Protein AF-0000000075668854 (afdb_homodimer)

Nearest PDB structures (foldseek):
  7zsc-assembly1_A  TM=9.078E-01  e=4.184E-22  Homo sapiens
  7zsc-assembly2_B  TM=9.150E-01  e=1.407E-21  Homo sapiens
  5v7y-assembly3_D  TM=8.512E-01  e=1.091E-12  Bacillus anthracis
  5hv0-assembly1_A  TM=8.351E-01  e=6.920E-13  Bacillus anthracis
  5iax-assembly1_A  TM=8.452E-01  e=6.080E-12  Bacillus anthracis

InterPro domains:
  IPR005123 Oxoglutarate/iron-dependent dioxygenase domain [PS51471] (419-526)
  IPR006620 Prolyl 4-hydroxylase, alpha subunit [SM00702] (344-525)
  IPR011990 Tetratricopeptide-like helical domain superfamily [G3DSA:1.25.40.10] (104-270)
  IPR011990 Tetratricopeptide-like helical domain superfamily [SSF48452] (158-269)
  IPR013105 Tetratricopeptide repeat 2 [PF07719] (225-256)
  IPR013547 Prolyl 4-hydroxylase, N-terminal [PF08336] (4-133)
  IPR019734 Tetratricopeptide repeat [PS50005] (223-256)
  IPR019734 Tetratricopeptide repeat [SM00028] (155-188)
  IPR019734 Tetratricopeptide repeat [SM00028] (223-256)
  IPR044862 Prolyl 4-hydroxylase alpha subunit, Fe(2+) 2OG dioxygenase domain [PF13640] (424-525)
  IPR045054 Prolyl 4-hydroxylase [PTHR10869] (109-532)

Organism: Branchiostoma floridae (NCBI:txid7739)

Structure (mmCIF, N/CA/C/O backbone):
data_AF-0000000075668854-model_v1
#
loop_
_entity.id
_entity.type
_entity.pdbx_description
1 polymer 'procollagen-proline 4-dioxygenase'
#
loop_
_atom_site.group_PDB
_atom_site.id
_atom_site.type_symbol
_atom_site.label_atom_id
_atom_site.label_alt_id
_atom_site.label_comp_id
_atom_site.label_asym_id
_atom_site.label_entity_id
_atom_site.label_seq_id
_atom_site.pdbx_PDB_ins_code
_atom_site.Cartn_x
_atom_site.Cartn_y
_atom_site.Cartn_z
_atom_site.occupancy
_atom_site.B_iso_or_equiv
_atom_site.auth_seq_id
_atom_site.auth_comp_id
_atom_site.auth_asym_id
_atom_site.auth_atom_id
_atom_site.pdbx_PDB_model_num
ATOM 1 N N . MET A 1 1 ? -2.963 34.938 4.754 1 46.31 1 MET A N 1
ATOM 2 C CA . MET A 1 1 ? -2.115 34.812 5.938 1 46.31 1 MET A CA 1
ATOM 3 C C . MET A 1 1 ? -2.834 34.062 7.055 1 46.31 1 MET A C 1
ATOM 5 O O . MET A 1 1 ? -3.959 34.406 7.418 1 46.31 1 MET A O 1
ATOM 9 N N . TYR A 1 2 ? -2.674 32.781 7.191 1 50.38 2 TYR A N 1
ATOM 10 C CA . TYR A 1 2 ? -3.369 31.984 8.203 1 50.38 2 TYR A CA 1
ATOM 11 C C . TYR A 1 2 ? -2.93 32.375 9.602 1 50.38 2 TYR A C 1
ATOM 13 O O . TYR A 1 2 ? -2.176 31.656 10.258 1 50.38 2 TYR A O 1
ATOM 21 N N . SER A 1 3 ? -2.957 33.75 9.977 1 56.78 3 SER A N 1
ATOM 22 C CA . SER A 1 3 ? -2.629 34.219 11.312 1 56.78 3 SER A CA 1
ATOM 23 C C . SER A 1 3 ? -3.885 34.406 12.156 1 56.78 3 SER A C 1
ATOM 25 O O . SER A 1 3 ? -3.799 34.625 13.367 1 56.78 3 SER A O 1
ATOM 27 N N . SER A 1 4 ? -5.102 34.25 11.469 1 62.94 4 SER A N 1
ATOM 28 C CA . SER A 1 4 ? -6.297 34.469 12.273 1 62.94 4 SER A CA 1
ATOM 29 C C . SER A 1 4 ? -6.754 33.156 12.945 1 62.94 4 SER A C 1
ATOM 31 O O . SER A 1 4 ? -6.578 32.062 12.391 1 62.94 4 SER A O 1
ATOM 33 N N . MET A 1 5 ? -7.105 33.219 14.18 1 65.88 5 MET A N 1
ATOM 34 C CA . MET A 1 5 ? -7.539 32.094 14.992 1 65.88 5 MET A CA 1
ATOM 35 C C . MET A 1 5 ? -8.727 31.375 14.352 1 65.88 5 MET A C 1
ATOM 37 O O . MET A 1 5 ? -8.828 30.141 14.406 1 65.88 5 MET A O 1
ATOM 41 N N . SER A 1 6 ? -9.625 32.188 13.734 1 66.25 6 SER A N 1
ATOM 42 C CA . SER A 1 6 ? -10.797 31.578 13.117 1 66.25 6 SER A CA 1
ATOM 43 C C . SER A 1 6 ? -10.406 30.641 11.992 1 66.25 6 SER A C 1
ATOM 45 O O . SER A 1 6 ? -10.992 29.562 11.836 1 66.25 6 SER A O 1
ATOM 47 N N . ARG A 1 7 ? -9.422 31 11.289 1 73 7 ARG A N 1
ATOM 48 C CA . ARG A 1 7 ? -8.953 30.172 10.188 1 73 7 ARG A CA 1
ATOM 49 C C . ARG A 1 7 ? -8.219 28.938 10.703 1 73 7 ARG A C 1
ATOM 51 O O . ARG A 1 7 ? -8.359 27.844 10.141 1 73 7 ARG A O 1
ATOM 58 N N . LEU A 1 8 ? -7.559 29.125 11.789 1 76.75 8 LEU A N 1
ATOM 59 C CA . LEU A 1 8 ? -6.82 28.016 12.367 1 76.75 8 LEU A CA 1
ATOM 60 C C . LEU A 1 8 ? -7.777 26.953 12.922 1 76.75 8 LEU A C 1
ATOM 62 O O . LEU A 1 8 ? -7.508 25.75 12.82 1 76.75 8 LEU A O 1
ATOM 66 N N . GLU A 1 9 ? -8.836 27.453 13.492 1 76.06 9 GLU A N 1
ATOM 67 C CA . GLU A 1 9 ? -9.828 26.531 14.008 1 76.06 9 GLU A CA 1
ATOM 68 C C . GLU A 1 9 ? -10.43 25.688 12.891 1 76.06 9 GLU A C 1
ATOM 70 O O . GLU A 1 9 ? -10.703 24.5 13.078 1 76.06 9 GLU A O 1
ATOM 75 N N . LYS A 1 10 ? -10.672 26.266 11.781 1 76.62 10 LYS A N 1
ATOM 76 C CA . LYS A 1 10 ? -11.172 25.531 10.625 1 76.62 10 LYS A CA 1
ATOM 77 C C . LYS A 1 10 ? -10.156 24.5 10.148 1 76.62 10 LYS A C 1
ATOM 79 O O . LYS A 1 10 ? -10.531 23.422 9.68 1 76.62 10 LYS A O 1
ATOM 84 N N . LEU A 1 11 ? -8.922 24.812 10.289 1 80.75 11 LEU A N 1
ATOM 85 C CA . LEU A 1 11 ? -7.855 23.906 9.875 1 80.75 11 LEU A CA 1
ATOM 86 C C . LEU A 1 11 ? -7.848 22.641 10.742 1 80.75 11 LEU A C 1
ATOM 88 O O . LEU A 1 11 ? -7.512 21.562 10.273 1 80.75 11 LEU A O 1
ATOM 92 N N . VAL A 1 12 ? -8.211 22.812 12.023 1 83.06 12 VAL A N 1
ATOM 93 C CA . VAL A 1 12 ? -8.266 21.672 12.93 1 83.06 12 VAL A CA 1
ATOM 94 C C . VAL A 1 12 ? -9.289 20.656 12.414 1 83.06 12 VAL A C 1
ATOM 96 O O . VAL A 1 12 ? -9.016 19.453 12.398 1 83.06 12 VAL A O 1
ATOM 99 N N . ALA A 1 13 ? -10.43 21.203 11.992 1 80.06 13 ALA A N 1
ATOM 100 C CA . ALA A 1 13 ? -11.469 20.328 11.461 1 80.06 13 ALA A CA 1
ATOM 101 C C . ALA A 1 13 ? -10.992 19.594 10.203 1 80.06 13 ALA A C 1
ATOM 103 O O . ALA A 1 13 ? -11.297 18.422 10 1 80.06 13 ALA A O 1
ATOM 104 N N . VAL A 1 14 ? -10.281 20.281 9.414 1 80.56 14 VAL A N 1
ATOM 105 C CA . VAL A 1 14 ? -9.75 19.703 8.188 1 80.56 14 VAL A CA 1
ATOM 106 C C . VAL A 1 14 ? -8.758 18.594 8.531 1 80.56 14 VAL A C 1
ATOM 108 O O . VAL A 1 14 ? -8.805 17.5 7.941 1 80.56 14 VAL A O 1
ATOM 111 N N . GLU A 1 15 ? -7.891 18.844 9.438 1 85.44 15 GLU A N 1
ATOM 112 C CA . GLU A 1 15 ? -6.883 17.844 9.789 1 85.44 15 GLU A CA 1
ATOM 113 C C . GLU A 1 15 ? -7.52 16.625 10.438 1 85.44 15 GLU A C 1
ATOM 115 O O . GLU A 1 15 ? -7.062 15.5 10.234 1 85.44 15 GLU A O 1
ATOM 120 N N . GLU A 1 16 ? -8.555 16.906 11.258 1 84.88 16 GLU A N 1
ATOM 121 C CA . GLU A 1 16 ? -9.273 15.797 11.859 1 84.88 16 GLU A CA 1
ATOM 122 C C . GLU A 1 16 ? -9.828 14.859 10.789 1 84.88 16 GLU A C 1
ATOM 124 O O . GLU A 1 16 ? -9.766 13.633 10.938 1 84.88 16 GLU A O 1
ATOM 129 N N . LYS A 1 17 ? -10.352 15.477 9.781 1 83.5 17 LYS A N 1
ATOM 130 C CA . LYS A 1 17 ? -10.891 14.68 8.68 1 83.5 17 LYS A CA 1
ATOM 131 C C . LYS A 1 17 ? -9.781 13.93 7.953 1 83.5 17 LYS A C 1
ATOM 133 O O . LYS A 1 17 ? -9.961 12.773 7.574 1 83.5 17 LYS A O 1
ATOM 138 N N . LEU A 1 18 ? -8.656 14.539 7.734 1 84.19 18 LEU A N 1
ATOM 139 C CA . LEU A 1 18 ? -7.516 13.906 7.09 1 84.19 18 LEU A CA 1
ATOM 140 C C . LEU A 1 18 ? -7.02 12.719 7.91 1 84.19 18 LEU A C 1
ATOM 142 O O . LEU A 1 18 ? -6.684 11.672 7.355 1 84.19 18 LEU A O 1
ATOM 146 N N . VAL A 1 19 ? -6.98 12.93 9.211 1 87.38 19 VAL A N 1
ATOM 147 C CA . VAL A 1 19 ? -6.539 11.875 10.117 1 87.38 19 VAL A CA 1
ATOM 148 C C . VAL A 1 19 ? -7.5 10.688 10.031 1 87.38 19 VAL A C 1
ATOM 150 O O . VAL A 1 19 ? -7.07 9.539 9.914 1 87.38 19 VAL A O 1
ATOM 153 N N . GLU A 1 20 ? -8.773 10.992 10.047 1 85.88 20 GLU A N 1
ATOM 154 C CA . GLU A 1 20 ? -9.789 9.945 9.969 1 85.88 20 GLU A CA 1
ATOM 155 C C . GLU A 1 20 ? -9.68 9.172 8.656 1 85.88 20 GLU A C 1
ATOM 157 O O . GLU A 1 20 ? -9.68 7.938 8.664 1 85.88 20 GLU A O 1
ATOM 162 N N . MET A 1 21 ? -9.555 9.867 7.578 1 83.44 21 MET A N 1
ATOM 163 C CA . MET A 1 21 ? -9.453 9.234 6.266 1 83.44 21 MET A CA 1
ATOM 164 C C . MET A 1 21 ? -8.172 8.414 6.152 1 83.44 21 MET A C 1
ATOM 166 O O . MET A 1 21 ? -8.172 7.328 5.566 1 83.44 21 MET A O 1
ATOM 170 N N . SER A 1 22 ? -7.105 8.93 6.688 1 85.62 22 SER A N 1
ATOM 171 C CA . SER A 1 22 ? -5.828 8.234 6.621 1 85.62 22 SER A CA 1
ATOM 172 C C . SER A 1 22 ? -5.863 6.941 7.438 1 85.62 22 SER A C 1
ATOM 174 O O . SER A 1 22 ? -5.27 5.938 7.039 1 85.62 22 SER A O 1
ATOM 176 N N . LYS A 1 23 ? -6.555 7.047 8.57 1 87.81 23 LYS A N 1
ATOM 177 C CA . LYS A 1 23 ? -6.676 5.852 9.398 1 87.81 23 LYS A CA 1
ATOM 178 C C . LYS A 1 23 ? -7.457 4.758 8.68 1 87.81 23 LYS A C 1
ATOM 180 O O . LYS A 1 23 ? -7.098 3.58 8.75 1 87.81 23 LYS A O 1
ATOM 185 N N . GLU A 1 24 ? -8.516 5.148 8.016 1 83.19 24 GLU A N 1
ATOM 186 C CA . GLU A 1 24 ? -9.281 4.195 7.219 1 83.19 24 GLU A CA 1
ATOM 187 C C . GLU A 1 24 ? -8.445 3.615 6.086 1 83.19 24 GLU A C 1
ATOM 189 O O . GLU A 1 24 ? -8.469 2.406 5.844 1 83.19 24 GLU A O 1
ATOM 194 N N . PHE A 1 25 ? -7.727 4.418 5.355 1 84.38 25 PHE A N 1
ATOM 195 C CA . PHE A 1 25 ? -6.828 3.98 4.293 1 84.38 25 PHE A CA 1
ATOM 196 C C . PHE A 1 25 ? -5.797 2.996 4.832 1 84.38 25 PHE A C 1
ATOM 198 O O . PHE A 1 25 ? -5.543 1.959 4.215 1 84.38 25 PHE A O 1
ATOM 205 N N . LEU A 1 26 ? -5.164 3.441 5.965 1 86.62 26 LEU A N 1
ATOM 206 C CA . LEU A 1 26 ? -4.113 2.611 6.547 1 86.62 26 LEU A CA 1
ATOM 207 C C . LEU A 1 26 ? -4.652 1.232 6.914 1 86.62 26 LEU A C 1
ATOM 209 O O . LEU A 1 26 ? -3.986 0.22 6.691 1 86.62 26 LEU A O 1
ATOM 213 N N . LYS A 1 27 ? -5.844 1.186 7.469 1 86.88 27 LYS A N 1
ATOM 214 C CA . LYS A 1 27 ? -6.469 -0.086 7.828 1 86.88 27 LYS A CA 1
ATOM 215 C C . LYS A 1 27 ? -6.684 -0.958 6.594 1 86.88 27 LYS A C 1
ATOM 217 O O . LYS A 1 27 ? -6.332 -2.141 6.594 1 86.88 27 LYS A O 1
ATOM 222 N N . GLU A 1 28 ? -7.211 -0.427 5.555 1 82.25 28 GLU A N 1
ATOM 223 C CA . GLU A 1 28 ? -7.473 -1.146 4.312 1 82.25 28 GLU A CA 1
ATOM 224 C C . GLU A 1 28 ? -6.176 -1.601 3.652 1 82.25 28 GLU A C 1
ATOM 226 O O . GLU A 1 28 ? -6.066 -2.746 3.209 1 82.25 28 GLU A O 1
ATOM 231 N N . GLU A 1 29 ? -5.234 -0.702 3.615 1 82.56 29 GLU A N 1
ATOM 232 C CA . GLU A 1 29 ? -3.977 -1.006 2.936 1 82.56 29 GLU A CA 1
ATOM 233 C C . GLU A 1 29 ? -3.176 -2.055 3.699 1 82.56 29 GLU A C 1
ATOM 235 O O . GLU A 1 29 ? -2.506 -2.895 3.094 1 82.56 29 GLU A O 1
ATOM 240 N N . LYS A 1 30 ? -3.172 -1.934 5.008 1 86.25 30 LYS A N 1
ATOM 241 C CA . LYS A 1 30 ? -2.482 -2.939 5.809 1 86.25 30 LYS A CA 1
ATOM 242 C C . LYS A 1 30 ? -3.102 -4.32 5.609 1 86.25 30 LYS A C 1
ATOM 244 O O . LYS A 1 30 ? -2.387 -5.32 5.539 1 86.25 30 LYS A O 1
ATOM 249 N N . SER A 1 31 ? -4.414 -4.387 5.523 1 85.06 31 SER A N 1
ATOM 250 C CA . SER A 1 31 ? -5.102 -5.645 5.262 1 85.06 31 SER A CA 1
ATOM 251 C C . SER A 1 31 ? -4.723 -6.207 3.895 1 85.06 31 SER A C 1
ATOM 253 O O . SER A 1 31 ? -4.477 -7.406 3.758 1 85.06 31 SER A O 1
ATOM 255 N N . ARG A 1 32 ? -4.766 -5.371 2.939 1 82.25 32 ARG A N 1
ATOM 256 C CA . ARG A 1 32 ? -4.379 -5.777 1.592 1 82.25 32 ARG A CA 1
ATOM 257 C C . ARG A 1 32 ? -2.951 -6.309 1.566 1 82.25 32 ARG A C 1
ATOM 259 O O . ARG A 1 32 ? -2.678 -7.344 0.954 1 82.25 32 ARG A O 1
ATOM 266 N N . LEU A 1 33 ? -2.039 -5.645 2.213 1 84.62 33 LEU A N 1
ATOM 267 C CA . LEU A 1 33 ? -0.64 -6.059 2.238 1 84.62 33 LEU A CA 1
ATOM 268 C C . LEU A 1 33 ? -0.479 -7.383 2.977 1 84.62 33 LEU A C 1
ATOM 270 O O . LEU A 1 33 ? 0.36 -8.203 2.607 1 84.62 33 LEU A O 1
ATOM 274 N N . HIS A 1 34 ? -1.254 -7.492 3.996 1 88.12 34 HIS A N 1
ATOM 275 C CA . HIS A 1 34 ? -1.202 -8.758 4.73 1 88.12 34 HIS A CA 1
ATOM 276 C C . HIS A 1 34 ? -1.64 -9.922 3.85 1 88.12 34 HIS A C 1
ATOM 278 O O . HIS A 1 34 ? -1.026 -10.992 3.879 1 88.12 34 HIS A O 1
ATOM 284 N N . SER A 1 35 ? -2.707 -9.781 3.1 1 84.25 35 SER A N 1
ATOM 285 C CA . SER A 1 35 ? -3.178 -10.812 2.176 1 84.25 35 SER A CA 1
ATOM 286 C C . SER A 1 35 ? -2.113 -11.156 1.141 1 84.25 35 SER A C 1
ATOM 288 O O . SER A 1 35 ? -1.86 -12.328 0.869 1 84.25 35 SER A O 1
ATOM 290 N N . LEU A 1 36 ? -1.499 -10.133 0.554 1 84.44 36 LEU A N 1
ATOM 291 C CA . LEU A 1 36 ? -0.439 -10.344 -0.425 1 84.44 36 LEU A CA 1
ATOM 292 C C . LEU A 1 36 ? 0.746 -11.07 0.204 1 84.44 36 LEU A C 1
ATOM 294 O O . LEU A 1 36 ? 1.319 -11.977 -0.406 1 84.44 36 LEU A O 1
ATOM 298 N N . GLU A 1 37 ? 1.068 -10.633 1.375 1 89.75 37 GLU A N 1
ATOM 299 C CA . GLU A 1 37 ? 2.186 -11.25 2.08 1 89.75 37 GLU A CA 1
ATOM 300 C C . GLU A 1 37 ? 1.928 -12.734 2.328 1 89.75 37 GLU A C 1
ATOM 302 O O . GLU A 1 37 ? 2.811 -13.57 2.115 1 89.75 37 GLU A O 1
ATOM 307 N N . SER A 1 38 ? 0.754 -13.078 2.771 1 87.12 38 SER A N 1
ATOM 308 C CA . SER A 1 38 ? 0.379 -14.477 2.996 1 87.12 38 SER A CA 1
ATOM 309 C C . SER A 1 38 ? 0.455 -15.281 1.704 1 87.12 38 SER A C 1
ATOM 311 O O . SER A 1 38 ? 0.946 -16.406 1.702 1 87.12 38 SER A O 1
ATOM 313 N N . PHE A 1 39 ? 0.028 -14.703 0.651 1 86.31 39 PHE A N 1
ATOM 314 C CA . PHE A 1 39 ? 0.075 -15.352 -0.652 1 86.31 39 PHE A CA 1
ATOM 315 C C . PHE A 1 39 ? 1.516 -15.609 -1.078 1 86.31 39 PHE A C 1
ATOM 317 O O . PHE A 1 39 ? 1.85 -16.703 -1.531 1 86.31 39 PHE A O 1
ATOM 324 N N . VAL A 1 40 ? 2.314 -14.617 -0.941 1 88.69 40 VAL A N 1
ATOM 325 C CA . VAL A 1 40 ? 3.711 -14.703 -1.356 1 88.69 40 VAL A CA 1
ATOM 326 C C . VAL A 1 40 ? 4.438 -15.742 -0.504 1 88.69 40 VAL A C 1
ATOM 328 O O . VAL A 1 40 ? 5.25 -16.516 -1.017 1 88.69 40 VAL A O 1
ATOM 331 N N . GLU A 1 41 ? 4.152 -15.758 0.75 1 88.62 41 GLU A N 1
ATOM 332 C CA . GLU A 1 41 ? 4.762 -16.75 1.635 1 88.62 41 GLU A CA 1
ATOM 333 C C . GLU A 1 41 ? 4.367 -18.156 1.232 1 88.62 41 GLU A C 1
ATOM 335 O O . GLU A 1 41 ? 5.203 -19.062 1.228 1 88.62 41 GLU A O 1
ATOM 340 N N . THR A 1 42 ? 3.072 -18.344 0.928 1 84.31 42 THR A N 1
ATOM 341 C CA . THR A 1 42 ? 2.596 -19.641 0.48 1 84.31 42 THR A CA 1
ATOM 342 C C . THR A 1 42 ? 3.285 -20.047 -0.818 1 84.31 42 THR A C 1
ATOM 344 O O . THR A 1 42 ? 3.73 -21.188 -0.957 1 84.31 42 THR A O 1
ATOM 347 N N . ALA A 1 43 ? 3.361 -19.125 -1.752 1 85.88 43 ALA A N 1
ATOM 348 C CA . ALA A 1 43 ? 4.027 -19.406 -3.023 1 85.88 43 ALA A CA 1
ATOM 349 C C . ALA A 1 43 ? 5.496 -19.766 -2.807 1 85.88 43 ALA A C 1
ATOM 351 O O . ALA A 1 43 ? 6.008 -20.688 -3.428 1 85.88 43 ALA A O 1
ATOM 352 N N . GLU A 1 44 ? 6.145 -19.062 -1.892 1 88.12 44 GLU A N 1
ATOM 353 C CA . GLU A 1 44 ? 7.551 -19.312 -1.594 1 88.12 44 GLU A CA 1
ATOM 354 C C . GLU A 1 44 ? 7.746 -20.688 -0.968 1 88.12 44 GLU A C 1
ATOM 356 O O . GLU A 1 44 ? 8.688 -21.406 -1.313 1 88.12 44 GLU A O 1
ATOM 361 N N . GLN A 1 45 ? 6.895 -21.062 -0.077 1 83.75 45 GLN A N 1
ATOM 362 C CA . GLN A 1 45 ? 6.969 -22.359 0.568 1 83.75 45 GLN A CA 1
ATOM 363 C C . GLN A 1 45 ? 6.801 -23.484 -0.447 1 83.75 45 GLN A C 1
ATOM 365 O O . GLN A 1 45 ? 7.512 -24.5 -0.389 1 83.75 45 GLN A O 1
ATOM 370 N N . GLN A 1 46 ? 5.93 -23.281 -1.36 1 81.56 46 GLN A N 1
ATOM 371 C CA . GLN A 1 46 ? 5.688 -24.297 -2.389 1 81.56 46 GLN A CA 1
ATOM 372 C C . GLN A 1 46 ? 6.875 -24.406 -3.342 1 81.56 46 GLN A C 1
ATOM 374 O O . GLN A 1 46 ? 7.25 -25.5 -3.752 1 81.56 46 GLN A O 1
ATOM 379 N N . LEU A 1 47 ? 7.488 -23.234 -3.6 1 81.56 47 LEU A N 1
ATOM 380 C CA . LEU A 1 47 ? 8.648 -23.219 -4.48 1 81.56 47 LEU A CA 1
ATOM 381 C C . LEU A 1 47 ? 9.844 -23.906 -3.82 1 81.56 47 LEU A C 1
ATOM 383 O O . LEU A 1 47 ? 10.641 -24.562 -4.492 1 81.56 47 LEU A O 1
ATOM 387 N N . GLN A 1 48 ? 10.047 -23.719 -2.512 1 77.44 48 GLN A N 1
ATOM 388 C CA . GLN A 1 48 ? 11.18 -24.281 -1.784 1 77.44 48 GLN A CA 1
ATOM 389 C C . GLN A 1 48 ? 11.07 -25.812 -1.719 1 77.44 48 GLN A C 1
ATOM 391 O O . GLN A 1 48 ? 12.094 -26.5 -1.677 1 77.44 48 GLN A O 1
ATOM 396 N N . MET A 1 49 ? 9.906 -26.266 -1.685 1 67.25 49 MET A N 1
ATOM 397 C CA . MET A 1 49 ? 9.75 -27.719 -1.74 1 67.25 49 MET A CA 1
ATOM 398 C C . MET A 1 49 ? 10.312 -28.281 -3.041 1 67.25 49 MET A C 1
ATOM 400 O O . MET A 1 49 ? 10.852 -29.391 -3.066 1 67.25 49 MET A O 1
ATOM 404 N N . SER A 1 50 ? 10.242 -27.453 -4.023 1 56.66 50 SER A N 1
ATOM 405 C CA . SER A 1 50 ? 10.727 -27.891 -5.332 1 56.66 50 SER A CA 1
ATOM 406 C C . SER A 1 50 ? 12.25 -27.969 -5.363 1 56.66 50 SER A C 1
ATOM 408 O O . SER A 1 50 ? 12.812 -28.875 -5.988 1 56.66 50 SER A O 1
ATOM 410 N N . VAL A 1 51 ? 13 -26.953 -4.668 1 53.97 51 VAL A N 1
ATOM 411 C CA . VAL A 1 51 ? 14.445 -26.844 -4.801 1 53.97 51 VAL A CA 1
ATOM 412 C C . VAL A 1 51 ? 15.125 -27.922 -3.959 1 53.97 51 VAL A C 1
ATOM 414 O O . VAL A 1 51 ? 16.125 -28.5 -4.375 1 53.97 51 VAL A O 1
ATOM 417 N N . ASN A 1 52 ? 14.805 -28.078 -2.629 1 48.97 52 ASN A N 1
ATOM 418 C CA . ASN A 1 52 ? 15.562 -28.969 -1.753 1 48.97 52 ASN A CA 1
ATOM 419 C C . ASN A 1 52 ? 15.375 -30.422 -2.143 1 48.97 52 ASN A C 1
ATOM 421 O O . ASN A 1 52 ? 16.203 -31.266 -1.803 1 48.97 52 ASN A O 1
ATOM 425 N N . LYS A 1 53 ? 14.156 -30.891 -2.561 1 46.81 53 LYS A N 1
ATOM 426 C CA . LYS A 1 53 ? 14.031 -32.312 -2.773 1 46.81 53 LYS A CA 1
ATOM 427 C C . LYS A 1 53 ? 14.18 -32.688 -4.25 1 46.81 53 LYS A C 1
ATOM 429 O O . LYS A 1 53 ? 13.93 -31.844 -5.121 1 46.81 53 LYS A O 1
ATOM 434 N N . SER A 1 54 ? 14.945 -33.625 -4.562 1 43.62 54 SER A N 1
ATOM 435 C CA . SER A 1 54 ? 15.188 -34.219 -5.867 1 43.62 54 SER A CA 1
ATOM 436 C C . SER A 1 54 ? 13.969 -34.094 -6.773 1 43.62 54 SER A C 1
ATOM 438 O O . SER A 1 54 ? 14.062 -34.312 -7.984 1 43.62 54 SER A O 1
ATOM 440 N N . MET A 1 55 ? 12.703 -33.938 -6.113 1 50.88 55 MET A N 1
ATOM 441 C CA . MET A 1 55 ? 11.492 -33.969 -6.93 1 50.88 55 MET A CA 1
ATOM 442 C C . MET A 1 55 ? 10.938 -32.531 -7.113 1 50.88 55 MET A C 1
ATOM 444 O O . MET A 1 55 ? 10.703 -31.828 -6.133 1 50.88 55 MET A O 1
ATOM 448 N N . SER A 1 56 ? 11.219 -31.875 -8.266 1 61.59 56 SER A N 1
ATOM 449 C CA . SER A 1 56 ? 10.719 -30.562 -8.68 1 61.59 56 SER A CA 1
ATOM 450 C C . SER A 1 56 ? 9.211 -30.469 -8.492 1 61.59 56 SER A C 1
ATOM 452 O O . SER A 1 56 ? 8.5 -31.469 -8.594 1 61.59 56 SER A O 1
ATOM 454 N N . LEU A 1 57 ? 8.609 -29.516 -7.719 1 71.75 57 LEU A N 1
ATOM 455 C CA . LEU A 1 57 ? 7.199 -29.172 -7.598 1 71.75 57 LEU A CA 1
ATOM 456 C C . LEU A 1 57 ? 6.438 -29.516 -8.875 1 71.75 57 LEU A C 1
ATOM 458 O O . LEU A 1 57 ? 5.309 -30 -8.812 1 71.75 57 LEU A O 1
ATOM 462 N N . VAL A 1 58 ? 7.148 -29.547 -9.891 1 77 58 VAL A N 1
ATOM 463 C CA . VAL A 1 58 ? 6.484 -29.672 -11.188 1 77 58 VAL A CA 1
ATOM 464 C C . VAL A 1 58 ? 6.273 -31.141 -11.531 1 77 58 VAL A C 1
ATOM 466 O O . VAL A 1 58 ? 5.461 -31.469 -12.398 1 77 58 VAL A O 1
ATOM 469 N N . HIS A 1 59 ? 6.988 -32.031 -10.703 1 78.12 59 HIS A N 1
ATOM 470 C CA . HIS A 1 59 ? 6.848 -33.438 -10.969 1 78.12 59 HIS A CA 1
ATOM 471 C C . HIS A 1 59 ? 5.684 -34.031 -10.18 1 78.12 59 HIS A C 1
ATOM 473 O O . HIS A 1 59 ? 5.262 -35.156 -10.445 1 78.12 59 HIS A O 1
ATOM 479 N N . HIS A 1 60 ? 5.25 -33.281 -9.242 1 80.38 60 HIS A N 1
ATOM 480 C CA . HIS A 1 60 ? 4.109 -33.719 -8.43 1 80.38 60 HIS A CA 1
ATOM 481 C C . HIS A 1 60 ? 2.807 -33.156 -8.992 1 80.38 60 HIS A C 1
ATOM 483 O O . HIS A 1 60 ? 2.703 -31.953 -9.258 1 80.38 60 HIS A O 1
ATOM 489 N N . PRO A 1 61 ? 1.883 -34.031 -9.195 1 84.88 61 PRO A N 1
ATOM 490 C CA . PRO A 1 61 ? 0.662 -33.594 -9.867 1 84.88 61 PRO A CA 1
ATOM 491 C C . PRO A 1 61 ? -0.019 -32.438 -9.141 1 84.88 61 PRO A C 1
ATOM 493 O O . PRO A 1 61 ? -0.428 -31.453 -9.773 1 84.88 61 PRO A O 1
ATOM 496 N N . VAL A 1 62 ? -0.191 -32.531 -7.863 1 86.5 62 VAL A N 1
ATOM 497 C CA . VAL A 1 62 ? -0.844 -31.469 -7.09 1 86.5 62 VAL A CA 1
ATOM 498 C C . VAL A 1 62 ? 0.016 -30.219 -7.109 1 86.5 62 VAL A C 1
ATOM 500 O O . VAL A 1 62 ? -0.501 -29.109 -7.262 1 86.5 62 VAL A O 1
ATOM 503 N N . GLY A 1 63 ? 1.302 -30.438 -6.93 1 84.19 63 GLY A N 1
ATOM 504 C CA . GLY A 1 63 ? 2.215 -29.297 -7.012 1 84.19 63 GLY A CA 1
ATOM 505 C C . GLY A 1 63 ? 2.168 -28.594 -8.352 1 84.19 63 GLY A C 1
ATOM 506 O O . GLY A 1 63 ? 2.164 -27.359 -8.406 1 84.19 63 GLY A O 1
ATOM 507 N N . ALA A 1 64 ? 2.148 -29.359 -9.367 1 84.5 64 ALA A N 1
ATOM 508 C CA . ALA A 1 64 ? 2.076 -28.797 -10.711 1 84.5 64 ALA A CA 1
ATOM 509 C C . ALA A 1 64 ? 0.777 -28.031 -10.914 1 84.5 64 ALA A C 1
ATOM 511 O O . ALA A 1 64 ? 0.782 -26.938 -11.477 1 84.5 64 ALA A O 1
ATOM 512 N N . TYR A 1 65 ? -0.278 -28.594 -10.453 1 87.88 65 TYR A N 1
ATOM 513 C CA . TYR A 1 65 ? -1.571 -27.922 -10.555 1 87.88 65 TYR A CA 1
ATOM 514 C C . TYR A 1 65 ? -1.554 -26.594 -9.82 1 87.88 65 TYR A C 1
ATOM 516 O O . TYR A 1 65 ? -2.008 -25.562 -10.352 1 87.88 65 TYR A O 1
ATOM 524 N N . LEU A 1 66 ? -1.081 -26.641 -8.633 1 88.69 66 LEU A N 1
ATOM 525 C CA . LEU A 1 66 ? -1.058 -25.438 -7.812 1 88.69 66 LEU A CA 1
ATOM 526 C C . LEU A 1 66 ? -0.191 -24.359 -8.453 1 88.69 66 LEU A C 1
ATOM 528 O O . LEU A 1 66 ? -0.541 -23.172 -8.43 1 88.69 66 LEU A O 1
ATOM 532 N N . LEU A 1 67 ? 0.914 -24.719 -8.953 1 87.25 67 LEU A N 1
ATOM 533 C CA . LEU A 1 67 ? 1.801 -23.781 -9.625 1 87.25 67 LEU A CA 1
ATOM 534 C C . LEU A 1 67 ? 1.105 -23.125 -10.812 1 87.25 67 LEU A C 1
ATOM 536 O O . LEU A 1 67 ? 1.136 -21.906 -10.969 1 87.25 67 LEU A O 1
ATOM 540 N N . VAL A 1 68 ? 0.484 -23.938 -11.648 1 86.25 68 VAL A N 1
ATOM 541 C CA . VAL A 1 68 ? -0.195 -23.453 -12.844 1 86.25 68 VAL A CA 1
ATOM 542 C C . VAL A 1 68 ? -1.344 -22.531 -12.438 1 86.25 68 VAL A C 1
ATOM 544 O O . VAL A 1 68 ? -1.547 -21.469 -13.047 1 86.25 68 VAL A O 1
ATOM 547 N N . LYS A 1 69 ? -2.035 -22.922 -11.453 1 87.25 69 LYS A N 1
ATOM 548 C CA . LYS A 1 69 ? -3.154 -22.125 -10.969 1 87.25 69 LYS A CA 1
ATOM 549 C C . LYS A 1 69 ? -2.68 -20.75 -10.484 1 87.25 69 LYS A C 1
ATOM 551 O O . LYS A 1 69 ? -3.287 -19.734 -10.812 1 87.25 69 LYS A O 1
ATOM 556 N N . ARG A 1 70 ? -1.626 -20.75 -9.711 1 87.19 70 ARG A N 1
ATOM 557 C CA . ARG A 1 70 ? -1.117 -19.484 -9.18 1 87.19 70 ARG A CA 1
ATOM 558 C C . ARG A 1 70 ? -0.713 -18.547 -10.312 1 87.19 70 ARG A C 1
ATOM 560 O O . ARG A 1 70 ? -1.034 -17.344 -10.273 1 87.19 70 ARG A O 1
ATOM 567 N N . LEU A 1 71 ? -0.1 -19.078 -11.281 1 84.31 71 LEU A N 1
ATOM 568 C CA . LEU A 1 71 ? 0.445 -18.234 -12.344 1 84.31 71 LEU A CA 1
ATOM 569 C C . LEU A 1 71 ? -0.631 -17.891 -13.359 1 84.31 71 LEU A C 1
ATOM 571 O O . LEU A 1 71 ? -0.495 -16.906 -14.102 1 84.31 71 LEU A O 1
ATOM 575 N N . SER A 1 72 ? -1.653 -18.672 -13.406 1 81.94 72 SER A N 1
ATOM 576 C CA . SER A 1 72 ? -2.715 -18.391 -14.367 1 81.94 72 SER A CA 1
ATOM 577 C C . SER A 1 72 ? -3.705 -17.375 -13.82 1 81.94 72 SER A C 1
ATOM 579 O O . SER A 1 72 ? -4.305 -16.609 -14.586 1 81.94 72 SER A O 1
ATOM 581 N N . SER A 1 73 ? -3.924 -17.359 -12.484 1 79.19 73 SER A N 1
ATOM 582 C CA . SER A 1 73 ? -5.008 -16.516 -11.992 1 79.19 73 SER A CA 1
ATOM 583 C C . SER A 1 73 ? -4.617 -15.812 -10.703 1 79.19 73 SER A C 1
ATOM 585 O O . SER A 1 73 ? -4.816 -14.602 -10.555 1 79.19 73 SER A O 1
ATOM 587 N N . ASP A 1 74 ? -4.008 -16.531 -9.82 1 79.88 74 ASP A N 1
ATOM 588 C CA . ASP A 1 74 ? -3.863 -16.016 -8.453 1 79.88 74 ASP A CA 1
ATOM 589 C C . ASP A 1 74 ? -2.932 -14.812 -8.414 1 79.88 74 ASP A C 1
ATOM 591 O O . ASP A 1 74 ? -3.215 -13.828 -7.738 1 79.88 74 ASP A O 1
ATOM 595 N N . TRP A 1 75 ? -1.794 -14.922 -9.078 1 80.62 75 TRP A N 1
ATOM 596 C CA . TRP A 1 75 ? -0.838 -13.82 -9.094 1 80.62 75 TRP A CA 1
ATOM 597 C C . TRP A 1 75 ? -1.475 -12.555 -9.656 1 80.62 75 TRP A C 1
ATOM 599 O O . TRP A 1 75 ? -1.278 -11.461 -9.125 1 80.62 75 TRP A O 1
ATOM 609 N N . LEU A 1 76 ? -2.234 -12.742 -10.766 1 72.69 76 LEU A N 1
ATOM 610 C CA . LEU A 1 76 ? -2.887 -11.586 -11.375 1 72.69 76 LEU A CA 1
ATOM 611 C C . LEU A 1 76 ? -3.891 -10.961 -10.414 1 72.69 76 LEU A C 1
ATOM 613 O O . LEU A 1 76 ? -4.008 -9.734 -10.352 1 72.69 76 LEU A O 1
ATOM 617 N N . GLN A 1 77 ? -4.586 -11.734 -9.703 1 73.38 77 GLN A N 1
ATOM 618 C CA . GLN A 1 77 ? -5.598 -11.25 -8.773 1 73.38 77 GLN A CA 1
ATOM 619 C C . GLN A 1 77 ? -4.957 -10.477 -7.621 1 73.38 77 GLN A C 1
ATOM 621 O O . GLN A 1 77 ? -5.508 -9.477 -7.16 1 73.38 77 GLN A O 1
ATOM 626 N N . HIS A 1 78 ? -3.807 -10.945 -7.152 1 75.56 78 HIS A N 1
ATOM 627 C CA . HIS A 1 78 ? -3.17 -10.336 -5.992 1 75.56 78 HIS A CA 1
ATOM 628 C C . HIS A 1 78 ? -2.342 -9.125 -6.387 1 75.56 78 HIS A C 1
ATOM 630 O O . HIS A 1 78 ? -2.164 -8.195 -5.59 1 75.56 78 HIS A O 1
ATOM 636 N N . VAL A 1 79 ? -1.773 -9.109 -7.578 1 65.94 79 VAL A N 1
ATOM 637 C CA . VAL A 1 79 ? -0.861 -8.039 -7.957 1 65.94 79 VAL A CA 1
ATOM 638 C C . VAL A 1 79 ? -1.638 -6.918 -8.648 1 65.94 79 VAL A C 1
ATOM 640 O O . VAL A 1 79 ? -1.2 -5.766 -8.664 1 65.94 79 VAL A O 1
ATOM 643 N N . LYS A 1 80 ? -2.822 -7.297 -9.148 1 57.72 80 LYS A N 1
ATOM 644 C CA . LYS A 1 80 ? -3.574 -6.266 -9.859 1 57.72 80 LYS A CA 1
ATOM 645 C C . LYS A 1 80 ? -3.771 -5.027 -8.984 1 57.72 80 LYS A C 1
ATOM 647 O O . LYS A 1 80 ? -4.285 -5.125 -7.871 1 57.72 80 LYS A O 1
ATOM 652 N N . SER A 1 81 ? -3.305 -3.883 -9.492 1 55.94 81 SER A N 1
ATOM 653 C CA . SER A 1 81 ? -3.541 -2.518 -9.039 1 55.94 81 SER A CA 1
ATOM 654 C C . SER A 1 81 ? -2.703 -2.193 -7.805 1 55.94 81 SER A C 1
ATOM 656 O O . SER A 1 81 ? -2.971 -1.215 -7.105 1 55.94 81 SER A O 1
ATOM 658 N N . VAL A 1 82 ? -1.806 -3.352 -7.449 1 58.91 82 VAL A N 1
ATOM 659 C CA . VAL A 1 82 ? -1.122 -3.08 -6.188 1 58.91 82 VAL A CA 1
ATOM 660 C C . VAL A 1 82 ? 0.154 -2.283 -6.453 1 58.91 82 VAL A C 1
ATOM 662 O O . VAL A 1 82 ? 0.351 -1.207 -5.887 1 58.91 82 VAL A O 1
ATOM 665 N N . TYR A 1 83 ? 1.146 -2.865 -7.289 1 59.81 83 TYR A N 1
ATOM 666 C CA . TYR A 1 83 ? 2.498 -2.352 -7.461 1 59.81 83 TYR A CA 1
ATOM 667 C C . TYR A 1 83 ? 2.898 -2.348 -8.93 1 59.81 83 TYR A C 1
ATOM 669 O O . TYR A 1 83 ? 2.975 -3.402 -9.562 1 59.81 83 TYR A O 1
ATOM 677 N N . GLN A 1 84 ? 2.953 -1.138 -9.477 1 62.06 84 GLN A N 1
ATOM 678 C CA . GLN A 1 84 ? 3.172 -0.96 -10.914 1 62.06 84 GLN A CA 1
ATOM 679 C C . GLN A 1 84 ? 4.34 -1.812 -11.398 1 62.06 84 GLN A C 1
ATOM 681 O O . GLN A 1 84 ? 4.242 -2.479 -12.43 1 62.06 84 GLN A O 1
ATOM 686 N N . PRO A 1 85 ? 5.43 -1.83 -10.648 1 60.03 85 PRO A N 1
ATOM 687 C CA . PRO A 1 85 ? 6.539 -2.633 -11.164 1 60.03 85 PRO A CA 1
ATOM 688 C C . PRO A 1 85 ? 6.191 -4.117 -11.281 1 60.03 85 PRO A C 1
ATOM 690 O O . PRO A 1 85 ? 6.648 -4.789 -12.211 1 60.03 85 PRO A O 1
ATOM 693 N N . LEU A 1 86 ? 5.457 -4.598 -10.375 1 65.19 86 LEU A N 1
ATOM 694 C CA . LEU A 1 86 ? 5.031 -5.992 -10.43 1 65.19 86 LEU A CA 1
ATOM 695 C C . LEU A 1 86 ? 4.078 -6.227 -11.594 1 65.19 86 LEU A C 1
ATOM 697 O O . LEU A 1 86 ? 4.191 -7.23 -12.305 1 65.19 86 LEU A O 1
ATOM 701 N N . THR A 1 87 ? 3.279 -5.215 -11.773 1 65.75 87 THR A N 1
ATOM 702 C CA . THR A 1 87 ? 2.352 -5.293 -12.898 1 65.75 87 THR A CA 1
ATOM 703 C C . THR A 1 87 ? 3.104 -5.258 -14.227 1 65.75 87 THR A C 1
ATOM 705 O O . THR A 1 87 ? 2.771 -6 -15.156 1 65.75 87 THR A O 1
ATOM 708 N N . ASP A 1 88 ? 4.152 -4.402 -14.234 1 65.25 88 ASP A N 1
ATOM 709 C CA . ASP A 1 88 ? 4.957 -4.297 -15.453 1 65.25 88 ASP A CA 1
ATOM 710 C C . ASP A 1 88 ? 5.691 -5.602 -15.742 1 65.25 88 ASP A C 1
ATOM 712 O O . ASP A 1 88 ? 5.801 -6.016 -16.891 1 65.25 88 ASP A O 1
ATOM 716 N N . PHE A 1 89 ? 6.203 -6.18 -14.781 1 71 89 PHE A N 1
ATOM 717 C CA . PHE A 1 89 ? 6.918 -7.441 -14.953 1 71 89 PHE A CA 1
ATOM 718 C C . PHE A 1 89 ? 5.996 -8.516 -15.508 1 71 89 PHE A C 1
ATOM 720 O O . PHE A 1 89 ? 6.352 -9.227 -16.453 1 71 89 PHE A O 1
ATOM 727 N N . VAL A 1 90 ? 4.852 -8.625 -14.953 1 68.38 90 VAL A N 1
ATOM 728 C CA . VAL A 1 90 ? 3.893 -9.633 -15.398 1 68.38 90 VAL A CA 1
ATOM 729 C C . VAL A 1 90 ? 3.51 -9.359 -16.859 1 68.38 90 VAL A C 1
ATOM 731 O O . VAL A 1 90 ? 3.451 -10.289 -17.672 1 68.38 90 VAL A O 1
ATOM 734 N N . ASN A 1 91 ? 3.359 -8.023 -17.125 1 65.75 91 ASN A N 1
ATOM 735 C CA . ASN A 1 91 ? 3.002 -7.66 -18.5 1 65.75 91 ASN A CA 1
ATOM 736 C C . ASN A 1 91 ? 4.145 -7.938 -19.469 1 65.75 91 ASN A C 1
ATOM 738 O O . ASN A 1 91 ? 3.92 -8.43 -20.578 1 65.75 91 ASN A O 1
ATOM 742 N N . ARG A 1 92 ? 5.348 -7.547 -19.078 1 64.62 92 ARG A N 1
ATOM 743 C CA . ARG A 1 92 ? 6.52 -7.777 -19.906 1 64.62 92 ARG A CA 1
ATOM 744 C C . ARG A 1 92 ? 6.734 -9.266 -20.156 1 64.62 92 ARG A C 1
ATOM 746 O O . ARG A 1 92 ? 7.055 -9.68 -21.266 1 64.62 92 ARG A O 1
ATOM 753 N N . TYR A 1 93 ? 6.645 -9.992 -19.062 1 64.56 93 TYR A N 1
ATOM 754 C CA . TYR A 1 93 ? 6.801 -11.438 -19.234 1 64.56 93 TYR A CA 1
ATOM 755 C C . TYR A 1 93 ? 5.777 -11.984 -20.219 1 64.56 93 TYR A C 1
ATOM 757 O O . TYR A 1 93 ? 6.109 -12.805 -21.078 1 64.56 93 TYR A O 1
ATOM 765 N N . ASN A 1 94 ? 4.617 -11.453 -20.062 1 62.19 94 ASN A N 1
ATOM 766 C CA . ASN A 1 94 ? 3.576 -11.898 -20.984 1 62.19 94 ASN A CA 1
ATOM 767 C C . ASN A 1 94 ? 3.895 -11.508 -22.422 1 62.19 94 ASN A C 1
ATOM 769 O O . ASN A 1 94 ? 3.604 -12.258 -23.359 1 62.19 94 ASN A O 1
ATOM 773 N N . SER A 1 95 ? 4.492 -10.242 -22.547 1 58.12 95 SER A N 1
ATOM 774 C CA . SER A 1 95 ? 4.812 -9.75 -23.875 1 58.12 95 SER A CA 1
ATOM 775 C C . SER A 1 95 ? 6.074 -10.422 -24.422 1 58.12 95 SER A C 1
ATOM 777 O O . SER A 1 95 ? 6.121 -10.82 -25.594 1 58.12 95 SER A O 1
ATOM 779 N N . GLU A 1 96 ? 7.242 -10.086 -23.734 1 51.44 96 GLU A N 1
ATOM 780 C CA . GLU A 1 96 ? 8.562 -10.492 -24.203 1 51.44 96 GLU A CA 1
ATOM 781 C C . GLU A 1 96 ? 8.633 -12.008 -24.406 1 51.44 96 GLU A C 1
ATOM 783 O O . GLU A 1 96 ? 9.281 -12.484 -25.328 1 51.44 96 GLU A O 1
ATOM 788 N N . TYR A 1 97 ? 8.453 -12.57 -23.281 1 47.97 97 TYR A N 1
ATOM 789 C CA . TYR A 1 97 ? 8.703 -13.984 -23.5 1 47.97 97 TYR A CA 1
ATOM 790 C C . TYR A 1 97 ? 7.602 -14.609 -24.359 1 47.97 97 TYR A C 1
ATOM 792 O O . TYR A 1 97 ? 7.441 -15.836 -24.375 1 47.97 97 TYR A O 1
ATOM 800 N N . HIS A 1 98 ? 7.188 -13.867 -25.109 1 46.88 98 HIS A N 1
ATOM 801 C CA . HIS A 1 98 ? 6.227 -14.453 -26.031 1 46.88 98 HIS A CA 1
ATOM 802 C C . HIS A 1 98 ? 5.43 -15.57 -25.359 1 46.88 98 HIS A C 1
ATOM 804 O O . HIS A 1 98 ? 4.805 -16.391 -26.047 1 46.88 98 HIS A O 1
ATOM 810 N N . GLY A 1 99 ? 5.922 -16.031 -24.188 1 50.84 99 GLY A N 1
ATOM 811 C CA . GLY A 1 99 ? 5.652 -17.281 -23.484 1 50.84 99 GLY A CA 1
ATOM 812 C C . GLY A 1 99 ? 4.641 -17.125 -22.359 1 50.84 99 GLY A C 1
ATOM 813 O O . GLY A 1 99 ? 4.746 -16.203 -21.547 1 50.84 99 GLY A O 1
ATOM 814 N N . GLN A 1 100 ? 3.473 -17.391 -22.688 1 59.69 100 GLN A N 1
ATOM 815 C CA . GLN A 1 100 ? 2.176 -17.125 -22.078 1 59.69 100 GLN A CA 1
ATOM 816 C C . GLN A 1 100 ? 2.072 -17.781 -20.703 1 59.69 100 GLN A C 1
ATOM 818 O O . GLN A 1 100 ? 2.455 -18.938 -20.531 1 59.69 100 GLN A O 1
ATOM 823 N N . LEU A 1 101 ? 2.162 -16.969 -19.672 1 72.12 101 LEU A N 1
ATOM 824 C CA . LEU A 1 101 ? 1.626 -17.516 -18.438 1 72.12 101 LEU A CA 1
ATOM 825 C C . LEU A 1 101 ? 0.462 -18.469 -18.719 1 72.12 101 LEU A C 1
ATOM 827 O O . LEU A 1 101 ? -0.206 -18.344 -19.75 1 72.12 101 LEU A O 1
ATOM 831 N N . PRO A 1 102 ? 0.538 -19.484 -17.812 1 77.94 102 PRO A N 1
ATOM 832 C CA . PRO A 1 102 ? -0.598 -20.391 -18.016 1 77.94 102 PRO A CA 1
ATOM 833 C C . PRO A 1 102 ? -1.939 -19.656 -18.016 1 77.94 102 PRO A C 1
ATOM 835 O O . PRO A 1 102 ? -2.092 -18.641 -17.328 1 77.94 102 PRO A O 1
ATOM 838 N N . SER A 1 103 ? -2.768 -20.016 -18.891 1 76.12 103 SER A N 1
ATOM 839 C CA . SER A 1 103 ? -4.129 -19.484 -18.953 1 76.12 103 SER A CA 1
ATOM 840 C C . SER A 1 103 ? -5.059 -20.266 -18.016 1 76.12 103 SER A C 1
ATOM 842 O O . SER A 1 103 ? -4.656 -21.266 -17.422 1 76.12 103 SER A O 1
ATOM 844 N N . ALA A 1 104 ? -6.262 -19.797 -17.969 1 75.31 104 ALA A N 1
ATOM 845 C CA . ALA A 1 104 ? -7.281 -20.5 -17.188 1 75.31 104 ALA A CA 1
ATOM 846 C C . ALA A 1 104 ? -7.539 -21.891 -17.75 1 75.31 104 ALA A C 1
ATOM 848 O O . ALA A 1 104 ? -7.801 -22.844 -16.984 1 75.31 104 ALA A O 1
ATOM 849 N N . GLU A 1 105 ? -7.395 -22.016 -18.953 1 77 105 GLU A N 1
ATOM 850 C CA . GLU A 1 105 ? -7.574 -23.312 -19.609 1 77 105 GLU A CA 1
ATOM 851 C C . GLU A 1 105 ? -6.477 -24.281 -19.203 1 77 105 GLU A C 1
ATOM 853 O O . GLU A 1 105 ? -6.727 -25.484 -19.047 1 77 105 GLU A O 1
ATOM 858 N N . ASP A 1 106 ? -5.305 -23.719 -19.047 1 79.25 106 ASP A N 1
ATOM 859 C CA . ASP A 1 106 ? -4.203 -24.562 -18.609 1 79.25 106 ASP A CA 1
ATOM 860 C C . ASP A 1 106 ? -4.449 -25.109 -17.203 1 79.25 106 ASP A C 1
ATOM 862 O O . ASP A 1 106 ? -4.098 -26.25 -16.906 1 79.25 106 ASP A O 1
ATOM 866 N N . ALA A 1 107 ? -4.969 -24.328 -16.453 1 83.25 107 ALA A N 1
ATOM 867 C CA . ALA A 1 107 ? -5.309 -24.781 -15.102 1 83.25 107 ALA A CA 1
ATOM 868 C C . ALA A 1 107 ? -6.383 -25.875 -15.148 1 83.25 107 ALA A C 1
ATOM 870 O O . ALA A 1 107 ? -6.328 -26.844 -14.383 1 83.25 107 ALA A O 1
ATOM 871 N N . GLU A 1 108 ? -7.289 -25.703 -16.016 1 83.56 108 GLU A N 1
ATOM 872 C CA . GLU A 1 108 ? -8.328 -26.703 -16.188 1 83.56 108 GLU A CA 1
ATOM 873 C C . GLU A 1 108 ? -7.75 -28.031 -16.672 1 83.56 108 GLU A C 1
ATOM 875 O O . GLU A 1 108 ? -8.164 -29.094 -16.234 1 83.56 108 GLU A O 1
ATOM 880 N N . TRP A 1 109 ? -6.805 -27.906 -17.516 1 81.44 109 TRP A N 1
ATOM 881 C CA . TRP A 1 109 ? -6.156 -29.109 -18.031 1 81.44 109 TRP A CA 1
ATOM 882 C C . TRP A 1 109 ? -5.391 -29.828 -16.906 1 81.44 109 TRP A C 1
ATOM 884 O O . TRP A 1 109 ? -5.344 -31.062 -16.875 1 81.44 109 TRP A O 1
ATOM 894 N N . SER A 1 110 ? -4.77 -29.047 -16.109 1 85.5 110 SER A N 1
ATOM 895 C CA . SER A 1 110 ? -4.059 -29.641 -14.992 1 85.5 110 SER A CA 1
ATOM 896 C C . SER A 1 110 ? -5.02 -30.344 -14.039 1 85.5 110 SER A C 1
ATOM 898 O O . SER A 1 110 ? -4.691 -31.391 -13.469 1 85.5 110 SER A O 1
ATOM 900 N N . ALA A 1 111 ? -6.164 -29.766 -13.898 1 87.88 111 ALA A N 1
ATOM 901 C CA . ALA A 1 111 ? -7.191 -30.406 -13.07 1 87.88 111 ALA A CA 1
ATOM 902 C C . ALA A 1 111 ? -7.641 -31.734 -13.68 1 87.88 111 ALA A C 1
ATOM 904 O O . ALA A 1 111 ? -7.816 -32.719 -12.969 1 87.88 111 ALA A O 1
ATOM 905 N N . HIS A 1 112 ? -7.746 -31.75 -14.93 1 87.06 112 HIS A N 1
ATOM 906 C CA . HIS A 1 112 ? -8.141 -32.969 -15.617 1 87.06 112 HIS A CA 1
ATOM 907 C C . HIS A 1 112 ? -7.078 -34.062 -15.469 1 87.06 112 HIS A C 1
ATOM 909 O O . HIS A 1 112 ? -7.406 -35.25 -15.398 1 87.06 112 HIS A O 1
ATOM 915 N N . ALA A 1 113 ? -5.883 -33.531 -15.461 1 88 113 ALA A N 1
ATOM 916 C CA . ALA A 1 113 ? -4.805 -34.5 -15.25 1 88 113 ALA A CA 1
ATOM 917 C C . ALA A 1 113 ? -4.953 -35.219 -13.906 1 88 113 ALA A C 1
ATOM 919 O O . ALA A 1 113 ? -4.758 -36.406 -13.812 1 88 113 ALA A O 1
ATOM 920 N N . ILE A 1 114 ? -5.312 -34.5 -12.938 1 89.44 114 ILE A N 1
ATOM 921 C CA . ILE A 1 114 ? -5.5 -35.062 -11.609 1 89.44 114 ILE A CA 1
ATOM 922 C C . ILE A 1 114 ? -6.652 -36.062 -11.633 1 89.44 114 ILE A C 1
ATOM 924 O O . ILE A 1 114 ? -6.547 -37.156 -11.07 1 89.44 114 ILE A O 1
ATOM 928 N N . LEU A 1 115 ? -7.719 -35.719 -12.289 1 90.38 115 LEU A N 1
ATOM 929 C CA . LEU A 1 115 ? -8.883 -36.594 -12.383 1 90.38 115 LEU A CA 1
ATOM 930 C C . LEU A 1 115 ? -8.539 -37.875 -13.133 1 90.38 115 LEU A C 1
ATOM 932 O O . LEU A 1 115 ? -8.992 -38.969 -12.75 1 90.38 115 LEU A O 1
ATOM 936 N N . ARG A 1 116 ? -7.723 -37.719 -14.117 1 88.81 116 ARG A N 1
ATOM 937 C CA . ARG A 1 116 ? -7.273 -38.875 -14.875 1 88.81 116 ARG A CA 1
ATOM 938 C C . ARG A 1 116 ? -6.441 -39.812 -14.008 1 88.81 116 ARG A C 1
ATOM 940 O O . ARG A 1 116 ? -6.645 -41.031 -14.023 1 88.81 116 ARG A O 1
ATOM 947 N N . LEU A 1 117 ? -5.562 -39.219 -13.328 1 90.44 117 LEU A N 1
ATOM 948 C CA . LEU A 1 117 ? -4.727 -40.031 -12.438 1 90.44 117 LEU A CA 1
ATOM 949 C C . LEU A 1 117 ? -5.574 -40.719 -11.383 1 90.44 117 LEU A C 1
ATOM 951 O O . LEU A 1 117 ? -5.332 -41.875 -11.062 1 90.44 117 LEU A O 1
ATOM 955 N N . GLN A 1 118 ? -6.527 -40.031 -10.859 1 90.31 118 GLN A N 1
ATOM 956 C CA . GLN A 1 118 ? -7.441 -40.625 -9.875 1 90.31 118 GLN A CA 1
ATOM 957 C C . GLN A 1 118 ? -8.148 -41.844 -10.445 1 90.31 118 GLN A C 1
ATOM 959 O O . GLN A 1 118 ? -8.203 -42.875 -9.789 1 90.31 118 GLN A O 1
ATOM 964 N N . GLU A 1 119 ? -8.594 -41.719 -11.617 1 88.12 119 GLU A N 1
ATOM 965 C CA . GLU A 1 119 ? -9.406 -42.75 -12.242 1 88.12 119 GLU A CA 1
ATOM 966 C C . GLU A 1 119 ? -8.547 -43.969 -12.625 1 88.12 119 GLU A C 1
ATOM 968 O O . GLU A 1 119 ? -8.883 -45.094 -12.289 1 88.12 119 GLU A O 1
ATOM 973 N N . VAL A 1 120 ? -7.484 -43.688 -13.312 1 89.44 120 VAL A N 1
ATOM 974 C CA . VAL A 1 120 ? -6.664 -44.75 -13.859 1 89.44 120 VAL A CA 1
ATOM 975 C C . VAL A 1 120 ? -6.012 -45.531 -12.719 1 89.44 120 VAL A C 1
ATOM 977 O O . VAL A 1 120 ? -6.004 -46.781 -12.719 1 89.44 120 VAL A O 1
ATOM 980 N N . TYR A 1 121 ? -5.578 -44.844 -11.719 1 90.62 121 TYR A N 1
ATOM 981 C CA . TYR A 1 121 ? -4.828 -45.5 -10.656 1 90.62 121 TYR A CA 1
ATOM 982 C C . TYR A 1 121 ? -5.699 -45.719 -9.43 1 90.62 121 TYR A C 1
ATOM 984 O O . TYR A 1 121 ? -5.223 -46.188 -8.398 1 90.62 121 TYR A O 1
ATOM 992 N N . GLN A 1 122 ? -6.957 -45.344 -9.484 1 88.38 122 GLN A N 1
ATOM 993 C CA . GLN A 1 122 ? -7.91 -45.531 -8.398 1 88.38 122 GLN A CA 1
ATOM 994 C C . GLN A 1 122 ? -7.375 -44.938 -7.098 1 88.38 122 GLN A C 1
ATOM 996 O O . GLN A 1 122 ? -7.34 -45.594 -6.07 1 88.38 122 GLN A O 1
ATOM 1001 N N . LEU A 1 123 ? -6.961 -43.75 -7.211 1 89.19 123 LEU A N 1
ATOM 1002 C CA . LEU A 1 123 ? -6.402 -43.031 -6.059 1 89.19 123 LEU A CA 1
ATOM 1003 C C . LEU A 1 123 ? -7.512 -42.531 -5.148 1 89.19 123 LEU A C 1
ATOM 1005 O O . LEU A 1 123 ? -8.562 -42.094 -5.625 1 89.19 123 LEU A O 1
ATOM 1009 N N . ASP A 1 124 ? -7.18 -42.562 -3.895 1 90 124 ASP A N 1
ATOM 1010 C CA . ASP A 1 124 ? -8.102 -41.969 -2.928 1 90 124 ASP A CA 1
ATOM 1011 C C . ASP A 1 124 ? -8.078 -40.438 -3.01 1 90 124 ASP A C 1
ATOM 1013 O O . ASP A 1 124 ? -7.008 -39.844 -2.992 1 90 124 ASP A O 1
ATOM 1017 N N . ILE A 1 125 ? -9.227 -39.875 -3.104 1 92.94 125 ILE A N 1
ATOM 1018 C CA . ILE A 1 125 ? -9.367 -38.438 -3.277 1 92.94 125 ILE A CA 1
ATOM 1019 C C . ILE A 1 125 ? -8.703 -37.719 -2.107 1 92.94 125 ILE A C 1
ATOM 1021 O O . ILE A 1 125 ? -8.039 -36.688 -2.297 1 92.94 125 ILE A O 1
ATOM 1025 N N . ARG A 1 126 ? -8.906 -38.156 -0.888 1 90.38 126 ARG A N 1
ATOM 1026 C CA . ARG A 1 126 ? -8.359 -37.5 0.297 1 90.38 126 ARG A CA 1
ATOM 1027 C C . ARG A 1 126 ? -6.836 -37.531 0.278 1 90.38 126 ARG A C 1
ATOM 1029 O O . ARG A 1 126 ? -6.188 -36.594 0.759 1 90.38 126 ARG A O 1
ATOM 1036 N N . ASN A 1 127 ? -6.277 -38.594 -0.263 1 88.56 127 ASN A N 1
ATOM 1037 C CA . ASN A 1 127 ? -4.828 -38.656 -0.425 1 88.56 127 ASN A CA 1
ATOM 1038 C C . ASN A 1 127 ? -4.336 -37.594 -1.424 1 88.56 127 ASN A C 1
ATOM 1040 O O . ASN A 1 127 ? -3.311 -36.969 -1.202 1 88.56 127 ASN A O 1
ATOM 1044 N N . ILE A 1 128 ? -5.094 -37.438 -2.496 1 90.31 128 ILE A N 1
ATOM 1045 C CA . ILE A 1 128 ? -4.738 -36.438 -3.492 1 90.31 128 ILE A CA 1
ATOM 1046 C C . ILE A 1 128 ? -4.793 -35.062 -2.863 1 90.31 128 ILE A C 1
ATOM 1048 O O . ILE A 1 128 ? -3.873 -34.25 -3.035 1 90.31 128 ILE A O 1
ATOM 1052 N N . ILE A 1 129 ? -5.855 -34.812 -2.113 1 91.69 129 ILE A N 1
ATOM 1053 C CA . ILE A 1 129 ? -6.086 -33.5 -1.48 1 91.69 129 ILE A CA 1
ATOM 1054 C C . ILE A 1 129 ? -4.93 -33.188 -0.537 1 91.69 129 ILE A C 1
ATOM 1056 O O . ILE A 1 129 ? -4.492 -32.031 -0.457 1 91.69 129 ILE A O 1
ATOM 1060 N N . SER A 1 130 ? -4.391 -34.156 0.113 1 87.75 130 SER A N 1
ATOM 1061 C CA . SER A 1 130 ? -3.312 -33.969 1.072 1 87.75 130 SER A CA 1
ATOM 1062 C C . SER A 1 130 ? -1.949 -34 0.39 1 87.75 130 SER A C 1
ATOM 1064 O O . SER A 1 130 ? -0.914 -34 1.059 1 87.75 130 SER A O 1
ATOM 1066 N N . GLY A 1 131 ? -1.972 -34.219 -0.936 1 82.19 131 GLY A N 1
ATOM 1067 C CA . GLY A 1 131 ? -0.726 -34.25 -1.686 1 82.19 131 GLY A CA 1
ATOM 1068 C C . GLY A 1 131 ? -0.024 -35.594 -1.672 1 82.19 131 GLY A C 1
ATOM 1069 O O . GLY A 1 131 ? 1.156 -35.688 -2.016 1 82.19 131 GLY A O 1
ATOM 1070 N N . GLN A 1 132 ? -0.723 -36.656 -1.266 1 79.94 132 GLN A N 1
ATOM 1071 C CA . GLN A 1 132 ? -0.142 -37.969 -1.218 1 79.94 132 GLN A CA 1
ATOM 1072 C C . GLN A 1 132 ? -0.458 -38.75 -2.488 1 79.94 132 GLN A C 1
ATOM 1074 O O . GLN A 1 132 ? -1.48 -39.438 -2.564 1 79.94 132 GLN A O 1
ATOM 1079 N N . MET A 1 133 ? 0.358 -38.562 -3.469 1 75.06 133 MET A N 1
ATOM 1080 C CA . MET A 1 133 ? 0.118 -39.188 -4.773 1 75.06 133 MET A CA 1
ATOM 1081 C C . MET A 1 133 ? 0.971 -40.438 -4.961 1 75.06 133 MET A C 1
ATOM 1083 O O . MET A 1 133 ? 1.054 -40.969 -6.062 1 75.06 133 MET A O 1
ATOM 1087 N N . GLU A 1 134 ? 1.694 -40.875 -3.971 1 65.75 134 GLU A N 1
ATOM 1088 C CA . GLU A 1 134 ? 2.619 -42 -4.156 1 65.75 134 GLU A CA 1
ATOM 1089 C C . GLU A 1 134 ? 1.867 -43.312 -4.352 1 65.75 134 GLU A C 1
ATOM 1091 O O . GLU A 1 134 ? 0.898 -43.594 -3.641 1 65.75 134 GLU A O 1
ATOM 1096 N N . LEU A 1 135 ? 1.775 -43.906 -5.707 1 60.22 135 LEU A N 1
ATOM 1097 C CA . LEU A 1 135 ? 1.199 -45.188 -6.039 1 60.22 135 LEU A CA 1
ATOM 1098 C C . LEU A 1 135 ? 1.811 -46.281 -5.176 1 60.22 135 LEU A C 1
ATOM 1100 O O . LEU A 1 135 ? 2.721 -47 -5.617 1 60.22 135 LEU A O 1
ATOM 1104 N N . GLY A 1 136 ? 1.426 -46.469 -3.885 1 51.59 136 GLY A N 1
ATOM 1105 C CA . GLY A 1 136 ? 1.996 -47.531 -3.055 1 51.59 136 GLY A CA 1
ATOM 1106 C C . GLY A 1 136 ? 3.482 -47.344 -2.805 1 51.59 136 GLY A C 1
ATOM 1107 O O . GLY A 1 136 ? 4.125 -48.219 -2.209 1 51.59 136 GLY A O 1
ATOM 1108 N N . LEU A 1 137 ? 4.211 -46.625 -3.576 1 44.12 137 LEU A N 1
ATOM 1109 C CA . LEU A 1 137 ? 5.652 -46.469 -3.412 1 44.12 137 LEU A CA 1
ATOM 1110 C C . LEU A 1 137 ? 5.984 -45.844 -2.066 1 44.12 137 LEU A C 1
ATOM 1112 O O . LEU A 1 137 ? 5.328 -44.875 -1.65 1 44.12 137 LEU A O 1
ATOM 1116 N N . SER A 1 138 ? 6.246 -46.781 -1.168 1 36.19 138 SER A N 1
ATOM 1117 C CA . SER A 1 138 ? 6.734 -46.406 0.152 1 36.19 138 SER A CA 1
ATOM 1118 C C . SER A 1 138 ? 7.633 -45.156 0.07 1 36.19 138 SER A C 1
ATOM 1120 O O . SER A 1 138 ? 8.742 -45.25 -0.458 1 36.19 138 SER A O 1
ATOM 1122 N N . THR A 1 139 ? 7.309 -44.219 -0.5 1 37.09 139 THR A N 1
ATOM 1123 C CA . THR A 1 139 ? 8.305 -43.156 -0.383 1 37.09 139 THR A CA 1
ATOM 1124 C C . THR A 1 139 ? 8.836 -43.062 1.044 1 37.09 139 THR A C 1
ATOM 1126 O O . THR A 1 139 ? 8.062 -43.125 2.004 1 37.09 139 THR A O 1
ATOM 1129 N N . ASN A 1 140 ? 10.047 -43.594 1.267 1 34.66 140 ASN A N 1
ATOM 1130 C CA . ASN A 1 140 ? 10.742 -43.344 2.529 1 34.66 140 ASN A CA 1
ATOM 1131 C C . ASN A 1 140 ? 10.234 -42.094 3.217 1 34.66 140 ASN A C 1
ATOM 1133 O O . ASN A 1 140 ? 9.578 -41.25 2.592 1 34.66 140 ASN A O 1
ATOM 1137 N N . ASN A 1 141 ? 11.164 -41.719 4.387 1 32.66 141 ASN A N 1
ATOM 1138 C CA . ASN A 1 141 ? 11.164 -40.75 5.48 1 32.66 141 ASN A CA 1
ATOM 1139 C C . ASN A 1 141 ? 10.977 -39.312 4.965 1 32.66 141 ASN A C 1
ATOM 1141 O O . ASN A 1 141 ? 11.961 -38.594 4.773 1 32.66 141 ASN A O 1
ATOM 1145 N N . VAL A 1 142 ? 10.391 -39.094 3.965 1 36.53 142 VAL A N 1
ATOM 1146 C CA . VAL A 1 142 ? 10.422 -37.656 3.912 1 36.53 142 VAL A CA 1
ATOM 1147 C C . VAL A 1 142 ? 9.984 -37.062 5.254 1 36.53 142 VAL A C 1
ATOM 1149 O O . VAL A 1 142 ? 8.844 -37.25 5.68 1 36.53 142 VAL A O 1
ATOM 1152 N N . PRO A 1 143 ? 10.906 -36.781 6.078 1 34.88 143 PRO A N 1
ATOM 1153 C CA . PRO A 1 143 ? 10.648 -36.344 7.445 1 34.88 143 PRO A CA 1
ATOM 1154 C C . PRO A 1 143 ? 9.453 -35.375 7.535 1 34.88 143 PRO A C 1
ATOM 1156 O O . PRO A 1 143 ? 8.5 -35.656 8.273 1 34.88 143 PRO A O 1
ATOM 1159 N N . GLY A 1 144 ? 9.766 -34.031 7.961 1 35.75 144 GLY A N 1
ATOM 1160 C CA . GLY A 1 144 ? 9.211 -33.094 8.922 1 35.75 144 GLY A CA 1
ATOM 1161 C C . GLY A 1 144 ? 7.922 -32.438 8.453 1 35.75 144 GLY A C 1
ATOM 1162 O O . GLY A 1 144 ? 7.582 -32.5 7.273 1 35.75 144 GLY A O 1
ATOM 1163 N N . SER A 1 145 ? 6.945 -31.688 9.352 1 4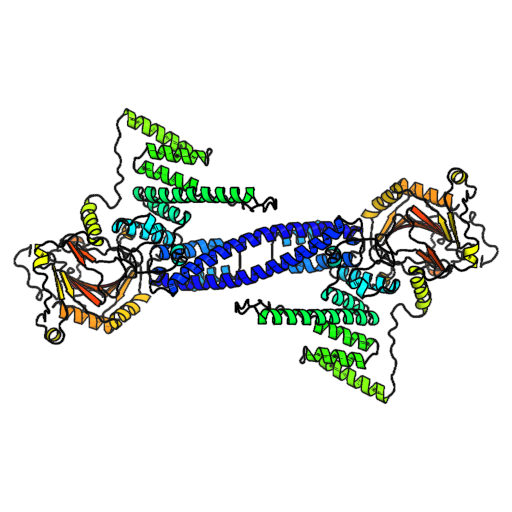1.88 145 SER A N 1
ATOM 1164 C CA . SER A 1 145 ? 5.691 -30.984 9.586 1 41.88 145 SER A CA 1
ATOM 1165 C C . SER A 1 145 ? 5.418 -29.969 8.492 1 41.88 145 SER A C 1
ATOM 1167 O O . SER A 1 145 ? 4.281 -29.828 8.031 1 41.88 145 SER A O 1
ATOM 1169 N N . MET A 1 146 ? 6.383 -29.234 8.133 1 42.25 146 MET A N 1
ATOM 1170 C CA . MET A 1 146 ? 6.223 -28.031 7.324 1 42.25 146 MET A CA 1
ATOM 1171 C C . MET A 1 146 ? 5.934 -28.375 5.867 1 42.25 146 MET A C 1
ATOM 1173 O O . MET A 1 146 ? 5.227 -27.641 5.18 1 42.25 146 MET A O 1
ATOM 1177 N N . GLU A 1 147 ? 6.492 -29.625 5.191 1 48.25 147 GLU A N 1
ATOM 1178 C CA . GLU A 1 147 ? 6.469 -30.031 3.793 1 48.25 147 GLU A CA 1
ATOM 1179 C C . GLU A 1 147 ? 5.07 -30.484 3.375 1 48.25 147 GLU A C 1
ATOM 1181 O O . GLU A 1 147 ? 4.656 -30.281 2.234 1 48.25 147 GLU A O 1
ATOM 1186 N N . GLN A 1 148 ? 4.363 -31.125 4.262 1 53.5 148 GLN A N 1
ATOM 1187 C CA . GLN A 1 148 ? 3.031 -31.672 4.008 1 53.5 148 GLN A CA 1
ATOM 1188 C C . GLN A 1 148 ? 2.027 -30.562 3.727 1 53.5 148 GLN A C 1
ATOM 1190 O O . GLN A 1 148 ? 1.13 -30.719 2.895 1 53.5 148 GLN A O 1
ATOM 1195 N N . ASN A 1 149 ? 2.352 -29.344 4.262 1 60.31 149 ASN A N 1
ATOM 1196 C CA . ASN A 1 149 ? 1.331 -28.312 4.168 1 60.31 149 ASN A CA 1
ATOM 1197 C C . ASN A 1 149 ? 1.434 -27.547 2.852 1 60.31 149 ASN A C 1
ATOM 1199 O O . ASN A 1 149 ? 0.442 -26.984 2.369 1 60.31 149 ASN A O 1
ATOM 1203 N N . ALA A 1 150 ? 2.564 -27.844 2.133 1 69.06 150 ALA A N 1
ATOM 1204 C CA . ALA A 1 150 ? 2.756 -27.016 0.945 1 69.06 150 ALA A CA 1
ATOM 1205 C C . ALA A 1 150 ? 2.043 -27.609 -0.263 1 69.06 150 ALA A C 1
ATOM 1207 O O . ALA A 1 150 ? 1.666 -26.891 -1.19 1 69.06 150 ALA A O 1
ATOM 1208 N N . LEU A 1 151 ? 1.775 -28.938 -0.234 1 79.5 151 LEU A N 1
ATOM 1209 C CA . LEU A 1 151 ? 1.102 -29.594 -1.344 1 79.5 151 LEU A CA 1
ATOM 1210 C C . LEU A 1 151 ? -0.313 -30.016 -0.951 1 79.5 151 LEU A C 1
ATOM 1212 O O . LEU A 1 151 ? -0.649 -31.203 -0.982 1 79.5 151 LEU A O 1
ATOM 1216 N N . ARG A 1 152 ? -0.977 -29.078 -0.397 1 84.88 152 ARG A N 1
ATOM 1217 C CA . ARG A 1 152 ? -2.35 -29.359 0.01 1 84.88 152 ARG A CA 1
ATOM 1218 C C . ARG A 1 152 ? -3.34 -28.5 -0.777 1 84.88 152 ARG A C 1
ATOM 1220 O O . ARG A 1 152 ? -3.121 -27.312 -0.964 1 84.88 152 ARG A O 1
ATOM 1227 N N . LEU A 1 153 ? -4.32 -29.25 -1.237 1 90.62 153 LEU A N 1
ATOM 1228 C CA . LEU A 1 153 ? -5.379 -28.516 -1.933 1 90.62 153 LEU A CA 1
ATOM 1229 C C . LEU A 1 153 ? -6.309 -27.828 -0.939 1 90.62 153 LEU A C 1
ATOM 1231 O O . LEU A 1 153 ? -6.66 -28.406 0.092 1 90.62 153 LEU A O 1
ATOM 1235 N N . LYS A 1 154 ? -6.652 -26.688 -1.286 1 88.31 154 LYS A N 1
ATOM 1236 C CA . LYS A 1 154 ? -7.621 -25.938 -0.484 1 88.31 154 LYS A CA 1
ATOM 1237 C C . LYS A 1 154 ? -9.039 -26.125 -1.025 1 88.31 154 LYS A C 1
ATOM 1239 O O . LYS A 1 154 ? -9.227 -26.719 -2.092 1 88.31 154 LYS A O 1
ATOM 1244 N N . ARG A 1 155 ? -10.008 -25.641 -0.237 1 90.38 155 ARG A N 1
ATOM 1245 C CA . ARG A 1 155 ? -11.414 -25.844 -0.594 1 90.38 155 ARG A CA 1
ATOM 1246 C C . ARG A 1 155 ? -11.711 -25.281 -1.977 1 90.38 155 ARG A C 1
ATOM 1248 O O . ARG A 1 155 ? -12.492 -25.844 -2.736 1 90.38 155 ARG A O 1
ATOM 1255 N N . GLU A 1 156 ? -11.078 -24.188 -2.338 1 89.25 156 GLU A N 1
ATOM 1256 C CA . GLU A 1 156 ? -11.305 -23.562 -3.643 1 89.25 156 GLU A CA 1
ATOM 1257 C C . GLU A 1 156 ? -10.711 -24.422 -4.762 1 89.25 156 GLU A C 1
ATOM 1259 O O . GLU A 1 156 ? -11.266 -24.484 -5.855 1 89.25 156 GLU A O 1
ATOM 1264 N N . ASP A 1 157 ? -9.578 -25.031 -4.43 1 91.75 157 ASP A N 1
ATOM 1265 C CA . ASP A 1 157 ? -8.93 -25.906 -5.398 1 91.75 157 ASP A CA 1
ATOM 1266 C C . ASP A 1 157 ? -9.781 -27.156 -5.668 1 91.75 157 ASP A C 1
ATOM 1268 O O . ASP A 1 157 ? -9.961 -27.547 -6.82 1 91.75 157 ASP A O 1
ATOM 1272 N N . ILE A 1 158 ? -10.234 -27.672 -4.57 1 95.5 158 ILE A N 1
ATOM 1273 C CA . ILE A 1 158 ? -11.055 -28.875 -4.664 1 95.5 158 ILE A CA 1
ATOM 1274 C C . ILE A 1 158 ? -12.312 -28.594 -5.48 1 95.5 158 ILE A C 1
ATOM 1276 O O . ILE A 1 158 ? -12.688 -29.375 -6.355 1 95.5 158 ILE A O 1
ATOM 1280 N N . PHE A 1 159 ? -12.891 -27.453 -5.227 1 94.25 159 PHE A N 1
ATOM 1281 C CA . PHE A 1 159 ? -14.07 -27.031 -5.969 1 94.25 159 PHE A CA 1
ATOM 1282 C C . PHE A 1 159 ? -13.75 -26.859 -7.449 1 94.25 159 PHE A C 1
ATOM 1284 O O . PHE A 1 159 ? -14.531 -27.266 -8.312 1 94.25 159 PHE A O 1
ATOM 1291 N N . ALA A 1 160 ? -12.617 -26.312 -7.73 1 91.88 160 ALA A N 1
ATOM 1292 C CA . ALA A 1 160 ? -12.219 -26.094 -9.125 1 91.88 160 ALA A CA 1
ATOM 1293 C C . ALA A 1 160 ? -12.047 -27.422 -9.852 1 91.88 160 ALA A C 1
ATOM 1295 O O . ALA A 1 160 ? -12.445 -27.547 -11.016 1 91.88 160 ALA A O 1
ATOM 1296 N N . ILE A 1 161 ? -11.422 -28.328 -9.203 1 93.62 161 ILE A N 1
ATOM 1297 C CA . ILE A 1 161 ? -11.234 -29.656 -9.781 1 93.62 161 ILE A CA 1
ATOM 1298 C C . ILE A 1 161 ? -12.594 -30.312 -10.008 1 93.62 161 ILE A C 1
ATOM 1300 O O . ILE A 1 161 ? -12.836 -30.906 -11.062 1 93.62 161 ILE A O 1
ATOM 1304 N N . ALA A 1 162 ? -13.484 -30.172 -9.039 1 95.25 162 ALA A N 1
ATOM 1305 C CA . ALA A 1 162 ? -14.836 -30.719 -9.156 1 95.25 162 ALA A CA 1
ATOM 1306 C C . ALA A 1 162 ? -15.578 -30.094 -10.344 1 95.25 162 ALA A C 1
ATOM 1308 O O . ALA A 1 162 ? -16.281 -30.797 -11.07 1 95.25 162 ALA A O 1
ATOM 1309 N N . LYS A 1 163 ? -15.438 -28.859 -10.461 1 91.94 163 LYS A N 1
ATOM 1310 C CA . LYS A 1 163 ? -16.062 -28.156 -11.578 1 91.94 163 LYS A CA 1
ATOM 1311 C C . LYS A 1 163 ? -15.516 -28.672 -12.914 1 91.94 163 LYS A C 1
ATOM 1313 O O . LYS A 1 163 ? -16.25 -28.75 -13.898 1 91.94 163 LYS A O 1
ATOM 1318 N N . GLY A 1 164 ? -14.234 -28.938 -12.906 1 87.06 164 GLY A N 1
ATOM 1319 C CA . GLY A 1 164 ? -13.648 -29.531 -14.094 1 87.06 164 GLY A CA 1
ATOM 1320 C C . GLY A 1 164 ? -14.281 -30.859 -14.469 1 87.06 164 GLY A C 1
ATOM 1321 O O . GLY A 1 164 ? -14.578 -31.109 -15.648 1 87.06 164 GLY A O 1
ATOM 1322 N N . ALA A 1 165 ? -14.5 -31.672 -13.492 1 90.75 165 ALA A N 1
ATOM 1323 C CA . ALA A 1 165 ? -15.18 -32.938 -13.719 1 90.75 165 ALA A CA 1
ATOM 1324 C C . ALA A 1 165 ? -16.594 -32.719 -14.234 1 90.75 165 ALA A C 1
ATOM 1326 O O . ALA A 1 165 ? -17.031 -33.344 -15.203 1 90.75 165 ALA A O 1
ATOM 1327 N N . TYR A 1 166 ? -17.234 -31.719 -13.625 1 90.44 166 TYR A N 1
ATOM 1328 C CA . TYR A 1 166 ? -18.594 -31.375 -14 1 90.44 166 TYR A CA 1
ATOM 1329 C C . TYR A 1 166 ? -18.672 -30.922 -15.453 1 90.44 166 TYR A C 1
ATOM 1331 O O . TYR A 1 166 ? -19.547 -31.359 -16.203 1 90.44 166 TYR A O 1
ATOM 1339 N N . ARG A 1 167 ? -17.828 -30.125 -15.867 1 84.94 167 ARG A N 1
ATOM 1340 C CA . ARG A 1 167 ? -17.812 -29.562 -17.203 1 84.94 167 ARG A CA 1
ATOM 1341 C C . ARG A 1 167 ? -17.547 -30.641 -18.266 1 84.94 167 ARG A C 1
ATOM 1343 O O . ARG A 1 167 ? -17.969 -30.516 -19.406 1 84.94 167 ARG A O 1
ATOM 1350 N N . ASN A 1 168 ? -16.891 -31.625 -17.828 1 80.19 168 ASN A N 1
ATOM 1351 C CA . ASN A 1 168 ? -16.594 -32.719 -18.75 1 80.19 168 ASN A CA 1
ATOM 1352 C C . ASN A 1 168 ? -17.609 -33.844 -18.625 1 80.19 168 ASN A C 1
ATOM 1354 O O . ASN A 1 168 ? -17.328 -35 -18.984 1 80.19 168 ASN A O 1
ATOM 1358 N N . ASN A 1 169 ? -18.703 -33.562 -17.969 1 85.25 169 ASN A N 1
ATOM 1359 C CA . ASN A 1 169 ? -19.828 -34.469 -17.812 1 85.25 169 ASN A CA 1
ATOM 1360 C C . ASN A 1 169 ? -19.453 -35.688 -16.984 1 85.25 169 ASN A C 1
ATOM 1362 O O . ASN A 1 169 ? -20.031 -36.781 -17.141 1 85.25 169 ASN A O 1
ATOM 1366 N N . ASP A 1 170 ? -18.359 -35.562 -16.312 1 86.5 170 ASP A N 1
ATOM 1367 C CA . ASP A 1 170 ? -17.984 -36.594 -15.336 1 86.5 170 ASP A CA 1
ATOM 1368 C C . ASP A 1 170 ? -18.672 -36.312 -13.992 1 86.5 170 ASP A C 1
ATOM 1370 O O . ASP A 1 170 ? -17.984 -36.031 -13.008 1 86.5 170 ASP A O 1
ATOM 1374 N N . TYR A 1 171 ? -19.953 -36.625 -13.922 1 90.81 171 TYR A N 1
ATOM 1375 C CA . TYR A 1 171 ? -20.75 -36.25 -12.758 1 90.81 171 TYR A CA 1
ATOM 1376 C C . TYR A 1 171 ? -20.422 -37.156 -11.562 1 90.81 171 TYR A C 1
ATOM 1378 O O . TYR A 1 171 ? -20.547 -36.719 -10.414 1 90.81 171 TYR A O 1
ATOM 1386 N N . ARG A 1 172 ? -19.984 -38.344 -11.828 1 88.94 172 ARG A N 1
ATOM 1387 C CA . ARG A 1 172 ? -19.609 -39.25 -10.75 1 88.94 172 ARG A CA 1
ATOM 1388 C C . ARG A 1 172 ? -18.469 -38.688 -9.922 1 88.94 172 ARG A C 1
ATOM 1390 O O . ARG A 1 172 ? -18.578 -38.594 -8.695 1 88.94 172 ARG A O 1
ATOM 1397 N N . ASN A 1 173 ? -17.484 -38.312 -10.633 1 91.12 173 ASN A N 1
ATOM 1398 C CA . ASN A 1 173 ? -16.359 -37.719 -9.914 1 91.12 173 ASN A CA 1
ATOM 1399 C C . ASN A 1 173 ? -16.703 -36.344 -9.375 1 91.12 173 ASN A C 1
ATOM 1401 O O . ASN A 1 173 ? -16.219 -35.938 -8.312 1 91.12 173 ASN A O 1
ATOM 1405 N N . ALA A 1 174 ? -17.5 -35.625 -10.148 1 94.31 174 ALA A N 1
ATOM 1406 C CA . ALA A 1 174 ? -17.938 -34.312 -9.656 1 94.31 174 ALA A CA 1
ATOM 1407 C C . ALA A 1 174 ? -18.562 -34.406 -8.273 1 94.31 174 ALA A C 1
ATOM 1409 O O . ALA A 1 174 ? -18.234 -33.656 -7.367 1 94.31 174 ALA A O 1
ATOM 1410 N N . VAL A 1 175 ? -19.422 -35.406 -8.117 1 94.88 175 VAL A N 1
ATOM 1411 C CA . VAL A 1 175 ? -20.109 -35.594 -6.852 1 94.88 175 VAL A CA 1
ATOM 1412 C C . VAL A 1 175 ? -19.094 -35.875 -5.742 1 94.88 175 VAL A C 1
ATOM 1414 O O . VAL A 1 175 ? -19.172 -35.281 -4.664 1 94.88 175 VAL A O 1
ATOM 1417 N N . LYS A 1 176 ? -18.156 -36.75 -5.984 1 94.44 176 LYS A N 1
ATOM 1418 C CA . LYS A 1 176 ? -17.172 -37.125 -4.988 1 94.44 176 LYS A CA 1
ATOM 1419 C C . LYS A 1 176 ? -16.344 -35.938 -4.543 1 94.44 176 LYS A C 1
ATOM 1421 O O . LYS A 1 176 ? -16.172 -35.688 -3.342 1 94.44 176 LYS A O 1
ATOM 1426 N N . TRP A 1 177 ? -15.844 -35.188 -5.484 1 96.44 177 TRP A N 1
ATOM 1427 C CA . TRP A 1 177 ? -14.977 -34.031 -5.195 1 96.44 177 TRP A CA 1
ATOM 1428 C C . TRP A 1 177 ? -15.766 -32.906 -4.547 1 96.44 177 TRP A C 1
ATOM 1430 O O . TRP A 1 177 ? -15.266 -32.219 -3.648 1 96.44 177 TRP A O 1
ATOM 1440 N N . LEU A 1 178 ? -17 -32.688 -5 1 96.56 178 LEU A N 1
ATOM 1441 C CA . LEU A 1 178 ? -17.812 -31.625 -4.406 1 96.56 178 LEU A CA 1
ATOM 1442 C C . LEU A 1 178 ? -18.125 -31.938 -2.947 1 96.56 178 LEU A C 1
ATOM 1444 O O . LEU A 1 178 ? -18.125 -31.047 -2.098 1 96.56 178 LEU A O 1
ATOM 1448 N N . ASN A 1 179 ? -18.422 -33.188 -2.705 1 95.31 179 ASN A N 1
ATOM 1449 C CA . ASN A 1 179 ? -18.656 -33.594 -1.323 1 95.31 179 ASN A CA 1
ATOM 1450 C C . ASN A 1 179 ? -17.453 -33.312 -0.432 1 95.31 179 ASN A C 1
ATOM 1452 O O . ASN A 1 179 ? -17.609 -32.812 0.685 1 95.31 179 ASN A O 1
ATOM 1456 N N . GLU A 1 180 ? -16.297 -33.656 -0.922 1 95.06 180 GLU A N 1
ATOM 1457 C CA . GLU A 1 180 ? -15.086 -33.344 -0.165 1 95.06 180 GLU A CA 1
ATOM 1458 C C . GLU A 1 180 ? -14.914 -31.844 0.047 1 95.06 180 GLU A C 1
ATOM 1460 O O . GLU A 1 180 ? -14.508 -31.406 1.125 1 95.06 180 GLU A O 1
ATOM 1465 N N . SER A 1 181 ? -15.172 -31.031 -0.957 1 94.75 181 SER A N 1
ATOM 1466 C CA . SER A 1 181 ? -15.047 -29.578 -0.87 1 94.75 181 SER A CA 1
ATOM 1467 C C . SER A 1 181 ? -15.992 -29 0.174 1 94.75 181 SER A C 1
ATOM 1469 O O . SER A 1 181 ? -15.586 -28.188 1.005 1 94.75 181 SER A O 1
ATOM 1471 N N . ILE A 1 182 ? -17.203 -29.422 0.145 1 94 182 ILE A N 1
ATOM 1472 C CA . ILE A 1 182 ? -18.219 -28.922 1.053 1 94 182 ILE A CA 1
ATOM 1473 C C . ILE A 1 182 ? -17.891 -29.328 2.484 1 94 182 ILE A C 1
ATOM 1475 O O . ILE A 1 182 ? -18.047 -28.531 3.416 1 94 182 ILE A O 1
ATOM 1479 N N . GLN A 1 183 ? -17.453 -30.547 2.631 1 92.12 183 GLN A N 1
ATOM 1480 C CA . GLN A 1 183 ? -17.062 -31.016 3.953 1 92.12 183 GLN A CA 1
ATOM 1481 C C . GLN A 1 183 ? -15.945 -30.156 4.535 1 92.12 183 GLN A C 1
ATOM 1483 O O . GLN A 1 183 ? -15.969 -29.828 5.723 1 92.12 183 GLN A O 1
ATOM 1488 N N . LEU A 1 184 ? -14.984 -29.875 3.721 1 90.75 184 LEU A N 1
ATOM 1489 C CA . LEU A 1 184 ? -13.875 -29.047 4.172 1 90.75 184 LEU A CA 1
ATOM 1490 C C . LEU A 1 184 ? -14.367 -27.641 4.539 1 90.75 184 LEU A C 1
ATOM 1492 O O . LEU A 1 184 ? -13.906 -27.062 5.52 1 90.75 184 LEU A O 1
ATOM 1496 N N . MET A 1 185 ? -15.281 -27.078 3.771 1 90.19 185 MET A N 1
ATOM 1497 C CA . MET A 1 185 ? -15.859 -25.766 4.051 1 90.19 185 MET A CA 1
ATOM 1498 C C . MET A 1 185 ? -16.609 -25.781 5.379 1 90.19 185 MET A C 1
ATOM 1500 O O . MET A 1 185 ? -16.516 -24.812 6.152 1 90.19 185 MET A O 1
ATOM 1504 N N . GLU A 1 186 ? -17.312 -26.781 5.641 1 88.69 186 GLU A N 1
ATOM 1505 C CA . GLU A 1 186 ? -18.078 -26.906 6.871 1 88.69 186 GLU A CA 1
ATOM 1506 C C . GLU A 1 186 ? -17.156 -27.078 8.078 1 88.69 186 GLU A C 1
ATOM 1508 O O . GLU A 1 186 ? -17.438 -26.531 9.148 1 88.69 186 GLU A O 1
ATOM 1513 N N . ALA A 1 187 ? -16.094 -27.781 7.898 1 86.69 187 ALA A N 1
ATOM 1514 C CA . ALA A 1 187 ? -15.133 -27.953 8.977 1 86.69 187 ALA A CA 1
ATOM 1515 C C . ALA A 1 187 ? -14.469 -26.625 9.344 1 86.69 187 ALA A C 1
ATOM 1517 O O . ALA A 1 187 ? -14.227 -26.359 10.523 1 86.69 187 ALA A O 1
ATOM 1518 N N . GLU A 1 188 ? -14.141 -25.859 8.352 1 81.75 188 GLU A N 1
ATOM 1519 C CA . GLU A 1 188 ? -13.5 -24.562 8.57 1 81.75 188 GLU A CA 1
ATOM 1520 C C . GLU A 1 188 ? -14.453 -23.578 9.25 1 81.75 188 GLU A C 1
ATOM 1522 O O . GLU A 1 188 ? -14.016 -22.719 10.016 1 81.75 188 GLU A O 1
ATOM 1527 N N . GLU A 1 189 ? -15.695 -23.547 8.898 1 76.44 189 GLU A N 1
ATOM 1528 C CA . GLU A 1 189 ? -16.703 -22.703 9.516 1 76.44 189 GLU A CA 1
ATOM 1529 C C . GLU A 1 189 ? -16.844 -22.984 11.008 1 76.44 189 GLU A C 1
ATOM 1531 O O . GLU A 1 189 ? -17 -22.078 11.812 1 76.44 189 GLU A O 1
ATOM 1536 N N . VAL A 1 190 ? -16.734 -24.203 11.289 1 71.69 190 VAL A N 1
ATOM 1537 C CA . VAL A 1 190 ? -16.844 -24.609 12.688 1 71.69 190 VAL A CA 1
ATOM 1538 C C . VAL A 1 190 ? -15.648 -24.109 13.477 1 71.69 190 VAL A C 1
ATOM 1540 O O . VAL A 1 190 ? -15.789 -23.641 14.609 1 71.69 190 VAL A O 1
ATOM 1543 N N . THR A 1 191 ? -14.508 -24.188 12.875 1 68.5 191 THR A N 1
ATOM 1544 C CA . THR A 1 191 ? -13.289 -23.75 13.547 1 68.5 191 THR A CA 1
ATOM 1545 C C . THR A 1 191 ? -13.297 -22.234 13.727 1 68.5 191 THR A C 1
ATOM 1547 O O . THR A 1 191 ? -12.859 -21.719 14.758 1 68.5 191 THR A O 1
ATOM 1550 N N . GLU A 1 192 ? -13.695 -21.531 12.688 1 66.25 192 GLU A N 1
ATOM 1551 C CA . GLU A 1 192 ? -13.773 -20.078 12.773 1 66.25 192 GLU A CA 1
ATOM 1552 C C . GLU A 1 192 ? -14.758 -19.641 13.852 1 66.25 192 GLU A C 1
ATOM 1554 O O . GLU A 1 192 ? -14.5 -18.672 14.578 1 66.25 192 GLU A O 1
ATOM 1559 N N . ASN A 1 193 ? -15.844 -20.266 13.906 1 58.22 193 ASN A N 1
ATOM 1560 C CA . ASN A 1 193 ? -16.844 -19.953 14.93 1 58.22 193 ASN A CA 1
ATOM 1561 C C . ASN A 1 193 ? -16.328 -20.281 16.328 1 58.22 193 ASN A C 1
ATOM 1563 O O . ASN A 1 193 ? -16.609 -19.547 17.281 1 58.22 193 ASN A O 1
ATOM 1567 N N . ARG A 1 194 ? -15.547 -21.219 16.328 1 53.81 194 ARG A N 1
ATOM 1568 C CA . ARG A 1 194 ? -14.977 -21.578 17.625 1 53.81 194 ARG A CA 1
ATOM 1569 C C . ARG A 1 194 ? -13.953 -20.547 18.062 1 53.81 194 ARG A C 1
ATOM 1571 O O . ARG A 1 194 ? -13.898 -20.172 19.25 1 53.81 194 ARG A O 1
ATOM 1578 N N . GLU A 1 195 ? -13.133 -20.125 17.188 1 53.84 195 GLU A N 1
ATOM 1579 C CA . GLU A 1 195 ? -12.117 -19.141 17.516 1 53.84 195 GLU A CA 1
ATOM 1580 C C . GLU A 1 195 ? -12.742 -17.797 17.891 1 53.84 195 GLU A C 1
ATOM 1582 O O . GLU A 1 195 ? -12.25 -17.109 18.781 1 53.84 195 GLU A O 1
ATOM 1587 N N . ASN A 1 196 ? -13.727 -17.406 17.203 1 51.5 196 ASN A N 1
ATOM 1588 C CA . ASN A 1 196 ? -14.43 -16.172 17.562 1 51.5 196 ASN A CA 1
ATOM 1589 C C . ASN A 1 196 ? -15.109 -16.312 18.922 1 51.5 196 ASN A C 1
ATOM 1591 O O . ASN A 1 196 ? -15.188 -15.336 19.68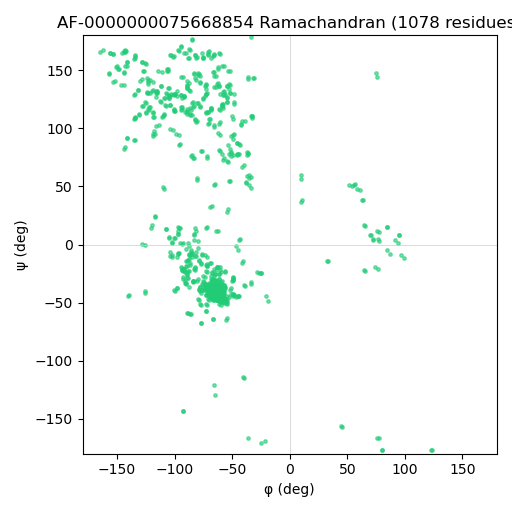8 1 51.5 196 ASN A O 1
ATOM 1595 N N . LEU A 1 197 ? -15.617 -17.375 19.25 1 48.81 197 LEU A N 1
ATOM 1596 C CA . LEU A 1 197 ? -16.219 -17.609 20.562 1 48.81 197 LEU A CA 1
ATOM 1597 C C . LEU A 1 197 ? -15.156 -17.625 21.656 1 48.81 197 LEU A C 1
ATOM 1599 O O . LEU A 1 197 ? -15.391 -17.141 22.766 1 48.81 197 LEU A O 1
ATOM 1603 N N . GLU A 1 198 ? -14.102 -18.188 21.422 1 46.03 198 GLU A N 1
ATOM 1604 C CA . GLU A 1 198 ? -13.047 -18.203 22.438 1 46.03 198 GLU A CA 1
ATOM 1605 C C . GLU A 1 198 ? -12.453 -16.812 22.625 1 46.03 198 GLU A C 1
ATOM 1607 O O . GLU A 1 198 ? -12.047 -16.438 23.719 1 46.03 198 GLU A O 1
ATOM 1612 N N . GLU A 1 199 ? -12.258 -16.078 21.578 1 42.53 199 GLU A N 1
ATOM 1613 C CA . GLU A 1 199 ? -11.766 -14.711 21.734 1 42.53 199 GLU A CA 1
ATOM 1614 C C . GLU A 1 199 ? -12.797 -13.836 22.422 1 42.53 199 GLU A C 1
ATOM 1616 O O . GLU A 1 199 ? -12.445 -12.836 23.062 1 42.53 199 GLU A O 1
ATOM 1621 N N . SER A 1 200 ? -14.039 -14.172 22.219 1 39.03 200 SER A N 1
ATOM 1622 C CA . SER A 1 200 ? -15.055 -13.406 22.938 1 39.03 200 SER A CA 1
ATOM 1623 C C . SER A 1 200 ? -14.977 -13.648 24.438 1 39.03 200 SER A C 1
ATOM 1625 O O . SER A 1 200 ? -15.445 -12.836 25.234 1 39.03 200 SER A O 1
ATOM 1627 N N . GLU A 1 201 ? -14.633 -14.859 25 1 35.47 201 GLU A N 1
ATOM 1628 C CA . GLU A 1 201 ? -14.609 -14.969 26.453 1 35.47 201 GLU A CA 1
ATOM 1629 C C . GLU A 1 201 ? -13.5 -14.109 27.047 1 35.47 201 GLU A C 1
ATOM 1631 O O . GLU A 1 201 ? -13.656 -13.547 28.125 1 35.47 201 GLU A O 1
ATOM 1636 N N . ASP A 1 202 ? -12.273 -14.406 26.766 1 32.78 202 ASP A N 1
ATOM 1637 C CA . ASP A 1 202 ? -11.281 -13.695 27.562 1 32.78 202 ASP A CA 1
ATOM 1638 C C . ASP A 1 202 ? -11.195 -12.227 27.141 1 32.78 202 ASP A C 1
ATOM 1640 O O . ASP A 1 202 ? -10.617 -11.406 27.859 1 32.78 202 ASP A O 1
ATOM 1644 N N . ALA A 1 203 ? -10.914 -11.945 25.844 1 30.86 203 ALA A N 1
ATOM 1645 C CA . ALA A 1 203 ? -10.406 -10.602 25.594 1 30.86 203 ALA A CA 1
ATOM 1646 C C . ALA A 1 203 ? -11.531 -9.57 25.641 1 30.86 203 ALA A C 1
ATOM 1648 O O . ALA A 1 203 ? -12.453 -9.609 24.812 1 30.86 203 ALA A O 1
ATOM 1649 N N . GLY A 1 204 ? -12.008 -9.094 26.766 1 28.11 204 GLY A N 1
ATOM 1650 C CA . GLY A 1 204 ? -12.812 -7.906 27.016 1 28.11 204 GLY A CA 1
ATOM 1651 C C . GLY A 1 204 ? -12.492 -6.754 26.078 1 28.11 204 GLY A C 1
ATOM 1652 O O . GLY A 1 204 ? -12.961 -5.633 26.297 1 28.11 204 GLY A O 1
ATOM 1653 N N . ASP A 1 205 ? -11.117 -6.707 25.719 1 26.45 205 ASP A N 1
ATOM 1654 C CA . ASP A 1 205 ? -10.797 -5.426 25.094 1 26.45 205 ASP A CA 1
ATOM 1655 C C . ASP A 1 205 ? -11.516 -5.273 23.75 1 26.45 205 ASP A C 1
ATOM 1657 O O . ASP A 1 205 ? -11.508 -6.191 22.938 1 26.45 205 ASP A O 1
ATOM 1661 N N . THR A 1 206 ? -12.602 -4.484 23.719 1 26.03 206 THR A N 1
ATOM 1662 C CA . THR A 1 206 ? -13.602 -3.984 22.781 1 26.03 206 THR A CA 1
ATOM 1663 C C . THR A 1 206 ? -12.945 -3.508 21.484 1 26.03 206 THR A C 1
ATOM 1665 O O . THR A 1 206 ? -13.57 -2.809 20.688 1 26.03 206 THR A O 1
ATOM 1668 N N . SER A 1 207 ? -11.594 -3.518 21.406 1 25 207 SER A N 1
ATOM 1669 C CA . SER A 1 207 ? -11.18 -2.795 20.219 1 25 207 SER A CA 1
ATOM 1670 C C . SER A 1 207 ? -11.727 -3.455 18.953 1 25 207 SER A C 1
ATOM 1672 O O . SER A 1 207 ? -11.492 -4.641 18.719 1 25 207 SER A O 1
ATOM 1674 N N . GLY A 1 208 ? -12.977 -3.141 18.672 1 22.42 208 GLY A N 1
ATOM 1675 C CA . GLY A 1 208 ? -13.758 -3.477 17.484 1 22.42 208 GLY A CA 1
ATOM 1676 C C . GLY A 1 208 ? -12.945 -3.434 16.203 1 22.42 208 GLY A C 1
ATOM 1677 O O . GLY A 1 208 ? -12.742 -2.361 15.633 1 22.42 208 GLY A O 1
ATOM 1678 N N . ALA A 1 209 ? -11.852 -4.09 16.094 1 24.23 209 ALA A N 1
ATOM 1679 C CA . ALA A 1 209 ? -11.289 -4.195 14.742 1 24.23 209 ALA A CA 1
ATOM 1680 C C . ALA A 1 209 ? -12.367 -4.566 13.727 1 24.23 209 ALA A C 1
ATOM 1682 O O . ALA A 1 209 ? -12.93 -5.66 13.789 1 24.23 209 ALA A O 1
ATOM 1683 N N . LEU A 1 210 ? -13.164 -3.688 13.32 1 23.39 210 LEU A N 1
ATOM 1684 C CA . LEU A 1 210 ? -14.047 -3.855 12.164 1 23.39 210 LEU A CA 1
ATOM 1685 C C . LEU A 1 210 ? -13.289 -4.461 10.992 1 23.39 210 LEU A C 1
ATOM 1687 O O . LEU A 1 210 ? -12.273 -3.912 10.547 1 23.39 210 LEU A O 1
ATOM 1691 N N . ARG A 1 211 ? -13.219 -5.773 10.93 1 27.14 211 ARG A N 1
ATOM 1692 C CA . ARG A 1 211 ? -12.828 -6.531 9.742 1 27.14 211 ARG A CA 1
ATOM 1693 C C . ARG A 1 211 ? -13.516 -5.98 8.5 1 27.14 211 ARG A C 1
ATOM 1695 O O . ARG A 1 211 ? -14.75 -5.914 8.438 1 27.14 211 ARG A O 1
ATOM 1702 N N . TYR A 1 212 ? -12.859 -4.98 7.922 1 21.12 212 TYR A N 1
ATOM 1703 C CA . TYR A 1 212 ? -13.258 -4.547 6.586 1 21.12 212 TYR A CA 1
ATOM 1704 C C . TYR A 1 212 ? -13.68 -5.734 5.734 1 21.12 212 TYR A C 1
ATOM 1706 O O . TYR A 1 212 ? -12.875 -6.609 5.426 1 21.12 212 TYR A O 1
ATOM 1714 N N . LYS A 1 213 ? -14.898 -6.254 5.891 1 27.92 213 LYS A N 1
ATOM 1715 C CA . LYS A 1 213 ? -15.57 -7.102 4.914 1 27.92 213 LYS A CA 1
ATOM 1716 C C . LYS A 1 213 ? -15.586 -6.449 3.533 1 27.92 213 LYS A C 1
ATOM 1718 O O . LYS A 1 213 ? -16.391 -5.555 3.271 1 27.92 213 LYS A O 1
ATOM 1723 N N . GLY A 1 214 ? -14.445 -6.086 3.031 1 25.25 214 GLY A N 1
ATOM 1724 C CA . GLY A 1 214 ? -14.586 -5.738 1.628 1 25.25 214 GLY A CA 1
ATOM 1725 C C . GLY A 1 214 ? -15.641 -6.562 0.908 1 25.25 214 GLY A C 1
ATOM 1726 O O . GLY A 1 214 ? -15.805 -7.746 1.197 1 25.25 214 GLY A O 1
ATOM 1727 N N . ASN A 1 215 ? -16.75 -5.898 0.583 1 28.36 215 ASN A N 1
ATOM 1728 C CA . ASN A 1 215 ? -17.906 -6.297 -0.208 1 28.36 215 ASN A CA 1
ATOM 1729 C C . ASN A 1 215 ? -17.484 -7.055 -1.467 1 28.36 215 ASN A C 1
ATOM 1731 O O . ASN A 1 215 ? -17.625 -6.539 -2.578 1 28.36 215 ASN A O 1
ATOM 1735 N N . VAL A 1 216 ? -16.344 -7.387 -1.752 1 30.52 216 VAL A N 1
ATOM 1736 C CA . VAL A 1 216 ? -16.422 -8.203 -2.959 1 30.52 216 VAL A CA 1
ATOM 1737 C C . VAL A 1 216 ? -17.484 -9.289 -2.781 1 30.52 216 VAL A C 1
ATOM 1739 O O . VAL A 1 216 ? -17.438 -10.047 -1.812 1 30.52 216 VAL A O 1
ATOM 1742 N N . LYS A 1 217 ? -18.625 -9.195 -3.445 1 36.56 217 LYS A N 1
ATOM 1743 C CA . LYS A 1 217 ? -19.625 -10.258 -3.527 1 36.56 217 LYS A CA 1
ATOM 1744 C C . LYS A 1 217 ? -18.969 -11.633 -3.537 1 36.56 217 LYS A C 1
ATOM 1746 O O . LYS A 1 217 ? -18.453 -12.078 -4.57 1 36.56 217 LYS A O 1
ATOM 1751 N N . LYS A 1 218 ? -18.297 -11.93 -2.67 1 43.06 218 LYS A N 1
ATOM 1752 C CA . LYS A 1 218 ? -17.766 -13.281 -2.48 1 43.06 218 LYS A CA 1
ATOM 1753 C C . LYS A 1 218 ? -18.859 -14.328 -2.721 1 43.06 218 LYS A C 1
ATOM 1755 O O . LYS A 1 218 ? -19.828 -14.406 -1.972 1 43.06 218 LYS A O 1
ATOM 1760 N N . GLU A 1 219 ? -19.094 -14.531 -3.941 1 53.84 219 GLU A N 1
ATOM 1761 C CA . GLU A 1 219 ? -19.922 -15.703 -4.199 1 53.84 219 GLU A CA 1
ATOM 1762 C C . GLU A 1 219 ? -19.656 -16.797 -3.178 1 53.84 219 GLU A C 1
ATOM 1764 O O . GLU A 1 219 ? -18.5 -17.156 -2.918 1 53.84 219 GLU A O 1
ATOM 1769 N N . ASN A 1 220 ? -20.609 -17.062 -2.311 1 79.12 220 ASN A N 1
ATOM 1770 C CA . ASN A 1 220 ? -20.531 -18.109 -1.307 1 79.12 220 ASN A CA 1
ATOM 1771 C C . ASN A 1 220 ? -20.094 -19.438 -1.921 1 79.12 220 ASN A C 1
ATOM 1773 O O . ASN A 1 220 ? -20.828 -20.031 -2.719 1 79.12 220 ASN A O 1
ATOM 1777 N N . LEU A 1 221 ? -18.828 -19.656 -1.926 1 88.69 221 LEU A N 1
ATOM 1778 C CA . LEU A 1 221 ? -18.234 -20.875 -2.455 1 88.69 221 LEU A CA 1
ATOM 1779 C C . LEU A 1 221 ? -19.094 -22.094 -2.09 1 88.69 221 LEU A C 1
ATOM 1781 O O . LEU A 1 221 ? -19.281 -23 -2.912 1 88.69 221 LEU A O 1
ATOM 1785 N N . LYS A 1 222 ? -19.641 -22.016 -0.953 1 92.44 222 LYS A N 1
ATOM 1786 C CA . LYS A 1 222 ? -20.453 -23.141 -0.494 1 92.44 222 LYS A CA 1
ATOM 1787 C C . LYS A 1 222 ? -21.75 -23.234 -1.273 1 92.44 222 LYS A C 1
ATOM 1789 O O . LYS A 1 222 ? -22.172 -24.328 -1.661 1 92.44 222 LYS A O 1
ATOM 1794 N N . PHE A 1 223 ? -22.375 -22.125 -1.494 1 92.94 223 PHE A N 1
ATOM 1795 C CA . PHE A 1 223 ? -23.609 -22.078 -2.264 1 92.94 223 PHE A CA 1
ATOM 1796 C C . PHE A 1 223 ? -23.391 -22.625 -3.674 1 92.94 223 PHE A C 1
ATOM 1798 O O . PHE A 1 223 ? -24.156 -23.453 -4.152 1 92.94 223 PHE A O 1
ATOM 1805 N N . SER A 1 224 ? -22.359 -22.188 -4.352 1 92.75 224 SER A N 1
ATOM 1806 C CA . SER A 1 224 ? -22.047 -22.641 -5.699 1 92.75 224 SER A CA 1
ATOM 1807 C C . SER A 1 224 ? -21.75 -24.141 -5.73 1 92.75 224 SER A C 1
ATOM 1809 O O . SER A 1 224 ? -22.203 -24.844 -6.641 1 92.75 224 SER A O 1
ATOM 1811 N N . ALA A 1 225 ? -21 -24.562 -4.742 1 95.38 225 ALA A N 1
ATOM 1812 C CA . ALA A 1 225 ? -20.656 -25.984 -4.664 1 95.38 225 ALA A CA 1
ATOM 1813 C C . ALA A 1 225 ? -21.922 -26.844 -4.527 1 95.38 225 ALA A C 1
ATOM 1815 O O . ALA A 1 225 ? -22.016 -27.906 -5.141 1 95.38 225 ALA A O 1
ATOM 1816 N N . LEU A 1 226 ? -22.875 -26.344 -3.744 1 95.44 226 LEU A N 1
ATOM 1817 C CA . LEU A 1 226 ? -24.125 -27.078 -3.547 1 95.44 226 LEU A CA 1
ATOM 1818 C C . LEU A 1 226 ? -24.922 -27.125 -4.84 1 95.44 226 LEU A C 1
ATOM 1820 O O . LEU A 1 226 ? -25.547 -28.141 -5.148 1 95.44 226 LEU A O 1
ATOM 1824 N N . GLN A 1 227 ? -24.891 -26.094 -5.543 1 94.69 227 GLN A N 1
ATOM 1825 C CA . GLN A 1 227 ? -25.594 -26.078 -6.816 1 94.69 227 GLN A CA 1
ATOM 1826 C C . GLN A 1 227 ? -25.031 -27.109 -7.785 1 94.69 227 GLN A C 1
ATOM 1828 O O . GLN A 1 227 ? -25.781 -27.859 -8.406 1 94.69 227 GLN A O 1
ATOM 1833 N N . TYR A 1 228 ? -23.734 -27.125 -7.898 1 95.12 228 TYR A N 1
ATOM 1834 C CA . TYR A 1 228 ? -23.078 -28.078 -8.789 1 95.12 228 TYR A CA 1
ATOM 1835 C C . TYR A 1 228 ? -23.312 -29.516 -8.32 1 95.12 228 TYR A C 1
ATOM 1837 O O . TYR A 1 228 ? -23.484 -30.422 -9.133 1 95.12 228 TYR A O 1
ATOM 1845 N N . LEU A 1 229 ? -23.312 -29.688 -7.035 1 96.44 229 LEU A N 1
ATOM 1846 C CA . LEU A 1 229 ? -23.531 -31.016 -6.469 1 96.44 229 LEU A CA 1
ATOM 1847 C C . LEU A 1 229 ? -24.953 -31.5 -6.762 1 96.44 229 LEU A C 1
ATOM 1849 O O . LEU A 1 229 ? -25.156 -32.625 -7.168 1 96.44 229 LEU A O 1
ATOM 1853 N N . GLY A 1 230 ? -25.938 -30.609 -6.512 1 95.25 230 GLY A N 1
ATOM 1854 C CA . GLY A 1 230 ? -27.312 -30.969 -6.801 1 95.25 230 GLY A CA 1
ATOM 1855 C C . GLY A 1 230 ? -27.531 -31.391 -8.234 1 95.25 230 GLY A C 1
ATOM 1856 O O . GLY A 1 230 ? -28.172 -32.406 -8.492 1 95.25 230 GLY A O 1
ATOM 1857 N N . TYR A 1 231 ? -27.016 -30.625 -9.102 1 94.25 231 TYR A N 1
ATOM 1858 C CA . TYR A 1 231 ? -27.172 -30.938 -10.516 1 94.25 231 TYR A CA 1
ATOM 1859 C C . TYR A 1 231 ? -26.469 -32.25 -10.867 1 94.25 231 TYR A C 1
ATOM 1861 O O . TYR A 1 231 ? -27 -33.031 -11.648 1 94.25 231 TYR A O 1
ATOM 1869 N N . SER A 1 232 ? -25.266 -32.438 -10.383 1 94.12 232 SER A N 1
ATOM 1870 C CA . SER A 1 232 ? -24.516 -33.656 -10.656 1 94.12 232 SER A CA 1
ATOM 1871 C C . SER A 1 232 ? -25.25 -34.875 -10.156 1 94.12 232 SER A C 1
ATOM 1873 O O . SER A 1 232 ? -25.266 -35.938 -10.82 1 94.12 232 SER A O 1
ATOM 1875 N N . LEU A 1 233 ? -25.844 -34.781 -9.008 1 93.56 233 LEU A N 1
ATOM 1876 C CA . LEU A 1 233 ? -26.641 -35.875 -8.461 1 93.56 233 LEU A CA 1
ATOM 1877 C C . LEU A 1 233 ? -27.875 -36.125 -9.328 1 93.56 233 LEU A C 1
ATOM 1879 O O . LEU A 1 233 ? -28.219 -37.281 -9.578 1 93.56 233 LEU A O 1
ATOM 1883 N N . TYR A 1 234 ? -28.438 -35.062 -9.766 1 90.88 234 TYR A N 1
ATOM 1884 C CA . TYR A 1 234 ? -29.578 -35.188 -10.664 1 90.88 234 TYR A CA 1
ATOM 1885 C C . TYR A 1 234 ? -29.203 -35.938 -11.93 1 90.88 234 TYR A C 1
ATOM 1887 O O . TYR A 1 234 ? -29.922 -36.875 -12.352 1 90.88 234 TYR A O 1
ATOM 1895 N N . LYS A 1 235 ? -28.094 -35.594 -12.492 1 90.12 235 LYS A N 1
ATOM 1896 C CA . LYS A 1 235 ? -27.641 -36.219 -13.734 1 90.12 235 LYS A CA 1
ATOM 1897 C C . LYS A 1 235 ? -27.281 -37.688 -13.523 1 90.12 235 LYS A C 1
ATOM 1899 O O . LYS A 1 235 ? -27.359 -38.469 -14.453 1 90.12 235 LYS A O 1
ATOM 1904 N N . GLN A 1 236 ? -26.953 -38 -12.281 1 89.69 236 GLN A N 1
ATOM 1905 C CA . GLN A 1 236 ? -26.641 -39.375 -11.953 1 89.69 236 GLN A CA 1
ATOM 1906 C C . GLN A 1 236 ? -27.891 -40.188 -11.633 1 89.69 236 GLN A C 1
ATOM 1908 O O . GLN A 1 236 ? -27.828 -41.406 -11.422 1 89.69 236 GLN A O 1
ATOM 1913 N N . GLY A 1 237 ? -28.984 -39.5 -11.547 1 86.5 237 GLY A N 1
ATOM 1914 C CA . GLY A 1 237 ? -30.25 -40.188 -11.297 1 86.5 237 GLY A CA 1
ATOM 1915 C C . GLY A 1 237 ? -30.609 -40.25 -9.828 1 86.5 237 GLY A C 1
ATOM 1916 O O . GLY A 1 237 ? -31.594 -40.906 -9.453 1 86.5 237 GLY A O 1
ATOM 1917 N N . ASP A 1 238 ? -29.797 -39.688 -8.992 1 90.62 238 ASP A N 1
ATOM 1918 C CA . ASP A 1 238 ? -30.078 -39.656 -7.559 1 90.62 238 ASP A CA 1
ATOM 1919 C C . ASP A 1 238 ? -31 -38.5 -7.195 1 90.62 238 ASP A C 1
ATOM 1921 O O . ASP A 1 238 ? -30.562 -37.531 -6.543 1 90.62 238 ASP A O 1
ATOM 1925 N N . LEU A 1 239 ? -32.188 -38.594 -7.484 1 91.81 239 LEU A N 1
ATOM 1926 C CA . LEU A 1 239 ? -33.156 -37.5 -7.418 1 91.81 239 LEU A CA 1
ATOM 1927 C C . LEU A 1 239 ? -33.375 -37.062 -5.973 1 91.81 239 LEU A C 1
ATOM 1929 O O . LEU A 1 239 ? -33.438 -35.875 -5.684 1 91.81 239 LEU A O 1
ATOM 1933 N N . GLU A 1 240 ? -33.5 -38 -5.066 1 92.81 240 GLU A N 1
ATOM 1934 C CA . GLU A 1 240 ? -33.781 -37.656 -3.67 1 92.81 240 GLU A CA 1
ATOM 1935 C C . GLU A 1 240 ? -32.594 -36.875 -3.061 1 92.81 240 GLU A C 1
ATOM 1937 O O . GLU A 1 240 ? -32.812 -35.875 -2.359 1 92.81 240 GLU A O 1
ATOM 1942 N N . ASP A 1 241 ? -31.422 -37.438 -3.332 1 94.69 241 ASP A N 1
ATOM 1943 C CA . ASP A 1 241 ? -30.234 -36.75 -2.826 1 94.69 241 ASP A CA 1
ATOM 1944 C C . ASP A 1 241 ? -30.094 -35.375 -3.449 1 94.69 241 ASP A C 1
ATOM 1946 O O . ASP A 1 241 ? -29.703 -34.406 -2.775 1 94.69 241 ASP A O 1
ATOM 1950 N N . ALA A 1 242 ? -30.406 -35.25 -4.719 1 95.44 242 ALA A N 1
ATOM 1951 C CA . ALA A 1 242 ? -30.359 -33.938 -5.398 1 95.44 242 ALA A CA 1
ATOM 1952 C C . ALA A 1 242 ? -31.312 -32.969 -4.75 1 95.44 242 ALA A C 1
ATOM 1954 O O . ALA A 1 242 ? -30.953 -31.797 -4.523 1 95.44 242 ALA A O 1
ATOM 1955 N N . LEU A 1 243 ? -32.5 -33.438 -4.477 1 95.38 243 LEU A N 1
ATOM 1956 C CA . LEU A 1 243 ? -33.5 -32.562 -3.838 1 95.38 243 LEU A CA 1
ATOM 1957 C C . LEU A 1 243 ? -33 -32.094 -2.475 1 95.38 243 LEU A C 1
ATOM 1959 O O . LEU A 1 243 ? -33.156 -30.922 -2.141 1 95.38 243 LEU A O 1
ATOM 1963 N N . ALA A 1 244 ? -32.469 -33.031 -1.672 1 96 244 ALA A N 1
ATOM 1964 C CA . ALA A 1 244 ? -31.953 -32.656 -0.354 1 96 244 ALA A CA 1
ATOM 1965 C C . ALA A 1 244 ? -30.859 -31.594 -0.461 1 96 244 ALA A C 1
ATOM 1967 O O . ALA A 1 244 ? -30.797 -30.672 0.365 1 96 244 ALA A O 1
ATOM 1968 N N . ILE A 1 245 ? -29.969 -31.703 -1.439 1 96.5 245 ILE A N 1
ATOM 1969 C CA . ILE A 1 245 ? -28.875 -30.766 -1.634 1 96.5 245 ILE A CA 1
ATOM 1970 C C . ILE A 1 245 ? -29.406 -29.406 -2.051 1 96.5 245 ILE A C 1
ATOM 1972 O O . ILE A 1 245 ? -28.953 -28.375 -1.562 1 96.5 245 ILE A O 1
ATOM 1976 N N . TYR A 1 246 ? -30.375 -29.328 -2.928 1 94.94 246 TYR A N 1
ATOM 1977 C CA . TYR A 1 246 ? -30.953 -28.062 -3.363 1 94.94 246 TYR A CA 1
ATOM 1978 C C . TYR A 1 246 ? -31.703 -27.391 -2.223 1 94.94 246 TYR A C 1
ATOM 1980 O O . TYR A 1 246 ? -31.719 -26.156 -2.131 1 94.94 246 TYR A O 1
ATOM 1988 N N . LYS A 1 247 ? -32.219 -28.141 -1.402 1 95.94 247 LYS A N 1
ATOM 1989 C CA . LYS A 1 247 ? -32.875 -27.562 -0.224 1 95.94 247 LYS A CA 1
ATOM 1990 C C . LYS A 1 247 ? -31.828 -26.906 0.686 1 95.94 247 LYS A C 1
ATOM 1992 O O . LYS A 1 247 ? -32.094 -25.828 1.252 1 95.94 247 LYS A O 1
ATOM 1997 N N . LYS A 1 248 ? -30.734 -27.609 0.852 1 94.5 248 LYS A N 1
ATOM 1998 C CA . LYS A 1 248 ? -29.641 -27.016 1.611 1 94.5 248 LYS A CA 1
ATOM 1999 C C . LYS A 1 248 ? -29.172 -25.703 0.972 1 94.5 248 LYS A C 1
ATOM 2001 O O . LYS A 1 248 ? -28.891 -24.734 1.672 1 94.5 248 LYS A O 1
ATOM 2006 N N . ALA A 1 249 ? -29.062 -25.656 -0.338 1 94.06 249 ALA A N 1
ATOM 2007 C CA . ALA A 1 249 ? -28.672 -24.453 -1.063 1 94.06 249 ALA A CA 1
ATOM 2008 C C . ALA A 1 249 ? -29.703 -23.344 -0.869 1 94.06 249 ALA A C 1
ATOM 2010 O O . ALA A 1 249 ? -29.328 -22.172 -0.721 1 94.06 249 ALA A O 1
ATOM 2011 N N . SER A 1 250 ? -30.938 -23.703 -0.861 1 93.62 250 SER A N 1
ATOM 2012 C CA . SER A 1 250 ? -32.031 -22.734 -0.691 1 93.62 250 SER A CA 1
ATOM 2013 C C . SER A 1 250 ? -31.969 -22.094 0.688 1 93.62 250 SER A C 1
ATOM 2015 O O . SER A 1 250 ? -32.344 -20.922 0.847 1 93.62 250 SER A O 1
ATOM 2017 N N . SER A 1 251 ? -31.516 -22.797 1.622 1 92.94 251 SER A N 1
ATOM 2018 C CA . SER A 1 251 ? -31.391 -22.25 2.969 1 92.94 251 SER A CA 1
ATOM 2019 C C . SER A 1 251 ? -30.328 -21.156 3.021 1 92.94 251 SER A C 1
ATOM 2021 O O . SER A 1 251 ? -30.406 -20.234 3.84 1 92.94 251 SER A O 1
ATOM 2023 N N . LEU A 1 252 ? -29.297 -21.281 2.199 1 90.5 252 LEU A N 1
ATOM 2024 C CA . LEU A 1 252 ? -28.219 -20.297 2.16 1 90.5 252 LEU A CA 1
ATOM 2025 C C . LEU A 1 252 ? -28.656 -19.062 1.377 1 90.5 252 LEU A C 1
ATOM 2027 O O . LEU A 1 252 ? -28.281 -17.938 1.721 1 90.5 252 LEU A O 1
ATOM 2031 N N . ASP A 1 253 ? -29.438 -19.312 0.336 1 90.56 253 ASP A N 1
ATOM 2032 C CA . ASP A 1 253 ? -29.984 -18.219 -0.468 1 90.56 253 ASP A CA 1
ATOM 2033 C C . ASP A 1 253 ? -31.422 -18.531 -0.893 1 90.56 253 ASP A C 1
ATOM 2035 O O . ASP A 1 253 ? -31.656 -18.969 -2.02 1 90.56 253 ASP A O 1
ATOM 2039 N N . PRO A 1 254 ? -32.312 -18.109 -0.1 1 89.31 254 PRO A N 1
ATOM 2040 C CA . PRO A 1 254 ? -33.688 -18.484 -0.321 1 89.31 254 PRO A CA 1
ATOM 2041 C C . PRO A 1 254 ? -34.312 -17.781 -1.538 1 89.31 254 PRO A C 1
ATOM 2043 O O . PRO A 1 254 ? -35.312 -18.25 -2.072 1 89.31 254 PRO A O 1
ATOM 2046 N N . LYS A 1 255 ? -33.688 -16.703 -1.959 1 89.88 255 LYS A N 1
ATOM 2047 C CA . LYS A 1 255 ? -34.312 -15.914 -3.025 1 89.88 255 LYS A CA 1
ATOM 2048 C C . LYS A 1 255 ? -33.719 -16.281 -4.387 1 89.88 255 LYS A C 1
ATOM 2050 O O . LYS A 1 255 ? -34.062 -15.664 -5.398 1 89.88 255 LYS A O 1
ATOM 2055 N N . HIS A 1 256 ? -32.938 -17.297 -4.41 1 89.25 256 HIS A N 1
ATOM 2056 C CA . HIS A 1 256 ? -32.312 -17.641 -5.672 1 89.25 256 HIS A CA 1
ATOM 2057 C C . HIS A 1 256 ? -33.25 -18.406 -6.582 1 89.25 256 HIS A C 1
ATOM 2059 O O . HIS A 1 256 ? -33.625 -19.547 -6.293 1 89.25 256 HIS A O 1
ATOM 2065 N N . ASP A 1 257 ? -33.531 -17.938 -7.746 1 88.06 257 ASP A N 1
ATOM 2066 C CA . ASP A 1 257 ? -34.594 -18.422 -8.617 1 88.06 257 ASP A CA 1
ATOM 2067 C C . ASP A 1 257 ? -34.25 -19.812 -9.18 1 88.06 257 ASP A C 1
ATOM 2069 O O . ASP A 1 257 ? -35.125 -20.703 -9.195 1 88.06 257 ASP A O 1
ATOM 2073 N N . GLU A 1 258 ? -33.094 -19.953 -9.648 1 89.19 258 GLU A N 1
ATOM 2074 C CA . GLU A 1 258 ? -32.719 -21.203 -10.281 1 89.19 258 GLU A CA 1
ATOM 2075 C C . GLU A 1 258 ? -32.812 -22.375 -9.297 1 89.19 258 GLU A C 1
ATOM 2077 O O . GLU A 1 258 ? -33.188 -23.484 -9.68 1 89.19 258 GLU A O 1
ATOM 2082 N N . VAL A 1 259 ? -32.469 -22.141 -8.086 1 91.31 259 VAL A N 1
ATOM 2083 C CA . VAL A 1 259 ? -32.5 -23.172 -7.055 1 91.31 259 VAL A CA 1
ATOM 2084 C C . VAL A 1 259 ? -33.969 -23.547 -6.75 1 91.31 259 VAL A C 1
ATOM 2086 O O . VAL A 1 259 ? -34.281 -24.719 -6.629 1 91.31 259 VAL A O 1
ATOM 2089 N N . ARG A 1 260 ? -34.75 -22.531 -6.629 1 91.75 260 ARG A N 1
ATOM 2090 C CA . ARG A 1 260 ? -36.188 -22.766 -6.375 1 91.75 260 ARG A CA 1
ATOM 2091 C C . ARG A 1 260 ? -36.812 -23.562 -7.508 1 91.75 260 ARG A C 1
ATOM 2093 O O . ARG A 1 260 ? -37.594 -24.484 -7.266 1 91.75 260 ARG A O 1
ATOM 2100 N N . ASP A 1 261 ? -36.5 -23.203 -8.695 1 91.69 261 ASP A N 1
ATOM 2101 C CA . ASP A 1 261 ? -37 -23.906 -9.859 1 91.69 261 ASP A CA 1
ATOM 2102 C C . ASP A 1 261 ? -36.531 -25.359 -9.883 1 91.69 261 ASP A C 1
ATOM 2104 O O . ASP A 1 261 ? -37.281 -26.25 -10.273 1 91.69 261 ASP A O 1
ATOM 2108 N N . SER A 1 262 ? -35.312 -25.562 -9.539 1 92.94 262 SER A N 1
ATOM 2109 C CA . SER A 1 262 ? -34.75 -26.906 -9.508 1 92.94 262 SER A CA 1
ATOM 2110 C C . SER A 1 262 ? -35.438 -27.781 -8.477 1 92.94 262 SER A C 1
ATOM 2112 O O . SER A 1 262 ? -35.688 -28.969 -8.711 1 92.94 262 SER A O 1
ATOM 2114 N N . ILE A 1 263 ? -35.812 -27.203 -7.367 1 93.94 263 ILE A N 1
ATOM 2115 C CA . ILE A 1 263 ? -36.5 -27.922 -6.316 1 93.94 263 ILE A CA 1
ATOM 2116 C C . ILE A 1 263 ? -37.875 -28.375 -6.824 1 93.94 263 ILE A C 1
ATOM 2118 O O . ILE A 1 263 ? -38.25 -29.531 -6.668 1 93.94 263 ILE A O 1
ATOM 2122 N N . LYS A 1 264 ? -38.531 -27.453 -7.43 1 92.69 264 LYS A N 1
ATOM 2123 C CA . LYS A 1 264 ? -39.875 -27.766 -7.973 1 92.69 264 LYS A CA 1
ATOM 2124 C C . LYS A 1 264 ? -39.781 -28.875 -9.016 1 92.69 264 LYS A C 1
ATOM 2126 O O . LYS A 1 264 ? -40.594 -29.797 -9.016 1 92.69 264 LYS A O 1
ATOM 2131 N N . LEU A 1 265 ? -38.844 -28.703 -9.867 1 92.19 265 LEU A N 1
ATOM 2132 C CA . LEU A 1 265 ? -38.656 -29.688 -10.922 1 92.19 265 LEU A CA 1
ATOM 2133 C C . LEU A 1 265 ? -38.375 -31.062 -10.328 1 92.19 265 LEU A C 1
ATOM 2135 O O . LEU A 1 265 ? -38.938 -32.062 -10.773 1 92.19 265 LEU A O 1
ATOM 2139 N N . LEU A 1 266 ? -37.5 -31.172 -9.383 1 92.38 266 LEU A N 1
ATOM 2140 C CA . LEU A 1 266 ? -37.094 -32.438 -8.773 1 92.38 266 LEU A CA 1
ATOM 2141 C C . LEU A 1 266 ? -38.25 -33.062 -8.023 1 92.38 266 LEU A C 1
ATOM 2143 O O . LEU A 1 266 ? -38.406 -34.281 -8.055 1 92.38 266 LEU A O 1
ATOM 2147 N N . GLN A 1 267 ? -39 -32.25 -7.371 1 93 267 GLN A N 1
ATOM 2148 C CA . GLN A 1 267 ? -40.188 -32.781 -6.672 1 93 267 GLN A CA 1
ATOM 2149 C C . GLN A 1 267 ? -41.188 -33.406 -7.645 1 93 267 GLN A C 1
ATOM 2151 O O . GLN A 1 267 ? -41.719 -34.469 -7.367 1 93 267 GLN A O 1
ATOM 2156 N N . ARG A 1 268 ? -41.312 -32.781 -8.734 1 90.94 268 ARG A N 1
ATOM 2157 C CA . ARG A 1 268 ? -42.219 -33.312 -9.758 1 90.94 268 ARG A CA 1
ATOM 2158 C C . ARG A 1 268 ? -41.688 -34.625 -10.312 1 90.94 268 ARG A C 1
ATOM 2160 O O . ARG A 1 268 ? -42.438 -35.562 -10.5 1 90.94 268 ARG A O 1
ATOM 2167 N N . LYS A 1 269 ? -40.438 -34.688 -10.586 1 89.94 269 LYS A N 1
ATOM 2168 C CA . LYS A 1 269 ? -39.812 -35.875 -11.156 1 89.94 269 LYS A CA 1
ATOM 2169 C C . LYS A 1 269 ? -39.844 -37.031 -10.172 1 89.94 269 LYS A C 1
ATOM 2171 O O . LYS A 1 269 ? -40.062 -38.188 -10.57 1 89.94 269 LYS A O 1
ATOM 2176 N N . ILE A 1 270 ? -39.625 -36.75 -8.914 1 90.5 270 ILE A N 1
ATOM 2177 C CA . ILE A 1 270 ? -39.656 -37.781 -7.871 1 90.5 270 ILE A CA 1
ATOM 2178 C C . ILE A 1 270 ? -41.062 -38.344 -7.75 1 90.5 270 ILE A C 1
ATOM 2180 O O . ILE A 1 270 ? -41.25 -39.562 -7.645 1 90.5 270 ILE A O 1
ATOM 2184 N N . ARG A 1 271 ? -42.062 -37.469 -7.793 1 88.44 271 ARG A N 1
ATOM 2185 C CA . ARG A 1 271 ? -43.438 -37.906 -7.738 1 88.44 271 ARG A CA 1
ATOM 2186 C C . ARG A 1 271 ? -43.781 -38.781 -8.93 1 88.44 271 ARG A C 1
ATOM 2188 O O . ARG A 1 271 ? -44.438 -39.812 -8.766 1 88.44 271 ARG A O 1
ATOM 2195 N N . SER A 1 272 ? -43.312 -38.375 -10.023 1 84.75 272 SER A N 1
ATOM 2196 C CA . SER A 1 272 ? -43.562 -39.156 -11.234 1 84.75 272 SER A CA 1
ATOM 2197 C C . SER A 1 272 ? -42.875 -40.5 -11.172 1 84.75 272 SER A C 1
ATOM 2199 O O . SER A 1 272 ? -43.469 -41.531 -11.586 1 84.75 272 SER A O 1
ATOM 2201 N N . ALA A 1 273 ? -41.688 -40.562 -10.742 1 82.69 273 ALA A N 1
ATOM 2202 C CA . ALA A 1 273 ? -40.906 -41.812 -10.625 1 82.69 273 ALA A CA 1
ATOM 2203 C C . ALA A 1 273 ? -41.594 -42.75 -9.648 1 82.69 273 ALA A C 1
ATOM 2205 O O . ALA A 1 273 ? -41.594 -43.969 -9.867 1 82.69 273 ALA A O 1
ATOM 2206 N N . ASN A 1 274 ? -42.062 -42.219 -8.602 1 79.31 274 ASN A N 1
ATOM 2207 C CA . ASN A 1 274 ? -42.781 -43.031 -7.605 1 79.31 274 ASN A CA 1
ATOM 2208 C C . ASN A 1 274 ? -44.062 -43.625 -8.164 1 79.31 274 ASN A C 1
ATOM 2210 O O . ASN A 1 274 ? -44.469 -44.719 -7.809 1 79.31 274 ASN A O 1
ATOM 2214 N N . MET A 1 275 ? -44.719 -42.812 -9.016 1 73.44 275 MET A N 1
ATOM 2215 C CA . MET A 1 275 ? -46 -43.219 -9.57 1 73.44 275 MET A CA 1
ATOM 2216 C C . MET A 1 275 ? -45.812 -44.219 -10.719 1 73.44 275 MET A C 1
ATOM 2218 O O . MET A 1 275 ? -46.562 -45.188 -10.844 1 73.44 275 MET A O 1
ATOM 2222 N N . PHE A 1 276 ? -44.938 -43.938 -11.648 1 72 276 PHE A N 1
ATOM 2223 C CA . PHE A 1 276 ? -44.844 -44.688 -12.891 1 72 276 PHE A CA 1
ATOM 2224 C C . PHE A 1 276 ? -43.594 -45.562 -12.914 1 72 276 PHE A C 1
ATOM 2226 O O . PHE A 1 276 ? -43.438 -46.406 -13.812 1 72 276 PHE A O 1
ATOM 2233 N N . GLY A 1 277 ? -42.844 -45.844 -11.875 1 62.41 277 GLY A N 1
ATOM 2234 C CA . GLY A 1 277 ? -41.625 -46.594 -11.805 1 62.41 277 GLY A CA 1
ATOM 2235 C C . GLY A 1 277 ? -40.406 -45.844 -12.305 1 62.41 277 GLY A C 1
ATOM 2236 O O . GLY A 1 277 ? -40.562 -44.812 -12.961 1 62.41 277 GLY A O 1
ATOM 2237 N N . ASN A 1 278 ? -39.312 -46.031 -11.742 1 54.81 278 ASN A N 1
ATOM 2238 C CA . ASN A 1 278 ? -38.062 -45.344 -11.961 1 54.81 278 ASN A CA 1
ATOM 2239 C C . ASN A 1 278 ? -37.656 -45.375 -13.438 1 54.81 278 ASN A C 1
ATOM 2241 O O . ASN A 1 278 ? -37.438 -46.438 -14.016 1 54.81 278 ASN A O 1
ATOM 2245 N N . VAL A 1 279 ? -38.312 -44.656 -14.312 1 47.28 279 VAL A N 1
ATOM 2246 C CA . VAL A 1 279 ? -37.844 -44.656 -15.695 1 47.28 279 VAL A CA 1
ATOM 2247 C C . VAL A 1 279 ? -36.312 -44.719 -15.727 1 47.28 279 VAL A C 1
ATOM 2249 O O . VAL A 1 279 ? -35.656 -44.5 -14.711 1 47.28 279 VAL A O 1
ATOM 2252 N N . ASN A 1 280 ? -35.719 -44.406 -17.094 1 43.59 280 ASN A N 1
ATOM 2253 C CA . ASN A 1 280 ? -34.406 -44.594 -17.734 1 43.59 280 ASN A CA 1
ATOM 2254 C C . ASN A 1 280 ? -33.312 -43.875 -16.953 1 43.59 280 ASN A C 1
ATOM 2256 O O . ASN A 1 280 ? -33.312 -42.656 -16.797 1 43.59 280 ASN A O 1
ATOM 2260 N N . ASN A 1 281 ? -32.969 -44.531 -15.914 1 43.84 281 ASN A N 1
ATOM 2261 C CA . ASN A 1 281 ? -31.688 -44.062 -15.398 1 43.84 281 ASN A CA 1
ATOM 2262 C C . ASN A 1 281 ? -30.703 -43.781 -16.531 1 43.84 281 ASN A C 1
ATOM 2264 O O . ASN A 1 281 ? -3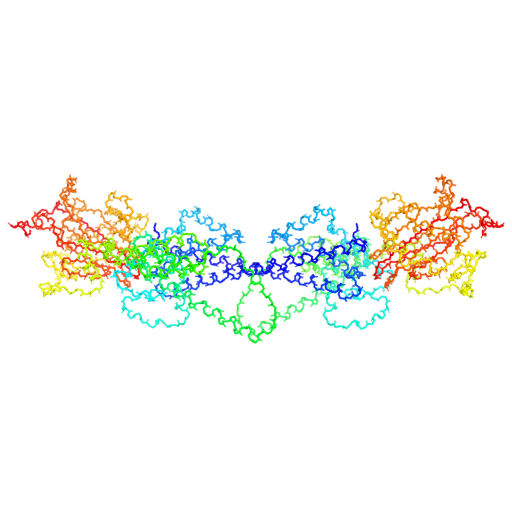0.234 -44.719 -17.188 1 43.84 281 ASN A O 1
ATOM 2268 N N . ASP A 1 282 ? -30.891 -42.906 -17.297 1 41.31 282 ASP A N 1
ATOM 2269 C CA . ASP A 1 282 ? -29.781 -42.562 -18.188 1 41.31 282 ASP A CA 1
ATOM 2270 C C . ASP A 1 282 ? -28.453 -42.688 -17.453 1 41.31 282 ASP A C 1
ATOM 2272 O O . ASP A 1 282 ? -28.094 -41.844 -16.641 1 41.31 282 ASP A O 1
ATOM 2276 N N . GLU A 1 283 ? -28.203 -43.906 -16.969 1 43.28 283 GLU A N 1
ATOM 2277 C CA . GLU A 1 283 ? -26.828 -44.062 -16.531 1 43.28 283 GLU A CA 1
ATOM 2278 C C . GLU A 1 283 ? -25.875 -43.312 -17.469 1 43.28 283 GLU A C 1
ATOM 2280 O O . GLU A 1 283 ? -25.859 -43.531 -18.672 1 43.28 283 GLU A O 1
ATOM 2285 N N . HIS A 1 284 ? -25.766 -42.125 -17.391 1 46.16 284 HIS A N 1
ATOM 2286 C CA . HIS A 1 284 ? -24.719 -41.5 -18.172 1 46.16 284 HIS A CA 1
ATOM 2287 C C . HIS A 1 284 ? -23.375 -42.188 -17.984 1 46.16 284 HIS A C 1
ATOM 2289 O O . HIS A 1 284 ? -22.797 -42.125 -16.891 1 46.16 284 HIS A O 1
ATOM 2295 N N . PRO A 1 285 ? -23.266 -43.375 -18.688 1 45.03 285 PRO A N 1
ATOM 2296 C CA . PRO A 1 285 ? -21.969 -44.031 -18.578 1 45.03 285 PRO A CA 1
ATOM 2297 C C . PRO A 1 285 ? -20.812 -43.031 -18.531 1 45.03 285 PRO A C 1
ATOM 2299 O O . PRO A 1 285 ? -20.953 -41.875 -19 1 45.03 285 PRO A O 1
ATOM 2302 N N . ARG A 1 286 ? -19.906 -43.25 -17.844 1 47.5 286 ARG A N 1
ATOM 2303 C CA . ARG A 1 286 ? -18.672 -42.5 -18.062 1 47.5 286 ARG A CA 1
ATOM 2304 C C . ARG A 1 286 ? -18.406 -42.312 -19.547 1 47.5 286 ARG A C 1
ATOM 2306 O O . ARG A 1 286 ? -18.594 -43.219 -20.344 1 47.5 286 ARG A O 1
ATOM 2313 N N . PRO A 1 287 ? -18.547 -41.312 -20.078 1 43.62 287 PRO A N 1
ATOM 2314 C CA . PRO A 1 287 ? -18.25 -41.25 -21.516 1 43.62 287 PRO A CA 1
ATOM 2315 C C . PRO A 1 287 ? -17.344 -42.375 -21.984 1 43.62 287 PRO A C 1
ATOM 2317 O O . PRO A 1 287 ? -17.516 -42.906 -23.094 1 43.62 287 PRO A O 1
ATOM 2320 N N . TRP A 1 288 ? -16.297 -42.75 -21.359 1 43.28 288 TRP A N 1
ATOM 2321 C CA . TRP A 1 288 ? -15.312 -43.688 -21.891 1 43.28 288 TRP A CA 1
ATOM 2322 C C . TRP A 1 288 ? -15.781 -45.125 -21.703 1 43.28 288 TRP A C 1
ATOM 2324 O O . TRP A 1 288 ? -15.156 -46.062 -22.188 1 43.28 288 TRP A O 1
ATOM 2334 N N . ALA A 1 289 ? -16.906 -45.562 -21.016 1 41.97 289 ALA A N 1
ATOM 2335 C CA . ALA A 1 289 ? -17.156 -46.906 -20.469 1 41.97 289 ALA A CA 1
ATOM 2336 C C . ALA A 1 289 ? -17.828 -47.812 -21.5 1 41.97 289 ALA A C 1
ATOM 2338 O O . ALA A 1 289 ? -17.984 -49 -21.281 1 41.97 289 ALA A O 1
ATOM 2339 N N . SER A 1 290 ? -18.547 -47.625 -22.5 1 41.34 290 SER A N 1
ATOM 2340 C CA . SER A 1 290 ? -19.297 -48.719 -23.094 1 41.34 290 SER A CA 1
ATOM 2341 C C . SER A 1 290 ? -18.359 -49.781 -23.672 1 41.34 290 SER A C 1
ATOM 2343 O O . SER A 1 290 ? -17.203 -49.906 -23.234 1 41.34 290 SER A O 1
ATOM 2345 N N . ALA A 1 291 ? -18.469 -50.312 -25.047 1 43.97 291 ALA A N 1
ATOM 2346 C CA . ALA A 1 291 ? -17.734 -51.344 -25.766 1 43.97 291 ALA A CA 1
ATOM 2347 C C . ALA A 1 291 ? -16.234 -51.156 -25.609 1 43.97 291 ALA A C 1
ATOM 2349 O O . ALA A 1 291 ? -15.492 -52.125 -25.406 1 43.97 291 ALA A O 1
ATOM 2350 N N . SER A 1 292 ? -15.68 -49.875 -25.719 1 52.16 292 SER A N 1
ATOM 2351 C CA . SER A 1 292 ? -14.391 -49.219 -25.5 1 52.16 292 SER A CA 1
ATOM 2352 C C . SER A 1 292 ? -13.977 -49.312 -24.031 1 52.16 292 SER A C 1
ATOM 2354 O O . SER A 1 292 ? -12.836 -49 -23.688 1 52.16 292 SER A O 1
ATOM 2356 N N . ASN A 1 293 ? -14.789 -50.219 -23.297 1 69.88 293 ASN A N 1
ATOM 2357 C CA . ASN A 1 293 ? -14.82 -50.281 -21.844 1 69.88 293 ASN A CA 1
ATOM 2358 C C . ASN A 1 293 ? -13.953 -51.438 -21.312 1 69.88 293 ASN A C 1
ATOM 2360 O O . ASN A 1 293 ? -13.211 -51.25 -20.344 1 69.88 293 ASN A O 1
ATOM 2364 N N . ALA A 1 294 ? -14.148 -52.625 -22.219 1 78.62 294 ALA A N 1
ATOM 2365 C CA . ALA A 1 294 ? -13.344 -53.719 -21.688 1 78.62 294 ALA A CA 1
ATOM 2366 C C . ALA A 1 294 ? -11.852 -53.438 -21.859 1 78.62 294 ALA A C 1
ATOM 2368 O O . ALA A 1 294 ? -11.055 -53.688 -20.953 1 78.62 294 ALA A O 1
ATOM 2369 N N . LYS A 1 295 ? -11.523 -52.844 -23.078 1 84.38 295 LYS A N 1
ATOM 2370 C CA . LYS A 1 295 ? -10.133 -52.5 -23.344 1 84.38 295 LYS A CA 1
ATOM 2371 C C . LYS A 1 295 ? -9.625 -51.469 -22.375 1 84.38 295 LYS A C 1
ATOM 2373 O O . LYS A 1 295 ? -8.484 -51.531 -21.906 1 84.38 295 LYS A O 1
ATOM 2378 N N . MET A 1 296 ? -10.555 -50.656 -22.125 1 87.88 296 MET A N 1
ATOM 2379 C CA . MET A 1 296 ? -10.18 -49.562 -21.203 1 87.88 296 MET A CA 1
ATOM 2380 C C . MET A 1 296 ? -10.016 -50.094 -19.781 1 87.88 296 MET A C 1
ATOM 2382 O O . MET A 1 296 ? -9.109 -49.688 -19.062 1 87.88 296 MET A O 1
ATOM 2386 N N . ILE A 1 297 ? -10.883 -50.969 -19.453 1 87.38 297 ILE A N 1
ATOM 2387 C CA . ILE A 1 297 ? -10.805 -51.562 -18.125 1 87.38 297 ILE A CA 1
ATOM 2388 C C . ILE A 1 297 ? -9.492 -52.344 -17.984 1 87.38 297 ILE A C 1
ATOM 2390 O O . ILE A 1 297 ? -8.812 -52.219 -16.953 1 87.38 297 ILE A O 1
ATOM 2394 N N . LYS A 1 298 ? -9.203 -53.062 -19.016 1 89.75 298 LYS A N 1
ATOM 2395 C CA . LYS A 1 298 ? -7.953 -53.812 -19 1 89.75 298 LYS A CA 1
ATOM 2396 C C . LYS A 1 298 ? -6.746 -52.906 -18.984 1 89.75 298 LYS A C 1
ATOM 2398 O O . LYS A 1 298 ? -5.77 -53.125 -18.281 1 89.75 298 LYS A O 1
ATOM 2403 N N . TYR A 1 299 ? -6.883 -51.906 -19.766 1 92.12 299 TYR A N 1
ATOM 2404 C CA . TYR A 1 299 ? -5.844 -50.875 -19.812 1 92.12 299 TYR A CA 1
ATOM 2405 C C . TYR A 1 299 ? -5.574 -50.344 -18.422 1 92.12 299 TYR A C 1
ATOM 2407 O O . TYR A 1 299 ? -4.43 -50.312 -17.953 1 92.12 299 TYR A O 1
ATOM 2415 N N . MET A 1 300 ? -6.551 -49.969 -17.766 1 91 300 MET A N 1
ATOM 2416 C CA . MET A 1 300 ? -6.406 -49.344 -16.438 1 91 300 MET A CA 1
ATOM 2417 C C . MET A 1 300 ? -5.887 -50.375 -15.43 1 91 300 MET A C 1
ATOM 2419 O O . MET A 1 300 ? -5.035 -50.031 -14.602 1 91 300 MET A O 1
ATOM 2423 N N . ALA A 1 301 ? -6.359 -51.562 -15.523 1 91.38 301 ALA A N 1
ATOM 2424 C CA . ALA A 1 301 ? -5.906 -52.625 -14.625 1 91.38 301 ALA A CA 1
ATOM 2425 C C . ALA A 1 301 ? -4.414 -52.906 -14.812 1 91.38 301 ALA A C 1
ATOM 2427 O O . ALA A 1 301 ? -3.697 -53.156 -13.836 1 91.38 301 ALA A O 1
ATOM 2428 N N . LEU A 1 302 ? -3.992 -52.844 -16.047 1 93.56 302 LEU A N 1
ATOM 2429 C CA . LEU A 1 302 ? -2.582 -53.062 -16.344 1 93.56 302 LEU A CA 1
ATOM 2430 C C . LEU A 1 302 ? -1.727 -51.906 -15.82 1 93.56 302 LEU A C 1
ATOM 2432 O O . LEU A 1 302 ? -0.611 -52.125 -15.344 1 93.56 302 LEU A O 1
ATOM 2436 N N . CYS A 1 303 ? -2.273 -50.719 -15.938 1 93.06 303 CYS A N 1
ATOM 2437 C CA . CYS A 1 303 ? -1.551 -49.562 -15.406 1 93.06 303 CYS A CA 1
ATOM 2438 C C . CYS A 1 303 ? -1.357 -49.688 -13.898 1 93.06 303 CYS A C 1
ATOM 2440 O O . CYS A 1 303 ? -0.365 -49.188 -13.352 1 93.06 303 CYS A O 1
ATOM 2442 N N . ARG A 1 304 ? -2.229 -50.438 -13.242 1 90.19 304 ARG A N 1
ATOM 2443 C CA . ARG A 1 304 ? -2.162 -50.625 -11.805 1 90.19 304 ARG A CA 1
ATOM 2444 C C . ARG A 1 304 ? -1.406 -51.906 -11.461 1 90.19 304 ARG A C 1
ATOM 2446 O O . ARG A 1 304 ? -1.367 -52.312 -10.297 1 90.19 304 ARG A O 1
ATOM 2453 N N . HIS A 1 305 ? -0.94 -52.594 -12.453 1 87.62 305 HIS A N 1
ATOM 2454 C CA . HIS A 1 305 ? -0.188 -53.812 -12.289 1 87.62 305 HIS A CA 1
ATOM 2455 C C . HIS A 1 305 ? -1.042 -54.906 -11.641 1 87.62 305 HIS A C 1
ATOM 2457 O O . HIS A 1 305 ? -0.561 -55.656 -10.789 1 87.62 305 HIS A O 1
ATOM 2463 N N . GLU A 1 306 ? -2.264 -54.938 -12.023 1 85.5 306 GLU A N 1
ATOM 2464 C CA . GLU A 1 306 ? -3.182 -55.875 -11.398 1 85.5 306 GLU A CA 1
ATOM 2465 C C . GLU A 1 306 ? -3.277 -57.156 -12.203 1 85.5 306 GLU A C 1
ATOM 2467 O O . GLU A 1 306 ? -3.736 -58.188 -11.688 1 85.5 306 GLU A O 1
ATOM 2472 N N . LEU A 1 307 ? -2.885 -57.094 -13.469 1 82.88 307 LEU A N 1
ATOM 2473 C CA . LEU A 1 307 ? -3.027 -58.25 -14.32 1 82.88 307 LEU A CA 1
ATOM 2474 C C . LEU A 1 307 ? -1.683 -58.938 -14.516 1 82.88 307 LEU A C 1
ATOM 2476 O O . LEU A 1 307 ? -0.653 -58.281 -14.664 1 82.88 307 LEU A O 1
ATOM 2480 N N . LYS A 1 308 ? -1.698 -60.25 -14.273 1 74.25 308 LYS A N 1
ATOM 2481 C CA . LYS A 1 308 ? -0.511 -61.062 -14.523 1 74.25 308 LYS A CA 1
ATOM 2482 C C . LYS A 1 308 ? -0.479 -61.562 -15.961 1 74.25 308 LYS A C 1
ATOM 2484 O O . LYS A 1 308 ? -1.526 -61.781 -16.578 1 74.25 308 LYS A O 1
ATOM 2489 N N . PRO A 1 309 ? 0.783 -61.5 -16.484 1 69 309 PRO A N 1
ATOM 2490 C CA . PRO A 1 309 ? 0.858 -62.031 -17.859 1 69 309 PRO A CA 1
ATOM 2491 C C . PRO A 1 309 ? 0.259 -63.438 -17.984 1 69 309 PRO A C 1
ATOM 2493 O O . PRO A 1 309 ? 0.183 -64.188 -17 1 69 309 PRO A O 1
ATOM 2496 N N . ARG A 1 310 ? -0.282 -63.812 -19.062 1 63.22 310 ARG A N 1
ATOM 2497 C CA . ARG A 1 310 ? -0.806 -65.125 -19.344 1 63.22 310 ARG A CA 1
ATOM 2498 C C . ARG A 1 310 ? 0.27 -66.188 -19.141 1 63.22 310 ARG A C 1
ATOM 2500 O O . ARG A 1 310 ? 1.442 -66 -19.438 1 63.22 310 ARG A O 1
ATOM 2507 N N . PRO A 1 311 ? 0.024 -67.25 -18.406 1 55.81 311 PRO A N 1
ATOM 2508 C CA . PRO A 1 311 ? 0.99 -68.312 -18.094 1 55.81 311 PRO A CA 1
ATOM 2509 C C . PRO A 1 311 ? 1.771 -68.75 -19.328 1 55.81 311 PRO A C 1
ATOM 2511 O O . PRO A 1 311 ? 2.949 -69.062 -19.219 1 55.81 311 PRO A O 1
ATOM 2514 N N . ASP A 1 312 ? 1.107 -68.938 -20.422 1 54.03 312 ASP A N 1
ATOM 2515 C CA . ASP A 1 312 ? 1.799 -69.438 -21.609 1 54.03 312 ASP A CA 1
ATOM 2516 C C . ASP A 1 312 ? 2.895 -68.5 -22.047 1 54.03 312 ASP A C 1
ATOM 2518 O O . ASP A 1 312 ? 3.861 -68.875 -22.688 1 54.03 312 ASP A O 1
ATOM 2522 N N . VAL A 1 313 ? 2.779 -67.25 -21.641 1 55.41 313 VAL A N 1
ATOM 2523 C CA . VAL A 1 313 ? 3.736 -66.25 -22 1 55.41 313 VAL A CA 1
ATOM 2524 C C . VAL A 1 313 ? 4.859 -66.188 -20.969 1 55.41 313 VAL A C 1
ATOM 2526 O O . VAL A 1 313 ? 6.02 -65.938 -21.297 1 55.41 313 VAL A O 1
ATOM 2529 N N . GLN A 1 314 ? 4.516 -66.438 -19.734 1 52.81 314 GLN A N 1
ATOM 2530 C CA . GLN A 1 314 ? 5.5 -66.375 -18.656 1 52.81 314 GLN A CA 1
ATOM 2531 C C . GLN A 1 314 ? 6.582 -67.438 -18.797 1 52.81 314 GLN A C 1
ATOM 2533 O O . GLN A 1 314 ? 7.75 -67.188 -18.484 1 52.81 314 GLN A O 1
ATOM 2538 N N . ALA A 1 315 ? 6.156 -68.625 -19.109 1 45.34 315 ALA A N 1
ATOM 2539 C CA . ALA A 1 315 ? 7.117 -69.688 -18.984 1 45.34 315 ALA A CA 1
ATOM 2540 C C . ALA A 1 315 ? 8.367 -69.438 -19.812 1 45.34 315 ALA A C 1
ATOM 2542 O O . ALA A 1 315 ? 9.461 -69.875 -19.469 1 45.34 315 ALA A O 1
ATOM 2543 N N . ARG A 1 316 ? 8.312 -68.875 -20.953 1 48.75 316 ARG A N 1
ATOM 2544 C CA . ARG A 1 316 ? 9.469 -68.812 -21.844 1 48.75 316 ARG A CA 1
ATOM 2545 C C . ARG A 1 316 ? 10.203 -67.5 -21.734 1 48.75 316 ARG A C 1
ATOM 2547 O O . ARG A 1 316 ? 10.906 -67.125 -22.672 1 48.75 316 ARG A O 1
ATOM 2554 N N . LEU A 1 317 ? 9.859 -66.75 -20.734 1 52.41 317 LEU A N 1
ATOM 2555 C CA . LEU A 1 317 ? 10.57 -65.5 -20.641 1 52.41 317 LEU A CA 1
ATOM 2556 C C . LEU A 1 317 ? 12.016 -65.688 -20.203 1 52.41 317 LEU A C 1
ATOM 2558 O O . LEU A 1 317 ? 12.273 -66.25 -19.141 1 52.41 317 LEU A O 1
ATOM 2562 N N . LYS A 1 318 ? 12.797 -66.125 -21.094 1 51.31 318 LYS A N 1
ATOM 2563 C CA . LYS A 1 318 ? 14.211 -66.375 -20.781 1 51.31 318 LYS A CA 1
ATOM 2564 C C . LYS A 1 318 ? 15.031 -65.125 -21.172 1 51.31 318 LYS A C 1
ATOM 2566 O O . LYS A 1 318 ? 14.734 -64.5 -22.188 1 51.31 318 LYS A O 1
ATOM 2571 N N . CYS A 1 319 ? 15.648 -64.438 -20.25 1 57.91 319 CYS A N 1
ATOM 2572 C CA . CYS A 1 319 ? 16.656 -63.469 -20.531 1 57.91 319 CYS A CA 1
ATOM 2573 C C . CYS A 1 319 ? 17.75 -64 -21.438 1 57.91 319 CYS A C 1
ATOM 2575 O O . CYS A 1 319 ? 18.406 -65 -21.078 1 57.91 319 CYS A O 1
ATOM 2577 N N . ARG A 1 320 ? 17.5 -64.062 -22.844 1 53.78 320 ARG A N 1
ATOM 2578 C CA . ARG A 1 320 ? 18.547 -64.562 -23.719 1 53.78 320 ARG A CA 1
ATOM 2579 C C . ARG A 1 320 ? 19.516 -63.5 -24.156 1 53.78 320 ARG A C 1
ATOM 2581 O O . ARG A 1 320 ? 19.094 -62.375 -24.469 1 53.78 320 ARG A O 1
ATOM 2588 N N . TYR A 1 321 ? 20.719 -63.531 -23.734 1 54.81 321 TYR A N 1
ATOM 2589 C CA . TYR A 1 321 ? 21.766 -62.75 -24.375 1 54.81 321 TYR A CA 1
ATOM 2590 C C . TYR A 1 321 ? 21.891 -63.094 -25.844 1 54.81 321 TYR A C 1
ATOM 2592 O O . TYR A 1 321 ? 22.141 -64.25 -26.203 1 54.81 321 TYR A O 1
ATOM 2600 N N . GLN A 1 322 ? 20.938 -62.625 -26.703 1 52.84 322 GLN A N 1
ATOM 2601 C CA . GLN A 1 322 ? 20.859 -63.062 -28.109 1 52.84 322 GLN A CA 1
ATOM 2602 C C . GLN A 1 322 ? 21.859 -62.281 -28.969 1 52.84 322 GLN A C 1
ATOM 2604 O O . GLN A 1 322 ? 21.859 -61.062 -28.953 1 52.84 322 GLN A O 1
ATOM 2609 N N . SER A 1 323 ? 22.922 -62.781 -29.391 1 53.75 323 SER A N 1
ATOM 2610 C CA . SER A 1 323 ? 23.812 -62.188 -30.359 1 53.75 323 SER A CA 1
ATOM 2611 C C . SER A 1 323 ? 23.203 -62.219 -31.766 1 53.75 323 SER A C 1
ATOM 2613 O O . SER A 1 323 ? 23.672 -61.5 -32.656 1 53.75 323 SER A O 1
ATOM 2615 N N . ASN A 1 324 ? 21.891 -62.469 -31.938 1 50.62 324 ASN A N 1
ATOM 2616 C CA . ASN A 1 324 ? 21.109 -62.656 -33.156 1 50.62 324 ASN A CA 1
ATOM 2617 C C . ASN A 1 324 ? 22.016 -62.781 -34.375 1 50.62 324 ASN A C 1
ATOM 2619 O O . ASN A 1 324 ? 21.719 -62.219 -35.438 1 50.62 324 ASN A O 1
ATOM 2623 N N . GLY A 1 325 ? 23.125 -63.375 -34.312 1 52.5 325 GLY A N 1
ATOM 2624 C CA . GLY A 1 325 ? 24.031 -63.656 -35.438 1 52.5 325 GLY A CA 1
ATOM 2625 C C . GLY A 1 325 ? 24.812 -62.438 -35.875 1 52.5 325 GLY A C 1
ATOM 2626 O O . GLY A 1 325 ? 25.609 -62.531 -36.812 1 52.5 325 GLY A O 1
ATOM 2627 N N . ASN A 1 326 ? 24.359 -61.25 -35.562 1 52.66 326 ASN A N 1
ATOM 2628 C CA . ASN A 1 326 ? 25.125 -60.094 -35.938 1 52.66 326 ASN A CA 1
ATOM 2629 C C . ASN A 1 326 ? 26.406 -59.969 -35.094 1 52.66 326 ASN A C 1
ATOM 2631 O O . ASN A 1 326 ? 26.359 -59.938 -33.875 1 52.66 326 ASN A O 1
ATOM 2635 N N . PRO A 1 327 ? 27.438 -60.125 -35.812 1 52.5 327 PRO A N 1
ATOM 2636 C CA . PRO A 1 327 ? 28.734 -60.156 -35.125 1 52.5 327 PRO A CA 1
ATOM 2637 C C . PRO A 1 327 ? 28.922 -59 -34.156 1 52.5 327 PRO A C 1
ATOM 2639 O O . PRO A 1 327 ? 29.656 -59.125 -33.156 1 52.5 327 PRO A O 1
ATOM 2642 N N . TYR A 1 328 ? 28.344 -57.969 -34.469 1 52.44 328 TYR A N 1
ATOM 2643 C CA . TYR A 1 328 ? 28.562 -56.812 -33.562 1 52.44 328 TYR A CA 1
ATOM 2644 C C . TYR A 1 328 ? 27.938 -57.062 -32.219 1 52.44 328 TYR A C 1
ATOM 2646 O O . TYR A 1 328 ? 28.438 -56.594 -31.188 1 52.44 328 TYR A O 1
ATOM 2654 N N . LEU A 1 329 ? 26.844 -57.781 -32.188 1 55.44 329 LEU A N 1
ATOM 2655 C CA . LEU A 1 329 ? 26.203 -58.125 -30.922 1 55.44 329 LEU A CA 1
ATOM 2656 C C . LEU A 1 329 ? 26.938 -59.25 -30.219 1 55.44 329 LEU A C 1
ATOM 2658 O O . LEU A 1 329 ? 26.703 -59.469 -29.031 1 55.44 329 LEU A O 1
ATOM 2662 N N . LEU A 1 330 ? 27.75 -59.938 -30.953 1 50.5 330 LEU A N 1
ATOM 2663 C CA . LEU A 1 330 ? 28.594 -60.938 -30.328 1 50.5 330 LEU A CA 1
ATOM 2664 C C . LEU A 1 330 ? 29.594 -60.281 -29.359 1 50.5 330 LEU A C 1
ATOM 2666 O O . LEU A 1 330 ? 29.938 -60.875 -28.328 1 50.5 330 LEU A O 1
ATOM 2670 N N . LEU A 1 331 ? 30.125 -59.156 -29.703 1 48.06 331 LEU A N 1
ATOM 2671 C CA . LEU A 1 331 ? 31.172 -58.531 -28.891 1 48.06 331 LEU A CA 1
ATOM 2672 C C . LEU A 1 331 ? 30.562 -57.75 -27.734 1 48.06 331 LEU A C 1
ATOM 2674 O O . LEU A 1 331 ? 31.234 -57.5 -26.734 1 48.06 331 LEU A O 1
ATOM 2678 N N . GLY A 1 332 ? 29.312 -57.344 -27.703 1 54.38 332 GLY A N 1
ATOM 2679 C CA . GLY A 1 332 ? 28.688 -56.656 -26.594 1 54.38 332 GLY A CA 1
ATOM 2680 C C . GLY A 1 332 ? 27.234 -57.031 -26.391 1 54.38 332 GLY A C 1
ATOM 2681 O O . GLY A 1 332 ? 26.328 -56.406 -26.922 1 54.38 332 GLY A O 1
ATOM 2682 N N . PRO A 1 333 ? 27.016 -58.125 -25.719 1 64.25 333 PRO A N 1
ATOM 2683 C CA . PRO A 1 333 ? 25.672 -58.688 -25.562 1 64.25 333 PRO A CA 1
ATOM 2684 C C . PRO A 1 333 ? 24.703 -57.719 -24.891 1 64.25 333 PRO A C 1
ATOM 2686 O O . PRO A 1 333 ? 25.078 -56.969 -24 1 64.25 333 PRO A O 1
ATOM 2689 N N . VAL A 1 334 ? 23.641 -57.406 -25.656 1 76.81 334 VAL A N 1
ATOM 2690 C CA . VAL A 1 334 ? 22.578 -56.562 -25.078 1 76.81 334 VAL A CA 1
ATOM 2691 C C . VAL A 1 334 ? 21.594 -57.438 -24.297 1 76.81 334 VAL A C 1
ATOM 2693 O O . VAL A 1 334 ? 21.156 -58.469 -24.797 1 76.81 334 VAL A O 1
ATOM 2696 N N . LYS A 1 335 ? 21.438 -57.156 -23.047 1 83.75 335 LYS A N 1
ATOM 2697 C CA . LYS A 1 335 ? 20.453 -57.844 -22.219 1 83.75 335 LYS A CA 1
ATOM 2698 C C . LYS A 1 335 ? 19.047 -57.688 -22.797 1 83.75 335 LYS A C 1
ATOM 2700 O O . LYS A 1 335 ? 18.625 -56.594 -23.125 1 83.75 335 LYS A O 1
ATOM 2705 N N . THR A 1 336 ? 18.438 -58.844 -23.172 1 87.25 336 THR A N 1
ATOM 2706 C CA . THR A 1 336 ? 17.141 -58.844 -23.828 1 87.25 336 THR A CA 1
ATOM 2707 C C . THR A 1 336 ? 16.125 -59.688 -23.031 1 87.25 336 THR A C 1
ATOM 2709 O O . THR A 1 336 ? 16.5 -60.688 -22.422 1 87.25 336 THR A O 1
ATOM 2712 N N . GLU A 1 337 ? 14.93 -59.156 -22.938 1 86 337 GLU A N 1
ATOM 2713 C CA . GLU A 1 337 ? 13.812 -59.875 -22.312 1 86 337 GLU A CA 1
ATOM 2714 C C . GLU A 1 337 ? 12.648 -60.031 -23.297 1 86 337 GLU A C 1
ATOM 2716 O O . GLU A 1 337 ? 12.125 -59.031 -23.797 1 86 337 GLU A O 1
ATOM 2721 N N . VAL A 1 338 ? 12.266 -61.281 -23.641 1 85.94 338 VAL A N 1
ATOM 2722 C CA . VAL A 1 338 ? 11.109 -61.531 -24.484 1 85.94 338 VAL A CA 1
ATOM 2723 C C . VAL A 1 338 ? 9.844 -61.562 -23.641 1 85.94 338 VAL A C 1
ATOM 2725 O O . VAL A 1 338 ? 9.656 -62.5 -22.828 1 85.94 338 VAL A O 1
ATOM 2728 N N . LEU A 1 339 ? 9.023 -60.656 -23.766 1 86.69 339 LEU A N 1
ATOM 2729 C CA . LEU A 1 339 ? 7.836 -60.469 -22.938 1 86.69 339 LEU A CA 1
ATOM 2730 C C . LEU A 1 339 ? 6.641 -61.188 -23.547 1 86.69 339 LEU A C 1
ATOM 2732 O O . LEU A 1 339 ? 5.727 -61.594 -22.828 1 86.69 339 LEU A O 1
ATOM 2736 N N . SER A 1 340 ? 6.594 -61.25 -24.875 1 84.69 340 SER A N 1
ATOM 2737 C CA . SER A 1 340 ? 5.594 -62.031 -25.625 1 84.69 340 SER A CA 1
ATOM 2738 C C . SER A 1 340 ? 6.188 -62.594 -26.906 1 84.69 340 SER A C 1
ATOM 2740 O O . SER A 1 340 ? 6.883 -61.875 -27.641 1 84.69 340 SER A O 1
ATOM 2742 N N . ARG A 1 341 ? 5.969 -63.844 -27.328 1 77.81 341 ARG A N 1
ATOM 2743 C CA . ARG A 1 341 ? 6.621 -64.5 -28.469 1 77.81 341 ARG A CA 1
ATOM 2744 C C . ARG A 1 341 ? 5.742 -64.438 -29.719 1 77.81 341 ARG A C 1
ATOM 2746 O O . ARG A 1 341 ? 6.25 -64.375 -30.844 1 77.81 341 ARG A O 1
ATOM 2753 N N . LYS A 1 342 ? 4.516 -64.562 -29.594 1 71.94 342 LYS A N 1
ATOM 2754 C CA . LYS A 1 342 ? 3.811 -64.688 -30.859 1 71.94 342 LYS A CA 1
ATOM 2755 C C . LYS A 1 342 ? 2.705 -63.656 -31 1 71.94 342 LYS A C 1
ATOM 2757 O O . LYS A 1 342 ? 2.447 -63.156 -32.094 1 71.94 342 LYS A O 1
ATOM 2762 N N . LYS A 1 343 ? 1.911 -63.281 -30.078 1 78.56 343 LYS A N 1
ATOM 2763 C CA . LYS A 1 343 ? 0.741 -62.438 -30.281 1 78.56 343 LYS A CA 1
ATOM 2764 C C . LYS A 1 343 ? 0.651 -61.344 -29.203 1 78.56 343 LYS A C 1
ATOM 2766 O O . LYS A 1 343 ? -0.017 -61.531 -28.188 1 78.56 343 LYS A O 1
ATOM 2771 N N . PRO A 1 344 ? 1.269 -60.25 -29.516 1 85.69 344 PRO A N 1
ATOM 2772 C CA . PRO A 1 344 ? 2.328 -59.938 -30.469 1 85.69 344 PRO A CA 1
ATOM 2773 C C . PRO A 1 344 ? 3.723 -60.25 -29.938 1 85.69 344 PRO A C 1
ATOM 2775 O O . PRO A 1 344 ? 3.883 -60.562 -28.75 1 85.69 344 PRO A O 1
ATOM 2778 N N . GLU A 1 345 ? 4.664 -60.312 -30.859 1 87.5 345 GLU A N 1
ATOM 2779 C CA . GLU A 1 345 ? 6.043 -60.438 -30.391 1 87.5 345 GLU A CA 1
ATOM 2780 C C . GLU A 1 345 ? 6.504 -59.156 -29.703 1 87.5 345 GLU A C 1
ATOM 2782 O O . GLU A 1 345 ? 6.438 -58.062 -30.297 1 87.5 345 GLU A O 1
ATOM 2787 N N . ILE A 1 346 ? 6.824 -59.25 -28.438 1 91.38 346 ILE A N 1
ATOM 2788 C CA . ILE A 1 346 ? 7.285 -58.125 -27.641 1 91.38 346 ILE A CA 1
ATOM 2789 C C . ILE A 1 346 ? 8.625 -58.438 -27 1 91.38 346 ILE A C 1
ATOM 2791 O O . ILE A 1 346 ? 8.758 -59.438 -26.281 1 91.38 346 ILE A O 1
ATOM 2795 N N . THR A 1 347 ? 9.617 -57.625 -27.281 1 90.81 347 THR A N 1
ATOM 2796 C CA . THR A 1 347 ? 10.945 -57.844 -26.719 1 90.81 347 THR A CA 1
ATOM 2797 C C . THR A 1 347 ? 11.5 -56.531 -26.125 1 90.81 347 THR A C 1
ATOM 2799 O O . THR A 1 347 ? 11.406 -55.469 -26.75 1 90.81 347 THR A O 1
ATOM 2802 N N . LEU A 1 348 ? 12.031 -56.625 -24.922 1 92.62 348 LEU A N 1
ATOM 2803 C CA . LEU A 1 348 ? 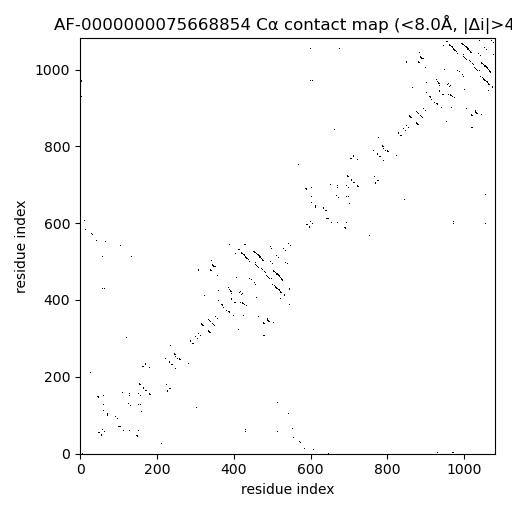12.656 -55.5 -24.25 1 92.62 348 LEU A CA 1
ATOM 2804 C C . LEU A 1 348 ? 14.172 -55.625 -24.281 1 92.62 348 LEU A C 1
ATOM 2806 O O . LEU A 1 348 ? 14.727 -56.625 -23.844 1 92.62 348 LEU A O 1
ATOM 2810 N N . PHE A 1 349 ? 14.844 -54.625 -24.891 1 92.25 349 PHE A N 1
ATOM 2811 C CA . PHE A 1 349 ? 16.297 -54.562 -24.922 1 92.25 349 PHE A CA 1
ATOM 2812 C C . PHE A 1 349 ? 16.797 -53.562 -23.859 1 92.25 349 PHE A C 1
ATOM 2814 O O . PHE A 1 349 ? 16.328 -52.438 -23.781 1 92.25 349 PHE A O 1
ATOM 2821 N N . TYR A 1 350 ? 17.719 -53.969 -23.031 1 91.88 350 TYR A N 1
ATOM 2822 C CA . TYR A 1 350 ? 18.234 -53.094 -22 1 91.88 350 TYR A CA 1
ATOM 2823 C C . TYR A 1 350 ? 19.484 -52.344 -22.484 1 91.88 350 TYR A C 1
ATOM 2825 O O . TYR A 1 350 ? 20.266 -52.906 -23.266 1 91.88 350 TYR A O 1
ATOM 2833 N N . ASP A 1 351 ? 19.656 -51.125 -22.094 1 92.69 351 ASP A N 1
ATOM 2834 C CA . ASP A 1 351 ? 20.844 -50.281 -22.312 1 92.69 351 ASP A CA 1
ATOM 2835 C C . ASP A 1 351 ? 21.125 -50.125 -23.797 1 92.69 351 ASP A C 1
ATOM 2837 O O . ASP A 1 351 ? 22.25 -50.344 -24.25 1 92.69 351 ASP A O 1
ATOM 2841 N N . VAL A 1 352 ? 20.047 -49.812 -24.469 1 94.19 352 VAL A N 1
ATOM 2842 C CA . VAL A 1 352 ? 20.125 -49.625 -25.906 1 94.19 352 VAL A CA 1
ATOM 2843 C C . VAL A 1 352 ? 20.781 -48.281 -26.234 1 94.19 352 VAL A C 1
ATOM 2845 O O . VAL A 1 352 ? 21.453 -48.156 -27.25 1 94.19 352 VAL A O 1
ATOM 2848 N N . ILE A 1 353 ? 20.547 -47.281 -25.406 1 95.56 353 ILE A N 1
ATOM 2849 C CA . ILE A 1 353 ? 21.141 -45.938 -25.594 1 95.56 353 ILE A CA 1
ATOM 2850 C C . ILE A 1 353 ? 21.828 -45.5 -24.297 1 95.56 353 ILE A C 1
ATOM 2852 O O . ILE A 1 353 ? 21.562 -46.062 -23.219 1 95.56 353 ILE A O 1
ATOM 2856 N N . THR A 1 354 ? 22.797 -44.562 -24.438 1 95.75 354 THR A N 1
ATOM 2857 C CA . THR A 1 354 ? 23.469 -44.031 -23.266 1 95.75 354 THR A CA 1
ATOM 2858 C C . THR A 1 354 ? 22.75 -42.781 -22.766 1 95.75 354 THR A C 1
ATOM 2860 O O . THR A 1 354 ? 21.938 -42.188 -23.484 1 95.75 354 THR A O 1
ATOM 2863 N N . ASP A 1 355 ? 23.094 -42.406 -21.531 1 96.12 355 ASP A N 1
ATOM 2864 C CA . ASP A 1 355 ? 22.547 -41.188 -20.969 1 96.12 355 ASP A CA 1
ATOM 2865 C C . ASP A 1 355 ? 22.859 -39.969 -21.844 1 96.12 355 ASP A C 1
ATOM 2867 O O . ASP A 1 355 ? 22.031 -39.094 -22.016 1 96.12 355 ASP A O 1
ATOM 2871 N N . GLU A 1 356 ? 24.047 -39.938 -22.375 1 96.38 356 GLU A N 1
ATOM 2872 C CA . GLU A 1 356 ? 24.469 -38.812 -23.219 1 96.38 356 GLU A CA 1
ATOM 2873 C C . GLU A 1 356 ? 23.688 -38.75 -24.531 1 96.38 356 GLU A C 1
ATOM 2875 O O . GLU A 1 356 ? 23.312 -37.688 -24.984 1 96.38 356 GLU A O 1
ATOM 2880 N N . GLU A 1 357 ? 23.469 -39.969 -25.062 1 96.81 357 GLU A N 1
ATOM 2881 C CA . GLU A 1 357 ? 22.688 -40.031 -26.297 1 96.81 357 GLU A CA 1
ATOM 2882 C C . GLU A 1 357 ? 21.25 -39.594 -26.062 1 96.81 357 GLU A C 1
ATOM 2884 O O . GLU A 1 357 ? 20.688 -38.812 -26.859 1 96.81 357 GLU A O 1
ATOM 2889 N N . ALA A 1 358 ? 20.719 -40.062 -24.938 1 97.12 358 ALA A N 1
ATOM 2890 C CA . ALA A 1 358 ? 19.359 -39.688 -24.578 1 97.12 358 ALA A CA 1
ATOM 2891 C C . ALA A 1 358 ? 19.25 -38.156 -24.391 1 97.12 358 ALA A C 1
ATOM 2893 O O . ALA A 1 358 ? 18.312 -37.531 -24.891 1 97.12 358 ALA A O 1
ATOM 2894 N N . GLN A 1 359 ? 20.219 -37.594 -23.734 1 95.69 359 GLN A N 1
ATOM 2895 C CA . GLN A 1 359 ? 20.219 -36.156 -23.484 1 95.69 359 GLN A CA 1
ATOM 2896 C C . GLN A 1 359 ? 20.328 -35.375 -24.781 1 95.69 359 GLN A C 1
ATOM 2898 O O . GLN A 1 359 ? 19.688 -34.344 -24.953 1 95.69 359 GLN A O 1
ATOM 2903 N N . THR A 1 360 ? 21.156 -35.875 -25.641 1 96.56 360 THR A N 1
ATOM 2904 C CA . THR A 1 360 ? 21.328 -35.219 -26.922 1 96.56 360 THR A CA 1
ATOM 2905 C C . THR A 1 360 ? 20.016 -35.219 -27.703 1 96.56 360 THR A C 1
ATOM 2907 O O . THR A 1 360 ? 19.625 -34.219 -28.281 1 96.56 360 THR A O 1
ATOM 2910 N N . ILE A 1 361 ? 19.312 -36.312 -27.688 1 96.69 361 ILE A N 1
ATOM 2911 C CA . ILE A 1 361 ? 18.047 -36.438 -28.406 1 96.69 361 ILE A CA 1
ATOM 2912 C C . ILE A 1 361 ? 17.016 -35.5 -27.797 1 96.69 361 ILE A C 1
ATOM 2914 O O . ILE A 1 361 ? 16.312 -34.781 -28.516 1 96.69 361 ILE A O 1
ATOM 2918 N N . LYS A 1 362 ? 16.969 -35.438 -26.5 1 92.94 362 LYS A N 1
ATOM 2919 C CA . LYS A 1 362 ? 16.062 -34.531 -25.828 1 92.94 362 LYS A CA 1
ATOM 2920 C C . LYS A 1 362 ? 16.359 -33.094 -26.188 1 92.94 362 LYS A C 1
ATOM 2922 O O . LYS A 1 362 ? 15.453 -32.344 -26.562 1 92.94 362 LYS A O 1
ATOM 2927 N N . ASN A 1 363 ? 17.609 -32.719 -26.156 1 92.38 363 ASN A N 1
ATOM 2928 C CA . ASN A 1 363 ? 18.016 -31.344 -26.422 1 92.38 363 ASN A CA 1
ATOM 2929 C C . ASN A 1 363 ? 17.672 -30.922 -27.844 1 92.38 363 ASN A C 1
ATOM 2931 O O . ASN A 1 363 ? 17.234 -29.781 -28.062 1 92.38 363 ASN A O 1
ATOM 2935 N N . ARG A 1 364 ? 17.844 -31.844 -28.75 1 94.19 364 ARG A N 1
ATOM 2936 C CA . ARG A 1 364 ? 17.562 -31.547 -30.156 1 94.19 364 ARG A CA 1
ATOM 2937 C C . ARG A 1 364 ? 16.062 -31.438 -30.406 1 94.19 364 ARG A C 1
ATOM 2939 O O . ARG A 1 364 ? 15.633 -30.75 -31.328 1 94.19 364 ARG A O 1
ATOM 2946 N N . SER A 1 365 ? 15.32 -32.062 -29.547 1 92.12 365 SER A N 1
ATOM 2947 C CA . SER A 1 365 ? 13.875 -32.125 -29.75 1 92.12 365 SER A CA 1
ATOM 2948 C C . SER A 1 365 ? 13.188 -30.922 -29.094 1 92.12 365 SER A C 1
ATOM 2950 O O . SER A 1 365 ? 12.125 -30.484 -29.547 1 92.12 365 SER A O 1
ATOM 2952 N N . LEU A 1 366 ? 13.727 -30.391 -28.078 1 86.06 366 LEU A N 1
ATOM 2953 C CA . LEU A 1 366 ? 13.102 -29.391 -27.234 1 86.06 366 LEU A CA 1
ATOM 2954 C C . LEU A 1 366 ? 12.633 -28.188 -28.047 1 86.06 366 LEU A C 1
ATOM 2956 O O . LEU A 1 366 ? 11.469 -27.781 -27.953 1 86.06 366 LEU A O 1
ATOM 2960 N N . PRO A 1 367 ? 13.438 -27.594 -28.953 1 82.75 367 PRO A N 1
ATOM 2961 C CA . PRO A 1 367 ? 13 -26.422 -29.703 1 82.75 367 PRO A CA 1
ATOM 2962 C C . PRO A 1 367 ? 11.898 -26.734 -30.719 1 82.75 367 PRO A C 1
ATOM 2964 O O . PRO A 1 367 ? 11.219 -25.828 -31.203 1 82.75 367 PRO A O 1
ATOM 2967 N N . LYS A 1 368 ? 11.719 -28.031 -31.031 1 87.19 368 LYS A N 1
ATOM 2968 C CA . LYS A 1 368 ? 10.797 -28.438 -32.094 1 87.19 368 LYS A CA 1
ATOM 2969 C C . LYS A 1 368 ? 9.508 -29.016 -31.516 1 87.19 368 LYS A C 1
ATOM 2971 O O . LYS A 1 368 ? 8.633 -29.453 -32.281 1 87.19 368 LYS A O 1
ATOM 2976 N N . MET A 1 369 ? 9.406 -28.938 -30.266 1 84.62 369 MET A N 1
ATOM 2977 C CA . MET A 1 369 ? 8.297 -29.609 -29.594 1 84.62 369 MET A CA 1
ATOM 2978 C C . MET A 1 369 ? 6.98 -28.875 -29.859 1 84.62 369 MET A C 1
ATOM 2980 O O . MET A 1 369 ? 6.941 -27.641 -29.859 1 84.62 369 MET A O 1
ATOM 2984 N N . PHE A 1 370 ? 5.91 -29.625 -30.109 1 77.88 370 PHE A N 1
ATOM 2985 C CA . PHE A 1 370 ? 4.547 -29.125 -30.234 1 77.88 370 PHE A CA 1
ATOM 2986 C C . PHE A 1 370 ? 3.543 -30.125 -29.688 1 77.88 370 PHE A C 1
ATOM 2988 O O . PHE A 1 370 ? 3.891 -31.281 -29.438 1 77.88 370 PHE A O 1
ATOM 2995 N N . ARG A 1 371 ? 2.344 -29.797 -29.438 1 74.88 371 ARG A N 1
ATOM 2996 C CA . ARG A 1 371 ? 1.333 -30.688 -28.875 1 74.88 371 ARG A CA 1
ATOM 2997 C C . ARG A 1 371 ? 1.009 -31.844 -29.812 1 74.88 371 ARG A C 1
ATOM 2999 O O . ARG A 1 371 ? 0.882 -31.641 -31.016 1 74.88 371 ARG A O 1
ATOM 3006 N N . SER A 1 372 ? 0.931 -33.031 -29.188 1 75.31 372 SER A N 1
ATOM 3007 C CA . SER A 1 372 ? 0.628 -34.219 -29.984 1 75.31 372 SER A CA 1
ATOM 3008 C C . SER A 1 372 ? -0.836 -34.219 -30.406 1 75.31 372 SER A C 1
ATOM 3010 O O . SER A 1 372 ? -1.715 -33.812 -29.656 1 75.31 372 SER A O 1
ATOM 3012 N N . ARG A 1 373 ? -1.138 -34.5 -31.656 1 63.72 373 ARG A N 1
ATOM 3013 C CA . ARG A 1 373 ? -2.492 -34.656 -32.188 1 63.72 373 ARG A CA 1
ATOM 3014 C C . ARG A 1 373 ? -2.693 -36.062 -32.75 1 63.72 373 ARG A C 1
ATOM 3016 O O . ARG A 1 373 ? -1.727 -36.75 -33.125 1 63.72 373 ARG A O 1
ATOM 3023 N N . ILE A 1 374 ? -3.9 -36.562 -32.469 1 56.38 374 ILE A N 1
ATOM 3024 C CA . ILE A 1 374 ? -4.23 -37.812 -33.156 1 56.38 374 ILE A CA 1
ATOM 3025 C C . ILE A 1 374 ? -4.746 -37.531 -34.562 1 56.38 374 ILE A C 1
ATOM 3027 O O . ILE A 1 374 ? -5.793 -36.875 -34.719 1 56.38 374 ILE A O 1
ATOM 3031 N N . GLY A 1 375 ? -4.09 -38 -35.469 1 57.03 375 GLY A N 1
ATOM 3032 C CA . GLY A 1 375 ? -4.527 -37.781 -36.812 1 57.03 375 GLY A CA 1
ATOM 3033 C C . GLY A 1 375 ? -4.949 -36.344 -37.094 1 57.03 375 GLY A C 1
ATOM 3034 O O . GLY A 1 375 ? -4.41 -35.406 -36.5 1 57.03 375 GLY A O 1
ATOM 3035 N N . ASN A 1 376 ? -5.793 -36 -38.094 1 47.47 376 ASN A N 1
ATOM 3036 C CA . ASN A 1 376 ? -6.238 -34.688 -38.562 1 47.47 376 ASN A CA 1
ATOM 3037 C C . ASN A 1 376 ? -7.379 -34.156 -37.688 1 47.47 376 ASN A C 1
ATOM 3039 O O . ASN A 1 376 ? -8.094 -33.25 -38.094 1 47.47 376 ASN A O 1
ATOM 3043 N N . SER A 1 377 ? -7.578 -34.812 -36.594 1 47.81 377 SER A N 1
ATOM 3044 C CA . SER A 1 377 ? -8.812 -34.406 -35.906 1 47.81 377 SER A CA 1
ATOM 3045 C C . SER A 1 377 ? -8.586 -33.188 -35 1 47.81 377 SER A C 1
ATOM 3047 O O . SER A 1 377 ? -7.574 -33.125 -34.312 1 47.81 377 SER A O 1
ATOM 3049 N N . PHE A 1 378 ? -9.234 -32.094 -35.344 1 46.72 378 PHE A N 1
ATOM 3050 C CA . PHE A 1 378 ? -9.195 -30.812 -34.625 1 46.72 378 PHE A CA 1
ATOM 3051 C C . PHE A 1 378 ? -10.133 -30.859 -33.406 1 46.72 378 PHE A C 1
ATOM 3053 O O . PHE A 1 378 ? -10.258 -29.875 -32.688 1 46.72 378 PHE A O 1
ATOM 3060 N N . SER A 1 379 ? -10.773 -32 -33.125 1 46.53 379 SER A N 1
ATOM 3061 C CA . SER A 1 379 ? -11.828 -31.969 -32.125 1 46.53 379 SER A CA 1
ATOM 3062 C C . SER A 1 379 ? -11.25 -32.031 -30.719 1 46.53 379 SER A C 1
ATOM 3064 O O . SER A 1 379 ? -10.188 -32.625 -30.5 1 46.53 379 SER A O 1
ATOM 3066 N N . GLU A 1 380 ? -11.812 -31.328 -29.828 1 50.09 380 GLU A N 1
ATOM 3067 C CA . GLU A 1 380 ? -11.523 -31.25 -28.406 1 50.09 380 GLU A CA 1
ATOM 3068 C C . GLU A 1 380 ? -11.422 -32.625 -27.766 1 50.09 380 GLU A C 1
ATOM 3070 O O . GLU A 1 380 ? -10.578 -32.875 -26.906 1 50.09 380 GLU A O 1
ATOM 3075 N N . VAL A 1 381 ? -12.375 -33.594 -28.125 1 46.88 381 VAL A N 1
ATOM 3076 C CA . VAL A 1 381 ? -12.461 -34.938 -27.594 1 46.88 381 VAL A CA 1
ATOM 3077 C C . VAL A 1 381 ? -11.148 -35.688 -27.828 1 46.88 381 VAL A C 1
ATOM 3079 O O . VAL A 1 381 ? -10.664 -36.406 -26.953 1 46.88 381 VAL A O 1
ATOM 3082 N N . GLU A 1 382 ? -10.586 -35.438 -28.906 1 51.38 382 GLU A N 1
ATOM 3083 C CA . GLU A 1 382 ? -9.375 -36.125 -29.312 1 51.38 382 GLU A CA 1
ATOM 3084 C C . GLU A 1 382 ? -8.172 -35.688 -28.5 1 51.38 382 GLU A C 1
ATOM 3086 O O . GLU A 1 382 ? -7.211 -36.438 -28.328 1 51.38 382 GLU A O 1
ATOM 3091 N N . SER A 1 383 ? -8.523 -34.594 -27.781 1 61.62 383 SER A N 1
ATOM 3092 C CA . SER A 1 383 ? -7.43 -33.969 -27.047 1 61.62 383 SER A CA 1
ATOM 3093 C C . SER A 1 383 ? -7.137 -34.688 -25.734 1 61.62 383 SER A C 1
ATOM 3095 O O . SER A 1 383 ? -6.012 -34.625 -25.234 1 61.62 383 SER A O 1
ATOM 3097 N N . HIS A 1 384 ? -8.047 -35.656 -25.344 1 68 384 HIS A N 1
ATOM 3098 C CA . HIS A 1 384 ? -7.805 -36.312 -24.062 1 68 384 HIS A CA 1
ATOM 3099 C C . HIS A 1 384 ? -7.215 -37.688 -24.266 1 68 384 HIS A C 1
ATOM 3101 O O . HIS A 1 384 ? -6.715 -38.312 -23.312 1 68 384 HIS A O 1
ATOM 3107 N N . ILE A 1 385 ? -7.238 -38.125 -25.516 1 68.69 385 ILE A N 1
ATOM 3108 C CA . ILE A 1 385 ? -6.762 -39.469 -25.828 1 68.69 385 ILE A CA 1
ATOM 3109 C C . ILE A 1 385 ? -5.234 -39.5 -25.781 1 68.69 385 ILE A C 1
ATOM 3111 O O . ILE A 1 385 ? -4.641 -40.469 -25.312 1 68.69 385 ILE A O 1
ATOM 3115 N N . ARG A 1 386 ? -4.781 -38.438 -26.266 1 70.12 386 ARG A N 1
ATOM 3116 C CA . ARG A 1 386 ? -3.326 -38.312 -26.297 1 70.12 386 ARG A CA 1
ATOM 3117 C C . ARG A 1 386 ? -2.869 -36.969 -25.734 1 70.12 386 ARG A C 1
ATOM 3119 O O . ARG A 1 386 ? -3.232 -35.906 -26.25 1 70.12 386 ARG A O 1
ATOM 3126 N N . ILE A 1 387 ? -2.242 -37.031 -24.625 1 75.31 387 ILE A N 1
ATOM 3127 C CA . ILE A 1 387 ? -1.734 -35.844 -23.969 1 75.31 387 ILE A CA 1
ATOM 3128 C C . ILE A 1 387 ? -0.213 -35.906 -23.875 1 75.31 387 ILE A C 1
ATOM 3130 O O . ILE A 1 387 ? 0.327 -36.562 -22.969 1 75.31 387 ILE A O 1
ATOM 3134 N N . SER A 1 388 ? 0.468 -35.312 -24.812 1 80.75 388 SER A N 1
ATOM 3135 C CA . SER A 1 388 ? 1.926 -35.25 -24.875 1 80.75 388 SER A CA 1
ATOM 3136 C C . SER A 1 388 ? 2.406 -34.156 -25.812 1 80.75 388 SER A C 1
ATOM 3138 O O . SER A 1 388 ? 1.604 -33.531 -26.5 1 80.75 388 SER A O 1
ATOM 3140 N N . GLN A 1 389 ? 3.631 -33.875 -25.734 1 83.12 389 GLN A N 1
ATOM 3141 C CA . GLN A 1 389 ? 4.328 -33.062 -26.734 1 83.12 389 GLN A CA 1
ATOM 3142 C C . GLN A 1 389 ? 5.246 -33.938 -27.594 1 83.12 389 GLN A C 1
ATOM 3144 O O . GLN A 1 389 ? 5.781 -34.938 -27.125 1 83.12 389 GLN A O 1
ATOM 3149 N N . GLN A 1 390 ? 5.359 -33.469 -28.797 1 88.88 390 GLN A N 1
ATOM 3150 C CA . GLN A 1 390 ? 6.18 -34.344 -29.656 1 88.88 390 GLN A CA 1
ATOM 3151 C C . GLN A 1 390 ? 7.062 -33.5 -30.578 1 88.88 390 GLN A C 1
ATOM 3153 O O . GLN A 1 390 ? 6.816 -32.312 -30.766 1 88.88 390 GLN A O 1
ATOM 3158 N N . ALA A 1 391 ? 8.102 -34.062 -31.031 1 91.88 391 ALA A N 1
ATOM 3159 C CA . ALA A 1 391 ? 9.023 -33.531 -32.031 1 91.88 391 ALA A CA 1
ATOM 3160 C C . ALA A 1 391 ? 9.508 -34.625 -32.969 1 91.88 391 ALA A C 1
ATOM 3162 O O . ALA A 1 391 ? 9.453 -35.812 -32.625 1 91.88 391 ALA A O 1
ATOM 3163 N N . TRP A 1 392 ? 9.875 -34.25 -34.188 1 95.31 392 TRP A N 1
ATOM 3164 C CA . TRP A 1 392 ? 10.391 -35.188 -35.156 1 95.31 392 TRP A CA 1
ATOM 3165 C C . TRP A 1 392 ? 11.844 -34.875 -35.5 1 95.31 392 TRP A C 1
ATOM 3167 O O . TRP A 1 392 ? 12.188 -33.75 -35.781 1 95.31 392 TRP A O 1
ATOM 3177 N N . LEU A 1 393 ? 12.641 -35.906 -35.438 1 95.94 393 LEU A N 1
ATOM 3178 C CA . LEU A 1 393 ? 14.055 -35.719 -35.781 1 95.94 393 LEU A CA 1
ATOM 3179 C C . LEU A 1 393 ? 14.453 -36.562 -36.969 1 95.94 393 LEU A C 1
ATOM 3181 O O . LEU A 1 393 ? 14.156 -37.781 -37 1 95.94 393 LEU A O 1
ATOM 3185 N N . HIS A 1 394 ? 15.148 -35.969 -37.938 1 94.19 394 HIS A N 1
ATOM 3186 C CA . HIS A 1 394 ? 15.742 -36.656 -39.062 1 94.19 394 HIS A CA 1
ATOM 3187 C C . HIS A 1 394 ? 17.094 -37.25 -38.688 1 94.19 394 HIS A C 1
ATOM 3189 O O . HIS A 1 394 ? 17.844 -36.688 -37.906 1 94.19 394 HIS A O 1
ATOM 3195 N N . ASP A 1 395 ? 17.344 -38.438 -39.375 1 92.12 395 ASP A N 1
ATOM 3196 C CA . ASP A 1 395 ? 18.656 -39.062 -39.156 1 92.12 395 ASP A CA 1
ATOM 3197 C C . ASP A 1 395 ? 19.797 -38.125 -39.469 1 92.12 395 ASP A C 1
ATOM 3199 O O . ASP A 1 395 ? 20.875 -38.219 -38.906 1 92.12 395 ASP A O 1
ATOM 3203 N N . LYS A 1 396 ? 19.531 -37.156 -40.281 1 91.19 396 LYS A N 1
ATOM 3204 C CA . LYS A 1 396 ? 20.562 -36.188 -40.719 1 91.19 396 LYS A CA 1
ATOM 3205 C C . LYS A 1 396 ? 20.672 -35.031 -39.719 1 91.19 396 LYS A C 1
ATOM 3207 O O . LYS A 1 396 ? 21.641 -34.25 -39.781 1 91.19 396 LYS A O 1
ATOM 3212 N N . ASP A 1 397 ? 19.703 -34.875 -38.906 1 91.12 397 ASP A N 1
ATOM 3213 C CA . ASP A 1 397 ? 19.703 -33.75 -37.969 1 91.12 397 ASP A CA 1
ATOM 3214 C C . ASP A 1 397 ? 20.859 -33.812 -37 1 91.12 397 ASP A C 1
ATOM 3216 O O . ASP A 1 397 ? 21.359 -32.781 -36.531 1 91.12 397 ASP A O 1
ATOM 3220 N N . ASP A 1 398 ? 21.281 -35.062 -36.625 1 93.88 398 ASP A N 1
ATOM 3221 C CA . ASP A 1 398 ? 22.359 -35.281 -35.656 1 93.88 398 ASP A CA 1
ATOM 3222 C C . ASP A 1 398 ? 23 -36.656 -35.844 1 93.88 398 ASP A C 1
ATOM 3224 O O . ASP A 1 398 ? 22.297 -37.625 -36.125 1 93.88 398 ASP A O 1
ATOM 3228 N N . GLU A 1 399 ? 24.281 -36.719 -35.562 1 95.81 399 GLU A N 1
ATOM 3229 C CA . GLU A 1 399 ? 24.984 -38 -35.688 1 95.81 399 GLU A CA 1
ATOM 3230 C C . GLU A 1 399 ? 24.469 -39.031 -34.688 1 95.81 399 GLU A C 1
ATOM 3232 O O . GLU A 1 399 ? 24.469 -40.219 -34.969 1 95.81 399 GLU A O 1
ATOM 3237 N N . VAL A 1 400 ? 24.078 -38.531 -33.594 1 96.56 400 VAL A N 1
ATOM 3238 C CA . VAL A 1 400 ? 23.562 -39.438 -32.562 1 96.56 400 VAL A CA 1
ATOM 3239 C C . VAL A 1 400 ? 22.281 -40.094 -33.031 1 96.56 400 VAL A C 1
ATOM 3241 O O . VAL A 1 400 ? 22.078 -41.312 -32.844 1 96.56 400 VAL A O 1
ATOM 3244 N N . VAL A 1 401 ? 21.391 -39.375 -33.719 1 96.5 401 VAL A N 1
ATOM 3245 C CA . VAL A 1 401 ? 20.141 -39.906 -34.219 1 96.5 401 VAL A CA 1
ATOM 3246 C C . VAL A 1 401 ? 20.422 -41 -35.281 1 96.5 401 VAL A C 1
ATOM 3248 O O . VAL A 1 401 ? 19.828 -42.062 -35.25 1 96.5 401 VAL A O 1
ATOM 3251 N N . SER A 1 402 ? 21.406 -40.719 -36.125 1 95.62 402 SER A N 1
ATOM 3252 C CA . SER A 1 402 ? 21.812 -41.656 -37.125 1 95.62 402 SER A CA 1
ATOM 3253 C C . SER A 1 402 ? 22.375 -42.938 -36.5 1 95.62 402 SER A C 1
ATOM 3255 O O . SER A 1 402 ? 22.047 -44.062 -36.938 1 95.62 402 SER A O 1
ATOM 3257 N N . ARG A 1 403 ? 23.203 -42.781 -35.594 1 95.88 403 ARG A N 1
ATOM 3258 C CA . ARG A 1 403 ? 23.828 -43.938 -34.906 1 95.88 403 ARG A CA 1
ATOM 3259 C C . ARG A 1 403 ? 22.781 -44.781 -34.219 1 95.88 403 ARG A C 1
ATOM 3261 O O . ARG A 1 403 ? 22.859 -46.031 -34.25 1 95.88 403 ARG A O 1
ATOM 3268 N N . VAL A 1 404 ? 21.891 -44.156 -33.594 1 95.75 404 VAL A N 1
ATOM 3269 C CA . VAL A 1 404 ? 20.844 -44.875 -32.875 1 95.75 404 VAL A CA 1
ATOM 3270 C C . VAL A 1 404 ? 19.969 -45.656 -33.844 1 95.75 404 VAL A C 1
ATOM 3272 O O . VAL A 1 404 ? 19.594 -46.812 -33.594 1 95.75 404 VAL A O 1
ATOM 3275 N N . SER A 1 405 ? 19.625 -45.062 -35 1 95 405 SER A N 1
ATOM 3276 C CA . SER A 1 405 ? 18.844 -45.75 -36 1 95 405 SER A CA 1
ATOM 3277 C C . SER A 1 405 ? 19.547 -47 -36.5 1 95 405 SER A C 1
ATOM 3279 O O . SER A 1 405 ? 18.906 -48.062 -36.656 1 95 405 SER A O 1
ATOM 3281 N N . LYS A 1 406 ? 20.812 -46.875 -36.75 1 93.75 406 LYS A N 1
ATOM 3282 C CA . LYS A 1 406 ? 21.594 -48 -37.188 1 93.75 406 LYS A CA 1
ATOM 3283 C C . LYS A 1 406 ? 21.625 -49.094 -36.125 1 93.75 406 LYS A C 1
ATOM 3285 O O . LYS A 1 406 ? 21.547 -50.281 -36.438 1 93.75 406 LYS A O 1
ATOM 3290 N N . ARG A 1 407 ? 21.734 -48.656 -34.938 1 94.12 407 ARG A N 1
ATOM 3291 C CA . ARG A 1 407 ? 21.766 -49.625 -33.812 1 94.12 407 ARG A CA 1
ATOM 3292 C C . ARG A 1 407 ? 20.453 -50.375 -33.719 1 94.12 407 ARG A C 1
ATOM 3294 O O . ARG A 1 407 ? 20.453 -51.594 -33.438 1 94.12 407 ARG A O 1
ATOM 3301 N N . ILE A 1 408 ? 19.359 -49.688 -33.938 1 94.62 408 ILE A N 1
ATOM 3302 C CA . ILE A 1 408 ? 18.047 -50.344 -33.938 1 94.62 408 ILE A CA 1
ATOM 3303 C C . ILE A 1 408 ? 18.016 -51.438 -35 1 94.62 408 ILE A C 1
ATOM 3305 O O . ILE A 1 408 ? 17.5 -52.531 -34.75 1 94.62 408 ILE A O 1
ATOM 3309 N N . GLY A 1 409 ? 18.578 -51.156 -36.125 1 92.31 409 GLY A N 1
ATOM 3310 C CA . GLY A 1 409 ? 18.656 -52.156 -37.188 1 92.31 409 GLY A CA 1
ATOM 3311 C C . GLY A 1 409 ? 19.453 -53.375 -36.781 1 92.31 409 GLY A C 1
ATOM 3312 O O . GLY A 1 409 ? 19.047 -54.5 -37.062 1 92.31 409 GLY A O 1
ATOM 3313 N N . LEU A 1 410 ? 20.5 -53.156 -36.156 1 88.56 410 LEU A N 1
ATOM 3314 C CA . LEU A 1 410 ? 21.359 -54.25 -35.719 1 88.56 410 LEU A CA 1
ATOM 3315 C C . LEU A 1 410 ? 20.656 -55.094 -34.656 1 88.56 410 LEU A C 1
ATOM 3317 O O . LEU A 1 410 ? 20.766 -56.312 -34.688 1 88.56 410 LEU A O 1
ATOM 3321 N N . LEU A 1 411 ? 19.938 -54.469 -33.781 1 88.88 411 LEU A N 1
ATOM 3322 C CA . LEU A 1 411 ? 19.266 -55.188 -32.688 1 88.88 411 LEU A CA 1
ATOM 3323 C C . LEU A 1 411 ? 18.078 -55.969 -33.219 1 88.88 411 LEU A C 1
ATOM 3325 O O . LEU A 1 411 ? 17.828 -57.094 -32.75 1 88.88 411 LEU A O 1
ATOM 3329 N N . THR A 1 412 ? 17.359 -55.438 -34.156 1 89.38 412 THR A N 1
ATOM 3330 C CA . THR A 1 412 ? 16.094 -56.031 -34.594 1 89.38 412 THR A CA 1
ATOM 3331 C C . THR A 1 412 ? 16.312 -56.938 -35.781 1 89.38 412 THR A C 1
ATOM 3333 O O . THR A 1 412 ? 15.469 -57.781 -36.094 1 89.38 412 THR A O 1
ATOM 3336 N N . GLY A 1 413 ? 17.422 -56.719 -36.5 1 87.81 413 GLY A N 1
ATOM 3337 C CA . GLY A 1 413 ? 17.656 -57.406 -37.75 1 87.81 413 GLY A CA 1
ATOM 3338 C C . GLY A 1 413 ? 16.844 -56.875 -38.906 1 87.81 413 GLY A C 1
ATOM 3339 O O . GLY A 1 413 ? 16.766 -57.5 -39.969 1 87.81 413 GLY A O 1
ATOM 3340 N N . LEU A 1 414 ? 16.219 -55.75 -38.75 1 90.5 414 LEU A N 1
ATOM 3341 C CA . LEU A 1 414 ? 15.375 -55.156 -39.781 1 90.5 414 LEU A CA 1
ATOM 3342 C C . LEU A 1 414 ? 16.109 -54 -40.438 1 90.5 414 LEU A C 1
ATOM 3344 O O . LEU A 1 414 ? 17.109 -53.5 -39.938 1 90.5 414 LEU A O 1
ATOM 3348 N N . ASN A 1 415 ? 15.586 -53.625 -41.594 1 90.5 415 ASN A N 1
ATOM 3349 C CA . ASN A 1 415 ? 16.125 -52.5 -42.312 1 90.5 415 ASN A CA 1
ATOM 3350 C C . ASN A 1 415 ? 15.664 -51.188 -41.719 1 90.5 415 ASN A C 1
ATOM 3352 O O . ASN A 1 415 ? 14.469 -50.875 -41.719 1 90.5 415 ASN A O 1
ATOM 3356 N N . THR A 1 416 ? 16.625 -50.406 -41.25 1 91.06 416 THR A N 1
ATOM 3357 C CA . THR A 1 416 ? 16.266 -49.156 -40.594 1 91.06 416 THR A CA 1
ATOM 3358 C C . THR A 1 416 ? 16.828 -47.969 -41.375 1 91.06 416 THR A C 1
ATOM 3360 O O . THR A 1 416 ? 17.078 -46.906 -40.812 1 91.06 416 THR A O 1
ATOM 3363 N N . THR A 1 417 ? 17.078 -48.156 -42.625 1 89.5 417 THR A N 1
ATOM 3364 C CA . THR A 1 417 ? 17.469 -47.031 -43.5 1 89.5 417 THR A CA 1
ATOM 3365 C C . THR A 1 417 ? 16.312 -46.062 -43.656 1 89.5 417 THR A C 1
ATOM 3367 O O . THR A 1 417 ? 15.156 -46.406 -43.469 1 89.5 417 THR A O 1
ATOM 3370 N N . PRO A 1 418 ? 16.547 -44.844 -44.094 1 88.19 418 PRO A N 1
ATOM 3371 C CA . PRO A 1 418 ? 15.508 -43.844 -44.219 1 88.19 418 PRO A CA 1
ATOM 3372 C C . PRO A 1 418 ? 14.43 -44.219 -45.219 1 88.19 418 PRO A C 1
ATOM 3374 O O . PRO A 1 418 ? 13.32 -43.688 -45.188 1 88.19 418 PRO A O 1
ATOM 3377 N N . THR A 1 419 ? 14.711 -45.094 -46.062 1 86.88 419 THR A N 1
ATOM 3378 C CA . THR A 1 419 ? 13.742 -45.5 -47.094 1 86.88 419 THR A CA 1
ATOM 3379 C C . THR A 1 419 ? 12.797 -46.562 -46.531 1 86.88 419 THR A C 1
ATOM 3381 O O . THR A 1 419 ? 11.828 -46.938 -47.219 1 86.88 419 THR A O 1
ATOM 3384 N N . SER A 1 420 ? 13.062 -47.031 -45.344 1 91.06 420 SER A N 1
ATOM 3385 C CA . SER A 1 420 ? 12.227 -48.094 -44.781 1 91.06 420 SER A CA 1
ATOM 3386 C C . SER A 1 420 ? 11.688 -47.688 -43.406 1 91.06 420 SER A C 1
ATOM 3388 O O . SER A 1 420 ? 11.086 -48.5 -42.719 1 91.06 420 SER A O 1
ATOM 3390 N N . THR A 1 421 ? 12.047 -46.5 -42.969 1 93.06 421 THR A N 1
ATOM 3391 C CA . THR A 1 421 ? 11.625 -46.094 -41.656 1 93.06 421 THR A CA 1
ATOM 3392 C C . THR A 1 421 ? 11.094 -44.656 -41.688 1 93.06 421 THR A C 1
ATOM 3394 O O . THR A 1 421 ? 11.352 -43.906 -42.625 1 93.06 421 THR A O 1
ATOM 3397 N N . GLU A 1 422 ? 10.297 -44.281 -40.656 1 92.81 422 GLU A N 1
ATOM 3398 C CA . GLU A 1 422 ? 9.883 -42.906 -40.406 1 92.81 422 GLU A CA 1
ATOM 3399 C C . GLU A 1 422 ? 10.906 -42.156 -39.562 1 92.81 422 GLU A C 1
ATOM 3401 O O . GLU A 1 422 ? 11.852 -42.75 -39.062 1 92.81 422 GLU A O 1
ATOM 3406 N N . LEU A 1 423 ? 10.695 -40.844 -39.531 1 94.75 423 LEU A N 1
ATOM 3407 C CA . LEU A 1 423 ? 11.516 -40 -38.656 1 94.75 423 LEU A CA 1
ATOM 3408 C C . LEU A 1 423 ? 11.406 -40.469 -37.219 1 94.75 423 LEU A C 1
ATOM 3410 O O . LEU A 1 423 ? 10.422 -41.094 -36.844 1 94.75 423 LEU A O 1
ATOM 3414 N N . LEU A 1 424 ? 12.43 -40.188 -36.469 1 96.38 424 LEU A N 1
ATOM 3415 C CA . LEU A 1 424 ? 12.383 -40.469 -35.031 1 96.38 424 LEU A CA 1
ATOM 3416 C C . LEU A 1 424 ? 11.383 -39.531 -34.344 1 96.38 424 LEU A C 1
ATOM 3418 O O . LEU A 1 424 ? 11.555 -38.312 -34.344 1 96.38 424 LEU A O 1
ATOM 3422 N N . GLN A 1 425 ? 10.344 -40.062 -33.781 1 95.62 425 GLN A N 1
ATOM 3423 C CA . GLN A 1 425 ? 9.367 -39.312 -33.031 1 95.62 425 GLN A CA 1
ATOM 3424 C C . GLN A 1 425 ? 9.75 -39.219 -31.547 1 95.62 425 GLN A C 1
ATOM 3426 O O . GLN A 1 425 ? 9.828 -40.25 -30.875 1 95.62 425 GLN A O 1
ATOM 3431 N N . VAL A 1 426 ? 10.031 -38.062 -31.078 1 95.12 426 VAL A N 1
ATOM 3432 C CA . VAL A 1 426 ? 10.352 -37.844 -29.672 1 95.12 426 VAL A CA 1
ATOM 3433 C C . VAL A 1 426 ? 9.125 -37.312 -28.938 1 95.12 426 VAL A C 1
ATOM 3435 O O . VAL A 1 426 ? 8.508 -36.344 -29.391 1 95.12 426 VAL A O 1
ATOM 3438 N N . LEU A 1 427 ? 8.797 -37.938 -27.828 1 92.81 427 LEU A N 1
ATOM 3439 C CA . LEU A 1 427 ? 7.605 -37.562 -27.062 1 92.81 427 LEU A CA 1
ATOM 3440 C C . LEU A 1 427 ? 7.965 -37.219 -25.625 1 92.81 427 LEU A C 1
ATOM 3442 O O . LEU A 1 427 ? 8.828 -37.875 -25.031 1 92.81 427 LEU A O 1
ATOM 3446 N N . ASN A 1 428 ? 7.32 -36.281 -25.109 1 89.06 428 ASN A N 1
ATOM 3447 C CA . ASN A 1 428 ? 7.395 -35.938 -23.688 1 89.06 428 ASN A CA 1
ATOM 3448 C C . ASN A 1 428 ? 6.02 -35.969 -23.031 1 89.06 428 ASN A C 1
ATOM 3450 O O . ASN A 1 428 ? 5.094 -35.281 -23.484 1 89.06 428 ASN A O 1
ATOM 3454 N N . TYR A 1 429 ? 5.887 -36.844 -22.125 1 86.69 429 TYR A N 1
ATOM 3455 C CA . TYR A 1 429 ? 4.68 -36.938 -21.312 1 86.69 429 TYR A CA 1
ATOM 3456 C C . TYR A 1 429 ? 4.883 -36.281 -19.953 1 86.69 429 TYR A C 1
ATOM 3458 O O . TYR A 1 429 ? 5.723 -36.75 -19.172 1 86.69 429 TYR A O 1
ATOM 3466 N N . GLY A 1 430 ? 4.125 -35.219 -19.781 1 77.75 430 GLY A N 1
ATOM 3467 C CA . GLY A 1 430 ? 4.168 -34.531 -18.5 1 77.75 430 GLY A CA 1
ATOM 3468 C C . GLY A 1 430 ? 3.102 -35.031 -17.531 1 77.75 430 GLY A C 1
ATOM 3469 O O . GLY A 1 430 ? 2.781 -36.219 -17.5 1 77.75 430 GLY A O 1
ATOM 3470 N N . LEU A 1 431 ? 2.561 -34.188 -16.781 1 76.25 431 LEU A N 1
ATOM 3471 C CA . LEU A 1 431 ? 1.584 -34.5 -15.75 1 76.25 431 LEU A CA 1
ATOM 3472 C C . LEU A 1 431 ? 0.333 -35.125 -16.359 1 76.25 431 LEU A C 1
ATOM 3474 O O . LEU A 1 431 ? -0.391 -34.469 -17.109 1 76.25 431 LEU A O 1
ATOM 3478 N N . GLY A 1 432 ? 0.172 -36.344 -15.922 1 81.31 432 GLY A N 1
ATOM 3479 C CA . GLY A 1 432 ? -1.027 -37.031 -16.375 1 81.31 432 GLY A CA 1
ATOM 3480 C C . GLY A 1 432 ? -1 -37.375 -17.859 1 81.31 432 GLY A C 1
ATOM 3481 O O . GLY A 1 432 ? -2.016 -37.781 -18.438 1 81.31 432 GLY A O 1
ATOM 3482 N N . GLY A 1 433 ? 0.103 -37.188 -18.5 1 87.31 433 GLY A N 1
ATOM 3483 C CA . GLY A 1 433 ? 0.216 -37.531 -19.906 1 87.31 433 GLY A CA 1
ATOM 3484 C C . GLY A 1 433 ? -0.006 -39 -20.188 1 87.31 433 GLY A C 1
ATOM 3485 O O . GLY A 1 433 ? 0.422 -39.875 -19.406 1 87.31 433 GLY A O 1
ATOM 3486 N N . GLN A 1 434 ? -0.762 -39.25 -21.234 1 88.06 434 GLN A N 1
ATOM 3487 C CA . GLN A 1 434 ? -1.114 -40.625 -21.562 1 88.06 434 GLN A CA 1
ATOM 3488 C C . GLN A 1 434 ? -1.399 -40.781 -23.062 1 88.06 434 GLN A C 1
ATOM 3490 O O . GLN A 1 434 ? -1.477 -39.781 -23.781 1 88.06 434 GLN A O 1
ATOM 3495 N N . TYR A 1 435 ? -1.412 -41.906 -23.516 1 90.56 435 TYR A N 1
ATOM 3496 C CA . TYR A 1 435 ? -1.945 -42.25 -24.828 1 90.56 435 TYR A CA 1
ATOM 3497 C C . TYR A 1 435 ? -2.828 -43.5 -24.734 1 90.56 435 TYR A C 1
ATOM 3499 O O . TYR A 1 435 ? -2.334 -44.594 -24.484 1 90.56 435 TYR A O 1
ATOM 3507 N N . GLU A 1 436 ? -4.066 -43.344 -24.875 1 90.12 436 GLU A N 1
ATOM 3508 C CA . GLU A 1 436 ? -5.031 -44.438 -24.719 1 90.12 436 GLU A CA 1
ATOM 3509 C C . GLU A 1 436 ? -4.777 -45.531 -25.734 1 90.12 436 GLU A C 1
ATOM 3511 O O . GLU A 1 436 ? -3.988 -45.375 -26.656 1 90.12 436 GLU A O 1
ATOM 3516 N N . PRO A 1 437 ? -5.359 -46.75 -25.531 1 92.19 437 PRO A N 1
ATOM 3517 C CA . PRO A 1 437 ? -5.07 -47.906 -26.375 1 92.19 437 PRO A CA 1
ATOM 3518 C C . PRO A 1 437 ? -5.227 -47.625 -27.859 1 92.19 437 PRO A C 1
ATOM 3520 O O . PRO A 1 437 ? -6.223 -47.031 -28.281 1 92.19 437 PRO A O 1
ATOM 3523 N N . HIS A 1 438 ? -4.227 -48 -28.609 1 91.31 438 HIS A N 1
ATOM 3524 C CA . HIS A 1 438 ? -4.199 -47.75 -30.047 1 91.31 438 HIS A CA 1
ATOM 3525 C C . HIS A 1 438 ? -3.277 -48.75 -30.766 1 91.31 438 HIS A C 1
ATOM 3527 O O . HIS A 1 438 ? -2.547 -49.5 -30.109 1 91.31 438 HIS A O 1
ATOM 3533 N N . HIS A 1 439 ? -3.453 -48.781 -32.031 1 93.19 439 HIS A N 1
ATOM 3534 C CA . HIS A 1 439 ? -2.529 -49.531 -32.875 1 93.19 439 HIS A CA 1
ATOM 3535 C C . HIS A 1 439 ? -1.611 -48.594 -33.656 1 93.19 439 HIS A C 1
ATOM 3537 O O . HIS A 1 439 ? -1.986 -47.438 -33.938 1 93.19 439 HIS A O 1
ATOM 3543 N N . ASP A 1 440 ? -0.473 -49.062 -33.938 1 93.25 440 ASP A N 1
ATOM 3544 C CA . ASP A 1 440 ? 0.457 -48.219 -34.688 1 93.25 440 ASP A CA 1
ATOM 3545 C C . ASP A 1 440 ? 0.326 -48.469 -36.188 1 93.25 440 ASP A C 1
ATOM 3547 O O . ASP A 1 440 ? 0.8 -47.688 -37 1 93.25 440 ASP A O 1
ATOM 3551 N N . TYR A 1 441 ? -0.184 -49.625 -36.562 1 91.75 441 TYR A N 1
ATOM 3552 C CA . TYR A 1 441 ? -0.293 -49.906 -38 1 91.75 441 TYR A CA 1
ATOM 3553 C C . TYR A 1 441 ? -1.451 -49.125 -38.625 1 91.75 441 TYR A C 1
ATOM 3555 O O . TYR A 1 441 ? -2.365 -48.688 -37.906 1 91.75 441 TYR A O 1
ATOM 3563 N N . MET A 1 442 ? -1.41 -48.969 -39.906 1 85.88 442 MET A N 1
ATOM 3564 C CA . MET A 1 442 ? -2.445 -48.25 -40.656 1 85.88 442 MET A CA 1
ATOM 3565 C C . MET A 1 442 ? -3.561 -49.219 -41.094 1 85.88 442 MET A C 1
ATOM 3567 O O . MET A 1 442 ? -3.297 -50.344 -41.469 1 85.88 442 MET A O 1
ATOM 3571 N N . THR A 1 443 ? -4.703 -48.719 -40.875 1 76.88 443 THR A N 1
ATOM 3572 C CA . THR A 1 443 ? -5.836 -49.5 -41.344 1 76.88 443 THR A CA 1
ATOM 3573 C C . THR A 1 443 ? -5.918 -49.469 -42.844 1 76.88 443 THR A C 1
ATOM 3575 O O . THR A 1 443 ? -5.227 -48.688 -43.5 1 76.88 443 THR A O 1
ATOM 3578 N N . ALA A 1 444 ? -6.672 -50.406 -43.406 1 63.31 444 ALA A N 1
ATOM 3579 C CA . ALA A 1 444 ? -6.844 -50.531 -44.844 1 63.31 444 ALA A CA 1
ATOM 3580 C C . ALA A 1 444 ? -7.238 -49.188 -45.469 1 63.31 444 ALA A C 1
ATOM 3582 O O . ALA A 1 444 ? -6.77 -48.844 -46.562 1 63.31 444 ALA A O 1
ATOM 3583 N N . GLU A 1 445 ? -8.031 -48.469 -44.75 1 58.56 445 GLU A N 1
ATOM 3584 C CA . GLU A 1 445 ? -8.5 -47.188 -45.25 1 58.56 445 GLU A CA 1
ATOM 3585 C C . GLU A 1 445 ? -7.371 -46.156 -45.281 1 58.56 445 GLU A C 1
ATOM 3587 O O . GLU A 1 445 ? -7.258 -45.375 -46.219 1 58.56 445 GLU A O 1
ATOM 3592 N N . GLU A 1 446 ? -6.465 -46.281 -44.281 1 61.06 446 GLU A N 1
ATOM 3593 C CA . GLU A 1 446 ? -5.379 -45.312 -44.188 1 61.06 446 GLU A CA 1
ATOM 3594 C C . GLU A 1 446 ? -4.242 -45.625 -45.156 1 61.06 446 GLU A C 1
ATOM 3596 O O . GLU A 1 446 ? -3.514 -44.75 -45.562 1 61.06 446 GLU A O 1
ATOM 3601 N N . LYS A 1 447 ? -4.102 -46.938 -45.375 1 57.75 447 LYS A N 1
ATOM 3602 C CA . LYS A 1 447 ? -3.068 -47.438 -46.281 1 57.75 447 LYS A CA 1
ATOM 3603 C C . LYS A 1 447 ? -3.236 -46.875 -47.688 1 57.7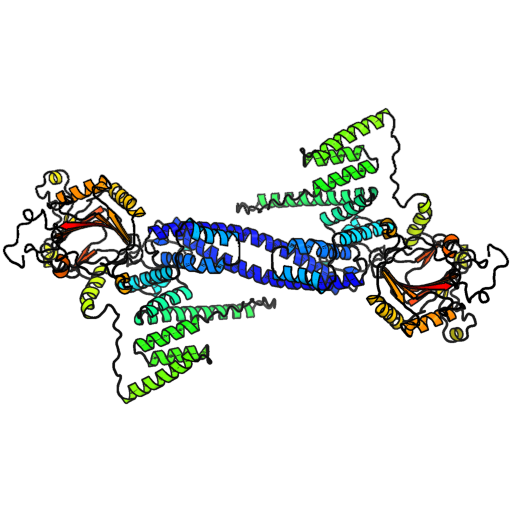5 447 LYS A C 1
ATOM 3605 O O . LYS A 1 447 ? -2.27 -46.781 -48.438 1 57.75 447 LYS A O 1
ATOM 3610 N N . MET A 1 448 ? -4.527 -46.656 -47.938 1 46.91 448 MET A N 1
ATOM 3611 C CA . MET A 1 448 ? -4.801 -46.188 -49.312 1 46.91 448 MET A CA 1
ATOM 3612 C C . MET A 1 448 ? -3.896 -45.031 -49.688 1 46.91 448 MET A C 1
ATOM 3614 O O . MET A 1 448 ? -3.699 -44.75 -50.875 1 46.91 448 MET A O 1
ATOM 3618 N N . TRP A 1 449 ? -3.613 -44.344 -48.625 1 47.19 449 TRP A N 1
ATOM 3619 C CA . TRP A 1 449 ? -2.766 -43.25 -49.062 1 47.19 449 TRP A CA 1
ATOM 3620 C C . TRP A 1 449 ? -1.325 -43.688 -49.25 1 47.19 449 TRP A C 1
ATOM 3622 O O . TRP A 1 449 ? -0.609 -43.938 -48.281 1 47.19 449 TRP A O 1
ATOM 3632 N N . GLY A 1 450 ? -1.034 -44.719 -50.062 1 49.72 450 GLY A N 1
ATOM 3633 C CA . GLY A 1 450 ? 0.033 -45.406 -50.75 1 49.72 450 GLY A CA 1
ATOM 3634 C C . GLY A 1 450 ? 1.418 -44.938 -50.344 1 49.72 450 GLY A C 1
ATOM 3635 O O . GLY A 1 450 ? 1.912 -43.938 -50.812 1 49.72 450 GLY A O 1
ATOM 3636 N N . THR A 1 451 ? 1.793 -45.031 -49.125 1 58.62 451 THR A N 1
ATOM 3637 C CA . THR A 1 451 ? 3.193 -44.656 -49 1 58.62 451 THR A CA 1
ATOM 3638 C C . THR A 1 451 ? 4.102 -45.75 -49.562 1 58.62 451 THR A C 1
ATOM 3640 O O . THR A 1 451 ? 3.756 -46.906 -49.531 1 58.62 451 THR A O 1
ATOM 3643 N N . ILE A 1 452 ? 5.004 -45.406 -50.438 1 62.62 452 ILE A N 1
ATOM 3644 C CA . ILE A 1 452 ? 6.047 -46.219 -51.031 1 62.62 452 ILE A CA 1
ATOM 3645 C C . ILE A 1 452 ? 6.664 -47.125 -50 1 62.62 452 ILE A C 1
ATOM 3647 O O . ILE A 1 452 ? 7.098 -48.25 -50.312 1 62.62 452 ILE A O 1
ATOM 3651 N N . LEU A 1 453 ? 6.398 -46.844 -48.719 1 74.5 453 LEU A N 1
ATOM 3652 C CA . LEU A 1 453 ? 7.117 -47.594 -47.656 1 74.5 453 LEU A CA 1
ATOM 3653 C C . LEU A 1 453 ? 6.27 -48.75 -47.125 1 74.5 453 LEU A C 1
ATOM 3655 O O . LEU A 1 453 ? 6.785 -49.625 -46.469 1 74.5 453 LEU A O 1
ATOM 3659 N N . GLY A 1 454 ? 4.922 -48.812 -47.5 1 82.38 454 GLY A N 1
ATOM 3660 C CA . GLY A 1 454 ? 4.043 -49.844 -46.938 1 82.38 454 GLY A CA 1
ATOM 3661 C C . GLY A 1 454 ? 3.594 -49.531 -45.531 1 82.38 454 GLY A C 1
ATOM 3662 O O . GLY A 1 454 ? 3.703 -48.406 -45.062 1 82.38 454 GLY A O 1
ATOM 3663 N N . ASN A 1 455 ? 3.02 -50.5 -44.812 1 89.75 455 ASN A N 1
ATOM 3664 C CA . ASN A 1 455 ? 2.502 -50.375 -43.469 1 89.75 455 ASN A CA 1
ATOM 3665 C C . ASN A 1 455 ? 3.613 -50.469 -42.438 1 89.75 455 ASN A C 1
ATOM 3667 O O . ASN A 1 455 ? 4.711 -50.938 -42.75 1 89.75 455 ASN A O 1
ATOM 3671 N N . ARG A 1 456 ? 3.375 -50 -41.219 1 92.5 456 ARG A N 1
ATOM 3672 C CA . ARG A 1 456 ? 4.312 -50.125 -40.094 1 92.5 456 ARG A CA 1
ATOM 3673 C C . ARG A 1 456 ? 4.406 -51.562 -39.625 1 92.5 456 ARG A C 1
ATOM 3675 O O . ARG A 1 456 ? 3.469 -52.094 -39.031 1 92.5 456 ARG A O 1
ATOM 3682 N N . MET A 1 457 ? 5.477 -52.156 -39.906 1 91.69 457 MET A N 1
ATOM 3683 C CA . MET A 1 457 ? 5.688 -53.562 -39.594 1 91.69 457 MET A CA 1
ATOM 3684 C C . MET A 1 457 ? 6.043 -53.719 -38.125 1 91.69 457 MET A C 1
ATOM 3686 O O . MET A 1 457 ? 5.594 -54.656 -37.469 1 91.69 457 MET A O 1
ATOM 3690 N N . ALA A 1 458 ? 6.816 -52.844 -37.594 1 94.56 458 ALA A N 1
ATOM 3691 C CA . ALA A 1 458 ? 7.297 -52.938 -36.219 1 94.56 458 ALA A CA 1
ATOM 3692 C C . ALA A 1 458 ? 7.5 -51.531 -35.625 1 94.56 458 ALA A C 1
ATOM 3694 O O . ALA A 1 458 ? 7.711 -50.562 -36.344 1 94.56 458 ALA A O 1
ATOM 3695 N N . THR A 1 459 ? 7.348 -51.469 -34.344 1 96.75 459 THR A N 1
ATOM 3696 C CA . THR A 1 459 ? 7.633 -50.25 -33.594 1 96.75 459 THR A CA 1
ATOM 3697 C C . THR A 1 459 ? 8.781 -50.5 -32.625 1 96.75 459 THR A C 1
ATOM 3699 O O . THR A 1 459 ? 8.812 -51.531 -31.906 1 96.75 459 THR A O 1
ATOM 3702 N N . PHE A 1 460 ? 9.727 -49.688 -32.625 1 97.56 460 PHE A N 1
ATOM 3703 C CA . PHE A 1 460 ? 10.789 -49.656 -31.641 1 97.56 460 PHE A CA 1
ATOM 3704 C C . PHE A 1 460 ? 10.68 -48.406 -30.766 1 97.56 460 PHE A C 1
ATOM 3706 O O . PHE A 1 460 ? 10.953 -47.312 -31.219 1 97.56 460 PHE A O 1
ATOM 3713 N N . LEU A 1 461 ? 10.312 -48.594 -29.5 1 98.12 461 LEU A N 1
ATOM 3714 C CA . LEU A 1 461 ? 10.125 -47.5 -28.531 1 98.12 461 LEU A CA 1
ATOM 3715 C C . LEU A 1 461 ? 11.297 -47.438 -27.547 1 98.12 461 LEU A C 1
ATOM 3717 O O . LEU A 1 461 ? 11.609 -48.438 -26.891 1 98.12 461 LEU A O 1
ATOM 3721 N N . MET A 1 462 ? 11.938 -46.281 -27.406 1 98.06 462 MET A N 1
ATOM 3722 C CA . MET A 1 462 ? 13.055 -46.125 -26.484 1 98.06 462 MET A CA 1
ATOM 3723 C C . MET A 1 462 ? 12.664 -45.219 -25.328 1 98.06 462 MET A C 1
ATOM 3725 O O . MET A 1 462 ? 12.047 -44.156 -25.531 1 98.06 462 MET A O 1
ATOM 3729 N N . TYR A 1 463 ? 13.031 -45.625 -24.203 1 97.75 463 TYR A N 1
ATOM 3730 C CA . TYR A 1 463 ? 12.844 -44.781 -23.016 1 97.75 463 TYR A CA 1
ATOM 3731 C C . TYR A 1 463 ? 14.047 -43.875 -22.781 1 97.75 463 TYR A C 1
ATOM 3733 O O . TYR A 1 463 ? 15.125 -44.375 -22.406 1 97.75 463 TYR A O 1
ATOM 3741 N N . LEU A 1 464 ? 13.844 -42.562 -22.922 1 96.81 464 LEU A N 1
ATOM 3742 C CA . LEU A 1 464 ? 14.945 -41.625 -22.812 1 96.81 464 LEU A CA 1
ATOM 3743 C C . LEU A 1 464 ? 15.141 -41.156 -21.375 1 96.81 464 LEU A C 1
ATOM 3745 O O . LEU A 1 464 ? 16.188 -40.594 -21.031 1 96.81 464 LEU A O 1
ATOM 3749 N N . SER A 1 465 ? 14.102 -41.344 -20.562 1 92.62 465 SER A N 1
ATOM 3750 C CA . SER A 1 465 ? 14.156 -40.938 -19.141 1 92.62 465 SER A CA 1
ATOM 3751 C C . SER A 1 465 ? 13.406 -41.969 -18.281 1 92.62 465 SER A C 1
ATOM 3753 O O . SER A 1 465 ? 12.727 -42.844 -18.781 1 92.62 465 SER A O 1
ATOM 3755 N N . ASP A 1 466 ? 13.672 -41.781 -17.016 1 90.69 466 ASP A N 1
ATOM 3756 C CA . ASP A 1 466 ? 12.914 -42.531 -16.031 1 90.69 466 ASP A CA 1
ATOM 3757 C C . ASP A 1 466 ? 11.828 -41.688 -15.398 1 90.69 466 ASP A C 1
ATOM 3759 O O . ASP A 1 466 ? 11.773 -40.469 -15.633 1 90.69 466 ASP A O 1
ATOM 3763 N N . VAL A 1 467 ? 10.828 -42.344 -14.781 1 86.94 467 VAL A N 1
ATOM 3764 C CA . VAL A 1 467 ? 9.789 -41.656 -14.023 1 86.94 467 VAL A CA 1
ATOM 3765 C C . VAL A 1 467 ? 9.727 -42.219 -12.602 1 86.94 467 VAL A C 1
ATOM 3767 O O . VAL A 1 467 ? 10.141 -43.375 -12.359 1 86.94 467 VAL A O 1
ATOM 3770 N N . THR A 1 468 ? 9.258 -41.469 -11.688 1 82.62 468 THR A N 1
ATOM 3771 C CA . THR A 1 468 ? 9.133 -41.906 -10.305 1 82.62 468 THR A CA 1
ATOM 3772 C C . THR A 1 468 ? 7.926 -42.812 -10.133 1 82.62 468 THR A C 1
ATOM 3774 O O . THR A 1 468 ? 7.984 -43.812 -9.398 1 82.62 468 THR A O 1
ATOM 3777 N N . ALA A 1 469 ? 6.883 -42.469 -10.789 1 85.75 469 ALA A N 1
ATOM 3778 C CA . ALA A 1 469 ? 5.672 -43.281 -10.672 1 85.75 469 ALA A CA 1
ATOM 3779 C C . ALA A 1 469 ? 4.816 -43.156 -11.938 1 85.75 469 ALA A C 1
ATOM 3781 O O . ALA A 1 469 ? 4.699 -42.094 -12.516 1 85.75 469 ALA A O 1
ATOM 3782 N N . GLY A 1 470 ? 4.277 -44.344 -12.297 1 89.12 470 GLY A N 1
ATOM 3783 C CA . GLY A 1 470 ? 3.404 -44.375 -13.461 1 89.12 470 GLY A CA 1
ATOM 3784 C C . GLY A 1 470 ? 4.16 -44.406 -14.773 1 89.12 470 GLY A C 1
ATOM 3785 O O . GLY A 1 470 ? 5.367 -44.656 -14.797 1 89.12 470 GLY A O 1
ATOM 3786 N N . GLY A 1 471 ? 3.395 -44.375 -15.914 1 93.06 471 GLY A N 1
ATOM 3787 C CA . GLY A 1 471 ? 3.959 -44.156 -17.234 1 93.06 471 GLY A CA 1
ATOM 3788 C C . GLY A 1 471 ? 4.254 -45.438 -17.984 1 93.06 471 GLY A C 1
ATOM 3789 O O . GLY A 1 471 ? 4.84 -45.438 -19.062 1 93.06 471 GLY A O 1
ATOM 3790 N N . ALA A 1 472 ? 3.842 -46.531 -17.484 1 94.75 472 ALA A N 1
ATOM 3791 C CA . ALA A 1 472 ? 4.148 -47.812 -18.094 1 94.75 472 ALA A CA 1
ATOM 3792 C C . ALA A 1 472 ? 3.541 -47.906 -19.5 1 94.75 472 ALA A C 1
ATOM 3794 O O . ALA A 1 472 ? 2.598 -47.188 -19.812 1 94.75 472 ALA A O 1
ATOM 3795 N N . THR A 1 473 ? 4.145 -48.656 -20.359 1 96.5 473 THR A N 1
ATOM 3796 C CA . THR A 1 473 ? 3.547 -49.094 -21.625 1 96.5 473 THR A CA 1
ATOM 3797 C C . THR A 1 473 ? 2.842 -50.438 -21.469 1 96.5 473 THR A C 1
ATOM 3799 O O . THR A 1 473 ? 3.438 -51.406 -20.984 1 96.5 473 THR A O 1
ATOM 3802 N N . VAL A 1 474 ? 1.599 -50.5 -21.875 1 95.56 474 VAL A N 1
ATOM 3803 C CA . VAL A 1 474 ? 0.844 -51.719 -21.594 1 95.56 474 VAL A CA 1
ATOM 3804 C C . VAL A 1 474 ? 0.243 -52.25 -22.891 1 95.56 474 VAL A C 1
ATOM 3806 O O . VAL A 1 474 ? -0.027 -51.5 -23.828 1 95.56 474 VAL A O 1
ATOM 3809 N N . PHE A 1 475 ? 0.094 -53.562 -22.953 1 94.06 475 PHE A N 1
ATOM 3810 C CA . PHE A 1 475 ? -0.545 -54.281 -24.047 1 94.06 475 PHE A CA 1
ATOM 3811 C C . PHE A 1 475 ? -1.774 -55.062 -23.562 1 94.06 475 PHE A C 1
ATOM 3813 O O . PHE A 1 475 ? -1.675 -56.219 -23.141 1 94.06 475 PHE A O 1
ATOM 3820 N N . PRO A 1 476 ? -2.91 -54.406 -23.672 1 91.88 476 PRO A N 1
ATOM 3821 C CA . PRO A 1 476 ? -4.121 -54.938 -23.047 1 91.88 476 PRO A CA 1
ATOM 3822 C C . PRO A 1 476 ? -4.484 -56.344 -23.562 1 91.88 476 PRO A C 1
ATOM 3824 O O . PRO A 1 476 ? -4.93 -57.188 -22.797 1 91.88 476 PRO A O 1
ATOM 3827 N N . VAL A 1 477 ? -4.293 -56.562 -24.828 1 88.62 477 VAL A N 1
ATOM 3828 C CA . VAL A 1 477 ? -4.695 -57.875 -25.375 1 88.62 477 VAL A CA 1
ATOM 3829 C C . VAL A 1 477 ? -3.709 -58.938 -24.938 1 88.62 477 VAL A C 1
ATOM 3831 O O . VAL A 1 477 ? -4.117 -60.031 -24.547 1 88.62 477 VAL A O 1
ATOM 3834 N N . ALA A 1 478 ? -2.438 -58.625 -24.875 1 85.19 478 ALA A N 1
ATOM 3835 C CA . ALA A 1 478 ? -1.396 -59.562 -24.484 1 85.19 478 ALA A CA 1
ATOM 3836 C C . ALA A 1 478 ? -1.245 -59.625 -22.969 1 85.19 478 ALA A C 1
ATOM 3838 O O . ALA A 1 478 ? -0.58 -60.5 -22.438 1 85.19 478 ALA A O 1
ATOM 3839 N N . ASN A 1 479 ? -1.85 -58.75 -22.234 1 89.38 479 ASN A N 1
ATOM 3840 C CA . ASN A 1 479 ? -1.729 -58.625 -20.781 1 89.38 479 ASN A CA 1
ATOM 3841 C C . ASN A 1 479 ? -0.276 -58.438 -20.359 1 89.38 479 ASN A C 1
ATOM 3843 O O . ASN A 1 479 ? 0.216 -59.156 -19.484 1 89.38 479 ASN A O 1
ATOM 3847 N N . VAL A 1 480 ? 0.385 -57.5 -20.953 1 90.25 480 VAL A N 1
ATOM 3848 C CA . VAL A 1 480 ? 1.786 -57.25 -20.656 1 90.25 480 VAL A CA 1
ATOM 3849 C C . VAL A 1 480 ? 1.943 -55.781 -20.203 1 90.25 480 VAL A C 1
ATOM 3851 O O . VAL A 1 480 ? 1.333 -54.875 -20.766 1 90.25 480 VAL A O 1
ATOM 3854 N N . THR A 1 481 ? 2.605 -55.594 -19.109 1 92.81 481 THR A N 1
ATOM 3855 C CA . THR A 1 481 ? 2.99 -54.281 -18.625 1 92.81 481 THR A CA 1
ATOM 3856 C C . THR A 1 481 ? 4.504 -54.094 -18.688 1 92.81 481 THR A C 1
ATOM 3858 O O . THR A 1 481 ? 5.25 -54.906 -18.141 1 92.81 481 THR A O 1
ATOM 3861 N N . VAL A 1 482 ? 4.926 -53.094 -19.375 1 93.25 482 VAL A N 1
ATOM 3862 C CA . VAL A 1 482 ? 6.348 -52.781 -19.438 1 93.25 482 VAL A CA 1
ATOM 3863 C C . VAL A 1 482 ? 6.621 -51.5 -18.656 1 93.25 482 VAL A C 1
ATOM 3865 O O . VAL A 1 482 ? 6.199 -50.406 -19.062 1 93.25 482 VAL A O 1
ATOM 3868 N N . PRO A 1 483 ? 7.312 -51.625 -17.578 1 91.94 483 PRO A N 1
ATOM 3869 C CA . PRO A 1 483 ? 7.648 -50.375 -16.844 1 91.94 483 PRO A CA 1
ATOM 3870 C C . PRO A 1 483 ? 8.578 -49.469 -17.625 1 91.94 483 PRO A C 1
ATOM 3872 O O . PRO A 1 483 ? 9.172 -49.875 -18.641 1 91.94 483 PRO A O 1
ATOM 3875 N N . VAL A 1 484 ? 8.617 -48.219 -17.188 1 94.31 484 VAL A N 1
ATOM 3876 C CA . VAL A 1 484 ? 9.555 -47.281 -17.797 1 94.31 484 VAL A CA 1
ATOM 3877 C C . VAL A 1 484 ? 10.984 -47.656 -17.375 1 94.31 484 VAL A C 1
ATOM 3879 O O . VAL A 1 484 ? 11.328 -47.594 -16.188 1 94.31 484 VAL A O 1
ATOM 3882 N N . VAL A 1 485 ? 11.758 -48.062 -18.328 1 93.5 485 VAL A N 1
ATOM 3883 C CA . VAL A 1 485 ? 13.148 -48.406 -18.062 1 93.5 485 VAL A CA 1
ATOM 3884 C C . VAL A 1 485 ? 14.078 -47.5 -18.859 1 93.5 485 VAL A C 1
ATOM 3886 O O . VAL A 1 485 ? 14.188 -47.656 -20.078 1 93.5 485 VAL A O 1
ATOM 3889 N N . LYS A 1 486 ? 14.734 -46.656 -18.125 1 95.75 486 LYS A N 1
ATOM 3890 C CA . LYS A 1 486 ? 15.617 -45.719 -18.797 1 95.75 486 LYS A CA 1
ATOM 3891 C C . LYS A 1 486 ? 16.625 -46.438 -19.688 1 95.75 486 LYS A C 1
ATOM 3893 O O . LYS A 1 486 ? 17.203 -47.438 -19.297 1 95.75 486 LYS A O 1
ATOM 3898 N N . ASN A 1 487 ? 16.812 -45.906 -20.891 1 96.81 487 ASN A N 1
ATOM 3899 C CA . ASN A 1 487 ? 17.812 -46.312 -21.859 1 96.81 487 ASN A CA 1
ATOM 3900 C C . ASN A 1 487 ? 17.469 -47.656 -22.5 1 96.81 487 ASN A C 1
ATOM 3902 O O . ASN A 1 487 ? 18.25 -48.188 -23.281 1 96.81 487 ASN A O 1
ATOM 3906 N N . ALA A 1 488 ? 16.297 -48.188 -22.172 1 95.94 488 ALA A N 1
ATOM 3907 C CA . ALA A 1 488 ? 15.852 -49.438 -22.781 1 95.94 488 ALA A CA 1
ATOM 3908 C C . ALA A 1 488 ? 15.094 -49.188 -24.078 1 95.94 488 ALA A C 1
ATOM 3910 O O . ALA A 1 488 ? 14.719 -48.062 -24.375 1 95.94 488 ALA A O 1
ATOM 3911 N N . GLY A 1 489 ? 15.008 -50.219 -24.891 1 96.81 489 GLY A N 1
ATOM 3912 C CA . GLY A 1 489 ? 14.227 -50.219 -26.109 1 96.81 489 GLY A CA 1
ATOM 3913 C C . GLY A 1 489 ? 13.195 -51.344 -26.156 1 96.81 489 GLY A C 1
ATOM 3914 O O . GLY A 1 489 ? 13.508 -52.5 -25.828 1 96.81 489 GLY A O 1
ATOM 3915 N N . LEU A 1 490 ? 12.031 -51 -26.469 1 96.62 490 LEU A N 1
ATOM 3916 C CA . LEU A 1 490 ? 10.922 -51.969 -26.562 1 96.62 490 LEU A CA 1
ATOM 3917 C C . LEU A 1 490 ? 10.547 -52.188 -28.031 1 96.62 490 LEU A C 1
ATOM 3919 O O . LEU A 1 490 ? 10.188 -51.25 -28.75 1 96.62 490 LEU A O 1
ATOM 3923 N N . LEU A 1 491 ? 10.656 -53.438 -28.516 1 95.94 491 LEU A N 1
ATOM 3924 C CA . LEU A 1 491 ? 10.273 -53.844 -29.859 1 95.94 491 LEU A CA 1
ATOM 3925 C C . LEU A 1 491 ? 8.984 -54.656 -29.844 1 95.94 491 LEU A C 1
ATOM 3927 O O . LEU A 1 491 ? 8.859 -55.594 -29.062 1 95.94 491 LEU A O 1
ATOM 3931 N N . PHE A 1 492 ? 8.078 -54.281 -30.656 1 95.31 492 PHE A N 1
ATOM 3932 C CA . PHE A 1 492 ? 6.926 -55.156 -30.875 1 95.31 492 PHE A CA 1
ATOM 3933 C C . PHE A 1 492 ? 6.473 -55.094 -32.344 1 95.31 492 PHE A C 1
ATOM 3935 O O . PHE A 1 492 ? 6.609 -54.062 -33 1 95.31 492 PHE A O 1
ATOM 3942 N N . MET A 1 493 ? 5.973 -56.188 -32.781 1 93.75 493 MET A N 1
ATOM 3943 C CA . MET A 1 493 ? 5.535 -56.281 -34.188 1 93.75 493 MET A CA 1
ATOM 3944 C C . MET A 1 493 ? 4.094 -55.812 -34.344 1 93.75 493 MET A C 1
ATOM 3946 O O . MET A 1 493 ? 3.215 -56.219 -33.562 1 93.75 493 MET A O 1
ATOM 3950 N N . ASP A 1 494 ? 3.871 -55 -35.312 1 93.75 494 ASP A N 1
ATOM 3951 C CA . ASP A 1 494 ? 2.551 -54.438 -35.562 1 93.75 494 ASP A CA 1
ATOM 3952 C C . ASP A 1 494 ? 1.771 -55.281 -36.562 1 93.75 494 ASP A C 1
ATOM 3954 O O . ASP A 1 494 ? 0.539 -55.25 -36.562 1 93.75 494 ASP A O 1
ATOM 3958 N N . LEU A 1 495 ? 2.521 -55.906 -37.438 1 89.88 495 LEU A N 1
ATOM 3959 C CA . LEU A 1 495 ? 1.896 -56.719 -38.469 1 89.88 495 LEU A CA 1
ATOM 3960 C C . LEU A 1 495 ? 2.18 -58.219 -38.25 1 89.88 495 LEU A C 1
ATOM 3962 O O . LEU A 1 495 ? 3.252 -58.562 -37.75 1 89.88 495 LEU A O 1
ATOM 3966 N N . LEU A 1 496 ? 1.229 -59.031 -38.656 1 87.25 496 LEU A N 1
ATOM 3967 C CA . LEU A 1 496 ? 1.474 -60.469 -38.781 1 87.25 496 LEU A CA 1
ATOM 3968 C C . LEU A 1 496 ? 2.398 -60.75 -39.969 1 87.25 496 LEU A C 1
ATOM 3970 O O . LEU A 1 496 ? 2.648 -59.875 -40.781 1 87.25 496 LEU A O 1
ATOM 3974 N N . ARG A 1 497 ? 2.912 -61.969 -39.969 1 83.12 497 ARG A N 1
ATOM 3975 C CA . ARG A 1 497 ? 3.795 -62.344 -41.062 1 83.12 497 ARG A CA 1
ATOM 3976 C C . ARG A 1 497 ? 3.066 -62.25 -42.406 1 83.12 497 ARG A C 1
ATOM 3978 O O . ARG A 1 497 ? 3.697 -62.125 -43.438 1 83.12 497 ARG A O 1
ATOM 3985 N N . SER A 1 498 ? 1.741 -62.25 -42.406 1 79.88 498 SER A N 1
ATOM 3986 C CA . SER A 1 498 ? 0.91 -62.188 -43.594 1 79.88 498 SER A CA 1
ATOM 3987 C C . SER A 1 498 ? 0.822 -60.75 -44.125 1 79.88 498 SER A C 1
ATOM 3989 O O . SER A 1 498 ? 0.387 -60.531 -45.25 1 79.88 498 SER A O 1
ATOM 3991 N N . GLY A 1 499 ? 1.246 -59.812 -43.281 1 82.81 499 GLY A N 1
ATOM 3992 C CA . GLY A 1 499 ? 1.13 -58.438 -43.688 1 82.81 499 GLY A CA 1
ATOM 3993 C C . GLY A 1 499 ? -0.098 -57.75 -43.094 1 82.81 499 GLY A C 1
ATOM 3994 O O . GLY A 1 499 ? -0.219 -56.531 -43.156 1 82.81 499 GLY A O 1
ATOM 3995 N N . ARG A 1 500 ? -0.945 -58.531 -42.531 1 86.19 500 ARG A N 1
ATOM 3996 C CA . ARG A 1 500 ? -2.139 -57.969 -41.906 1 86.19 500 ARG A CA 1
ATOM 3997 C C . ARG A 1 500 ? -1.823 -57.375 -40.531 1 86.19 500 ARG A C 1
ATOM 3999 O O . ARG A 1 500 ? -0.918 -57.875 -39.844 1 86.19 500 ARG A O 1
ATOM 4006 N N . GLY A 1 501 ? -2.5 -56.344 -40.156 1 90.06 501 GLY A N 1
ATOM 4007 C CA . GLY A 1 501 ? -2.32 -55.781 -38.844 1 90.06 501 GLY A CA 1
ATOM 4008 C C . GLY A 1 501 ? -2.572 -56.75 -37.719 1 90.06 501 GLY A C 1
ATOM 4009 O O . GLY A 1 501 ? -3.539 -57.531 -37.75 1 90.06 501 GLY A O 1
ATOM 4010 N N . ASP A 1 502 ? -1.691 -56.844 -36.75 1 91.25 502 ASP A N 1
ATOM 4011 C CA . ASP A 1 502 ? -1.872 -57.688 -35.562 1 91.25 502 ASP A CA 1
ATOM 4012 C C . ASP A 1 502 ? -2.725 -57 -34.531 1 91.25 502 ASP A C 1
ATOM 4014 O O . ASP A 1 502 ? -2.24 -56.094 -33.812 1 91.25 502 ASP A O 1
ATOM 4018 N N . VAL A 1 503 ? -3.924 -57.375 -34.312 1 90.5 503 VAL A N 1
ATOM 4019 C CA . VAL A 1 503 ? -4.855 -56.75 -33.406 1 90.5 503 VAL A CA 1
ATOM 4020 C C . VAL A 1 503 ? -4.328 -56.875 -31.969 1 90.5 503 VAL A C 1
ATOM 4022 O O . VAL A 1 503 ? -4.637 -56.062 -31.109 1 90.5 503 VAL A O 1
ATOM 4025 N N . ASN A 1 504 ? -3.439 -57.875 -31.75 1 91.12 504 ASN A N 1
ATOM 4026 C CA . ASN A 1 504 ? -2.889 -58.094 -30.422 1 91.12 504 ASN A CA 1
ATOM 4027 C C . ASN A 1 504 ? -1.813 -57.062 -30.078 1 91.12 504 ASN A C 1
ATOM 4029 O O . ASN A 1 504 ? -1.399 -56.969 -28.922 1 91.12 504 ASN A O 1
ATOM 4033 N N . SER A 1 505 ? -1.428 -56.281 -31.062 1 93.81 505 SER A N 1
ATOM 4034 C CA . SER A 1 505 ? -0.397 -55.281 -30.828 1 93.81 505 SER A CA 1
ATOM 4035 C C . SER A 1 505 ? -0.989 -54 -30.219 1 93.81 505 SER A C 1
ATOM 4037 O O . SER A 1 505 ? -0.295 -53 -30.078 1 93.81 505 SER A O 1
ATOM 4039 N N . LEU A 1 506 ? -2.279 -54.094 -29.844 1 94.56 506 LEU A N 1
ATOM 4040 C CA . LEU A 1 506 ? -2.891 -52.969 -29.141 1 94.56 506 LEU A CA 1
ATOM 4041 C C . LEU A 1 506 ? -2.078 -52.594 -27.906 1 94.56 506 LEU A C 1
ATOM 4043 O O . LEU A 1 506 ? -1.747 -53.438 -27.094 1 94.56 506 LEU A O 1
ATOM 4047 N N . HIS A 1 507 ? -1.696 -51.312 -27.812 1 95.31 507 HIS A N 1
ATOM 4048 C CA . HIS A 1 507 ? -0.896 -50.875 -26.672 1 95.31 507 HIS A CA 1
ATOM 4049 C C . HIS A 1 507 ? -1.286 -49.469 -26.234 1 95.31 507 HIS A C 1
ATOM 4051 O O . HIS A 1 507 ? -2.047 -48.781 -26.938 1 95.31 507 HIS A O 1
ATOM 4057 N N . ALA A 1 508 ? -0.854 -49.062 -25.062 1 95.44 508 ALA A N 1
ATOM 4058 C CA . ALA A 1 508 ? -1.181 -47.75 -24.484 1 95.44 508 ALA A CA 1
ATOM 4059 C C . ALA A 1 508 ? -0.059 -47.25 -23.578 1 95.44 508 ALA A C 1
ATOM 4061 O O . ALA A 1 508 ? 0.802 -48.031 -23.156 1 95.44 508 ALA A O 1
ATOM 4062 N N . GLY A 1 509 ? -0.01 -46 -23.484 1 95.25 509 GLY A N 1
ATOM 4063 C CA . GLY A 1 509 ? 0.845 -45.375 -22.484 1 95.25 509 GLY A CA 1
ATOM 4064 C C . GLY A 1 509 ? 0.088 -44.906 -21.25 1 95.25 509 GLY A C 1
ATOM 4065 O O . GLY A 1 509 ? -0.764 -44.031 -21.344 1 95.25 509 GLY A O 1
ATOM 4066 N N . CYS A 1 510 ? 0.414 -45.5 -20.109 1 94.38 510 CYS A N 1
ATOM 4067 C CA . CYS A 1 510 ? -0.229 -45.125 -18.859 1 94.38 510 CYS A CA 1
ATOM 4068 C C . CYS A 1 510 ? 0.128 -43.719 -18.453 1 94.38 510 CYS A C 1
ATOM 4070 O O . CYS A 1 510 ? 1.228 -43.25 -18.75 1 94.38 510 CYS A O 1
ATOM 4072 N N . PRO A 1 511 ? -0.789 -43.031 -17.781 1 92.31 511 PRO A N 1
ATOM 4073 C CA . PRO A 1 511 ? -0.475 -41.656 -17.344 1 92.31 511 PRO A CA 1
ATOM 4074 C C . PRO A 1 511 ? 0.697 -41.625 -16.359 1 92.31 511 PRO A C 1
ATOM 4076 O O . PRO A 1 511 ? 0.823 -42.5 -15.5 1 92.31 511 PRO A O 1
ATOM 4079 N N . VAL A 1 512 ? 1.529 -40.625 -16.578 1 89.94 512 VAL A N 1
ATOM 4080 C CA . VAL A 1 512 ? 2.648 -40.406 -15.664 1 89.94 512 VAL A CA 1
ATOM 4081 C C . VAL A 1 512 ? 2.146 -39.781 -14.367 1 89.94 512 VAL A C 1
ATOM 4083 O O . VAL A 1 512 ? 1.438 -38.781 -14.391 1 89.94 512 VAL A O 1
ATOM 4086 N N . VAL A 1 513 ? 2.432 -40.375 -13.242 1 86.62 513 VAL A N 1
ATOM 4087 C CA . VAL A 1 513 ? 1.98 -39.844 -11.961 1 86.62 513 VAL A CA 1
ATOM 4088 C C . VAL A 1 513 ? 3.012 -38.844 -11.414 1 86.62 513 VAL A C 1
ATOM 4090 O O . VAL A 1 513 ? 2.695 -37.688 -11.18 1 86.62 513 VAL A O 1
ATOM 4093 N N . ILE A 1 514 ? 4.215 -39.312 -11.227 1 82 514 ILE A N 1
ATOM 4094 C CA . ILE A 1 514 ? 5.289 -38.438 -10.727 1 82 514 ILE A CA 1
ATOM 4095 C C . ILE A 1 514 ? 6.5 -38.562 -11.656 1 82 514 ILE A C 1
ATOM 4097 O O . ILE A 1 514 ? 7.051 -39.656 -11.844 1 82 514 ILE A O 1
ATOM 4101 N N . GLY A 1 515 ? 6.84 -37.375 -12.25 1 81.5 515 GLY A N 1
ATOM 4102 C CA . GLY A 1 515 ? 8.008 -37.375 -13.125 1 81.5 515 GLY A CA 1
ATOM 4103 C C . GLY A 1 515 ? 7.699 -36.875 -14.523 1 81.5 515 GLY A C 1
ATOM 4104 O O . GLY A 1 515 ? 6.598 -36.375 -14.789 1 81.5 515 GLY A O 1
ATOM 4105 N N . SER A 1 516 ? 8.703 -36.906 -15.398 1 84.38 516 SER A N 1
ATOM 4106 C CA . SER A 1 516 ? 8.641 -36.531 -16.812 1 84.38 516 SER A CA 1
ATOM 4107 C C . SER A 1 516 ? 9.141 -37.688 -17.703 1 84.38 516 SER A C 1
ATOM 4109 O O . SER A 1 516 ? 10.32 -38.031 -17.672 1 84.38 516 SER A O 1
ATOM 4111 N N . LYS A 1 517 ? 8.227 -38.188 -18.438 1 90.06 517 LYS A N 1
ATOM 4112 C CA . LYS A 1 517 ? 8.562 -39.312 -19.281 1 90.06 517 LYS A CA 1
ATOM 4113 C C . LYS A 1 517 ? 8.938 -38.875 -20.688 1 90.06 517 LYS A C 1
ATOM 4115 O O . LYS A 1 517 ? 8.141 -38.25 -21.375 1 90.06 517 LYS A O 1
ATOM 4120 N N . TRP A 1 518 ? 10.164 -39.156 -21.078 1 93.25 518 TRP A N 1
ATOM 4121 C CA . TRP A 1 518 ? 10.648 -38.938 -22.438 1 93.25 518 TRP A CA 1
ATOM 4122 C C . TRP A 1 518 ? 10.844 -40.281 -23.172 1 93.25 518 TRP A C 1
ATOM 4124 O O . TRP A 1 518 ? 11.5 -41.188 -22.672 1 93.25 518 TRP A O 1
ATOM 4134 N N . ILE A 1 519 ? 10.219 -40.344 -24.312 1 96.5 519 ILE A N 1
ATOM 4135 C CA . ILE A 1 519 ? 10.383 -41.531 -25.125 1 96.5 519 ILE A CA 1
ATOM 4136 C C . ILE A 1 519 ? 10.641 -41.156 -26.578 1 96.5 519 ILE A C 1
ATOM 4138 O O . ILE A 1 519 ? 10.398 -40 -26.969 1 96.5 519 ILE A O 1
ATOM 4142 N N . ALA A 1 520 ? 11.148 -42.062 -27.375 1 97.75 520 ALA A N 1
ATOM 4143 C CA . ALA A 1 520 ? 11.336 -41.906 -28.812 1 97.75 520 ALA A CA 1
ATOM 4144 C C . ALA A 1 520 ? 10.867 -43.156 -29.578 1 97.75 520 ALA A C 1
ATOM 4146 O O . ALA A 1 520 ? 11.203 -44.281 -29.203 1 97.75 520 ALA A O 1
ATOM 4147 N N . ASN A 1 521 ? 10.055 -42.969 -30.562 1 97.19 521 ASN A N 1
ATOM 4148 C CA . ASN A 1 521 ? 9.555 -44.062 -31.391 1 97.19 521 ASN A CA 1
ATOM 4149 C C . ASN A 1 521 ? 10.227 -44.094 -32.75 1 97.19 521 ASN A C 1
ATOM 4151 O O . ASN A 1 521 ? 10.414 -43.031 -33.375 1 97.19 521 ASN A O 1
ATOM 4155 N N . LYS A 1 522 ? 10.641 -45.188 -33.219 1 96.75 522 LYS A N 1
ATOM 4156 C CA . LYS A 1 522 ? 11.055 -45.438 -34.594 1 96.75 522 LYS A CA 1
ATOM 4157 C C . LYS A 1 522 ? 10.164 -46.5 -35.25 1 96.75 522 LYS A C 1
ATOM 4159 O O . LYS A 1 522 ? 10.188 -47.656 -34.844 1 96.75 522 LYS A O 1
ATOM 4164 N N . TRP A 1 523 ? 9.414 -46.094 -36.219 1 95.94 523 TRP A N 1
ATOM 4165 C CA . TRP A 1 523 ? 8.539 -47.031 -36.938 1 95.94 523 TRP A CA 1
ATOM 4166 C C . TRP A 1 523 ? 9.25 -47.625 -38.156 1 95.94 523 TRP A C 1
ATOM 4168 O O . TRP A 1 523 ? 9.773 -46.875 -39 1 95.94 523 TRP A O 1
ATOM 4178 N N . ILE A 1 524 ? 9.242 -48.938 -38.219 1 93.75 524 ILE A N 1
ATOM 4179 C CA . ILE A 1 524 ? 9.875 -49.688 -39.312 1 93.75 524 ILE A CA 1
ATOM 4180 C C . ILE A 1 524 ? 8.805 -50.219 -40.25 1 93.75 524 ILE A C 1
ATOM 4182 O O . ILE A 1 524 ? 7.863 -50.875 -39.844 1 93.75 524 ILE A O 1
ATOM 4186 N N . HIS A 1 525 ? 8.969 -49.938 -41.5 1 92.44 525 HIS A N 1
ATOM 4187 C CA . HIS A 1 525 ? 7.934 -50.281 -42.5 1 92.44 525 HIS A CA 1
ATOM 4188 C C . HIS A 1 525 ? 8.234 -51.594 -43.188 1 92.44 525 HIS A C 1
ATOM 4190 O O . HIS A 1 525 ? 9.359 -52.094 -43.125 1 92.44 525 HIS A O 1
ATOM 4196 N N . GLU A 1 526 ? 7.211 -52.062 -43.875 1 88.25 526 GLU A N 1
ATOM 4197 C CA . GLU A 1 526 ? 7.34 -53.281 -44.625 1 88.25 526 GLU A CA 1
ATOM 4198 C C . GLU A 1 526 ? 8.281 -53.094 -45.844 1 88.25 526 GLU A C 1
ATOM 4200 O O . GLU A 1 526 ? 9.016 -54.031 -46.188 1 88.25 526 GLU A O 1
ATOM 4205 N N . GLY A 1 527 ? 8.234 -51.938 -46.406 1 82.62 527 GLY A N 1
ATOM 4206 C CA . GLY A 1 527 ? 9.102 -51.688 -47.531 1 82.62 527 GLY A CA 1
ATOM 4207 C C . GLY A 1 527 ? 10.578 -51.812 -47.188 1 82.62 527 GLY A C 1
ATOM 4208 O O . GLY A 1 527 ? 11.062 -51.188 -46.25 1 82.62 527 GLY A O 1
ATOM 4209 N N . GLY A 1 528 ? 11.305 -52.562 -47.969 1 80.69 528 GLY A N 1
ATOM 4210 C CA . GLY A 1 528 ? 12.719 -52.781 -47.719 1 80.69 528 GLY A CA 1
ATOM 4211 C C . GLY A 1 528 ? 12.984 -53.938 -46.781 1 80.69 528 GLY A C 1
ATOM 4212 O O . GLY A 1 528 ? 14.133 -54.344 -46.594 1 80.69 528 GLY A O 1
ATOM 4213 N N . ASN A 1 529 ? 11.875 -54.469 -46.188 1 82.81 529 ASN A N 1
ATOM 4214 C CA . ASN A 1 529 ? 12.039 -55.562 -45.25 1 82.81 529 ASN A CA 1
ATOM 4215 C C . ASN A 1 529 ? 11.305 -56.812 -45.688 1 82.81 529 ASN A C 1
ATOM 4217 O O . ASN A 1 529 ? 11.094 -57.75 -44.906 1 82.81 529 ASN A O 1
ATOM 4221 N N . GLU A 1 530 ? 10.945 -56.906 -46.844 1 71.12 530 GLU A N 1
ATOM 4222 C CA . GLU A 1 530 ? 10.18 -58 -47.438 1 71.12 530 GLU A CA 1
ATOM 4223 C C . GLU A 1 530 ? 10.93 -59.312 -47.312 1 71.12 530 GLU A C 1
ATOM 4225 O O . GLU A 1 530 ? 10.312 -60.375 -47.062 1 71.12 530 GLU A O 1
ATOM 4230 N N . PHE A 1 531 ? 12.18 -59.188 -47.406 1 62.78 531 PHE A N 1
ATOM 4231 C CA . PHE A 1 531 ? 12.945 -60.406 -47.469 1 62.78 531 PHE A CA 1
ATOM 4232 C C . PHE A 1 531 ? 13.594 -60.688 -46.094 1 62.78 531 PHE A C 1
ATOM 4234 O O . PHE A 1 531 ? 14.188 -61.75 -45.906 1 62.78 531 PHE A O 1
ATOM 4241 N N . ARG A 1 532 ? 13.508 -59.812 -45.281 1 65.25 532 ARG A N 1
ATOM 4242 C CA . ARG A 1 532 ? 14.172 -60 -43.969 1 65.25 532 ARG A CA 1
ATOM 4243 C C . ARG A 1 532 ? 13.242 -60.656 -42.969 1 65.25 532 ARG A C 1
ATOM 4245 O O . ARG A 1 532 ? 13.703 -61.344 -42.062 1 65.25 532 ARG A O 1
ATOM 4252 N N . ARG A 1 533 ? 11.922 -60.531 -43.188 1 57.56 533 ARG A N 1
ATOM 4253 C CA . ARG A 1 533 ? 10.93 -61.25 -42.406 1 57.56 533 ARG A CA 1
ATOM 4254 C C . ARG A 1 533 ? 10.133 -62.219 -43.281 1 57.56 533 ARG A C 1
ATOM 4256 O O . ARG A 1 533 ? 9.375 -61.781 -44.156 1 57.56 533 ARG A O 1
ATOM 4263 N N . LYS A 1 534 ? 10.523 -63.469 -43.156 1 57.72 534 LYS A N 1
ATOM 4264 C CA . LYS A 1 534 ? 9.914 -64.438 -44.031 1 57.72 534 LYS A CA 1
ATOM 4265 C C . LYS A 1 534 ? 8.398 -64.5 -43.875 1 57.72 534 LYS A C 1
ATOM 4267 O O . LYS A 1 534 ? 7.891 -64.375 -42.75 1 57.72 534 LYS A O 1
ATOM 4272 N N . CYS A 1 535 ? 7.641 -64.25 -44.938 1 54.62 535 CYS A N 1
ATOM 4273 C CA . CYS A 1 535 ? 6.18 -64.312 -44.969 1 54.62 535 CYS A CA 1
ATOM 4274 C C . CYS A 1 535 ? 5.641 -65.562 -44.375 1 54.62 535 CYS A C 1
ATOM 4276 O O . CYS A 1 535 ? 6.305 -66.625 -44.438 1 54.62 535 CYS A O 1
ATOM 4278 N N . GLY A 1 536 ? 4.719 -65.438 -43.5 1 51.56 536 GLY A N 1
ATOM 4279 C CA . GLY A 1 536 ? 4.082 -66.625 -42.938 1 51.56 536 GLY A CA 1
ATOM 4280 C C . GLY A 1 536 ? 3.32 -67.438 -43.969 1 51.56 536 GLY A C 1
ATOM 4281 O O . GLY A 1 536 ? 2.996 -66.938 -45.062 1 51.56 536 GLY A O 1
ATOM 4282 N N . LEU A 1 537 ? 3.33 -68.688 -43.812 1 51.12 537 LEU A N 1
ATOM 4283 C CA . LEU A 1 537 ? 2.656 -69.625 -44.719 1 51.12 537 LEU A CA 1
ATOM 4284 C C . LEU A 1 537 ? 1.142 -69.562 -44.562 1 51.12 537 LEU A C 1
ATOM 4286 O O . LEU A 1 537 ? 0.391 -70 -45.406 1 51.12 537 LEU A O 1
ATOM 4290 N N . SER A 1 538 ? 0.606 -68.938 -43.375 1 53.75 538 SER A N 1
ATOM 4291 C CA . SER A 1 538 ? -0.827 -68.812 -43.125 1 53.75 538 SER A CA 1
ATOM 4292 C C . SER A 1 538 ? -1.2 -67.375 -42.75 1 53.75 538 SER A C 1
ATOM 4294 O O . SER A 1 538 ? -0.365 -66.625 -42.281 1 53.75 538 SER A O 1
ATOM 4296 N N . PRO A 1 539 ? -2.32 -67 -43.281 1 52.97 539 PRO A N 1
ATOM 4297 C CA . PRO A 1 539 ? -2.773 -65.625 -43.062 1 52.97 539 PRO A CA 1
ATOM 4298 C C . PRO A 1 539 ? -2.713 -65.25 -41.594 1 52.97 539 PRO A C 1
ATOM 4300 O O . PRO A 1 539 ? -2.67 -64 -41.281 1 52.97 539 PRO A O 1
ATOM 4303 N N . ASN A 1 540 ? -2.855 -66.25 -40.75 1 51.53 540 ASN A N 1
ATOM 4304 C CA . ASN A 1 540 ? -2.914 -65.938 -39.312 1 51.53 540 ASN A CA 1
ATOM 4305 C C . ASN A 1 540 ? -1.529 -65.938 -38.656 1 51.53 540 ASN A C 1
ATOM 4307 O O . ASN A 1 540 ? -1.403 -65.875 -37.438 1 51.53 540 ASN A O 1
ATOM 4311 N N . GLU A 1 541 ? -0.521 -66.312 -39.5 1 51.66 541 GLU A N 1
ATOM 4312 C CA . GLU A 1 541 ? 0.858 -66.312 -39.031 1 51.66 541 GLU A CA 1
ATOM 4313 C C . GLU A 1 541 ? 1.508 -64.938 -39.25 1 51.66 541 GLU A C 1
ATOM 4315 O O . GLU A 1 541 ? 1.41 -64.375 -40.344 1 51.66 541 GLU A O 1
ATOM 4320 N N . MET B 1 1 ? -0.965 -25.688 -24.031 1 46.62 1 MET B N 1
ATOM 4321 C CA . MET B 1 1 ? -1.29 -26.609 -22.969 1 46.62 1 MET B CA 1
ATOM 4322 C C . MET B 1 1 ? -0.095 -26.812 -22.031 1 46.62 1 MET B C 1
ATOM 4324 O O . MET B 1 1 ? 1.01 -27.109 -22.5 1 46.62 1 MET B O 1
ATOM 4328 N N . TYR B 1 2 ? 0.039 -26.094 -20.953 1 50.25 2 TYR B N 1
ATOM 4329 C CA . TYR B 1 2 ? 1.171 -26.203 -20.047 1 50.25 2 TYR B CA 1
ATOM 4330 C C . TYR B 1 2 ? 1.205 -27.578 -19.375 1 50.25 2 TYR B C 1
ATOM 4332 O O . TYR B 1 2 ? 0.875 -27.703 -18.188 1 50.25 2 TYR B O 1
ATOM 4340 N N . SER B 1 3 ? 1.138 -28.734 -20.172 1 56.78 3 SER B N 1
ATOM 4341 C CA . SER B 1 3 ? 1.231 -30.094 -19.641 1 56.78 3 SER B CA 1
ATOM 4342 C C . SER B 1 3 ? 2.654 -30.625 -19.766 1 56.78 3 SER B C 1
ATOM 4344 O O . SER B 1 3 ? 2.973 -31.672 -19.188 1 56.78 3 SER B O 1
ATOM 4346 N N . SER B 1 4 ? 3.545 -29.812 -20.484 1 63.06 4 SER B N 1
ATOM 4347 C CA . SER B 1 4 ? 4.895 -30.359 -20.594 1 63.06 4 SER B CA 1
ATOM 4348 C C . SER B 1 4 ? 5.77 -29.922 -19.422 1 63.06 4 SER B C 1
ATOM 4350 O O . SER B 1 4 ? 5.594 -28.844 -18.875 1 63.06 4 SER B O 1
ATOM 4352 N N . MET B 1 5 ? 6.539 -30.812 -18.875 1 66.56 5 MET B N 1
ATOM 4353 C CA . MET B 1 5 ? 7.422 -30.594 -17.734 1 66.56 5 MET B CA 1
ATOM 4354 C C . MET B 1 5 ? 8.398 -29.453 -18.016 1 66.56 5 MET B C 1
ATOM 4356 O O . MET B 1 5 ? 8.719 -28.672 -17.109 1 66.56 5 MET B O 1
ATOM 4360 N N . SER B 1 6 ? 8.852 -29.375 -19.281 1 66.56 6 SER B N 1
ATOM 4361 C CA . SER B 1 6 ? 9.812 -28.328 -19.594 1 66.56 6 SER B CA 1
ATOM 4362 C C . SER B 1 6 ? 9.203 -26.938 -19.406 1 66.56 6 SER B C 1
ATOM 4364 O O . SER B 1 6 ? 9.875 -26.016 -18.922 1 66.56 6 SER B O 1
ATOM 4366 N N . ARG B 1 7 ? 7.977 -26.828 -19.734 1 73.25 7 ARG B N 1
ATOM 4367 C CA . ARG B 1 7 ? 7.297 -25.547 -19.578 1 73.25 7 ARG B CA 1
ATOM 4368 C C . ARG B 1 7 ? 7.023 -25.234 -18.109 1 73.25 7 ARG B C 1
ATOM 4370 O O . ARG B 1 7 ? 7.133 -24.094 -17.672 1 73.25 7 ARG B O 1
ATOM 4377 N N . LEU B 1 8 ? 6.777 -26.266 -17.406 1 77 8 LEU B N 1
ATOM 4378 C CA . LEU B 1 8 ? 6.496 -26.094 -15.984 1 77 8 LEU B CA 1
ATOM 4379 C C . LEU B 1 8 ? 7.746 -25.641 -15.227 1 77 8 LEU B C 1
ATOM 4381 O O . LEU B 1 8 ? 7.668 -24.828 -14.312 1 77 8 LEU B O 1
ATOM 4385 N N . GLU B 1 9 ? 8.836 -26.219 -15.648 1 76.38 9 GLU B N 1
ATOM 4386 C CA . GLU B 1 9 ? 10.094 -25.812 -15.023 1 76.38 9 GLU B CA 1
ATOM 4387 C C . GLU B 1 9 ? 10.375 -24.344 -15.258 1 76.38 9 GLU B C 1
ATOM 4389 O O . GLU B 1 9 ? 10.898 -23.656 -14.367 1 76.38 9 GLU B O 1
ATOM 4394 N N . LYS B 1 10 ? 10.102 -23.875 -16.422 1 76.81 10 LYS B N 1
ATOM 4395 C CA . LYS B 1 10 ? 10.266 -22.453 -16.719 1 76.81 10 LYS B CA 1
ATOM 4396 C C . LYS B 1 10 ? 9.336 -21.594 -15.859 1 76.81 10 LYS B C 1
ATOM 4398 O O . LYS B 1 10 ? 9.695 -20.484 -15.461 1 76.81 10 LYS B O 1
ATOM 4403 N N . LEU B 1 11 ? 8.195 -22.125 -15.562 1 81.06 11 LEU B N 1
ATOM 4404 C CA . LEU B 1 11 ? 7.227 -21.406 -14.742 1 81.06 11 LEU B CA 1
ATOM 4405 C C . LEU B 1 11 ? 7.742 -21.219 -13.312 1 81.06 11 LEU B C 1
ATOM 4407 O O . LEU B 1 11 ? 7.449 -20.219 -12.664 1 81.06 11 LEU B O 1
ATOM 4411 N N . VAL B 1 12 ? 8.516 -22.219 -12.844 1 83.31 12 VAL B N 1
ATOM 4412 C CA . VAL B 1 12 ? 9.086 -22.125 -11.508 1 83.31 12 VAL B CA 1
ATOM 4413 C C . VAL B 1 12 ? 10.008 -20.906 -11.414 1 83.31 12 VAL B C 1
ATOM 4415 O O . VAL B 1 12 ? 9.961 -20.156 -10.445 1 83.31 12 VAL B O 1
ATOM 4418 N N . ALA B 1 13 ? 10.805 -20.766 -12.477 1 80.31 13 ALA B N 1
ATOM 4419 C CA . ALA B 1 13 ? 11.727 -19.625 -12.508 1 80.31 13 ALA B CA 1
ATOM 4420 C C . ALA B 1 13 ? 10.961 -18.297 -12.523 1 80.31 13 ALA B C 1
ATOM 4422 O O . ALA B 1 13 ? 11.367 -17.328 -11.883 1 80.31 13 ALA B O 1
ATOM 4423 N N . VAL B 1 14 ? 9.898 -18.297 -13.219 1 80.81 14 VAL B N 1
ATOM 4424 C CA . VAL B 1 14 ? 9.07 -17.094 -13.297 1 80.81 14 VAL B CA 1
ATOM 4425 C C . VAL B 1 14 ? 8.469 -16.781 -11.93 1 80.81 14 VAL B C 1
ATOM 4427 O O . VAL B 1 14 ? 8.492 -15.633 -11.484 1 80.81 14 VAL B O 1
ATOM 4430 N N . GLU B 1 15 ? 7.969 -17.766 -11.289 1 85.62 15 GLU B N 1
ATOM 4431 C CA . GLU B 1 15 ? 7.336 -17.531 -9.992 1 85.62 15 GLU B CA 1
ATOM 4432 C C . GLU B 1 15 ? 8.367 -17.109 -8.953 1 85.62 15 GLU B C 1
ATOM 4434 O O . GLU B 1 15 ? 8.07 -16.297 -8.07 1 85.62 15 GLU B O 1
ATOM 4439 N N . GLU B 1 16 ? 9.555 -17.719 -9.078 1 85.12 16 GLU B N 1
ATOM 4440 C CA . GLU B 1 16 ? 10.617 -17.312 -8.164 1 85.12 16 GLU B CA 1
ATOM 4441 C C . GLU B 1 16 ? 10.914 -15.828 -8.289 1 85.12 16 GLU B C 1
ATOM 4443 O O . GLU B 1 16 ? 11.109 -15.141 -7.281 1 85.12 16 GLU B O 1
ATOM 4448 N N . LYS B 1 17 ? 10.922 -15.398 -9.516 1 83.75 17 LYS B N 1
ATOM 4449 C CA . LYS B 1 17 ? 11.156 -13.977 -9.75 1 83.75 17 LYS B CA 1
ATOM 4450 C C . LYS B 1 17 ? 10.008 -13.133 -9.219 1 83.75 17 LYS B C 1
ATOM 4452 O O . LYS B 1 17 ? 10.227 -12.062 -8.641 1 83.75 17 LYS B O 1
ATOM 4457 N N . LEU B 1 18 ? 8.781 -13.578 -9.375 1 84.31 18 LEU B N 1
ATOM 4458 C CA . LEU B 1 18 ? 7.609 -12.867 -8.867 1 84.31 18 LEU B CA 1
ATOM 4459 C C . LEU B 1 18 ? 7.645 -12.781 -7.348 1 84.31 18 LEU B C 1
ATOM 4461 O O . LEU B 1 18 ? 7.316 -11.734 -6.777 1 84.31 18 LEU B O 1
ATOM 4465 N N . VAL B 1 19 ? 8.055 -13.875 -6.75 1 87.56 19 VAL B N 1
ATOM 4466 C CA . VAL B 1 19 ? 8.148 -13.914 -5.297 1 87.56 19 VAL B CA 1
ATOM 4467 C C . VAL B 1 19 ? 9.203 -12.914 -4.816 1 87.56 19 VAL B C 1
ATOM 4469 O O . VAL B 1 19 ? 8.969 -12.148 -3.881 1 87.56 19 VAL B O 1
ATOM 4472 N N . GLU B 1 20 ? 10.328 -12.922 -5.488 1 86.19 20 GLU B N 1
ATOM 4473 C CA . GLU B 1 20 ? 11.406 -12.016 -5.129 1 86.19 20 GLU B CA 1
ATOM 4474 C C . GLU B 1 20 ? 10.977 -10.555 -5.266 1 86.19 20 GLU B C 1
ATOM 4476 O O . GLU B 1 20 ? 11.188 -9.75 -4.355 1 86.19 20 GLU B O 1
ATOM 4481 N N . MET B 1 21 ? 10.344 -10.242 -6.355 1 83.69 21 MET B N 1
ATOM 4482 C CA . MET B 1 21 ? 9.891 -8.875 -6.605 1 83.69 21 MET B CA 1
ATOM 4483 C C . MET B 1 21 ? 8.812 -8.469 -5.609 1 83.69 21 MET B C 1
ATOM 4485 O O . MET B 1 21 ? 8.781 -7.324 -5.148 1 83.69 21 MET B O 1
ATOM 4489 N N . SER B 1 22 ? 7.941 -9.375 -5.293 1 85.69 22 SER B N 1
ATOM 4490 C CA . SER B 1 22 ? 6.863 -9.078 -4.355 1 85.69 22 SER B CA 1
ATOM 4491 C C . SER B 1 22 ? 7.398 -8.828 -2.949 1 85.69 22 SER B C 1
ATOM 4493 O O . SER B 1 22 ? 6.883 -7.98 -2.223 1 85.69 22 SER B O 1
ATOM 4495 N N . LYS B 1 23 ? 8.438 -9.617 -2.627 1 87.94 23 LYS B N 1
ATOM 4496 C CA . LYS B 1 23 ? 9.047 -9.422 -1.314 1 87.94 23 LYS B CA 1
ATOM 4497 C C . LYS B 1 23 ? 9.688 -8.047 -1.203 1 87.94 23 LYS B C 1
ATOM 4499 O O . LYS B 1 23 ? 9.586 -7.391 -0.164 1 87.94 23 LYS B O 1
ATOM 4504 N N . GLU B 1 24 ? 10.344 -7.629 -2.26 1 83.25 24 GLU B N 1
ATOM 4505 C CA . GLU B 1 24 ? 10.93 -6.293 -2.291 1 83.25 24 GLU B CA 1
ATOM 4506 C C . GLU B 1 24 ? 9.852 -5.215 -2.211 1 83.25 24 GLU B C 1
ATOM 4508 O O . GLU B 1 24 ? 9.992 -4.242 -1.47 1 83.25 24 GLU B O 1
ATOM 4513 N N . PHE B 1 25 ? 8.781 -5.332 -2.955 1 84.31 25 PHE B N 1
ATOM 4514 C CA . PHE B 1 25 ? 7.652 -4.414 -2.92 1 84.31 25 PHE B CA 1
ATOM 4515 C C . PHE B 1 25 ? 7.062 -4.336 -1.516 1 84.31 25 PHE B C 1
ATOM 4517 O O . PHE B 1 25 ? 6.785 -3.242 -1.015 1 84.31 25 PHE B O 1
ATOM 4524 N N . LEU B 1 26 ? 6.824 -5.555 -0.968 1 86.62 26 LEU B N 1
ATOM 4525 C CA . LEU B 1 26 ? 6.211 -5.613 0.354 1 86.62 26 LEU B CA 1
ATOM 4526 C C . LEU B 1 26 ? 7.07 -4.891 1.386 1 86.62 26 LEU B C 1
ATOM 4528 O O . LEU B 1 26 ? 6.547 -4.18 2.246 1 86.62 26 LEU B O 1
ATOM 4532 N N . LYS B 1 27 ? 8.375 -5.078 1.309 1 87 27 LYS B N 1
ATOM 4533 C CA . LYS B 1 27 ? 9.289 -4.402 2.227 1 87 27 LYS B CA 1
ATOM 4534 C C . LYS B 1 27 ? 9.195 -2.887 2.084 1 87 27 LYS B C 1
ATOM 4536 O O . LYS B 1 27 ? 9.07 -2.172 3.082 1 87 27 LYS B O 1
ATOM 4541 N N . GLU B 1 28 ? 9.203 -2.375 0.91 1 82.44 28 GLU B N 1
ATOM 4542 C CA . GLU B 1 28 ? 9.125 -0.945 0.63 1 82.44 28 GLU B CA 1
ATOM 4543 C C . GLU B 1 28 ? 7.77 -0.376 1.05 1 82.44 28 GLU B C 1
ATOM 4545 O O . GLU B 1 28 ? 7.703 0.682 1.68 1 82.44 28 GLU B O 1
ATOM 4550 N N . GLU B 1 29 ? 6.738 -1.095 0.706 1 82.81 29 GLU B N 1
ATOM 4551 C CA . GLU B 1 29 ? 5.391 -0.605 0.987 1 82.81 29 GLU B CA 1
ATOM 4552 C C . GLU B 1 29 ? 5.105 -0.616 2.486 1 82.81 29 GLU B C 1
ATOM 4554 O O . GLU B 1 29 ? 4.41 0.267 2.996 1 82.81 29 GLU B O 1
ATOM 4559 N N . LYS B 1 30 ? 5.566 -1.657 3.148 1 86.25 30 LYS B N 1
ATOM 4560 C CA . LYS B 1 30 ? 5.387 -1.708 4.598 1 86.25 30 LYS B CA 1
ATOM 4561 C C . LYS B 1 30 ? 6.117 -0.554 5.281 1 86.25 30 LYS B C 1
ATOM 4563 O O . LYS B 1 30 ? 5.602 0.034 6.234 1 86.25 30 LYS B O 1
ATOM 4568 N N . SER B 1 31 ? 7.297 -0.219 4.812 1 85.19 31 SER B N 1
ATOM 4569 C CA . SER B 1 31 ? 8.047 0.914 5.344 1 85.19 31 SER B CA 1
ATOM 4570 C C . SER B 1 31 ? 7.305 2.227 5.109 1 85.19 31 SER B C 1
ATOM 4572 O O . SER B 1 31 ? 7.23 3.072 6.004 1 85.19 31 SER B O 1
ATOM 4574 N N . ARG B 1 32 ? 6.848 2.381 3.936 1 82.38 32 ARG B N 1
ATOM 4575 C CA . ARG B 1 32 ? 6.078 3.574 3.598 1 82.38 32 ARG B CA 1
ATOM 4576 C C . ARG B 1 32 ? 4.844 3.699 4.484 1 82.38 32 ARG B C 1
ATOM 4578 O O . ARG B 1 32 ? 4.543 4.785 4.988 1 82.38 32 ARG B O 1
ATOM 4585 N N . LEU B 1 33 ? 4.133 2.629 4.695 1 84.81 33 LEU B N 1
ATOM 4586 C CA . LEU B 1 33 ? 2.928 2.645 5.516 1 84.81 33 LEU B CA 1
ATOM 4587 C C . LEU B 1 33 ? 3.264 2.941 6.973 1 84.81 33 LEU B C 1
ATOM 4589 O O . LEU B 1 33 ? 2.496 3.611 7.668 1 84.81 33 LEU B O 1
ATOM 4593 N N . HIS B 1 34 ? 4.371 2.408 7.363 1 88.25 34 HIS B N 1
ATOM 4594 C CA . HIS B 1 34 ? 4.797 2.686 8.727 1 88.25 34 HIS B CA 1
ATOM 4595 C C . HIS B 1 34 ? 5.078 4.172 8.93 1 88.25 34 HIS B C 1
ATOM 4597 O O . HIS B 1 34 ? 4.707 4.746 9.953 1 88.25 34 HIS B O 1
ATOM 4603 N N . SER B 1 35 ? 5.75 4.809 8.008 1 84.31 35 SER B N 1
ATOM 4604 C CA . SER B 1 35 ? 6.023 6.242 8.062 1 84.31 35 SER B CA 1
ATOM 4605 C C . SER B 1 35 ? 4.734 7.051 8.102 1 84.31 35 SER B C 1
ATOM 4607 O O . SER B 1 35 ? 4.602 7.98 8.898 1 84.31 35 SER B O 1
ATOM 4609 N N . LEU B 1 36 ? 3.775 6.703 7.238 1 84.44 36 LEU B N 1
ATOM 4610 C CA . LEU B 1 36 ? 2.486 7.383 7.211 1 84.44 36 LEU B CA 1
ATOM 4611 C C . LEU B 1 36 ? 1.744 7.199 8.531 1 84.44 36 LEU B C 1
ATOM 4613 O O . LEU B 1 36 ? 1.14 8.141 9.047 1 84.44 36 LEU B O 1
ATOM 4617 N N . GLU B 1 37 ? 1.808 6 9 1 89.88 37 GLU B N 1
ATOM 4618 C CA . GLU B 1 37 ? 1.136 5.699 10.258 1 89.88 37 GLU B CA 1
ATOM 4619 C C . GLU B 1 37 ? 1.709 6.531 11.398 1 89.88 37 GLU B C 1
ATOM 4621 O O . GLU B 1 37 ? 0.96 7.074 12.211 1 89.88 37 GLU B O 1
ATOM 4626 N N . SER B 1 38 ? 3.008 6.633 11.484 1 87.19 38 SER B N 1
ATOM 4627 C CA . SER B 1 38 ? 3.666 7.445 12.5 1 87.19 38 SER B CA 1
ATOM 4628 C C . SER B 1 38 ? 3.268 8.914 12.383 1 87.19 38 SER B C 1
ATOM 4630 O O . SER B 1 38 ? 3.006 9.57 13.391 1 87.19 38 SER B O 1
ATOM 4632 N N . PHE B 1 39 ? 3.18 9.375 11.203 1 86.25 39 PHE B N 1
ATOM 4633 C CA . PHE B 1 39 ? 2.777 10.758 10.945 1 86.25 39 PHE B CA 1
ATOM 4634 C C . PHE B 1 39 ? 1.344 10.992 11.406 1 86.25 39 PHE B C 1
ATOM 4636 O O . PHE B 1 39 ? 1.057 11.992 12.07 1 86.25 39 PHE B O 1
ATOM 4643 N N . VAL B 1 40 ? 0.491 10.109 11.039 1 88.69 40 VAL B N 1
ATOM 4644 C CA . VAL B 1 40 ? -0.925 10.234 11.367 1 88.69 40 VAL B CA 1
ATOM 4645 C C . VAL B 1 40 ? -1.115 10.172 12.883 1 88.69 40 VAL B C 1
ATOM 4647 O O . VAL B 1 40 ? -1.926 10.906 13.445 1 88.69 40 VAL B O 1
ATOM 4650 N N . GLU B 1 41 ? -0.389 9.305 13.5 1 88.62 41 GLU B N 1
ATOM 4651 C CA . GLU B 1 41 ? -0.468 9.195 14.961 1 88.62 41 GLU B CA 1
ATOM 4652 C C . GLU B 1 41 ? -0.015 10.492 15.633 1 88.62 41 GLU B C 1
ATOM 4654 O O . GLU B 1 41 ? -0.635 10.945 16.594 1 88.62 41 GLU B O 1
ATOM 4659 N N . THR B 1 42 ? 1.09 11.047 15.125 1 84.25 42 THR B N 1
ATOM 4660 C CA . THR B 1 42 ? 1.584 12.312 15.656 1 84.25 42 THR B CA 1
ATOM 4661 C C . THR B 1 42 ? 0.554 13.422 15.461 1 84.25 42 THR B C 1
ATOM 4663 O O . THR B 1 42 ? 0.287 14.195 16.375 1 84.25 42 THR B O 1
ATOM 4666 N N . ALA B 1 43 ? -0.009 13.484 14.273 1 85.75 43 ALA B N 1
ATOM 4667 C CA . ALA B 1 43 ? -1.031 14.492 13.984 1 85.75 43 ALA B CA 1
ATOM 4668 C C . ALA B 1 43 ? -2.242 14.32 14.898 1 85.75 43 ALA B C 1
ATOM 4670 O O . ALA B 1 43 ? -2.783 15.297 15.414 1 85.75 43 ALA B O 1
ATOM 4671 N N . GLU B 1 44 ? -2.623 13.086 15.141 1 88 44 GLU B N 1
ATOM 4672 C CA . GLU B 1 44 ? -3.768 12.789 16 1 88 44 GLU B CA 1
ATOM 4673 C C . GLU B 1 44 ? -3.496 13.195 17.438 1 88 44 GLU B C 1
ATOM 4675 O O . GLU B 1 44 ? -4.371 13.75 18.109 1 88 44 GLU B O 1
ATOM 4680 N N . GLN B 1 45 ? -2.33 12.93 17.922 1 83.69 45 GLN B N 1
ATOM 4681 C CA . GLN B 1 45 ? -1.949 13.297 19.281 1 83.69 45 GLN B CA 1
ATOM 4682 C C . GLN B 1 45 ? -1.97 14.812 19.469 1 83.69 45 GLN B C 1
ATOM 4684 O O . GLN B 1 45 ? -2.43 15.312 20.484 1 83.69 45 GLN B O 1
ATOM 4689 N N . GLN B 1 46 ? -1.534 15.492 18.484 1 81.25 46 GLN B N 1
ATOM 4690 C CA . GLN B 1 46 ? -1.51 16.953 18.547 1 81.25 46 GLN B CA 1
ATOM 4691 C C . GLN B 1 46 ? -2.922 17.531 18.5 1 81.25 46 GLN B C 1
ATOM 4693 O O . GLN B 1 46 ? -3.229 18.5 19.203 1 81.25 46 GLN B O 1
ATOM 4698 N N . LEU B 1 47 ? -3.775 16.844 17.719 1 81.31 47 LEU B N 1
ATOM 4699 C CA . LEU B 1 47 ? -5.16 17.297 17.609 1 81.31 47 LEU B CA 1
ATOM 4700 C C . LEU B 1 47 ? -5.914 17.047 18.906 1 81.31 47 LEU B C 1
ATOM 4702 O O . LEU B 1 47 ? -6.777 17.844 19.297 1 81.31 47 LEU B O 1
ATOM 4706 N N . GLN B 1 48 ? -5.648 15.938 19.594 1 77.31 48 GLN B N 1
ATOM 4707 C CA . GLN B 1 48 ? -6.332 15.594 20.828 1 77.31 48 GLN B CA 1
ATOM 4708 C C . GLN B 1 48 ? -5.965 16.562 21.953 1 77.31 48 GLN B C 1
ATOM 4710 O O . GLN B 1 48 ? -6.77 16.812 22.859 1 77.31 48 GLN B O 1
ATOM 4715 N N . MET B 1 49 ? -4.812 17.047 21.906 1 66.88 49 MET B N 1
ATOM 4716 C CA . MET B 1 49 ? -4.461 18.062 22.891 1 66.88 49 MET B CA 1
ATOM 4717 C C . MET B 1 49 ? -5.363 19.281 22.75 1 66.88 49 MET B C 1
ATOM 4719 O O . MET B 1 49 ? -5.688 19.938 23.75 1 66.88 49 MET B O 1
ATOM 4723 N N . SER B 1 50 ? -5.793 19.469 21.531 1 56.44 50 SER B N 1
ATOM 4724 C CA . SER B 1 50 ? -6.637 20.641 21.281 1 56.44 50 SER B CA 1
ATOM 4725 C C . SER B 1 50 ? -8.031 20.453 21.875 1 56.44 50 SER B C 1
ATOM 4727 O O . SER B 1 50 ? -8.625 21.406 22.391 1 56.44 50 SER B O 1
ATOM 4729 N N . VAL B 1 51 ? -8.625 19.156 21.828 1 53.94 51 VAL B N 1
ATOM 4730 C CA . VAL B 1 51 ? -10.023 18.922 22.188 1 53.94 51 VAL B CA 1
ATOM 4731 C C . VAL B 1 51 ? -10.156 18.906 23.703 1 53.94 51 VAL B C 1
ATOM 4733 O O . VAL B 1 51 ? -11.133 19.422 24.266 1 53.94 51 VAL B O 1
ATOM 4736 N N . ASN B 1 52 ? -9.336 18.109 24.469 1 49.19 52 ASN B N 1
ATOM 4737 C CA . ASN B 1 52 ? -9.562 17.922 25.906 1 49.19 52 ASN B CA 1
ATOM 4738 C C . ASN B 1 52 ? -9.273 19.203 26.688 1 49.19 52 ASN B C 1
ATOM 4740 O O . ASN B 1 52 ? -9.758 19.359 27.812 1 49.19 52 ASN B O 1
ATOM 4744 N N . LYS B 1 53 ? -8.219 19.984 26.328 1 46.62 53 LYS B N 1
ATOM 4745 C CA . LYS B 1 53 ? -7.922 21.109 27.203 1 46.62 53 LYS B CA 1
ATOM 4746 C C . LYS B 1 53 ? -8.516 22.406 26.656 1 46.62 53 LYS B C 1
ATOM 4748 O O . LYS B 1 53 ? -8.727 22.531 25.438 1 46.62 53 LYS B O 1
ATOM 4753 N N . SER B 1 54 ? -9.242 23.094 27.438 1 43.53 54 SER B N 1
ATOM 4754 C CA . SER B 1 54 ? -9.82 24.406 27.188 1 43.53 54 SER B CA 1
ATOM 4755 C C . SER B 1 54 ? -9.016 25.188 26.156 1 43.53 54 SER B C 1
ATOM 4757 O O . SER B 1 54 ? -9.484 26.203 25.625 1 43.53 54 SER B O 1
ATOM 4759 N N . MET B 1 55 ? -7.625 24.828 26.016 1 51 55 MET B N 1
ATOM 4760 C CA . MET B 1 55 ? -6.785 25.641 25.141 1 51 55 MET B CA 1
ATOM 4761 C C . MET B 1 55 ? -6.586 24.938 23.797 1 51 55 MET B C 1
ATOM 4763 O O . MET B 1 55 ? -6.141 23.797 23.75 1 51 55 MET B O 1
ATOM 4767 N N . SER B 1 56 ? -7.371 25.312 22.75 1 61.53 56 SER B N 1
ATOM 4768 C CA . SER B 1 56 ? -7.297 24.844 21.375 1 61.53 56 SER B CA 1
ATOM 4769 C C . SER B 1 56 ? -5.863 24.891 20.844 1 61.53 56 SER B C 1
ATOM 4771 O O . SER B 1 56 ? -5.082 25.75 21.266 1 61.53 56 SER B O 1
ATOM 4773 N N . LEU B 1 57 ? -5.188 23.797 20.391 1 71.69 57 LEU B N 1
ATOM 4774 C CA . LEU B 1 57 ? -3.914 23.719 19.688 1 71.69 57 LEU B CA 1
ATOM 4775 C C . LEU B 1 57 ? -3.621 25.016 18.938 1 71.69 57 LEU B C 1
ATOM 4777 O O . LEU B 1 57 ? -2.477 25.469 18.922 1 71.69 57 LEU B O 1
ATOM 4781 N N . VAL B 1 58 ? -4.652 25.672 18.641 1 76.81 58 VAL B N 1
ATOM 4782 C CA . VAL B 1 58 ? -4.492 26.812 17.75 1 76.81 58 VAL B CA 1
ATOM 4783 C C . VAL B 1 58 ? -4.176 28.062 18.562 1 76.81 58 VAL B C 1
ATOM 4785 O O . VAL B 1 58 ? -3.68 29.047 18.016 1 76.81 58 VAL B O 1
ATOM 4788 N N . HIS B 1 59 ? -4.398 27.906 19.938 1 78.12 59 HIS B N 1
ATOM 4789 C CA . HIS B 1 59 ? -4.125 29.062 20.781 1 78.12 59 HIS B CA 1
ATOM 4790 C C . HIS B 1 59 ? -2.678 29.078 21.266 1 78.12 59 HIS B C 1
ATOM 4792 O O . HIS B 1 59 ? -2.197 30.078 21.797 1 78.12 59 HIS B O 1
ATOM 4798 N N . HIS B 1 60 ? -2.057 27.969 21.094 1 80.38 60 HIS B N 1
ATOM 4799 C CA . HIS B 1 60 ? -0.65 27.828 21.453 1 80.38 60 HIS B CA 1
ATOM 4800 C C . HIS B 1 60 ? 0.252 28.094 20.266 1 80.38 60 HIS B C 1
ATOM 4802 O O . HIS B 1 60 ? 0.054 27.516 19.188 1 80.38 60 HIS B O 1
ATOM 4808 N N . PRO B 1 61 ? 1.177 29 20.469 1 84.81 61 PRO B N 1
ATOM 4809 C CA . PRO B 1 61 ? 1.98 29.406 19.312 1 84.81 61 PRO B CA 1
ATOM 4810 C C . PRO B 1 61 ? 2.676 28.219 18.641 1 84.81 61 PRO B C 1
ATOM 4812 O O . PRO B 1 61 ? 2.662 28.109 17.406 1 84.81 61 PRO B O 1
ATOM 4815 N N . VAL B 1 62 ? 3.312 27.375 19.375 1 86.38 62 VAL B N 1
ATOM 4816 C CA . VAL B 1 62 ? 4.012 26.219 18.797 1 86.38 62 VAL B CA 1
ATOM 4817 C C . VAL B 1 62 ? 3.006 25.266 18.172 1 86.38 62 VAL B C 1
ATOM 4819 O O . VAL B 1 62 ? 3.242 24.734 17.078 1 86.38 62 VAL B O 1
ATOM 4822 N N . GLY B 1 63 ? 1.923 25.047 18.906 1 84.12 63 GLY B N 1
ATOM 4823 C CA . GLY B 1 63 ? 0.868 24.219 18.344 1 84.12 63 GLY B CA 1
ATOM 4824 C C . GLY B 1 63 ? 0.311 24.75 17.047 1 84.12 63 GLY B C 1
ATOM 4825 O O . GLY B 1 63 ? 0.084 23.984 16.109 1 84.12 63 GLY B O 1
ATOM 4826 N N . ALA B 1 64 ? 0.094 26 17.016 1 84.19 64 ALA B N 1
ATOM 4827 C CA . ALA B 1 64 ? -0.417 26.641 15.805 1 84.19 64 ALA B CA 1
ATOM 4828 C C . ALA B 1 64 ? 0.574 26.5 14.656 1 84.19 64 ALA B C 1
ATOM 4830 O O . ALA B 1 64 ? 0.182 26.219 13.523 1 84.19 64 ALA B O 1
ATOM 4831 N N . TYR B 1 65 ? 1.804 26.703 14.961 1 87.56 65 TYR B N 1
ATOM 4832 C CA . TYR B 1 65 ? 2.842 26.562 13.945 1 87.56 65 TYR B CA 1
ATOM 4833 C C . TYR B 1 65 ? 2.865 25.141 13.391 1 87.56 65 TYR B C 1
ATOM 4835 O O . TYR B 1 65 ? 2.928 24.938 12.172 1 87.56 65 TYR B O 1
ATOM 4843 N N . LEU B 1 66 ? 2.875 24.219 14.273 1 88.56 66 LEU B N 1
ATOM 4844 C CA . LEU B 1 66 ? 2.945 22.812 13.867 1 88.56 66 LEU B CA 1
ATOM 4845 C C . LEU B 1 66 ? 1.738 22.438 13.016 1 88.56 66 LEU B C 1
ATOM 4847 O O . LEU B 1 66 ? 1.871 21.703 12.031 1 88.56 66 LEU B O 1
ATOM 4851 N N . LEU B 1 67 ? 0.593 22.859 13.391 1 87.12 67 LEU B N 1
ATOM 4852 C CA . LEU B 1 67 ? -0.619 22.578 12.633 1 87.12 67 LEU B CA 1
ATOM 4853 C C . LEU B 1 67 ? -0.517 23.156 11.219 1 87.12 67 LEU B C 1
ATOM 4855 O O . LEU B 1 67 ? -0.807 22.469 10.242 1 87.12 67 LEU B O 1
ATOM 4859 N N . VAL B 1 68 ? -0.106 24.406 11.125 1 86.12 68 VAL B N 1
ATOM 4860 C CA . VAL B 1 68 ? 0.006 25.078 9.828 1 86.12 68 VAL B CA 1
ATOM 4861 C C . VAL B 1 68 ? 1.05 24.375 8.969 1 86.12 68 VAL B C 1
ATOM 4863 O O . VAL B 1 68 ? 0.845 24.172 7.77 1 86.12 68 VAL B O 1
ATOM 4866 N N . LYS B 1 69 ? 2.109 24.016 9.578 1 87.06 69 LYS B N 1
ATOM 4867 C CA . LYS B 1 69 ? 3.172 23.328 8.859 1 87.06 69 LYS B CA 1
ATOM 4868 C C . LYS B 1 69 ? 2.68 22 8.305 1 87.06 69 LYS B C 1
ATOM 4870 O O . LYS B 1 69 ? 2.957 21.656 7.148 1 87.06 69 LYS B O 1
ATOM 4875 N N . ARG B 1 70 ? 1.996 21.234 9.125 1 87.12 70 ARG B N 1
ATOM 4876 C CA . ARG B 1 70 ? 1.509 19.938 8.68 1 87.12 70 ARG B CA 1
ATOM 4877 C C . ARG B 1 70 ? 0.577 20.078 7.484 1 87.12 70 ARG B C 1
ATOM 4879 O O . ARG B 1 70 ? 0.685 19.312 6.516 1 87.12 70 ARG B O 1
ATOM 4886 N N . LEU B 1 71 ? -0.254 21.031 7.539 1 84.12 71 LEU B N 1
ATOM 4887 C CA . LEU B 1 71 ? -1.274 21.172 6.504 1 84.12 71 LEU B CA 1
ATOM 4888 C C . LEU B 1 71 ? -0.708 21.875 5.273 1 84.12 71 LEU B C 1
ATOM 4890 O O . LEU B 1 71 ? -1.252 21.734 4.172 1 84.12 71 LEU B O 1
ATOM 4894 N N . SER B 1 72 ? 0.335 22.594 5.457 1 81.75 72 SER B N 1
ATOM 4895 C CA . SER B 1 72 ? 0.919 23.297 4.324 1 81.75 72 SER B CA 1
ATOM 4896 C C . SER B 1 72 ? 1.854 22.391 3.529 1 81.75 72 SER B C 1
ATOM 4898 O O . SER B 1 72 ? 2.014 22.562 2.32 1 81.75 72 SER B O 1
ATOM 4900 N N . SER B 1 73 ? 2.529 21.438 4.203 1 79.19 73 SER B N 1
ATOM 4901 C CA . SER B 1 73 ? 3.561 20.703 3.475 1 79.19 73 SER B CA 1
ATOM 4902 C C . SER B 1 73 ? 3.549 19.219 3.844 1 79.19 73 SER B C 1
ATOM 4904 O O . SER B 1 73 ? 3.592 18.359 2.967 1 79.19 73 SER B O 1
ATOM 4906 N N . ASP B 1 74 ? 3.439 18.938 5.105 1 79.81 74 ASP B N 1
ATOM 4907 C CA . ASP B 1 74 ? 3.711 17.578 5.566 1 79.81 74 ASP B CA 1
ATOM 4908 C C . ASP B 1 74 ? 2.668 16.609 5.031 1 79.81 74 ASP B C 1
ATOM 4910 O O . ASP B 1 74 ? 3.01 15.5 4.598 1 79.81 74 ASP B O 1
ATOM 4914 N N . TRP B 1 75 ? 1.406 16.984 5.125 1 80.56 75 TRP B N 1
ATOM 4915 C CA . TRP B 1 75 ? 0.343 16.094 4.648 1 80.56 75 TRP B CA 1
ATOM 4916 C C . TRP B 1 75 ? 0.519 15.789 3.168 1 80.56 75 TRP B C 1
ATOM 4918 O O . TRP B 1 75 ? 0.354 14.641 2.746 1 80.56 75 TRP B O 1
ATOM 4928 N N . LEU B 1 76 ? 0.84 16.844 2.387 1 72.81 76 LEU B N 1
ATOM 4929 C CA . LEU B 1 76 ? 1.032 16.641 0.955 1 72.81 76 LEU B CA 1
ATOM 4930 C C . LEU B 1 76 ? 2.197 15.695 0.692 1 72.81 76 LEU B C 1
ATOM 4932 O O . LEU B 1 76 ? 2.129 14.852 -0.206 1 72.81 76 LEU B O 1
ATOM 4936 N N . GLN B 1 77 ? 3.227 15.812 1.421 1 73.81 77 GLN B N 1
ATOM 4937 C CA . GLN B 1 77 ? 4.414 14.984 1.245 1 73.81 77 GLN B CA 1
ATOM 4938 C C . GLN B 1 77 ? 4.113 13.523 1.567 1 73.81 77 GLN B C 1
ATOM 4940 O O . GLN B 1 77 ? 4.621 12.617 0.902 1 73.81 77 GLN B O 1
ATOM 4945 N N . HIS B 1 78 ? 3.307 13.289 2.592 1 75.81 78 HIS B N 1
ATOM 4946 C CA . HIS B 1 78 ? 3.041 11.93 3.041 1 75.81 78 HIS B CA 1
ATOM 4947 C C . HIS B 1 78 ? 1.938 11.281 2.211 1 75.81 78 HIS B C 1
ATOM 4949 O O . HIS B 1 78 ? 1.912 10.055 2.055 1 75.81 78 HIS B O 1
ATOM 4955 N N . VAL B 1 79 ? 0.992 12.047 1.718 1 66.62 79 VAL B N 1
ATOM 4956 C CA . VAL B 1 79 ? -0.161 11.469 1.036 1 66.62 79 VAL B CA 1
ATOM 4957 C C . VAL B 1 79 ? 0.118 11.375 -0.462 1 66.62 79 VAL B C 1
ATOM 4959 O O . VAL B 1 79 ? -0.477 10.555 -1.16 1 66.62 79 VAL B O 1
ATOM 4962 N N . LYS B 1 80 ? 1.08 12.188 -0.915 1 58.16 80 LYS B N 1
ATOM 4963 C CA . LYS B 1 80 ? 1.339 12.164 -2.352 1 58.16 80 LYS B CA 1
ATOM 4964 C C . LYS B 1 80 ? 1.627 10.75 -2.838 1 58.16 80 LYS B C 1
ATOM 4966 O O . LYS B 1 80 ? 2.512 10.078 -2.309 1 58.16 80 LYS B O 1
ATOM 4971 N N . SER B 1 81 ? 0.808 10.305 -3.801 1 56.38 81 SER B N 1
ATOM 4972 C CA . SER B 1 81 ? 0.955 9.117 -4.637 1 56.38 81 SER B CA 1
ATOM 4973 C C . SER B 1 81 ? 0.595 7.852 -3.869 1 56.38 81 SER B C 1
ATOM 4975 O O . SER B 1 81 ? 0.934 6.746 -4.293 1 56.38 81 SER B O 1
ATOM 4977 N N . VAL B 1 82 ? 0.085 8.18 -2.496 1 59.38 82 VAL B N 1
ATOM 4978 C CA . VAL B 1 82 ? -0.13 6.957 -1.729 1 59.38 82 VAL B CA 1
ATOM 4979 C C . VAL B 1 82 ? -1.526 6.406 -2.012 1 59.38 82 VAL B C 1
ATOM 4981 O O . VAL B 1 82 ? -1.676 5.254 -2.428 1 59.38 82 VAL B O 1
ATOM 4984 N N . TYR B 1 83 ? -2.625 7.238 -1.701 1 59.78 83 TYR B N 1
ATOM 4985 C CA . TYR B 1 83 ? -4.02 6.801 -1.72 1 59.78 83 TYR B CA 1
ATOM 4986 C C . TYR B 1 83 ? -4.898 7.824 -2.428 1 59.78 83 TYR B C 1
ATOM 4988 O O . TYR B 1 83 ? -5.023 8.961 -1.977 1 59.78 83 TYR B O 1
ATOM 4996 N N . GLN B 1 84 ? -5.359 7.422 -3.605 1 62.09 84 GLN B N 1
ATOM 4997 C CA . GLN B 1 84 ? -6.086 8.336 -4.48 1 62.09 84 GLN B CA 1
ATOM 4998 C C . GLN B 1 84 ? -7.195 9.055 -3.719 1 62.09 84 GLN B C 1
ATOM 5000 O O . GLN B 1 84 ? -7.352 10.273 -3.848 1 62.09 84 GLN B O 1
ATOM 5005 N N . PRO B 1 85 ? -7.934 8.328 -2.91 1 60.06 85 PRO B N 1
ATOM 5006 C CA . PRO B 1 85 ? -9.008 9.055 -2.221 1 60.06 85 PRO B CA 1
ATOM 5007 C C . PRO B 1 85 ? -8.484 10.156 -1.307 1 60.06 85 PRO B C 1
ATOM 5009 O O . PRO B 1 85 ? -9.117 11.211 -1.176 1 60.06 85 PRO B O 1
ATOM 5012 N N . LEU B 1 86 ? -7.398 9.914 -0.659 1 65.38 86 LEU B N 1
ATOM 5013 C CA . LEU B 1 86 ? -6.793 10.93 0.194 1 65.38 86 LEU B CA 1
ATOM 5014 C C . LEU B 1 86 ? -6.289 12.109 -0.636 1 65.38 86 LEU B C 1
ATOM 5016 O O . LEU B 1 86 ? -6.477 13.266 -0.256 1 65.38 86 LEU B O 1
ATOM 5020 N N . THR B 1 87 ? -5.785 11.711 -1.773 1 66.06 87 THR B N 1
ATOM 5021 C CA . THR B 1 87 ? -5.309 12.75 -2.684 1 66.06 87 THR B CA 1
ATOM 5022 C C . THR B 1 87 ? -6.469 13.586 -3.211 1 66.06 87 THR B C 1
ATOM 5024 O O . THR B 1 87 ? -6.367 14.805 -3.311 1 66.06 87 THR B O 1
ATOM 5027 N N . ASP B 1 88 ? -7.574 12.859 -3.492 1 65.38 88 ASP B N 1
ATOM 5028 C CA . ASP B 1 88 ? -8.758 13.555 -3.988 1 65.38 88 ASP B CA 1
ATOM 5029 C C . ASP B 1 88 ? -9.328 14.5 -2.932 1 65.38 88 ASP B C 1
ATOM 5031 O O . ASP B 1 88 ? -9.766 15.609 -3.25 1 65.38 88 ASP B O 1
ATOM 5035 N N . PHE B 1 89 ? -9.367 14.078 -1.771 1 71.31 89 PHE B N 1
ATOM 5036 C CA . PHE B 1 89 ? -9.891 14.906 -0.69 1 71.31 89 PHE B CA 1
ATOM 5037 C C . PHE B 1 89 ? -9.055 16.172 -0.536 1 71.31 89 PHE B C 1
ATOM 5039 O O . PHE B 1 89 ? -9.602 17.281 -0.433 1 71.31 89 PHE B O 1
ATOM 5046 N N . VAL B 1 90 ? -7.777 16.016 -0.529 1 68.38 90 VAL B N 1
ATOM 5047 C CA . VAL B 1 90 ? -6.891 17.172 -0.376 1 68.38 90 VAL B CA 1
ATOM 5048 C C . VAL B 1 90 ? -7.086 18.125 -1.545 1 68.38 90 VAL B C 1
ATOM 5050 O O . VAL B 1 90 ? -7.16 19.344 -1.35 1 68.38 90 VAL B O 1
ATOM 5053 N N . ASN B 1 91 ? -7.27 17.484 -2.748 1 66.31 91 ASN B N 1
ATOM 5054 C CA . ASN B 1 91 ? -7.469 18.328 -3.93 1 66.31 91 ASN B CA 1
ATOM 5055 C C . ASN B 1 91 ? -8.82 19.031 -3.895 1 66.31 91 ASN B C 1
ATOM 5057 O O . ASN B 1 91 ? -8.922 20.203 -4.254 1 66.31 91 ASN B O 1
ATOM 5061 N N . ARG B 1 92 ? -9.859 18.266 -3.543 1 64.81 92 ARG B N 1
ATOM 5062 C CA . ARG B 1 92 ? -11.203 18.844 -3.453 1 64.81 92 ARG B CA 1
ATOM 5063 C C . ARG B 1 92 ? -11.242 19.969 -2.418 1 64.81 92 ARG B C 1
ATOM 5065 O O . ARG B 1 92 ? -11.859 21.016 -2.65 1 64.81 92 ARG B O 1
ATOM 5072 N N . TYR B 1 93 ? -10.656 19.656 -1.278 1 64.62 93 TYR B N 1
ATOM 5073 C CA . TYR B 1 93 ? -10.633 20.703 -0.257 1 64.62 93 TYR B CA 1
ATOM 5074 C C . TYR B 1 93 ? -9.938 21.953 -0.772 1 64.62 93 TYR B C 1
ATOM 5076 O O . TYR B 1 93 ? -10.406 23.062 -0.544 1 64.62 93 TYR B O 1
ATOM 5084 N N . ASN B 1 94 ? -8.914 21.688 -1.489 1 62.41 94 ASN B N 1
ATOM 5085 C CA . ASN B 1 94 ? -8.203 22.828 -2.049 1 62.41 94 ASN B CA 1
ATOM 5086 C C . ASN B 1 94 ? -9.055 23.578 -3.066 1 62.41 94 ASN B C 1
ATOM 5088 O O . ASN B 1 94 ? -8.992 24.812 -3.148 1 62.41 94 ASN B O 1
ATOM 5092 N N . SER B 1 95 ? -9.844 22.734 -3.873 1 58.03 95 SER B N 1
ATOM 5093 C CA . SER B 1 95 ? -10.68 23.359 -4.898 1 58.03 95 SER B CA 1
ATOM 5094 C C . SER B 1 95 ? -11.93 23.984 -4.293 1 58.03 95 SER B C 1
ATOM 5096 O O . SER B 1 95 ? -12.312 25.094 -4.652 1 58.03 95 SER B O 1
ATOM 5098 N N . GLU B 1 96 ? -12.836 23.047 -3.77 1 50.72 96 GLU B N 1
ATOM 5099 C CA . GLU B 1 96 ? -14.164 23.438 -3.303 1 50.72 96 GLU B CA 1
ATOM 5100 C C . GLU B 1 96 ? -14.07 24.531 -2.25 1 50.72 96 GLU B C 1
ATOM 5102 O O . GLU B 1 96 ? -14.914 25.438 -2.217 1 50.72 96 GLU B O 1
ATOM 5107 N N . TYR B 1 97 ? -13.484 24.047 -1.226 1 47.75 97 TYR B N 1
ATOM 5108 C CA . TYR B 1 97 ? -13.609 25.078 -0.199 1 47.75 97 TYR B CA 1
ATOM 5109 C C . TYR B 1 97 ? -12.797 26.312 -0.57 1 47.75 97 TYR B C 1
ATOM 5111 O O . TYR B 1 97 ? -12.484 27.141 0.29 1 47.75 97 TYR B O 1
ATOM 5119 N N . HIS B 1 98 ? -12.758 26.484 -1.673 1 46.81 98 HIS B N 1
ATOM 5120 C CA . HIS B 1 98 ? -12.125 27.734 -2.072 1 46.81 98 HIS B CA 1
ATOM 5121 C C . HIS B 1 98 ? -11 28.125 -1.111 1 46.81 98 HIS B C 1
ATOM 5123 O O . HIS B 1 98 ? -10.57 29.281 -1.079 1 46.81 98 HIS B O 1
ATOM 5129 N N . GLY B 1 99 ? -10.984 27.453 0.059 1 50.72 99 GLY B N 1
ATOM 5130 C CA . GLY B 1 99 ? -10.305 27.781 1.303 1 50.72 99 GLY B CA 1
ATOM 5131 C C . GLY B 1 99 ? -8.977 27.078 1.459 1 50.72 99 GLY B C 1
ATOM 5132 O O . GLY B 1 99 ? -8.875 25.875 1.211 1 50.72 99 GLY B O 1
ATOM 5133 N N . GLN B 1 100 ? -7.988 27.734 1.072 1 59.59 100 GLN B N 1
ATOM 5134 C CA . GLN B 1 100 ? -6.609 27.375 0.764 1 59.59 100 GLN B CA 1
ATOM 5135 C C . GLN B 1 100 ? -5.902 26.797 1.988 1 59.59 100 GLN B C 1
ATOM 5137 O O . GLN B 1 100 ? -5.996 27.344 3.084 1 59.59 100 GLN B O 1
ATOM 5142 N N . LEU B 1 101 ? -5.734 25.469 2.006 1 72.12 101 LEU B N 1
ATOM 5143 C CA . LEU B 1 101 ? -4.703 25 2.926 1 72.12 101 LEU B CA 1
ATOM 5144 C C . LEU B 1 101 ? -3.576 26.031 3.037 1 72.12 101 LEU B C 1
ATOM 5146 O O . LEU B 1 101 ? -3.359 26.828 2.117 1 72.12 101 LEU B O 1
ATOM 5150 N N . PRO B 1 102 ? -3.141 26.031 4.324 1 77.94 102 PRO B N 1
ATOM 5151 C CA . PRO B 1 102 ? -2.018 26.953 4.461 1 77.94 102 PRO B CA 1
ATOM 5152 C C . PRO B 1 102 ? -0.91 26.703 3.441 1 77.94 102 PRO B C 1
ATOM 5154 O O . PRO B 1 102 ? -0.703 25.562 3.02 1 77.94 102 PRO B O 1
ATOM 5157 N N . SER B 1 103 ? -0.4 27.703 2.908 1 76.06 103 SER B N 1
ATOM 5158 C CA . SER B 1 103 ? 0.74 27.625 1.999 1 76.06 103 SER B CA 1
ATOM 5159 C C . SER B 1 103 ? 2.059 27.609 2.766 1 76.06 103 SER B C 1
ATOM 5161 O O . SER B 1 103 ? 2.072 27.75 3.99 1 76.06 103 SER B O 1
ATOM 5163 N N . ALA B 1 104 ? 3.115 27.484 2.02 1 75.31 104 ALA B N 1
ATOM 5164 C CA . ALA B 1 104 ? 4.445 27.531 2.615 1 75.31 104 ALA B CA 1
ATOM 5165 C C . ALA B 1 104 ? 4.719 28.906 3.229 1 75.31 104 ALA B C 1
ATOM 5167 O O . ALA B 1 104 ? 5.398 29.016 4.254 1 75.31 104 ALA B O 1
ATOM 5168 N N . GLU B 1 105 ? 4.176 29.844 2.68 1 77 105 GLU B N 1
ATOM 5169 C CA . GLU B 1 105 ? 4.32 31.203 3.193 1 77 105 GLU B CA 1
ATOM 5170 C C . GLU B 1 105 ? 3.623 31.359 4.543 1 77 105 GLU B C 1
ATOM 5172 O O . GLU B 1 105 ? 4.102 32.094 5.414 1 77 105 GLU B O 1
ATOM 5177 N N . ASP B 1 106 ? 2.51 30.688 4.637 1 79.12 106 ASP B N 1
ATOM 5178 C CA . ASP B 1 106 ? 1.794 30.734 5.91 1 79.12 106 ASP B CA 1
ATOM 5179 C C . ASP B 1 106 ? 2.617 30.094 7.027 1 79.12 106 ASP B C 1
ATOM 5181 O O . ASP B 1 106 ? 2.586 30.562 8.172 1 79.12 106 ASP B O 1
ATOM 5185 N N . ALA B 1 107 ? 3.246 29.109 6.691 1 83.25 107 ALA B N 1
ATOM 5186 C CA . ALA B 1 107 ? 4.117 28.484 7.676 1 83.25 107 ALA B CA 1
ATOM 5187 C C . ALA B 1 107 ? 5.27 29.406 8.062 1 83.25 107 ALA B C 1
ATOM 5189 O O . ALA B 1 107 ? 5.66 29.453 9.234 1 83.25 107 ALA B O 1
ATOM 5190 N N . GLU B 1 108 ? 5.758 30.094 7.117 1 83.5 108 GLU B N 1
ATOM 5191 C CA . GLU B 1 108 ? 6.828 31.047 7.387 1 83.5 108 GLU B CA 1
ATOM 5192 C C . GLU B 1 108 ? 6.34 32.188 8.289 1 83.5 108 GLU B C 1
ATOM 5194 O O . GLU B 1 108 ? 7.066 32.625 9.18 1 83.5 108 GLU B O 1
ATOM 5199 N N . TRP B 1 109 ? 5.141 32.562 8.055 1 81.19 109 TRP B N 1
ATOM 5200 C CA . TRP B 1 109 ? 4.566 33.625 8.891 1 81.19 109 TRP B CA 1
ATOM 5201 C C . TRP B 1 109 ? 4.375 33.125 10.32 1 81.19 109 TRP B C 1
ATOM 5203 O O . TRP B 1 109 ? 4.547 33.906 11.273 1 81.19 109 TRP B O 1
ATOM 5213 N N . SER B 1 110 ? 3.965 31.938 10.422 1 85.25 110 SER B N 1
ATOM 5214 C CA . SER B 1 110 ? 3.812 31.375 11.758 1 85.25 110 SER B CA 1
ATOM 5215 C C . SER B 1 110 ? 5.152 31.297 12.484 1 85.25 110 SER B C 1
ATOM 5217 O O . SER B 1 110 ? 5.223 31.5 13.695 1 85.25 110 SER B O 1
ATOM 5219 N N . ALA B 1 111 ? 6.16 31.016 11.727 1 87.69 111 ALA B N 1
ATOM 5220 C CA . ALA B 1 111 ? 7.504 31 12.305 1 87.69 111 ALA B CA 1
ATOM 5221 C C . ALA B 1 111 ? 7.918 32.375 12.773 1 87.69 111 ALA B C 1
ATOM 5223 O O . ALA B 1 111 ? 8.516 32.531 13.844 1 87.69 111 ALA B O 1
ATOM 5224 N N . HIS B 1 112 ? 7.578 33.344 12.039 1 86.81 112 HIS B N 1
ATOM 5225 C CA . HIS B 1 112 ? 7.898 34.719 12.406 1 86.81 112 HIS B CA 1
ATOM 5226 C C . HIS B 1 112 ? 7.164 35.125 13.672 1 86.81 112 HIS B C 1
ATOM 5228 O O . HIS B 1 112 ? 7.684 35.938 14.469 1 86.81 112 HIS B O 1
ATOM 5234 N N . ALA B 1 113 ? 5.973 34.594 13.719 1 87.69 113 ALA B N 1
ATOM 5235 C CA . ALA B 1 113 ? 5.219 34.875 14.938 1 87.69 113 ALA B CA 1
ATOM 5236 C C . ALA B 1 113 ? 5.953 34.375 16.172 1 87.69 113 ALA B C 1
ATOM 5238 O O . ALA B 1 113 ? 5.996 35.062 17.203 1 87.69 113 ALA B O 1
ATOM 5239 N N . ILE B 1 114 ? 6.52 33.25 16.062 1 89.44 114 ILE B N 1
ATOM 5240 C CA . ILE B 1 114 ? 7.262 32.688 17.172 1 89.44 114 ILE B CA 1
ATOM 5241 C C . ILE B 1 114 ? 8.484 33.531 17.484 1 89.44 114 ILE B C 1
ATOM 5243 O O . ILE B 1 114 ? 8.773 33.812 18.656 1 89.44 114 ILE B O 1
ATOM 5247 N N . LEU B 1 115 ? 9.164 34 16.484 1 90.19 115 LEU B N 1
ATOM 5248 C CA . LEU B 1 115 ? 10.344 34.812 16.672 1 90.19 115 LEU B CA 1
ATOM 5249 C C . LEU B 1 115 ? 9.969 36.156 17.312 1 90.19 115 LEU B C 1
ATOM 5251 O O . LEU B 1 115 ? 10.703 36.656 18.156 1 90.19 115 LEU B O 1
ATOM 5255 N N . ARG B 1 116 ? 8.852 36.656 16.922 1 88.56 116 ARG B N 1
ATOM 5256 C CA . ARG B 1 116 ? 8.359 37.875 17.5 1 88.56 116 ARG B CA 1
ATOM 5257 C C . ARG B 1 116 ? 8.055 37.719 18.984 1 88.56 116 ARG B C 1
ATOM 5259 O O . ARG B 1 116 ? 8.43 38.562 19.797 1 88.56 116 ARG B O 1
ATOM 5266 N N . LEU B 1 117 ? 7.395 36.688 19.25 1 90.31 117 LEU B N 1
ATOM 5267 C CA . LEU B 1 117 ? 7.074 36.406 20.641 1 90.31 117 LEU B CA 1
ATOM 5268 C C . LEU B 1 117 ? 8.352 36.219 21.469 1 90.31 117 LEU B C 1
ATOM 5270 O O . LEU B 1 117 ? 8.43 36.719 22.594 1 90.31 117 LEU B O 1
ATOM 5274 N N . GLN B 1 118 ? 9.305 35.562 20.922 1 90.12 118 GLN B N 1
ATOM 5275 C CA . GLN B 1 118 ? 10.594 35.375 21.578 1 90.12 118 GLN B CA 1
ATOM 5276 C C . GLN B 1 118 ? 11.234 36.719 21.922 1 90.12 118 GLN B C 1
ATOM 5278 O O . GLN B 1 118 ? 11.711 36.906 23.031 1 90.12 118 GLN B O 1
ATOM 5283 N N . GLU B 1 119 ? 11.203 37.562 20.984 1 88.06 119 GLU B N 1
ATOM 5284 C CA . GLU B 1 119 ? 11.898 38.844 21.109 1 88.06 119 GLU B CA 1
ATOM 5285 C C . GLU B 1 119 ? 11.18 39.75 22.094 1 88.06 119 GLU B C 1
ATOM 5287 O O . GLU B 1 119 ? 11.797 40.312 22.984 1 88.06 119 GLU B O 1
ATOM 5292 N N . VAL B 1 120 ? 9.906 39.906 21.875 1 89.38 120 VAL B N 1
ATOM 5293 C CA . VAL B 1 120 ? 9.141 40.875 22.656 1 89.38 120 VAL B CA 1
ATOM 5294 C C . VAL B 1 120 ? 9.086 40.438 24.125 1 89.38 120 VAL B C 1
ATOM 5296 O O . VAL B 1 120 ? 9.281 41.25 25.031 1 89.38 120 VAL B O 1
ATOM 5299 N N . TYR B 1 121 ? 8.922 39.188 24.312 1 90.5 121 TYR B N 1
ATOM 5300 C CA . TYR B 1 121 ? 8.727 38.688 25.672 1 90.5 121 TYR B CA 1
ATOM 5301 C C . TYR B 1 121 ? 10 38.062 26.234 1 90.5 121 TYR B C 1
ATOM 5303 O O . TYR B 1 121 ? 10.016 37.562 27.344 1 90.5 121 TYR B O 1
ATOM 5311 N N . GLN B 1 122 ? 11.07 38.094 25.484 1 88.25 122 GLN B N 1
ATOM 5312 C CA . GLN B 1 122 ? 12.375 37.562 25.891 1 88.25 122 GLN B CA 1
ATOM 5313 C C . GLN B 1 122 ? 12.25 36.125 26.391 1 88.25 122 GLN B C 1
ATOM 5315 O O . GLN B 1 122 ? 12.695 35.812 27.484 1 88.25 122 GLN B O 1
ATOM 5320 N N . LEU B 1 123 ? 11.633 35.375 25.594 1 88.94 123 LEU B N 1
ATOM 5321 C CA . LEU B 1 123 ? 11.414 33.969 25.938 1 88.94 123 LEU B CA 1
ATOM 5322 C C . LEU B 1 123 ? 12.672 33.156 25.672 1 88.94 123 LEU B C 1
ATOM 5324 O O . LEU B 1 123 ? 13.391 33.375 24.703 1 88.94 123 LEU B O 1
ATOM 5328 N N . ASP B 1 124 ? 12.82 32.188 26.547 1 89.88 124 ASP B N 1
ATOM 5329 C CA . ASP B 1 124 ? 13.914 31.25 26.344 1 89.88 124 ASP B CA 1
ATOM 5330 C C . ASP B 1 124 ? 13.609 30.312 25.172 1 89.88 124 ASP B C 1
ATOM 5332 O O . ASP B 1 124 ? 12.531 29.719 25.109 1 89.88 124 ASP B O 1
ATOM 5336 N N . ILE B 1 125 ? 14.547 30.203 24.281 1 92.88 125 ILE B N 1
ATOM 5337 C CA . ILE B 1 125 ? 14.375 29.406 23.078 1 92.88 125 ILE B CA 1
ATOM 5338 C C . ILE B 1 125 ? 14.062 27.953 23.438 1 92.88 125 ILE B C 1
ATOM 5340 O O . ILE B 1 125 ? 13.211 27.312 22.828 1 92.88 125 ILE B O 1
ATOM 5344 N N . ARG B 1 126 ? 14.766 27.375 24.391 1 90.31 126 ARG B N 1
ATOM 5345 C CA . ARG B 1 126 ? 14.57 25.984 24.781 1 90.31 126 ARG B CA 1
ATOM 5346 C C . ARG B 1 126 ? 13.172 25.75 25.328 1 90.31 126 ARG B C 1
ATOM 5348 O O . ARG B 1 126 ? 12.594 24.688 25.156 1 90.31 126 ARG B O 1
ATOM 5355 N N . ASN B 1 127 ? 12.648 26.766 26.031 1 88.56 127 ASN B N 1
ATOM 5356 C CA . ASN B 1 127 ? 11.273 26.672 26.484 1 88.56 127 ASN B CA 1
ATOM 5357 C C . ASN B 1 127 ? 10.289 26.641 25.328 1 88.56 127 ASN B C 1
ATOM 5359 O O . ASN B 1 127 ? 9.312 25.891 25.344 1 88.56 127 ASN B O 1
ATOM 5363 N N . ILE B 1 128 ? 10.562 27.453 24.328 1 90.25 128 ILE B N 1
ATOM 5364 C CA . ILE B 1 128 ? 9.711 27.469 23.141 1 90.25 128 ILE B CA 1
ATOM 5365 C C . ILE B 1 128 ? 9.758 26.109 22.453 1 90.25 128 ILE B C 1
ATOM 5367 O O . ILE B 1 128 ? 8.719 25.562 22.094 1 90.25 128 ILE B O 1
ATOM 5371 N N . ILE B 1 129 ? 10.961 25.578 22.312 1 91.56 129 ILE B N 1
ATOM 5372 C CA . ILE B 1 129 ? 11.188 24.297 21.641 1 91.56 129 ILE B CA 1
ATOM 5373 C C . ILE B 1 129 ? 10.406 23.203 22.359 1 91.56 129 ILE B C 1
ATOM 5375 O O . ILE B 1 129 ? 9.852 22.312 21.703 1 91.56 129 ILE B O 1
ATOM 5379 N N . SER B 1 130 ? 10.312 23.266 23.641 1 87.75 130 SER B N 1
ATOM 5380 C CA . SER B 1 130 ? 9.633 22.234 24.422 1 87.75 130 SER B CA 1
ATOM 5381 C C . SER B 1 130 ? 8.148 22.547 24.562 1 87.75 130 SER B C 1
ATOM 5383 O O . SER B 1 130 ? 7.43 21.859 25.297 1 87.75 130 SER B O 1
ATOM 5385 N N . GLY B 1 131 ? 7.719 23.656 23.953 1 82.12 131 GLY B N 1
ATOM 5386 C CA . GLY B 1 131 ? 6.305 24 23.984 1 82.12 131 GLY B CA 1
ATOM 5387 C C . GLY B 1 131 ? 5.891 24.75 25.234 1 82.12 131 GLY B C 1
ATOM 5388 O O . GLY B 1 131 ? 4.695 24.875 25.516 1 82.12 131 GLY B O 1
ATOM 5389 N N . GLN B 1 132 ? 6.852 25.266 25.984 1 79.88 132 GLN B N 1
ATOM 5390 C CA . GLN B 1 132 ? 6.559 26 27.219 1 79.88 132 GLN B CA 1
ATOM 5391 C C . GLN B 1 132 ? 6.52 27.516 26.953 1 79.88 132 GLN B C 1
ATOM 5393 O O . GLN B 1 132 ? 7.547 28.188 27.031 1 79.88 132 GLN B O 1
ATOM 5398 N N . MET B 1 133 ? 5.383 27.969 26.547 1 75 133 MET B N 1
ATOM 5399 C CA . MET B 1 133 ? 5.238 29.375 26.156 1 75 133 MET B CA 1
ATOM 5400 C C . MET B 1 133 ? 4.598 30.188 27.281 1 75 133 MET B C 1
ATOM 5402 O O . MET B 1 133 ? 4.223 31.344 27.094 1 75 133 MET B O 1
ATOM 5406 N N . GLU B 1 134 ? 4.363 29.609 28.438 1 65.62 134 GLU B N 1
ATOM 5407 C CA . GLU B 1 134 ? 3.631 30.328 29.484 1 65.62 134 GLU B CA 1
ATOM 5408 C C . GLU B 1 134 ? 4.469 31.453 30.078 1 65.62 134 GLU B C 1
ATOM 5410 O O . GLU B 1 134 ? 5.66 31.281 30.344 1 65.62 134 GLU B O 1
ATOM 5415 N N . LEU B 1 135 ? 4.164 32.844 29.672 1 59.81 135 LEU B N 1
ATOM 5416 C CA . LEU B 1 135 ? 4.781 34.031 30.234 1 59.81 135 LEU B CA 1
ATOM 5417 C C . LEU B 1 135 ? 4.699 34 31.766 1 59.81 135 LEU B C 1
ATOM 5419 O O . LEU B 1 135 ? 3.812 34.625 32.344 1 59.81 135 LEU B O 1
ATOM 5423 N N . GLY B 1 136 ? 5.562 33.25 32.531 1 51.34 136 GLY B N 1
ATOM 5424 C CA . GLY B 1 136 ? 5.504 33.25 33.969 1 51.34 136 GLY B CA 1
ATOM 5425 C C . GLY B 1 136 ? 4.203 32.656 34.5 1 51.34 136 GLY B C 1
ATOM 5426 O O . GLY B 1 136 ? 3.961 32.688 35.719 1 51.34 136 GLY B O 1
ATOM 5427 N N . LEU B 1 137 ? 3.152 32.625 33.781 1 43.81 137 LEU B N 1
ATOM 5428 C CA . LEU B 1 137 ? 1.863 32.156 34.281 1 43.81 137 LEU B CA 1
ATOM 5429 C C . LEU B 1 137 ? 1.946 30.672 34.688 1 43.81 137 LEU B C 1
ATOM 5431 O O . LEU B 1 137 ? 2.547 29.859 33.969 1 43.81 137 LEU B O 1
ATOM 5435 N N . SER B 1 138 ? 2.172 30.594 36 1 36 138 SER B N 1
ATOM 5436 C CA . SER B 1 138 ? 2.143 29.281 36.625 1 36 138 SER B CA 1
ATOM 5437 C C . SER B 1 138 ? 1.098 28.375 36 1 36 138 SER B C 1
ATOM 5439 O O . SER B 1 138 ? -0.104 28.609 36.125 1 36 138 SER B O 1
ATOM 5441 N N . THR B 1 139 ? 1.062 28.219 34.844 1 37.12 139 THR B N 1
ATOM 5442 C CA . THR B 1 139 ? 0.028 27.266 34.469 1 37.12 139 THR B CA 1
ATOM 5443 C C . THR B 1 139 ? 0.027 26.062 35.438 1 37.12 139 THR B C 1
ATOM 5445 O O . THR B 1 139 ? 1.087 25.531 35.75 1 37.12 139 THR B O 1
ATOM 5448 N N . ASN B 1 140 ? -0.924 26.016 36.344 1 34.31 140 ASN B N 1
ATOM 5449 C CA . ASN B 1 140 ? -1.149 24.828 37.156 1 34.31 140 ASN B CA 1
ATOM 5450 C C . ASN B 1 140 ? -0.651 23.578 36.438 1 34.31 140 ASN B C 1
ATOM 5452 O O . ASN B 1 140 ? -0.399 23.594 35.219 1 34.31 140 ASN B O 1
ATOM 5456 N N . ASN B 1 141 ? -1.101 22.297 37.188 1 32.62 141 ASN B N 1
ATOM 5457 C CA . ASN B 1 141 ? -0.853 20.859 37.094 1 32.62 141 ASN B CA 1
ATOM 5458 C C . ASN B 1 141 ? -1.134 20.344 35.688 1 32.62 141 ASN B C 1
ATOM 5460 O O . ASN B 1 141 ? -2.223 19.828 35.406 1 32.62 141 ASN B O 1
ATOM 5464 N N . VAL B 1 142 ? -0.98 21.031 34.75 1 36.53 142 VAL B N 1
ATOM 5465 C CA . VAL B 1 142 ? -1.285 20.125 33.656 1 36.53 142 VAL B CA 1
ATOM 5466 C C . VAL B 1 142 ? -0.53 18.812 33.844 1 36.53 142 VAL B C 1
ATOM 5468 O O . VAL B 1 142 ? 0.703 18.781 33.844 1 36.53 142 VAL B O 1
ATOM 5471 N N . PRO B 1 143 ? -1.153 17.875 34.406 1 34.84 143 PRO B N 1
ATOM 5472 C CA . PRO B 1 143 ? -0.527 16.609 34.781 1 34.84 143 PRO B CA 1
ATOM 5473 C C . PRO B 1 143 ? 0.449 16.109 33.719 1 34.84 143 PRO B C 1
ATOM 5475 O O . PRO B 1 143 ? 1.62 15.867 34 1 34.84 143 PRO B O 1
ATOM 5478 N N . GLY B 1 144 ? 0.068 14.852 33.031 1 35.94 144 GLY B N 1
ATOM 5479 C CA . GLY B 1 144 ? 0.753 13.625 32.656 1 35.94 144 GLY B CA 1
ATOM 5480 C C . GLY B 1 144 ? 1.668 13.773 31.469 1 35.94 144 GLY B C 1
ATOM 5481 O O . GLY B 1 144 ? 1.58 14.758 30.734 1 35.94 144 GLY B O 1
ATOM 5482 N N . SER B 1 145 ? 2.785 12.805 31.109 1 41.97 145 SER B N 1
ATOM 5483 C CA . SER B 1 145 ? 3.908 12.398 30.281 1 41.97 145 SER B CA 1
ATOM 5484 C C . SER B 1 145 ? 3.596 12.594 28.797 1 41.97 145 SER B C 1
ATOM 5486 O O . SER B 1 145 ? 4.449 13.047 28.031 1 41.97 145 SER B O 1
ATOM 5488 N N . MET B 1 146 ? 2.465 12.227 28.406 1 42.38 146 MET B N 1
ATOM 5489 C CA . MET B 1 146 ? 2.117 12.062 26.984 1 42.38 146 MET B CA 1
ATOM 5490 C C . MET B 1 146 ? 1.916 13.422 26.328 1 42.38 146 MET B C 1
ATOM 5492 O O . MET B 1 146 ? 2.182 13.578 25.125 1 42.38 146 MET B O 1
ATOM 5496 N N . GLU B 1 147 ? 1.377 14.641 27.062 1 48.25 147 GLU B N 1
ATOM 5497 C CA . GLU B 1 147 ? 0.965 15.953 26.562 1 48.25 147 GLU B CA 1
ATOM 5498 C C . GLU B 1 147 ? 2.172 16.797 26.156 1 48.25 147 GLU B C 1
ATOM 5500 O O . GLU B 1 147 ? 2.105 17.562 25.203 1 48.25 147 GLU B O 1
ATOM 5505 N N . GLN B 1 148 ? 3.254 16.672 26.891 1 53.28 148 GLN B N 1
ATOM 5506 C CA . GLN B 1 148 ? 4.473 17.438 26.672 1 53.28 148 GLN B CA 1
ATOM 5507 C C . GLN B 1 148 ? 5.109 17.094 25.328 1 53.28 148 GLN B C 1
ATOM 5509 O O . GLN B 1 148 ? 5.66 17.969 24.656 1 53.28 148 GLN B O 1
ATOM 5514 N N . ASN B 1 149 ? 4.805 15.859 24.859 1 60.28 149 ASN B N 1
ATOM 5515 C CA . ASN B 1 149 ? 5.535 15.438 23.672 1 60.28 149 ASN B CA 1
ATOM 5516 C C . ASN B 1 149 ? 4.84 15.891 22.391 1 60.28 149 ASN B C 1
ATOM 5518 O O . ASN B 1 149 ? 5.488 16.062 21.344 1 60.28 149 ASN B O 1
ATOM 5522 N N . ALA B 1 150 ? 3.594 16.438 22.609 1 69.19 150 ALA B N 1
ATOM 5523 C CA . ALA B 1 150 ? 2.852 16.75 21.391 1 69.19 150 ALA B CA 1
ATOM 5524 C C . ALA B 1 150 ? 3.174 18.156 20.891 1 69.19 150 ALA B C 1
ATOM 5526 O O . ALA B 1 150 ? 3.053 18.438 19.688 1 69.19 150 ALA B O 1
ATOM 5527 N N . LEU B 1 151 ? 3.65 19.047 21.781 1 79.44 151 LEU B N 1
ATOM 5528 C CA . LEU B 1 151 ? 3.982 20.422 21.406 1 79.44 151 LEU B CA 1
ATOM 5529 C C . LEU B 1 151 ? 5.492 20.641 21.422 1 79.44 151 LEU B C 1
ATOM 5531 O O . LEU B 1 151 ? 5.988 21.5 22.156 1 79.44 151 LEU B O 1
ATOM 5535 N N . ARG B 1 152 ? 6.148 19.719 20.812 1 84.75 152 ARG B N 1
ATOM 5536 C CA . ARG B 1 152 ? 7.602 19.844 20.766 1 84.75 152 ARG B CA 1
ATOM 5537 C C . ARG B 1 152 ? 8.086 20.031 19.328 1 84.75 152 ARG B C 1
ATOM 5539 O O . ARG B 1 152 ? 7.617 19.344 18.422 1 84.75 152 ARG B O 1
ATOM 5546 N N . LEU B 1 153 ? 8.93 21.016 19.266 1 90.62 153 LEU B N 1
ATOM 5547 C CA . LEU B 1 153 ? 9.531 21.234 17.953 1 90.62 153 LEU B CA 1
ATOM 5548 C C . LEU B 1 153 ? 10.625 20.219 17.688 1 90.62 153 LEU B C 1
ATOM 5550 O O . LEU B 1 153 ? 11.414 19.891 18.578 1 90.62 153 LEU B O 1
ATOM 5554 N N . LYS B 1 154 ? 10.633 19.781 16.516 1 88.31 154 LYS B N 1
ATOM 5555 C CA . LYS B 1 154 ? 11.688 18.875 16.078 1 88.31 154 LYS B CA 1
ATOM 5556 C C . LYS B 1 154 ? 12.82 19.641 15.398 1 88.31 154 LYS B C 1
ATOM 5558 O O . LYS B 1 154 ? 12.711 20.844 15.164 1 88.31 154 LYS B O 1
ATOM 5563 N N . ARG B 1 155 ? 13.922 18.906 15.148 1 90.56 155 ARG B N 1
ATOM 5564 C CA . ARG B 1 155 ? 15.117 19.531 14.586 1 90.56 155 ARG B CA 1
ATOM 5565 C C . ARG B 1 155 ? 14.797 20.219 13.266 1 90.56 155 ARG B C 1
ATOM 5567 O O . ARG B 1 155 ? 15.336 21.297 12.984 1 90.56 155 ARG B O 1
ATOM 5574 N N . GLU B 1 156 ? 13.906 19.672 12.477 1 89.31 156 GLU B N 1
ATOM 5575 C CA . GLU B 1 156 ? 13.531 20.266 11.195 1 89.31 156 GLU B CA 1
ATOM 5576 C C . GLU B 1 156 ? 12.727 21.547 11.398 1 89.31 156 GLU B C 1
ATOM 5578 O O . GLU B 1 156 ? 12.859 22.5 10.617 1 89.31 156 GLU B O 1
ATOM 5583 N N . ASP B 1 157 ? 11.914 21.5 12.438 1 91.75 157 ASP B N 1
ATOM 5584 C CA . ASP B 1 157 ? 11.117 22.688 12.766 1 91.75 157 ASP B CA 1
ATOM 5585 C C . ASP B 1 157 ? 12.008 23.844 13.219 1 91.75 157 ASP B C 1
ATOM 5587 O O . ASP B 1 157 ? 11.812 24.984 12.797 1 91.75 157 ASP B O 1
ATOM 5591 N N . ILE B 1 158 ? 12.906 23.453 14.078 1 95.44 158 ILE B N 1
ATOM 5592 C CA . ILE B 1 158 ? 13.828 24.453 14.617 1 95.44 158 ILE B CA 1
ATOM 5593 C C . ILE B 1 158 ? 14.641 25.078 13.484 1 95.44 158 ILE B C 1
ATOM 5595 O O . ILE B 1 158 ? 14.805 26.297 13.438 1 95.44 158 ILE B O 1
ATOM 5599 N N . PHE B 1 159 ? 15.07 24.25 12.586 1 94.25 159 PHE B N 1
ATOM 5600 C CA . PHE B 1 159 ? 15.82 24.719 11.43 1 94.25 159 PHE B CA 1
ATOM 5601 C C . PHE B 1 159 ? 14.961 25.641 10.578 1 94.25 159 PHE B C 1
ATOM 5603 O O . PHE B 1 159 ? 15.445 26.672 10.094 1 94.25 159 PHE B O 1
ATOM 5610 N N . ALA B 1 160 ? 13.734 25.297 10.406 1 91.94 160 ALA B N 1
ATOM 5611 C CA . ALA B 1 160 ? 12.836 26.109 9.586 1 91.94 160 ALA B CA 1
ATOM 5612 C C . ALA B 1 160 ? 12.633 27.484 10.211 1 91.94 160 ALA B C 1
ATOM 5614 O O . ALA B 1 160 ? 12.602 28.5 9.5 1 91.94 160 ALA B O 1
ATOM 5615 N N . ILE B 1 161 ? 12.453 27.5 11.484 1 93.62 161 ILE B N 1
ATOM 5616 C CA . ILE B 1 161 ? 12.289 28.75 12.195 1 93.62 161 ILE B CA 1
ATOM 5617 C C . ILE B 1 161 ? 13.57 29.578 12.078 1 93.62 161 ILE B C 1
ATOM 5619 O O . ILE B 1 161 ? 13.508 30.797 11.82 1 93.62 161 ILE B O 1
ATOM 5623 N N . ALA B 1 162 ? 14.711 28.938 12.195 1 95.19 162 ALA B N 1
ATOM 5624 C CA . ALA B 1 162 ? 16 29.609 12.047 1 95.19 162 ALA B CA 1
ATOM 5625 C C . ALA B 1 162 ? 16.156 30.203 10.648 1 95.19 162 ALA B C 1
ATOM 5627 O O . ALA B 1 162 ? 16.656 31.312 10.492 1 95.19 162 ALA B O 1
ATOM 5628 N N . LYS B 1 163 ? 15.781 29.453 9.734 1 91.88 163 LYS B N 1
ATOM 5629 C CA . LYS B 1 163 ? 15.828 29.938 8.352 1 91.88 163 LYS B CA 1
ATOM 5630 C C . LYS B 1 163 ? 14.938 31.156 8.156 1 91.88 163 LYS B C 1
ATOM 5632 O O . LYS B 1 163 ? 15.273 32.062 7.379 1 91.88 163 LYS B O 1
ATOM 5637 N N . GLY B 1 164 ? 13.805 31.109 8.805 1 87 164 GLY B N 1
ATOM 5638 C CA . GLY B 1 164 ? 12.938 32.281 8.773 1 87 164 GLY B CA 1
ATOM 5639 C C . GLY B 1 164 ? 13.609 33.531 9.305 1 87 164 GLY B C 1
ATOM 5640 O O . GLY B 1 164 ? 13.484 34.594 8.711 1 87 164 GLY B O 1
ATOM 5641 N N . ALA B 1 165 ? 14.297 33.375 10.391 1 90.5 165 ALA B N 1
ATOM 5642 C CA . ALA B 1 165 ? 15.055 34.5 10.953 1 90.5 165 ALA B CA 1
ATOM 5643 C C . ALA B 1 165 ? 16.125 34.969 9.984 1 90.5 165 ALA B C 1
ATOM 5645 O O . ALA B 1 165 ? 16.297 36.156 9.766 1 90.5 165 ALA B O 1
ATOM 5646 N N . TYR B 1 166 ? 16.766 33.969 9.375 1 90.19 166 TYR B N 1
ATOM 5647 C CA . TYR B 1 166 ? 17.828 34.25 8.414 1 90.19 166 TYR B CA 1
ATOM 5648 C C . TYR B 1 166 ? 17.297 35.031 7.227 1 90.19 166 TYR B C 1
ATOM 5650 O O . TYR B 1 166 ? 17.906 36.031 6.809 1 90.19 166 TYR B O 1
ATOM 5658 N N . ARG B 1 167 ? 16.234 34.688 6.715 1 84.5 167 ARG B N 1
ATOM 5659 C CA . ARG B 1 167 ? 15.656 35.281 5.527 1 84.5 167 ARG B CA 1
ATOM 5660 C C . ARG B 1 167 ? 15.211 36.719 5.816 1 84.5 167 ARG B C 1
ATOM 5662 O O . ARG B 1 167 ? 15.172 37.562 4.914 1 84.5 167 ARG B O 1
ATOM 5669 N N . ASN B 1 168 ? 14.914 36.938 7.031 1 79.75 168 ASN B N 1
ATOM 5670 C CA . ASN B 1 168 ? 14.492 38.281 7.426 1 79.75 168 ASN B CA 1
ATOM 5671 C C . ASN B 1 168 ? 15.664 39.094 7.961 1 79.75 168 ASN B C 1
ATOM 5673 O O . ASN B 1 168 ? 15.469 40.062 8.695 1 79.75 168 ASN B O 1
ATOM 5677 N N . ASN B 1 169 ? 16.859 38.625 7.727 1 84.81 169 ASN B N 1
ATOM 5678 C CA . ASN B 1 169 ? 18.109 39.281 8.086 1 84.81 169 ASN B CA 1
ATOM 5679 C C . ASN B 1 169 ? 18.25 39.406 9.602 1 84.81 169 ASN B C 1
ATOM 5681 O O . ASN B 1 169 ? 18.906 40.344 10.086 1 84.81 169 ASN B O 1
ATOM 5685 N N . ASP B 1 170 ? 17.469 38.656 10.281 1 86.31 170 ASP B N 1
ATOM 5686 C CA . ASP B 1 170 ? 17.656 38.531 11.727 1 86.31 170 ASP B CA 1
ATOM 5687 C C . ASP B 1 170 ? 18.719 37.5 12.055 1 86.31 170 ASP B C 1
ATOM 5689 O O . ASP B 1 170 ? 18.391 36.438 12.617 1 86.31 170 ASP B O 1
ATOM 5693 N N . TYR B 1 171 ? 19.969 37.844 11.844 1 90.69 171 TYR B N 1
ATOM 5694 C CA . TYR B 1 171 ? 21.062 36.875 11.953 1 90.69 171 TYR B CA 1
ATOM 5695 C C . TYR B 1 171 ? 21.344 36.531 13.414 1 90.69 171 TYR B C 1
ATOM 5697 O O . TYR B 1 171 ? 21.797 35.438 13.719 1 90.69 171 TYR B O 1
ATOM 5705 N N . ARG B 1 172 ? 21.047 37.469 14.312 1 88.88 172 ARG B N 1
ATOM 5706 C CA . ARG B 1 172 ? 21.234 37.188 15.734 1 88.88 172 ARG B CA 1
ATOM 5707 C C . ARG B 1 172 ? 20.391 36 16.188 1 88.88 172 ARG B C 1
ATOM 5709 O O . ARG B 1 172 ? 20.906 35.062 16.797 1 88.88 172 ARG B O 1
ATOM 5716 N N . ASN B 1 173 ? 19.156 36.125 15.867 1 91.12 173 ASN B N 1
ATOM 5717 C CA . ASN B 1 173 ? 18.281 35 16.25 1 91.12 173 ASN B CA 1
ATOM 5718 C C . ASN B 1 173 ? 18.562 33.75 15.406 1 91.12 173 ASN B C 1
ATOM 5720 O O . ASN B 1 173 ? 18.438 32.625 15.891 1 91.12 173 ASN B O 1
ATOM 5724 N N . ALA B 1 174 ? 18.906 34 14.141 1 94.31 174 ALA B N 1
ATOM 5725 C CA . ALA B 1 174 ? 19.266 32.844 13.305 1 94.31 174 ALA B CA 1
ATOM 5726 C C . ALA B 1 174 ? 20.359 32.031 13.953 1 94.31 174 ALA B C 1
ATOM 5728 O O . ALA B 1 174 ? 20.266 30.797 14.008 1 94.31 174 ALA B O 1
ATOM 5729 N N . VAL B 1 175 ? 21.359 32.688 14.469 1 94.75 175 VAL B N 1
ATOM 5730 C CA . VAL B 1 175 ? 22.484 32 15.094 1 94.75 175 VAL B CA 1
ATOM 5731 C C . VAL B 1 175 ? 22 31.219 16.297 1 94.75 175 VAL B C 1
ATOM 5733 O O . VAL B 1 175 ? 22.344 30.047 16.453 1 94.75 175 VAL B O 1
ATOM 5736 N N . LYS B 1 176 ? 21.188 31.797 17.141 1 94.31 176 LYS B N 1
ATOM 5737 C CA . LYS B 1 176 ? 20.688 31.141 18.344 1 94.31 176 LYS B CA 1
ATOM 5738 C C . LYS B 1 176 ? 19.891 29.891 18 1 94.31 176 LYS B C 1
ATOM 5740 O O . LYS B 1 176 ? 20.125 28.828 18.578 1 94.31 176 LYS B O 1
ATOM 5745 N N . TRP B 1 177 ? 18.969 30 17.078 1 96.38 177 TRP B N 1
ATOM 5746 C CA . TRP B 1 177 ? 18.094 28.891 16.719 1 96.38 177 TRP B CA 1
ATOM 5747 C C . TRP B 1 177 ? 18.859 27.812 15.977 1 96.38 177 TRP B C 1
ATOM 5749 O O . TRP B 1 177 ? 18.609 26.625 16.156 1 96.38 177 TRP B O 1
ATOM 5759 N N . LEU B 1 178 ? 19.797 28.203 15.102 1 96.56 178 LEU B N 1
ATOM 5760 C CA . LEU B 1 178 ? 20.594 27.219 14.383 1 96.56 178 LEU B CA 1
ATOM 5761 C C . LEU B 1 178 ? 21.453 26.406 15.336 1 96.56 178 LEU B C 1
ATOM 5763 O O . LEU B 1 178 ? 21.609 25.203 15.164 1 96.56 178 LEU B O 1
ATOM 5767 N N . ASN B 1 179 ? 22.016 27.094 16.297 1 95.31 179 ASN B N 1
ATOM 5768 C CA . ASN B 1 179 ? 22.797 26.391 17.297 1 95.31 179 ASN B CA 1
ATOM 5769 C C . ASN B 1 179 ? 21.969 25.328 18.016 1 95.31 179 ASN B C 1
ATOM 5771 O O . ASN B 1 179 ? 22.422 24.219 18.234 1 95.31 179 ASN B O 1
ATOM 5775 N N . GLU B 1 180 ? 20.781 25.703 18.406 1 95 180 GLU B N 1
ATOM 5776 C CA . GLU B 1 180 ? 19.891 24.75 19.062 1 95 180 GLU B CA 1
ATOM 5777 C C . GLU B 1 180 ? 19.562 23.578 18.141 1 95 180 GLU B C 1
ATOM 5779 O O . GLU B 1 180 ? 19.484 22.438 18.578 1 95 180 GLU B O 1
ATOM 5784 N N . SER B 1 181 ? 19.281 23.828 16.859 1 94.75 181 SER B N 1
ATOM 5785 C CA . SER B 1 181 ? 18.953 22.797 15.891 1 94.75 181 SER B CA 1
ATOM 5786 C C . SER B 1 181 ? 20.109 21.812 15.719 1 94.75 181 SER B C 1
ATOM 5788 O O . SER B 1 181 ? 19.906 20.594 15.727 1 94.75 181 SER B O 1
ATOM 5790 N N . ILE B 1 182 ? 21.281 22.312 15.578 1 94.06 182 ILE B N 1
ATOM 5791 C CA . ILE B 1 182 ? 22.469 21.5 15.359 1 94.06 182 ILE B CA 1
ATOM 5792 C C . ILE B 1 182 ? 22.75 20.656 16.609 1 94.06 182 ILE B C 1
ATOM 5794 O O . ILE B 1 182 ? 23.094 19.469 16.5 1 94.06 182 ILE B O 1
ATOM 5798 N N . GLN B 1 183 ? 22.609 21.266 17.734 1 92.19 183 GLN B N 1
ATOM 5799 C CA . GLN B 1 183 ? 22.797 20.531 18.984 1 92.19 183 GLN B CA 1
ATOM 5800 C C . GLN B 1 183 ? 21.828 19.344 19.078 1 92.19 183 GLN B C 1
ATOM 5802 O O . GLN B 1 183 ? 22.219 18.266 19.516 1 92.19 183 GLN B O 1
ATOM 5807 N N . LEU B 1 184 ? 20.609 19.594 18.75 1 90.75 184 LEU B N 1
ATOM 5808 C CA . LEU B 1 184 ? 19.609 18.531 18.797 1 90.75 184 LEU B CA 1
ATOM 5809 C C . LEU B 1 184 ? 19.969 17.438 17.797 1 90.75 184 LEU B C 1
ATOM 5811 O O . LEU B 1 184 ? 19.781 16.25 18.078 1 90.75 184 LEU B O 1
ATOM 5815 N N . MET B 1 185 ? 20.438 17.781 16.609 1 90.38 185 MET B N 1
ATOM 5816 C CA . MET B 1 185 ? 20.844 16.812 15.602 1 90.38 185 MET B CA 1
ATOM 5817 C C . MET B 1 185 ? 22.016 15.969 16.094 1 90.38 185 MET B C 1
ATOM 5819 O O . MET B 1 185 ? 22.047 14.758 15.859 1 90.38 185 MET B O 1
ATOM 5823 N N . GLU B 1 186 ? 22.906 16.562 16.734 1 88.88 186 GLU B N 1
ATOM 5824 C CA . GLU B 1 186 ? 24.078 15.867 17.266 1 88.88 186 GLU B CA 1
ATOM 5825 C C . GLU B 1 186 ? 23.703 14.93 18.406 1 88.88 186 GLU B C 1
ATOM 5827 O O . GLU B 1 186 ? 24.25 13.828 18.516 1 88.88 186 GLU B O 1
ATOM 5832 N N . ALA B 1 187 ? 22.781 15.344 19.203 1 86.75 187 ALA B N 1
ATOM 5833 C CA . ALA B 1 187 ? 22.312 14.5 20.297 1 86.75 187 ALA B CA 1
ATOM 5834 C C . ALA B 1 187 ? 21.609 13.25 19.766 1 86.75 187 ALA B C 1
ATOM 5836 O O . ALA B 1 187 ? 21.75 12.164 20.328 1 86.75 187 ALA B O 1
ATOM 5837 N N . GLU B 1 188 ? 20.828 13.414 18.75 1 81.88 188 GLU B N 1
ATOM 5838 C CA . GLU B 1 188 ? 20.094 12.297 18.156 1 81.88 188 GLU B CA 1
ATOM 5839 C C . GLU B 1 188 ? 21.047 11.32 17.484 1 81.88 188 GLU B C 1
ATOM 5841 O O . GLU B 1 188 ? 20.781 10.117 17.438 1 81.88 188 GLU B O 1
ATOM 5846 N N . GLU B 1 189 ? 22.062 11.766 16.797 1 76.5 189 GLU B N 1
ATOM 5847 C CA . GLU B 1 189 ? 23.062 10.93 16.156 1 76.5 189 GLU B CA 1
ATOM 5848 C C . GLU B 1 189 ? 23.766 10.039 17.188 1 76.5 189 GLU B C 1
ATOM 5850 O O . GLU B 1 189 ? 24.062 8.875 16.906 1 76.5 189 GLU B O 1
ATOM 5855 N N . VAL B 1 190 ? 23.984 10.609 18.281 1 71.88 190 VAL B N 1
ATOM 5856 C CA . VAL B 1 190 ? 24.672 9.867 19.344 1 71.88 190 VAL B CA 1
ATOM 5857 C C . VAL B 1 190 ? 23.766 8.75 19.844 1 71.88 190 VAL B C 1
ATOM 5859 O O . VAL B 1 190 ? 24.219 7.633 20.109 1 71.88 190 VAL B O 1
ATOM 5862 N N . THR B 1 191 ? 22.516 9.055 19.969 1 68.44 191 THR B N 1
ATOM 5863 C CA . THR B 1 191 ? 21.562 8.062 20.469 1 68.44 191 THR B CA 1
ATOM 5864 C C . THR B 1 191 ? 21.375 6.938 19.453 1 68.44 191 THR B C 1
ATOM 5866 O O . THR B 1 191 ? 21.266 5.77 19.828 1 68.44 191 THR B O 1
ATOM 5869 N N . GLU B 1 192 ? 21.266 7.305 18.188 1 66.25 192 GLU B N 1
ATOM 5870 C CA . GLU B 1 192 ? 21.125 6.297 17.141 1 66.25 192 GLU B CA 1
ATOM 5871 C C . GLU B 1 192 ? 22.344 5.387 17.094 1 66.25 192 GLU B C 1
ATOM 5873 O O . GLU B 1 192 ? 22.219 4.18 16.875 1 66.25 192 GLU B O 1
ATOM 5878 N N . ASN B 1 193 ? 23.453 5.945 17.203 1 58.34 193 ASN B N 1
ATOM 5879 C CA . ASN B 1 193 ? 24.688 5.164 17.203 1 58.34 193 ASN B CA 1
ATOM 5880 C C . ASN B 1 193 ? 24.781 4.254 18.422 1 58.34 193 ASN B C 1
ATOM 5882 O O . ASN B 1 193 ? 25.25 3.123 18.328 1 58.34 193 ASN B O 1
ATOM 5886 N N . ARG B 1 194 ? 24.219 4.734 19.406 1 53.53 194 ARG B N 1
ATOM 5887 C CA . ARG B 1 194 ? 24.219 3.916 20.609 1 53.53 194 ARG B CA 1
ATOM 5888 C C . ARG B 1 194 ? 23.266 2.73 20.469 1 53.53 194 ARG B C 1
ATOM 5890 O O . ARG B 1 194 ? 23.594 1.619 20.906 1 53.53 194 ARG B O 1
ATOM 5897 N N . GLU B 1 195 ? 22.125 2.98 19.953 1 53.81 195 GLU B N 1
ATOM 5898 C CA . GLU B 1 195 ? 21.141 1.914 19.781 1 53.81 195 GLU B CA 1
ATOM 5899 C C . GLU B 1 195 ? 21.641 0.87 18.781 1 53.81 195 GLU B C 1
ATOM 5901 O O . GLU B 1 195 ? 21.391 -0.327 18.953 1 53.81 195 GLU B O 1
ATOM 5906 N N . ASN B 1 196 ? 22.234 1.27 17.734 1 51.59 196 ASN B N 1
ATOM 5907 C CA . ASN B 1 196 ? 22.812 0.325 16.781 1 51.59 196 ASN B CA 1
ATOM 5908 C C . ASN B 1 196 ? 23.938 -0.475 17.422 1 51.59 196 ASN B C 1
ATOM 5910 O O . ASN B 1 196 ? 24.125 -1.651 17.109 1 51.59 196 ASN B O 1
ATOM 5914 N N . LEU B 1 197 ? 24.719 0.068 18.203 1 48.88 197 LEU B N 1
ATOM 5915 C CA . LEU B 1 197 ? 25.781 -0.641 18.906 1 48.88 197 LEU B CA 1
ATOM 5916 C C . LEU B 1 197 ? 25.203 -1.615 19.922 1 48.88 197 LEU B C 1
ATOM 5918 O O . LEU B 1 197 ? 25.75 -2.705 20.125 1 48.88 197 LEU B O 1
ATOM 5922 N N . GLU B 1 198 ? 24.234 -1.264 20.578 1 46.03 198 GLU B N 1
ATOM 5923 C CA . GLU B 1 198 ? 23.641 -2.188 21.531 1 46.03 198 GLU B CA 1
ATOM 5924 C C . GLU B 1 198 ? 22.938 -3.34 20.812 1 46.03 198 GLU B C 1
ATOM 5926 O O . GLU B 1 198 ? 22.906 -4.465 21.312 1 46.03 198 GLU B O 1
ATOM 5931 N N . GLU B 1 199 ? 22.281 -3.072 19.734 1 42.59 199 GLU B N 1
ATOM 5932 C CA . GLU B 1 199 ? 21.656 -4.168 19 1 42.59 199 GLU B CA 1
ATOM 5933 C C . GLU B 1 199 ? 22.719 -5.074 18.375 1 42.59 199 GLU B C 1
ATOM 5935 O O . GLU B 1 199 ? 22.453 -6.25 18.109 1 42.59 199 GLU B O 1
ATOM 5940 N N . SER B 1 200 ? 23.844 -4.484 18.062 1 39 200 SER B N 1
ATOM 5941 C CA . SER B 1 200 ? 24.906 -5.332 17.531 1 39 200 SER B CA 1
ATOM 5942 C C . SER B 1 200 ? 25.406 -6.301 18.594 1 39 200 SER B C 1
ATOM 5944 O O . SER B 1 200 ? 26 -7.328 18.266 1 39 200 SER B O 1
ATOM 5946 N N . GLU B 1 201 ? 25.5 -6.004 19.938 1 35.31 201 GLU B N 1
ATOM 5947 C CA . GLU B 1 201 ? 26.016 -7.02 20.844 1 35.31 201 GLU B CA 1
ATOM 5948 C C . GLU B 1 201 ? 25.078 -8.219 20.938 1 35.31 201 GLU B C 1
ATOM 5950 O O . GLU B 1 201 ? 25.531 -9.352 21.078 1 35.31 201 GLU B O 1
ATOM 5955 N N . ASP B 1 202 ? 23.891 -8.047 21.438 1 32.84 202 ASP B N 1
ATOM 5956 C CA . ASP B 1 202 ? 23.156 -9.273 21.703 1 32.84 202 ASP B CA 1
ATOM 5957 C C . ASP B 1 202 ? 22.688 -9.93 20.406 1 32.84 202 ASP B C 1
ATOM 5959 O O . ASP B 1 202 ? 22.281 -11.094 20.406 1 32.84 202 ASP B O 1
ATOM 5963 N N . ALA B 1 203 ? 21.906 -9.203 19.562 1 31.12 203 ALA B N 1
ATOM 5964 C CA . ALA B 1 203 ? 21.125 -9.969 18.594 1 31.12 203 ALA B CA 1
ATOM 5965 C C . ALA B 1 203 ? 22 -10.461 17.438 1 31.12 203 ALA B C 1
ATOM 5967 O O . ALA B 1 203 ? 22.547 -9.648 16.672 1 31.12 203 ALA B O 1
ATOM 5968 N N . GLY B 1 204 ? 22.781 -11.523 17.516 1 28.34 204 GLY B N 1
ATOM 5969 C CA . GLY B 1 204 ? 23.422 -12.32 16.484 1 28.34 204 GLY B CA 1
ATOM 5970 C C . GLY B 1 204 ? 22.594 -12.422 15.219 1 28.34 204 GLY B C 1
ATOM 5971 O O . GLY B 1 204 ? 22.891 -13.219 14.328 1 28.34 204 GLY B O 1
ATOM 5972 N N . ASP B 1 205 ? 21.188 -12.414 15.461 1 26.55 205 ASP B N 1
ATOM 5973 C CA . ASP B 1 205 ? 20.438 -12.812 14.273 1 26.55 205 ASP B CA 1
ATOM 5974 C C . ASP B 1 205 ? 20.594 -11.781 13.156 1 26.55 205 ASP B C 1
ATOM 5976 O O . ASP B 1 205 ? 20.438 -10.578 13.383 1 26.55 205 ASP B O 1
ATOM 5980 N N . THR B 1 206 ? 21.453 -12.055 12.164 1 26.19 206 THR B N 1
ATOM 5981 C CA . THR B 1 206 ? 21.953 -11.484 10.914 1 26.19 206 THR B CA 1
ATOM 5982 C C . THR B 1 206 ? 20.797 -10.977 10.062 1 26.19 206 THR B C 1
ATOM 5984 O O . THR B 1 206 ? 20.969 -10.75 8.859 1 26.19 206 THR B O 1
ATOM 5987 N N . SER B 1 207 ? 19.531 -11.141 10.523 1 25.03 207 SER B N 1
ATOM 5988 C CA . SER B 1 207 ? 18.594 -10.797 9.461 1 25.03 207 SER B CA 1
ATOM 5989 C C . SER B 1 207 ? 18.766 -9.352 9.016 1 25.03 207 SER B C 1
ATOM 5991 O O . SER B 1 207 ? 18.672 -8.43 9.836 1 25.03 207 SER B O 1
ATOM 5993 N N . GLY B 1 208 ? 19.766 -9.133 8.164 1 22.39 208 GLY B N 1
ATOM 5994 C CA . GLY B 1 208 ? 20.109 -7.918 7.449 1 22.39 208 GLY B CA 1
ATOM 5995 C C . GLY B 1 208 ? 18.891 -7.148 6.961 1 22.39 208 GLY B C 1
ATOM 5996 O O . GLY B 1 208 ? 18.312 -7.477 5.918 1 22.39 208 GLY B O 1
ATOM 5997 N N . ALA B 1 209 ? 17.953 -6.801 7.77 1 24.22 209 ALA B N 1
ATOM 5998 C CA . ALA B 1 209 ? 16.969 -5.836 7.285 1 24.22 209 ALA B CA 1
ATOM 5999 C C . ALA B 1 209 ? 17.656 -4.672 6.57 1 24.22 209 ALA B C 1
ATOM 6001 O O . ALA B 1 209 ? 18.391 -3.906 7.188 1 24.22 209 ALA B O 1
ATOM 6002 N N . LEU B 1 210 ? 18.094 -4.82 5.395 1 23 210 LEU B N 1
ATOM 6003 C CA . LEU B 1 210 ? 18.516 -3.734 4.523 1 23 210 LEU B CA 1
ATOM 6004 C C . LEU B 1 210 ? 17.5 -2.59 4.551 1 23 210 LEU B C 1
ATOM 6006 O O . LEU B 1 210 ? 16.328 -2.793 4.273 1 23 210 LEU B O 1
ATOM 6010 N N . ARG B 1 211 ? 17.641 -1.669 5.477 1 27.22 211 ARG B N 1
ATOM 6011 C CA . ARG B 1 211 ? 17.016 -0.355 5.473 1 27.22 211 ARG B CA 1
ATOM 6012 C C . ARG B 1 211 ? 17.094 0.293 4.098 1 27.22 211 ARG B C 1
ATOM 6014 O O . ARG B 1 211 ? 18.203 0.48 3.564 1 27.22 211 ARG B O 1
ATOM 6021 N N . TYR B 1 212 ? 16.109 -0.055 3.281 1 21.23 212 TYR B N 1
ATOM 6022 C CA . TYR B 1 212 ? 15.914 0.693 2.045 1 21.23 212 TYR B CA 1
ATOM 6023 C C . TYR B 1 212 ? 16.203 2.174 2.252 1 21.23 212 TYR B C 1
ATOM 6025 O O . TYR B 1 212 ? 15.508 2.857 2.998 1 21.23 212 TYR B O 1
ATOM 6033 N N . LYS B 1 213 ? 17.469 2.596 2.289 1 27.58 213 LYS B N 1
ATOM 6034 C CA . LYS B 1 213 ? 17.891 3.98 2.098 1 27.58 213 LYS B CA 1
ATOM 6035 C C . LYS B 1 213 ? 17.328 4.555 0.804 1 27.58 213 LYS B C 1
ATOM 6037 O O . LYS B 1 213 ? 17.844 4.285 -0.282 1 27.58 213 LYS B O 1
ATOM 6042 N N . GLY B 1 214 ? 16.047 4.504 0.638 1 25 214 GLY B N 1
ATOM 6043 C CA . GLY B 1 214 ? 15.633 5.324 -0.49 1 25 214 GLY B CA 1
ATOM 6044 C C . GLY B 1 214 ? 16.484 6.57 -0.655 1 25 214 GLY B C 1
ATOM 6045 O O . GLY B 1 214 ? 16.922 7.164 0.332 1 25 214 GLY B O 1
ATOM 6046 N N . ASN B 1 215 ? 17.266 6.59 -1.705 1 28.31 215 ASN B N 1
ATOM 6047 C CA . ASN B 1 215 ? 18.125 7.625 -2.262 1 28.31 215 ASN B CA 1
ATOM 6048 C C . ASN B 1 215 ? 17.438 8.984 -2.277 1 28.31 215 ASN B C 1
ATOM 6050 O O . ASN B 1 215 ? 17.109 9.5 -3.344 1 28.31 215 ASN B O 1
ATOM 6054 N N . VAL B 1 216 ? 16.328 9.234 -1.825 1 30.72 216 VAL B N 1
ATOM 6055 C CA . VAL B 1 216 ? 16.109 10.672 -1.939 1 30.72 216 VAL B CA 1
ATOM 6056 C C . VAL B 1 216 ? 17.312 11.43 -1.363 1 30.72 216 VAL B C 1
ATOM 6058 O O . VAL B 1 216 ? 17.703 11.188 -0.219 1 30.72 216 VAL B O 1
ATOM 6061 N N . LYS B 1 217 ? 18.125 12.094 -2.146 1 36.47 217 LYS B N 1
ATOM 6062 C CA . LYS B 1 217 ? 19.172 13.008 -1.725 1 36.47 217 LYS B CA 1
ATOM 6063 C C . LYS B 1 217 ? 18.766 13.789 -0.483 1 36.47 217 LYS B C 1
ATOM 6065 O O . LYS B 1 217 ? 18 14.758 -0.578 1 36.47 217 LYS B O 1
ATOM 6070 N N . LYS B 1 218 ? 18.469 13.227 0.454 1 42.69 218 LYS B N 1
ATOM 6071 C CA . LYS B 1 218 ? 18.219 13.844 1.755 1 42.69 218 LYS B CA 1
ATOM 6072 C C . LYS B 1 218 ? 19.312 14.867 2.088 1 42.69 218 LYS B C 1
ATOM 6074 O O . LYS B 1 218 ? 20.484 14.508 2.248 1 42.69 218 LYS B O 1
ATOM 6079 N N . GLU B 1 219 ? 19.156 15.961 1.475 1 54.03 219 GLU B N 1
ATOM 6080 C CA . GLU B 1 219 ? 20.016 17.047 1.938 1 54.03 219 GLU B CA 1
ATOM 6081 C C . GLU B 1 219 ? 20.281 16.938 3.436 1 54.03 219 GLU B C 1
ATOM 6083 O O . GLU B 1 219 ? 19.344 16.781 4.23 1 54.03 219 GLU B O 1
ATOM 6088 N N . ASN B 1 220 ? 21.5 16.625 3.809 1 79.38 220 ASN B N 1
ATOM 6089 C CA . ASN B 1 220 ? 21.922 16.531 5.203 1 79.38 220 ASN B CA 1
ATOM 6090 C C . ASN B 1 220 ? 21.531 17.781 5.988 1 79.38 220 ASN B C 1
ATOM 6092 O O . ASN B 1 220 ? 22 18.875 5.707 1 79.38 220 ASN B O 1
ATOM 6096 N N . LEU B 1 221 ? 20.406 17.703 6.594 1 88.81 221 LEU B N 1
ATOM 6097 C CA . LEU B 1 221 ? 19.875 18.797 7.406 1 88.81 221 LEU B CA 1
ATOM 6098 C C . LEU B 1 221 ? 20.984 19.469 8.211 1 88.81 221 LEU B C 1
ATOM 6100 O O . LEU B 1 221 ? 21.016 20.688 8.328 1 88.81 221 LEU B O 1
ATOM 6104 N N . LYS B 1 222 ? 21.891 18.672 8.609 1 92.44 222 LYS B N 1
ATOM 6105 C CA . LYS B 1 222 ? 22.984 19.219 9.422 1 92.44 222 LYS B CA 1
ATOM 6106 C C . LYS B 1 222 ? 23.922 20.078 8.578 1 92.44 222 LYS B C 1
ATOM 6108 O O . LYS B 1 222 ? 24.359 21.141 9.016 1 92.44 222 LYS B O 1
ATOM 6113 N N . PHE B 1 223 ? 24.234 19.609 7.406 1 93 223 PHE B N 1
ATOM 6114 C CA . PHE B 1 223 ? 25.094 20.359 6.488 1 93 223 PHE B CA 1
ATOM 6115 C C . PHE B 1 223 ? 24.469 21.719 6.152 1 93 223 PHE B C 1
ATOM 6117 O O . PHE B 1 223 ? 25.141 22.75 6.219 1 93 223 PHE B O 1
ATOM 6124 N N . SER B 1 224 ? 23.219 21.75 5.828 1 92.75 224 SER B N 1
ATOM 6125 C CA . SER B 1 224 ? 22.516 23 5.5 1 92.75 224 SER B CA 1
ATOM 6126 C C . SER B 1 224 ? 22.484 23.953 6.688 1 92.75 224 SER B C 1
ATOM 6128 O O . SER B 1 224 ? 22.672 25.156 6.527 1 92.75 224 SER B O 1
ATOM 6130 N N . ALA B 1 225 ? 22.203 23.375 7.848 1 95.38 225 ALA B N 1
ATOM 6131 C CA . ALA B 1 225 ? 22.172 24.188 9.062 1 95.38 225 ALA B CA 1
ATOM 6132 C C . ALA B 1 225 ? 23.516 24.859 9.32 1 95.38 225 ALA B C 1
ATOM 6134 O O . ALA B 1 225 ? 23.562 26.016 9.727 1 95.38 225 ALA B O 1
ATOM 6135 N N . LEU B 1 226 ? 24.578 24.125 9.055 1 95.5 226 LEU B N 1
ATOM 6136 C CA . LEU B 1 226 ? 25.922 24.656 9.258 1 95.5 226 LEU B CA 1
ATOM 6137 C C . LEU B 1 226 ? 26.219 25.781 8.266 1 95.5 226 LEU B C 1
ATOM 6139 O O . LEU B 1 226 ? 26.844 26.781 8.617 1 95.5 226 LEU B O 1
ATOM 6143 N N . GLN B 1 227 ? 25.75 25.625 7.125 1 94.56 227 GLN B N 1
ATOM 6144 C CA . GLN B 1 227 ? 25.938 26.672 6.125 1 94.56 227 GLN B CA 1
ATOM 6145 C C . GLN B 1 227 ? 25.25 27.953 6.539 1 94.56 227 GLN B C 1
ATOM 6147 O O . GLN B 1 227 ? 25.828 29.047 6.473 1 94.56 227 GLN B O 1
ATOM 6152 N N . TYR B 1 228 ? 24.016 27.828 6.945 1 95 228 TYR B N 1
ATOM 6153 C CA . TYR B 1 228 ? 23.266 29 7.375 1 95 228 TYR B CA 1
ATOM 6154 C C . TYR B 1 228 ? 23.875 29.625 8.617 1 95 228 TYR B C 1
ATOM 6156 O O . TYR B 1 228 ? 23.891 30.859 8.758 1 95 228 TYR B O 1
ATOM 6164 N N . LEU B 1 229 ? 24.375 28.812 9.484 1 96.38 229 LEU B N 1
ATOM 6165 C CA . LEU B 1 229 ? 25 29.297 10.711 1 96.38 229 LEU B CA 1
ATOM 6166 C C . LEU B 1 229 ? 26.281 30.062 10.391 1 96.38 229 LEU B C 1
ATOM 6168 O O . LEU B 1 229 ? 26.516 31.141 10.93 1 96.38 229 LEU B O 1
ATOM 6172 N N . GLY B 1 230 ? 27.125 29.469 9.539 1 95.12 230 GLY B N 1
ATOM 6173 C CA . GLY B 1 230 ? 28.359 30.141 9.133 1 95.12 230 GLY B CA 1
ATOM 6174 C C . GLY B 1 230 ? 28.109 31.531 8.547 1 95.12 230 GLY B C 1
ATOM 6175 O O . GLY B 1 230 ? 28.781 32.5 8.922 1 95.12 230 GLY B O 1
ATOM 6176 N N . TYR B 1 231 ? 27.188 31.562 7.668 1 94.12 231 TYR B N 1
ATOM 6177 C CA . TYR B 1 231 ? 26.875 32.844 7.027 1 94.12 231 TYR B CA 1
ATOM 6178 C C . TYR B 1 231 ? 26.328 33.844 8.039 1 94.12 231 TYR B C 1
ATOM 6180 O O . TYR B 1 231 ? 26.672 35.031 7.988 1 94.12 231 TYR B O 1
ATOM 6188 N N . SER B 1 232 ? 25.422 33.406 8.891 1 94 232 SER B N 1
ATOM 6189 C CA . SER B 1 232 ? 24.844 34.281 9.906 1 94 232 SER B CA 1
ATOM 6190 C C . SER B 1 232 ? 25.906 34.844 10.828 1 94 232 SER B C 1
ATOM 6192 O O . SER B 1 232 ? 25.859 36 11.211 1 94 232 SER B O 1
ATOM 6194 N N . LEU B 1 233 ? 26.844 34.031 11.195 1 93.38 233 LEU B N 1
ATOM 6195 C CA . LEU B 1 233 ? 27.953 34.469 12.031 1 93.38 233 LEU B CA 1
ATOM 6196 C C . LEU B 1 233 ? 28.812 35.5 11.289 1 93.38 233 LEU B C 1
ATOM 6198 O O . LEU B 1 233 ? 29.25 36.469 11.875 1 93.38 233 LEU B O 1
ATOM 6202 N N . TYR B 1 234 ? 29 35.219 10.07 1 90.75 234 TYR B N 1
ATOM 6203 C CA . TYR B 1 234 ? 29.75 36.156 9.227 1 90.75 234 TYR B CA 1
ATOM 6204 C C . TYR B 1 234 ? 29.078 37.5 9.195 1 90.75 234 TYR B C 1
ATOM 6206 O O . TYR B 1 234 ? 29.734 38.531 9.367 1 90.75 234 TYR B O 1
ATOM 6214 N N . LYS B 1 235 ? 27.797 37.5 9.008 1 89.94 235 LYS B N 1
ATOM 6215 C CA . LYS B 1 235 ? 27.047 38.75 8.906 1 89.94 235 LYS B CA 1
ATOM 6216 C C . LYS B 1 235 ? 27.031 39.5 10.242 1 89.94 235 LYS B C 1
ATOM 6218 O O . LYS B 1 235 ? 26.922 40.719 10.273 1 89.94 235 LYS B O 1
ATOM 6223 N N . GLN B 1 236 ? 27.234 38.719 11.312 1 89.56 236 GLN B N 1
ATOM 6224 C CA . GLN B 1 236 ? 27.281 39.344 12.633 1 89.56 236 GLN B CA 1
ATOM 6225 C C . GLN B 1 236 ? 28.688 39.844 12.953 1 89.56 236 GLN B C 1
ATOM 6227 O O . GLN B 1 236 ? 28.906 40.5 13.977 1 89.56 236 GLN B O 1
ATOM 6232 N N . GLY B 1 237 ? 29.609 39.531 12.117 1 86.38 237 GLY B N 1
ATOM 6233 C CA . GLY B 1 237 ? 30.969 39.969 12.297 1 86.38 237 GLY B CA 1
ATOM 6234 C C . GLY B 1 237 ? 31.828 39 13.07 1 86.38 237 GLY B C 1
ATOM 6235 O O . GLY B 1 237 ? 32.969 39.312 13.398 1 86.38 237 GLY B O 1
ATOM 6236 N N . ASP B 1 238 ? 31.297 37.875 13.414 1 90.5 238 ASP B N 1
ATOM 6237 C CA . ASP B 1 238 ? 32.062 36.875 14.117 1 90.5 238 ASP B CA 1
ATOM 6238 C C . ASP B 1 238 ? 32.844 35.969 13.141 1 90.5 238 ASP B C 1
ATOM 6240 O O . ASP B 1 238 ? 32.5 34.812 12.961 1 90.5 238 ASP B O 1
ATOM 6244 N N . LEU B 1 239 ? 33.844 36.469 12.648 1 91.69 239 LEU B N 1
ATOM 6245 C CA . LEU B 1 239 ? 34.594 35.875 11.531 1 91.69 239 LEU B CA 1
ATOM 6246 C C . LEU B 1 239 ? 35.219 34.562 11.961 1 91.69 239 LEU B C 1
ATOM 6248 O O . LEU B 1 239 ? 35.219 33.562 11.219 1 91.69 239 LEU B O 1
ATOM 6252 N N . GLU B 1 240 ? 35.844 34.531 13.102 1 92.75 240 GLU B N 1
ATOM 6253 C CA . GLU B 1 240 ? 36.531 33.312 13.562 1 92.75 240 GLU B CA 1
ATOM 6254 C C . GLU B 1 240 ? 35.531 32.156 13.758 1 92.75 240 GLU B C 1
ATOM 6256 O O . GLU B 1 240 ? 35.812 31.031 13.367 1 92.75 240 GLU B O 1
ATOM 6261 N N . ASP B 1 241 ? 34.438 32.531 14.445 1 94.62 241 ASP B N 1
ATOM 6262 C CA . ASP B 1 241 ? 33.406 31.5 14.648 1 94.62 241 ASP B CA 1
ATOM 6263 C C . ASP B 1 241 ? 32.844 31.016 13.312 1 94.62 241 ASP B C 1
ATOM 6265 O O . ASP B 1 241 ? 32.562 29.828 13.141 1 94.62 241 ASP B O 1
ATOM 6269 N N . ALA B 1 242 ? 32.625 31.922 12.391 1 95.31 242 ALA B N 1
ATOM 6270 C CA . ALA B 1 242 ? 32.156 31.578 11.055 1 95.31 242 ALA B CA 1
ATOM 6271 C C . ALA B 1 242 ? 33.094 30.609 10.359 1 95.31 242 ALA B C 1
ATOM 6273 O O . ALA B 1 242 ? 32.656 29.625 9.75 1 95.31 242 ALA B O 1
ATOM 6274 N N . LEU B 1 243 ? 34.344 30.922 10.445 1 95.31 243 LEU B N 1
ATOM 6275 C CA . LEU B 1 243 ? 35.344 30.062 9.828 1 95.31 243 LEU B CA 1
ATOM 6276 C C . LEU B 1 243 ? 35.312 28.656 10.43 1 95.31 243 LEU B C 1
ATOM 6278 O O . LEU B 1 243 ? 35.375 27.656 9.695 1 95.31 243 LEU B O 1
ATOM 6282 N N . ALA B 1 244 ? 35.25 28.578 11.758 1 95.94 244 ALA B N 1
ATOM 6283 C CA . ALA B 1 244 ? 35.188 27.281 12.438 1 95.94 244 ALA B CA 1
ATOM 6284 C C . ALA B 1 244 ? 33.969 26.484 11.969 1 95.94 244 ALA B C 1
ATOM 6286 O O . ALA B 1 244 ? 34.062 25.266 11.797 1 95.94 244 ALA B O 1
ATOM 6287 N N . ILE B 1 245 ? 32.844 27.125 11.812 1 96.44 245 ILE B N 1
ATOM 6288 C CA . ILE B 1 245 ? 31.594 26.469 11.406 1 96.44 245 ILE B CA 1
ATOM 6289 C C . ILE B 1 245 ? 31.719 25.969 9.969 1 96.44 245 ILE B C 1
ATOM 6291 O O . ILE B 1 245 ? 31.297 24.859 9.648 1 96.44 245 ILE B O 1
ATOM 6295 N N . TYR B 1 246 ? 32.281 26.734 9.062 1 94.88 246 TYR B N 1
ATOM 6296 C CA . TYR B 1 246 ? 32.438 26.312 7.672 1 94.88 246 TYR B CA 1
ATOM 6297 C C . TYR B 1 246 ? 33.406 25.156 7.559 1 94.88 246 TYR B C 1
ATOM 6299 O O . TYR B 1 246 ? 33.25 24.281 6.699 1 94.88 246 TYR B O 1
ATOM 6307 N N . LYS B 1 247 ? 34.344 25.141 8.398 1 95.94 247 LYS B N 1
ATOM 6308 C CA . LYS B 1 247 ? 35.25 24 8.422 1 95.94 247 LYS B CA 1
ATOM 6309 C C . LYS B 1 247 ? 34.5 22.734 8.82 1 95.94 247 LYS B C 1
ATOM 6311 O O . LYS B 1 247 ? 34.75 21.656 8.273 1 95.94 247 LYS B O 1
ATOM 6316 N N . LYS B 1 248 ? 33.656 22.875 9.836 1 94.56 248 LYS B N 1
ATOM 6317 C CA . LYS B 1 248 ? 32.844 21.75 10.219 1 94.56 248 LYS B CA 1
ATOM 6318 C C . LYS B 1 248 ? 31.969 21.281 9.055 1 94.56 248 LYS B C 1
ATOM 6320 O O . LYS B 1 248 ? 31.797 20.078 8.844 1 94.56 248 LYS B O 1
ATOM 6325 N N . ALA B 1 249 ? 31.375 22.203 8.305 1 94 249 ALA B N 1
ATOM 6326 C CA . ALA B 1 249 ? 30.562 21.875 7.137 1 94 249 ALA B CA 1
ATOM 6327 C C . ALA B 1 249 ? 31.391 21.172 6.062 1 94 249 ALA B C 1
ATOM 6329 O O . ALA B 1 249 ? 30.906 20.234 5.414 1 94 249 ALA B O 1
ATOM 6330 N N . SER B 1 250 ? 32.594 21.625 5.891 1 93.56 250 SER B N 1
ATOM 6331 C CA . SER B 1 250 ? 33.469 21.047 4.891 1 93.56 250 SER B CA 1
ATOM 6332 C C . SER B 1 250 ? 33.812 19.594 5.219 1 93.56 250 SER B C 1
ATOM 6334 O O . SER B 1 250 ? 34.031 18.781 4.32 1 93.56 250 SER B O 1
ATOM 6336 N N . SER B 1 251 ? 33.844 19.281 6.434 1 92.94 251 SER B N 1
ATOM 6337 C CA . SER B 1 251 ? 34.125 17.906 6.848 1 92.94 251 SER B CA 1
ATOM 6338 C C . SER B 1 251 ? 33 16.984 6.457 1 92.94 251 SER B C 1
ATOM 6340 O O . SER B 1 251 ? 33.188 15.789 6.223 1 92.94 251 SER B O 1
ATOM 6342 N N . LEU B 1 252 ? 31.766 17.5 6.445 1 90.56 252 LEU B N 1
ATOM 6343 C CA . LEU B 1 252 ? 30.609 16.703 6.074 1 90.56 252 LEU B CA 1
ATOM 6344 C C . LEU B 1 252 ? 30.516 16.531 4.562 1 90.56 252 LEU B C 1
ATOM 6346 O O . LEU B 1 252 ? 30.109 15.484 4.066 1 90.56 252 LEU B O 1
ATOM 6350 N N . ASP B 1 253 ? 30.891 17.594 3.865 1 90.56 253 ASP B N 1
ATOM 6351 C CA . ASP B 1 253 ? 30.938 17.562 2.406 1 90.56 253 ASP B CA 1
ATOM 6352 C C . ASP B 1 253 ? 32.156 18.328 1.874 1 90.56 253 ASP B C 1
ATOM 6354 O O . ASP B 1 253 ? 32.031 19.484 1.473 1 90.56 253 ASP B O 1
ATOM 6358 N N . PRO B 1 254 ? 33.188 17.609 1.704 1 89.31 254 PRO B N 1
ATOM 6359 C CA . PRO B 1 254 ? 34.438 18.25 1.352 1 89.31 254 PRO B CA 1
ATOM 6360 C C . PRO B 1 254 ? 34.469 18.781 -0.075 1 89.31 254 PRO B C 1
ATOM 6362 O O . PRO B 1 254 ? 35.25 19.656 -0.401 1 89.31 254 PRO B O 1
ATOM 6365 N N . LYS B 1 255 ? 33.562 18.281 -0.88 1 89.94 255 LYS B N 1
ATOM 6366 C CA . LYS B 1 255 ? 33.594 18.656 -2.289 1 89.94 255 LYS B CA 1
ATOM 6367 C C . LYS B 1 255 ? 32.625 19.797 -2.592 1 89.94 255 LYS B C 1
ATOM 6369 O O . LYS B 1 255 ? 32.5 20.219 -3.746 1 89.94 255 LYS B O 1
ATOM 6374 N N . HIS B 1 256 ? 32.094 20.344 -1.595 1 89.06 256 HIS B N 1
ATOM 6375 C CA . HIS B 1 256 ? 31.109 21.406 -1.832 1 89.06 256 HIS B CA 1
ATOM 6376 C C . HIS B 1 256 ? 31.797 22.734 -2.135 1 89.06 256 HIS B C 1
ATOM 6378 O O . HIS B 1 256 ? 32.406 23.328 -1.256 1 89.06 256 HIS B O 1
ATOM 6384 N N . ASP B 1 257 ? 31.562 23.328 -3.242 1 87.88 257 ASP B N 1
ATOM 6385 C CA . ASP B 1 257 ? 32.312 24.469 -3.76 1 87.88 257 ASP B CA 1
ATOM 6386 C C . ASP B 1 257 ? 32.031 25.734 -2.939 1 87.88 257 ASP B C 1
ATOM 6388 O O . ASP B 1 257 ? 32.938 26.469 -2.596 1 87.88 257 ASP B O 1
ATOM 6392 N N . GLU B 1 258 ? 30.797 25.984 -2.701 1 89 258 GLU B N 1
ATOM 6393 C CA . GLU B 1 258 ? 30.422 27.203 -1.996 1 89 258 GLU B CA 1
ATOM 6394 C C . GLU B 1 258 ? 31.062 27.266 -0.607 1 89 258 GLU B C 1
ATOM 6396 O O . GLU B 1 258 ? 31.453 28.328 -0.138 1 89 258 GLU B O 1
ATOM 6401 N N . VAL B 1 259 ? 31.141 26.156 0.046 1 91.38 259 VAL B N 1
ATOM 6402 C CA . VAL B 1 259 ? 31.719 26.078 1.385 1 91.38 259 VAL B CA 1
ATOM 6403 C C . VAL B 1 259 ? 33.219 26.344 1.316 1 91.38 259 VAL B C 1
ATOM 6405 O O . VAL B 1 259 ? 33.781 27.078 2.143 1 91.38 259 VAL B O 1
ATOM 6408 N N . ARG B 1 260 ? 33.844 25.734 0.353 1 91.69 260 ARG B N 1
ATOM 6409 C CA . ARG B 1 260 ? 35.281 25.938 0.162 1 91.69 260 ARG B CA 1
ATOM 6410 C C . ARG B 1 260 ? 35.594 27.406 -0.123 1 91.69 260 ARG B C 1
ATOM 6412 O O . ARG B 1 260 ? 36.562 27.953 0.411 1 91.69 260 ARG B O 1
ATOM 6419 N N . ASP B 1 261 ? 34.812 27.984 -0.954 1 91.5 261 ASP B N 1
ATOM 6420 C CA . ASP B 1 261 ? 35 29.406 -1.29 1 91.5 261 ASP B CA 1
ATOM 6421 C C . ASP B 1 261 ? 34.781 30.281 -0.064 1 91.5 261 ASP B C 1
ATOM 6423 O O . ASP B 1 261 ? 35.5 31.281 0.109 1 91.5 261 ASP B O 1
ATOM 6427 N N . SER B 1 262 ? 33.812 29.953 0.725 1 92.69 262 SER B N 1
ATOM 6428 C CA . SER B 1 262 ? 33.531 30.719 1.935 1 92.69 262 SER B CA 1
ATOM 6429 C C . SER B 1 262 ? 34.688 30.656 2.918 1 92.69 262 SER B C 1
ATOM 6431 O O . SER B 1 262 ? 35 31.641 3.58 1 92.69 262 SER B O 1
ATOM 6433 N N . ILE B 1 263 ? 35.312 29.516 3.004 1 93.94 263 ILE B N 1
ATOM 6434 C CA . ILE B 1 263 ? 36.469 29.328 3.891 1 93.94 263 ILE B CA 1
ATOM 6435 C C . ILE B 1 263 ? 37.625 30.219 3.445 1 93.94 263 ILE B C 1
ATOM 6437 O O . ILE B 1 263 ? 38.219 30.938 4.262 1 93.94 263 ILE B O 1
ATOM 6441 N N . LYS B 1 264 ? 37.844 30.188 2.178 1 92.62 264 LYS B N 1
ATOM 6442 C CA . LYS B 1 264 ? 38.906 31.016 1.63 1 92.62 264 LYS B CA 1
ATOM 6443 C C . LYS B 1 264 ? 38.656 32.5 1.884 1 92.62 264 LYS B C 1
ATOM 6445 O O . LYS B 1 264 ? 39.562 33.219 2.27 1 92.62 264 LYS B O 1
ATOM 6450 N N . LEU B 1 265 ? 37.469 32.844 1.594 1 92.19 265 LEU B N 1
ATOM 6451 C CA . LEU B 1 265 ? 37.062 34.25 1.787 1 92.19 265 LEU B CA 1
ATOM 6452 C C . LEU B 1 265 ? 37.25 34.656 3.244 1 92.19 265 LEU B C 1
ATOM 6454 O O . LEU B 1 265 ? 37.781 35.75 3.527 1 92.19 265 LEU B O 1
ATOM 6458 N N . LEU B 1 266 ? 36.812 33.875 4.176 1 92.25 266 LEU B N 1
ATOM 6459 C CA . LEU B 1 266 ? 36.875 34.188 5.602 1 92.25 266 LEU B CA 1
ATOM 6460 C C . LEU B 1 266 ? 38.312 34.25 6.09 1 92.25 266 LEU B C 1
ATOM 6462 O O . LEU B 1 266 ? 38.656 35.094 6.918 1 92.25 266 LEU B O 1
ATOM 6466 N N . GLN B 1 267 ? 39.094 33.375 5.594 1 93 267 GLN B N 1
ATOM 6467 C CA . GLN B 1 267 ? 40.5 33.406 5.953 1 93 267 GLN B CA 1
ATOM 6468 C C . GLN B 1 267 ? 41.188 34.688 5.512 1 93 267 GLN B C 1
ATOM 6470 O O . GLN B 1 267 ? 41.969 35.281 6.262 1 93 267 GLN B O 1
ATOM 6475 N N . ARG B 1 268 ? 40.844 35.094 4.371 1 90.94 268 ARG B N 1
ATOM 6476 C CA . ARG B 1 268 ? 41.375 36.344 3.859 1 90.94 268 ARG B CA 1
ATOM 6477 C C . ARG B 1 268 ? 40.906 37.531 4.703 1 90.94 268 ARG B C 1
ATOM 6479 O O . ARG B 1 268 ? 41.688 38.438 5.02 1 90.94 268 ARG B O 1
ATOM 6486 N N . LYS B 1 269 ? 39.656 37.562 5.02 1 89.88 269 LYS B N 1
ATOM 6487 C CA . LYS B 1 269 ? 39.094 38.656 5.797 1 89.88 269 LYS B CA 1
ATOM 6488 C C . LYS B 1 269 ? 39.688 38.719 7.203 1 89.88 269 LYS B C 1
ATOM 6490 O O . LYS B 1 269 ? 39.875 39.781 7.758 1 89.88 269 LYS B O 1
ATOM 6495 N N . ILE B 1 270 ? 39.875 37.562 7.812 1 90.44 270 ILE B N 1
ATOM 6496 C CA . ILE B 1 270 ? 40.438 37.469 9.156 1 90.44 270 ILE B CA 1
ATOM 6497 C C . ILE B 1 270 ? 41.875 38 9.141 1 90.44 270 ILE B C 1
ATOM 6499 O O . ILE B 1 270 ? 42.281 38.75 10.039 1 90.44 270 ILE B O 1
ATOM 6503 N N . ARG B 1 271 ? 42.594 37.625 8.102 1 88.38 271 ARG B N 1
ATOM 6504 C CA . ARG B 1 271 ? 43.969 38.094 7.957 1 88.38 271 ARG B CA 1
ATOM 6505 C C . ARG B 1 271 ? 44.031 39.594 7.809 1 88.38 271 ARG B C 1
ATOM 6507 O O . ARG B 1 271 ? 44.844 40.281 8.422 1 88.38 271 ARG B O 1
ATOM 6514 N N . SER B 1 272 ? 43.125 40.062 7.047 1 84.62 272 SER B N 1
ATOM 6515 C CA . SER B 1 272 ? 43.062 41.5 6.836 1 84.62 272 SER B CA 1
ATOM 6516 C C . SER B 1 272 ? 42.688 42.25 8.117 1 84.62 272 SER B C 1
ATOM 6518 O O . SER B 1 272 ? 43.219 43.312 8.422 1 84.62 272 SER B O 1
ATOM 6520 N N . ALA B 1 273 ? 41.719 41.75 8.828 1 82.5 273 ALA B N 1
ATOM 6521 C CA . ALA B 1 273 ? 41.281 42.344 10.078 1 82.5 273 ALA B CA 1
ATOM 6522 C C . ALA B 1 273 ? 42.406 42.375 11.117 1 82.5 273 ALA B C 1
ATOM 6524 O O . ALA B 1 273 ? 42.531 43.312 11.891 1 82.5 273 ALA B O 1
ATOM 6525 N N . ASN B 1 274 ? 43.125 41.344 11.156 1 79 274 ASN B N 1
ATOM 6526 C CA . ASN B 1 274 ? 44.25 41.25 12.078 1 79 274 ASN B CA 1
ATOM 6527 C C . ASN B 1 274 ? 45.344 42.25 11.711 1 79 274 ASN B C 1
ATOM 6529 O O . ASN B 1 274 ? 46.031 42.781 12.594 1 79 274 ASN B O 1
ATOM 6533 N N . MET B 1 275 ? 45.5 42.469 10.414 1 72.62 275 MET B N 1
ATOM 6534 C CA . MET B 1 275 ? 46.562 43.375 9.938 1 72.62 275 MET B CA 1
ATOM 6535 C C . MET B 1 275 ? 46.156 44.812 10.062 1 72.62 275 MET B C 1
ATOM 6537 O O . MET B 1 275 ? 46.969 45.688 10.422 1 72.62 275 MET B O 1
ATOM 6541 N N . PHE B 1 276 ? 44.969 45.156 9.633 1 71.56 276 PHE B N 1
ATOM 6542 C CA . PHE B 1 276 ? 44.562 46.562 9.508 1 71.56 276 PHE B CA 1
ATOM 6543 C C . PHE B 1 276 ? 43.562 46.969 10.594 1 71.56 276 PHE B C 1
ATOM 6545 O O . PHE B 1 276 ? 43.25 48.125 10.75 1 71.56 276 PHE B O 1
ATOM 6552 N N . GLY B 1 277 ? 43.312 46.25 11.664 1 61.81 277 GLY B N 1
ATOM 6553 C CA . GLY B 1 277 ? 42.344 46.469 12.703 1 61.81 277 GLY B CA 1
ATOM 6554 C C . GLY B 1 277 ? 40.906 46.156 12.281 1 61.81 277 GLY B C 1
ATOM 6555 O O . GLY B 1 277 ? 40.625 45.969 11.094 1 61.81 277 GLY B O 1
ATOM 6556 N N . ASN B 1 278 ? 40.156 45.719 13.156 1 54.34 278 ASN B N 1
ATOM 6557 C CA . ASN B 1 278 ? 38.781 45.219 12.977 1 54.34 278 ASN B CA 1
ATOM 6558 C C . ASN B 1 278 ? 37.906 46.219 12.266 1 54.34 278 ASN B C 1
ATOM 6560 O O . ASN B 1 278 ? 37.688 47.312 12.773 1 54.34 278 ASN B O 1
ATOM 6564 N N . VAL B 1 279 ? 38.031 46.5 11.031 1 46.75 279 VAL B N 1
ATOM 6565 C CA . VAL B 1 279 ? 37.094 47.375 10.359 1 46.75 279 VAL B CA 1
ATOM 6566 C C . VAL B 1 279 ? 35.688 47.188 10.953 1 46.75 279 VAL B C 1
ATOM 6568 O O . VAL B 1 279 ? 35.438 46.219 11.633 1 46.75 279 VAL B O 1
ATOM 6571 N N . ASN B 1 280 ? 34.625 48.125 10.312 1 43 280 ASN B N 1
ATOM 6572 C CA . ASN B 1 280 ? 33.25 48.469 10.648 1 43 280 ASN B CA 1
ATOM 6573 C C . ASN B 1 280 ? 32.375 47.219 10.844 1 43 280 ASN B C 1
ATOM 6575 O O . ASN B 1 280 ? 32.25 46.406 9.938 1 43 280 ASN B O 1
ATOM 6579 N N . ASN B 1 281 ? 32.5 46.719 11.992 1 43.59 281 ASN B N 1
ATOM 6580 C CA . ASN B 1 281 ? 31.438 45.781 12.328 1 43.59 281 ASN B CA 1
ATOM 6581 C C . ASN B 1 281 ? 30.094 46.281 11.828 1 43.59 281 ASN B C 1
ATOM 6583 O O . ASN B 1 281 ? 29.578 47.312 12.312 1 43.59 281 ASN B O 1
ATOM 6587 N N . ASP B 1 282 ? 29.859 46.344 10.664 1 40.84 282 ASP B N 1
ATOM 6588 C CA . ASP B 1 282 ? 28.469 46.594 10.305 1 40.84 282 ASP B CA 1
ATOM 6589 C C . ASP B 1 282 ? 27.516 45.906 11.281 1 40.84 282 ASP B C 1
ATOM 6591 O O . ASP B 1 282 ? 27.344 44.688 11.234 1 40.84 282 ASP B O 1
ATOM 6595 N N . GLU B 1 283 ? 27.656 46.312 12.539 1 42.97 283 GLU B N 1
ATOM 6596 C CA . GLU B 1 283 ? 26.562 45.844 13.383 1 42.97 283 GLU B CA 1
ATOM 6597 C C . GLU B 1 283 ? 25.234 45.844 12.625 1 42.97 283 GLU B C 1
ATOM 6599 O O . GLU B 1 283 ? 24.828 46.875 12.094 1 42.97 283 GLU B O 1
ATOM 6604 N N . HIS B 1 284 ? 24.969 45 11.859 1 46.03 284 HIS B N 1
ATOM 6605 C CA . HIS B 1 284 ? 23.625 44.969 11.289 1 46.03 284 HIS B CA 1
ATOM 6606 C C . HIS B 1 284 ? 22.562 45.031 12.383 1 46.03 284 HIS B C 1
ATOM 6608 O O . HIS B 1 284 ? 22.406 44.094 13.156 1 46.03 284 HIS B O 1
ATOM 6614 N N . PRO B 1 285 ? 22.422 46.312 12.906 1 44.91 285 PRO B N 1
ATOM 6615 C CA . PRO B 1 285 ? 21.359 46.438 13.914 1 44.91 285 PRO B CA 1
ATOM 6616 C C . PRO B 1 285 ? 20.141 45.562 13.578 1 44.91 285 PRO B C 1
ATOM 6618 O O . PRO B 1 285 ? 19.922 45.219 12.414 1 44.91 285 PRO B O 1
ATOM 6621 N N . ARG B 1 286 ? 19.562 45.062 14.453 1 47.47 286 ARG B N 1
ATOM 6622 C CA . ARG B 1 286 ? 18.234 44.531 14.188 1 47.47 286 ARG B CA 1
ATOM 6623 C C . ARG B 1 286 ? 17.438 45.5 13.297 1 47.47 286 ARG B C 1
ATOM 6625 O O . ARG B 1 286 ? 17.484 46.719 13.477 1 47.47 286 ARG B O 1
ATOM 6632 N N . PRO B 1 287 ? 17.234 45.281 12.203 1 43.44 287 PRO B N 1
ATOM 6633 C CA . PRO B 1 287 ? 16.453 46.25 11.438 1 43.44 287 PRO B CA 1
ATOM 6634 C C . PRO B 1 287 ? 15.641 47.188 12.32 1 43.44 287 PRO B C 1
ATOM 6636 O O . PRO B 1 287 ? 15.516 48.375 12.016 1 43.44 287 PRO B O 1
ATOM 6639 N N . TRP B 1 288 ? 14.906 46.812 13.281 1 42.84 288 TRP B N 1
ATOM 6640 C CA . TRP B 1 288 ? 13.977 47.656 14.008 1 42.84 288 TRP B CA 1
ATOM 6641 C C . TRP B 1 288 ? 14.719 48.5 15.039 1 42.84 288 TRP B C 1
ATOM 6643 O O . TRP B 1 288 ? 14.117 49.375 15.672 1 42.84 288 TRP B O 1
ATOM 6653 N N . ALA B 1 289 ? 16.047 48.5 15.359 1 41.28 289 ALA B N 1
ATOM 6654 C CA . ALA B 1 289 ? 16.688 48.969 16.594 1 41.28 289 ALA B CA 1
ATOM 6655 C C . ALA B 1 289 ? 17.078 50.438 16.469 1 41.28 289 ALA B C 1
ATOM 6657 O O . ALA B 1 289 ? 17.422 51.062 17.469 1 41.28 289 ALA B O 1
ATOM 6658 N N . SER B 1 290 ? 17.438 51.219 15.562 1 41.34 290 SER B N 1
ATOM 6659 C CA . SER B 1 290 ? 18.125 52.469 15.859 1 41.34 290 SER B CA 1
ATOM 6660 C C . SER B 1 290 ? 17.219 53.438 16.609 1 41.34 290 SER B C 1
ATOM 6662 O O . SER B 1 290 ? 17.422 53.688 17.797 1 41.34 290 SER B O 1
ATOM 6664 N N . ALA B 1 291 ? 16.875 54.75 16.141 1 43.09 291 ALA B N 1
ATOM 6665 C CA . ALA B 1 291 ? 16.094 55.812 16.75 1 43.09 291 ALA B CA 1
ATOM 6666 C C . ALA B 1 291 ? 14.734 55.312 17.234 1 43.09 291 ALA B C 1
ATOM 6668 O O . ALA B 1 291 ? 14.297 55.656 18.344 1 43.09 291 ALA B O 1
ATOM 6669 N N . SER B 1 292 ? 13.992 54.438 16.438 1 52.22 292 SER B N 1
ATOM 6670 C CA . SER B 1 292 ? 12.789 53.625 16.531 1 52.22 292 SER B CA 1
ATOM 6671 C C . SER B 1 292 ? 12.961 52.531 17.594 1 52.22 292 SER B C 1
ATOM 6673 O O . SER B 1 292 ? 11.984 51.875 17.984 1 52.22 292 SER B O 1
ATOM 6675 N N . ASN B 1 293 ? 14.125 52.781 18.375 1 69.94 293 ASN B N 1
ATOM 6676 C CA . ASN B 1 293 ? 14.68 51.75 19.25 1 69.94 293 ASN B CA 1
ATOM 6677 C C . ASN B 1 293 ? 14.273 51.969 20.703 1 69.94 293 ASN B C 1
ATOM 6679 O O . ASN B 1 293 ? 13.898 51.031 21.406 1 69.94 293 ASN B O 1
ATOM 6683 N N . ALA B 1 294 ? 14.328 53.469 20.969 1 78.62 294 ALA B N 1
ATOM 6684 C CA . ALA B 1 294 ? 13.969 53.656 22.375 1 78.62 294 ALA B CA 1
ATOM 6685 C C . ALA B 1 294 ? 12.484 53.344 22.609 1 78.62 294 ALA B C 1
ATOM 6687 O O . ALA B 1 294 ? 12.125 52.719 23.594 1 78.62 294 ALA B O 1
ATOM 6688 N N . LYS B 1 295 ? 11.656 53.812 21.609 1 84.44 295 LYS B N 1
ATOM 6689 C CA . LYS B 1 295 ? 10.227 53.562 21.688 1 84.44 295 LYS B CA 1
ATOM 6690 C C . LYS B 1 295 ? 9.93 52.062 21.641 1 84.44 295 LYS B C 1
ATOM 6692 O O . LYS B 1 295 ? 9.062 51.562 22.375 1 84.44 295 LYS B O 1
ATOM 6697 N N . MET B 1 296 ? 10.727 51.5 20.875 1 87.81 296 MET B N 1
ATOM 6698 C CA . MET B 1 296 ? 10.539 50.062 20.734 1 87.81 296 MET B CA 1
ATOM 6699 C C . MET B 1 296 ? 10.984 49.312 22 1 87.81 296 MET B C 1
ATOM 6701 O O . MET B 1 296 ? 10.336 48.375 22.422 1 87.81 296 MET B O 1
ATOM 6705 N N . ILE B 1 297 ? 12.047 49.781 22.516 1 87.25 297 ILE B N 1
ATOM 6706 C CA . ILE B 1 297 ? 12.555 49.188 23.734 1 87.25 297 ILE B CA 1
ATOM 6707 C C . ILE B 1 297 ? 11.531 49.375 24.859 1 87.25 297 ILE B C 1
ATOM 6709 O O . ILE B 1 297 ? 11.258 48.438 25.609 1 87.25 297 ILE B O 1
ATOM 6713 N N . LYS B 1 298 ? 11.023 50.562 24.906 1 89.69 298 LYS B N 1
ATOM 6714 C CA . LYS B 1 298 ? 10.008 50.844 25.922 1 89.69 298 LYS B CA 1
ATOM 6715 C C . LYS B 1 298 ? 8.75 50.031 25.672 1 89.69 298 LYS B C 1
ATOM 6717 O O . LYS B 1 298 ? 8.141 49.5 26.609 1 89.69 298 LYS B O 1
ATOM 6722 N N . TYR B 1 299 ? 8.422 49.969 24.469 1 92.06 299 TYR B N 1
ATOM 6723 C CA . TYR B 1 299 ? 7.277 49.156 24.062 1 92.06 299 TYR B CA 1
ATOM 6724 C C . TYR B 1 299 ? 7.438 47.719 24.547 1 92.06 299 TYR B C 1
ATOM 6726 O O . TYR B 1 299 ? 6.547 47.188 25.203 1 92.06 299 TYR B O 1
ATOM 6734 N N . MET B 1 300 ? 8.508 47.156 24.297 1 91 300 MET B N 1
ATOM 6735 C CA . MET B 1 300 ? 8.75 45.781 24.656 1 91 300 MET B CA 1
ATOM 6736 C C . MET B 1 300 ? 8.797 45.594 26.172 1 91 300 MET B C 1
ATOM 6738 O O . MET B 1 300 ? 8.266 44.625 26.703 1 91 300 MET B O 1
ATOM 6742 N N . ALA B 1 301 ? 9.414 46.531 26.812 1 91.25 301 ALA B N 1
ATOM 6743 C CA . ALA B 1 301 ? 9.492 46.5 28.266 1 91.25 301 ALA B CA 1
ATOM 6744 C C . ALA B 1 301 ? 8.109 46.562 28.906 1 91.25 301 ALA B C 1
ATOM 6746 O O . ALA B 1 301 ? 7.844 45.875 29.906 1 91.25 301 ALA B O 1
ATOM 6747 N N . LEU B 1 302 ? 7.262 47.344 28.312 1 93.56 302 LEU B N 1
ATOM 6748 C CA . LEU B 1 302 ? 5.902 47.469 28.812 1 93.56 302 LEU B CA 1
ATOM 6749 C C . LEU B 1 302 ? 5.113 46.188 28.578 1 93.56 302 LEU B C 1
ATOM 6751 O O . LEU B 1 302 ? 4.297 45.812 29.406 1 93.56 302 LEU B O 1
ATOM 6755 N N . CYS B 1 303 ? 5.363 45.594 27.422 1 92.94 303 CYS B N 1
ATOM 6756 C CA . CYS B 1 303 ? 4.699 44.312 27.141 1 92.94 303 CYS B CA 1
ATOM 6757 C C . CYS B 1 303 ? 5.082 43.25 28.156 1 92.94 303 CYS B C 1
ATOM 6759 O O . CYS B 1 303 ? 4.285 42.375 28.469 1 92.94 303 CYS B O 1
ATOM 6761 N N . ARG B 1 304 ? 6.242 43.406 28.75 1 90.06 304 ARG B N 1
ATOM 6762 C CA . ARG B 1 304 ? 6.73 42.469 29.75 1 90.06 304 ARG B CA 1
ATOM 6763 C C . ARG B 1 304 ? 6.371 42.906 31.156 1 90.06 304 ARG B C 1
ATOM 6765 O O . ARG B 1 304 ? 6.809 42.312 32.156 1 90.06 304 ARG B O 1
ATOM 6772 N N . HIS B 1 305 ? 5.703 44 31.25 1 87.5 305 HIS B N 1
ATOM 6773 C CA . HIS B 1 305 ? 5.277 44.562 32.531 1 87.5 305 HIS B CA 1
ATOM 6774 C C . HIS B 1 305 ? 6.477 44.938 33.406 1 87.5 305 HIS B C 1
ATOM 6776 O O . HIS B 1 305 ? 6.465 44.719 34.594 1 87.5 305 HIS B O 1
ATOM 6782 N N . GLU B 1 306 ? 7.469 45.438 32.781 1 85.19 306 GLU B N 1
ATOM 6783 C CA . GLU B 1 306 ? 8.695 45.75 33.5 1 85.19 306 GLU B CA 1
ATOM 6784 C C . GLU B 1 306 ? 8.711 47.219 33.969 1 85.19 306 GLU B C 1
ATOM 6786 O O . GLU B 1 306 ? 9.477 47.594 34.844 1 85.19 306 GLU B O 1
ATOM 6791 N N . LEU B 1 307 ? 7.875 48.031 33.312 1 82.44 307 LEU B N 1
ATOM 6792 C CA . LEU B 1 307 ? 7.895 49.438 33.625 1 82.44 307 LEU B CA 1
ATOM 6793 C C . LEU B 1 307 ? 6.699 49.812 34.5 1 82.44 307 LEU B C 1
ATOM 6795 O O . LEU B 1 307 ? 5.594 49.312 34.281 1 82.44 307 LEU B O 1
ATOM 6799 N N . LYS B 1 308 ? 7.027 50.5 35.594 1 74 308 LYS B N 1
ATOM 6800 C CA . LYS B 1 308 ? 5.984 51 36.469 1 74 308 LYS B CA 1
ATOM 6801 C C . LYS B 1 308 ? 5.523 52.406 36.031 1 74 308 LYS B C 1
ATOM 6803 O O . LYS B 1 308 ? 6.309 53.188 35.469 1 74 308 LYS B O 1
ATOM 6808 N N . PRO B 1 309 ? 4.176 52.531 36.156 1 68.56 309 PRO B N 1
ATOM 6809 C CA . PRO B 1 309 ? 3.699 53.875 35.781 1 68.56 309 PRO B CA 1
ATOM 6810 C C . PRO B 1 309 ? 4.434 55 36.531 1 68.56 309 PRO B C 1
ATOM 6812 O O . PRO B 1 309 ? 4.98 54.75 37.594 1 68.56 309 PRO B O 1
ATOM 6815 N N . ARG B 1 310 ? 4.609 56.125 36 1 63.06 310 ARG B N 1
ATOM 6816 C CA . ARG B 1 310 ? 5.211 57.281 36.625 1 63.06 310 ARG B CA 1
ATOM 6817 C C . ARG B 1 310 ? 4.465 57.656 37.906 1 63.06 310 ARG B C 1
ATOM 6819 O O . ARG B 1 310 ? 3.242 57.531 37.969 1 63.06 310 ARG B O 1
ATOM 6826 N N . PRO B 1 311 ? 5.145 57.812 38.969 1 55.34 311 PRO B N 1
ATOM 6827 C CA . PRO B 1 311 ? 4.535 58.125 40.281 1 55.34 311 PRO B CA 1
ATOM 6828 C C . PRO B 1 311 ? 3.455 59.219 40.188 1 55.34 311 PRO B C 1
ATOM 6830 O O . PRO B 1 311 ? 2.463 59.156 40.906 1 55.34 311 PRO B O 1
ATOM 6833 N N . ASP B 1 312 ? 3.719 60.25 39.469 1 53.72 312 ASP B N 1
ATOM 6834 C CA . ASP B 1 312 ? 2.74 61.344 39.375 1 53.72 312 ASP B CA 1
ATOM 6835 C C . ASP B 1 312 ? 1.42 60.844 38.812 1 53.72 312 ASP B C 1
ATOM 6837 O O . ASP B 1 312 ? 0.363 61.406 39.062 1 53.72 312 ASP B O 1
ATOM 6841 N N . VAL B 1 313 ? 1.474 59.781 38.094 1 55.38 313 VAL B N 1
ATOM 6842 C CA . VAL B 1 313 ? 0.294 59.188 37.5 1 55.38 313 VAL B CA 1
ATOM 6843 C C . VAL B 1 313 ? -0.378 58.219 38.469 1 55.38 313 VAL B C 1
ATOM 6845 O O . VAL B 1 313 ? -1.607 58.125 38.5 1 55.38 313 VAL B O 1
ATOM 6848 N N . GLN B 1 314 ? 0.409 57.531 39.219 1 52.47 314 GLN B N 1
ATOM 6849 C CA . GLN B 1 314 ? -0.136 56.531 40.094 1 52.47 314 GLN B CA 1
ATOM 6850 C C . GLN B 1 314 ? -1.008 57.156 41.188 1 52.47 314 GLN B C 1
ATOM 6852 O O . GLN B 1 314 ? -2.01 56.562 41.594 1 52.47 314 GLN B O 1
ATOM 6857 N N . ALA B 1 315 ? -0.529 58.219 41.719 1 45.59 315 ALA B N 1
ATOM 6858 C CA . ALA B 1 315 ? -1.182 58.656 42.969 1 45.59 315 ALA B CA 1
ATOM 6859 C C . ALA B 1 315 ? -2.676 58.875 42.719 1 45.59 315 ALA B C 1
ATOM 6861 O O . ALA B 1 315 ? -3.479 58.719 43.656 1 45.59 315 ALA B O 1
ATOM 6862 N N . ARG B 1 316 ? -3.1 59.375 41.656 1 47.69 316 ARG B N 1
ATOM 6863 C CA . ARG B 1 316 ? -4.488 59.812 41.562 1 47.69 316 ARG B CA 1
ATOM 6864 C C . ARG B 1 316 ? -5.352 58.75 40.906 1 47.69 316 ARG B C 1
ATOM 6866 O O . ARG B 1 316 ? -6.414 59.031 40.375 1 47.69 316 ARG B O 1
ATOM 6873 N N . LEU B 1 317 ? -4.785 57.562 40.844 1 52.16 317 LEU B N 1
ATOM 6874 C CA . LEU B 1 317 ? -5.613 56.531 40.219 1 52.16 317 LEU B CA 1
ATOM 6875 C C . LEU B 1 317 ? -6.758 56.156 41.156 1 52.16 317 LEU B C 1
ATOM 6877 O O . LEU B 1 317 ? -6.527 55.688 42.281 1 52.16 317 LEU B O 1
ATOM 6881 N N . LYS B 1 318 ? -7.734 56.969 41.281 1 50.78 318 LYS B N 1
ATOM 6882 C CA . LYS B 1 318 ? -8.883 56.625 42.094 1 50.78 318 LYS B CA 1
ATOM 6883 C C . LYS B 1 318 ? -9.992 56 41.25 1 50.78 318 LYS B C 1
ATOM 6885 O O . LYS B 1 318 ? -10.18 56.375 40.094 1 50.78 318 LYS B O 1
ATOM 6890 N N . CYS B 1 319 ? -10.344 54.75 41.5 1 57.91 319 CYS B N 1
ATOM 6891 C CA . CYS B 1 319 ? -11.547 54.156 40.938 1 57.91 319 CYS B CA 1
ATOM 6892 C C . CYS B 1 319 ? -12.773 55 41.25 1 57.91 319 CYS B C 1
ATOM 6894 O O . CYS B 1 319 ? -13.078 55.281 42.406 1 57.91 319 CYS B O 1
ATOM 6896 N N . ARG B 1 320 ? -13.055 56.094 40.344 1 53.59 320 ARG B N 1
ATOM 6897 C CA . ARG B 1 320 ? -14.234 56.906 40.594 1 53.59 320 ARG B CA 1
ATOM 6898 C C . ARG B 1 320 ? -15.461 56.344 39.906 1 53.59 320 ARG B C 1
ATOM 6900 O O . ARG B 1 320 ? -15.375 55.906 38.75 1 53.59 320 ARG B O 1
ATOM 6907 N N . TYR B 1 321 ? -16.406 55.875 40.594 1 54.44 321 TYR B N 1
ATOM 6908 C CA . TYR B 1 321 ? -17.734 55.656 40.031 1 54.44 321 TYR B CA 1
ATOM 6909 C C . TYR B 1 321 ? -18.328 56.938 39.469 1 54.44 321 TYR B C 1
ATOM 6911 O O . TYR B 1 321 ? -18.484 57.906 40.219 1 54.44 321 TYR B O 1
ATOM 6919 N N . GLN B 1 322 ? -17.828 57.438 38.312 1 52.62 322 GLN B N 1
ATOM 6920 C CA . GLN B 1 322 ? -18.203 58.75 37.812 1 52.62 322 GLN B CA 1
ATOM 6921 C C . GLN B 1 322 ? -19.562 58.719 37.094 1 52.62 322 GLN B C 1
ATOM 6923 O O . GLN B 1 322 ? -19.766 57.906 36.188 1 52.62 322 GLN B O 1
ATOM 6928 N N . SER B 1 323 ? -20.609 59.188 37.594 1 53.28 323 SER B N 1
ATOM 6929 C CA . SER B 1 323 ? -21.891 59.344 36.938 1 53.28 323 SER B CA 1
ATOM 6930 C C . SER B 1 323 ? -21.844 60.5 35.906 1 53.28 323 SER B C 1
ATOM 6932 O O . SER B 1 323 ? -22.703 60.594 35.031 1 53.28 323 SER B O 1
ATOM 6934 N N . ASN B 1 324 ? -20.656 61 35.531 1 50.38 324 ASN B N 1
ATOM 6935 C CA . ASN B 1 324 ? -20.359 62.156 34.656 1 50.38 324 ASN B CA 1
ATOM 6936 C C . ASN B 1 324 ? -21.609 62.969 34.375 1 50.38 324 ASN B C 1
ATOM 6938 O O . ASN B 1 324 ? -21.812 63.438 33.25 1 50.38 324 ASN B O 1
ATOM 6942 N N . GLY B 1 325 ? -22.484 63.156 35.281 1 52.03 325 GLY B N 1
ATOM 6943 C CA . GLY B 1 325 ? -23.656 64 35.156 1 52.03 325 GLY B CA 1
ATOM 6944 C C . GLY B 1 325 ? -24.75 63.406 34.281 1 52.03 325 GLY B C 1
ATOM 6945 O O . GLY B 1 325 ? -25.797 64 34.094 1 52.03 325 GLY B O 1
ATOM 6946 N N . ASN B 1 326 ? -24.406 62.469 33.469 1 52.47 326 ASN B N 1
ATOM 6947 C CA . ASN B 1 326 ? -25.453 61.844 32.656 1 52.47 326 ASN B CA 1
ATOM 6948 C C . ASN B 1 326 ? -26.344 60.938 33.5 1 52.47 326 ASN B C 1
ATOM 6950 O O . ASN B 1 326 ? -25.859 60.031 34.156 1 52.47 326 ASN B O 1
ATOM 6954 N N . PRO B 1 327 ? -27.531 61.375 33.594 1 52.16 327 PRO B N 1
ATOM 6955 C CA . PRO B 1 327 ? -28.453 60.688 34.469 1 52.16 327 PRO B CA 1
ATOM 6956 C C . PRO B 1 327 ? -28.484 59.188 34.25 1 52.16 327 PRO B C 1
ATOM 6958 O O . PRO B 1 327 ? -28.766 58.406 35.156 1 52.16 327 PRO B O 1
ATOM 6961 N N . TYR B 1 328 ? -28.219 58.812 33.094 1 51.84 328 TYR B N 1
ATOM 6962 C CA . TYR B 1 328 ? -28.281 57.375 32.844 1 51.84 328 TYR B CA 1
ATOM 6963 C C . TYR B 1 328 ? -27.188 56.656 33.594 1 51.84 328 TYR B C 1
ATOM 6965 O O . TYR B 1 328 ? -27.359 55.5 34 1 51.84 328 TYR B O 1
ATOM 6973 N N . LEU B 1 329 ? -26.062 57.312 33.719 1 54.81 329 LEU B N 1
ATOM 6974 C CA . LEU B 1 329 ? -24.953 56.688 34.469 1 54.81 329 LEU B CA 1
ATOM 6975 C C . LEU B 1 329 ? -25.188 56.781 35.969 1 54.81 329 LEU B C 1
ATOM 6977 O O . LEU B 1 329 ? -24.5 56.094 36.75 1 54.81 329 LEU B O 1
ATOM 6981 N N . LEU B 1 330 ? -26.094 57.625 36.344 1 49.53 330 LEU B N 1
ATOM 6982 C CA . LEU B 1 330 ? -26.484 57.688 37.75 1 49.53 330 LEU B CA 1
ATOM 6983 C C . LEU B 1 330 ? -27.172 56.375 38.156 1 49.53 330 LEU B C 1
ATOM 6985 O O . LEU B 1 330 ? -27.016 55.938 39.312 1 49.53 330 LEU B O 1
ATOM 6989 N N . LEU B 1 331 ? -27.969 55.812 37.312 1 47.5 331 LEU B N 1
ATOM 6990 C CA . LEU B 1 331 ? -28.734 54.625 37.688 1 47.5 331 LEU B CA 1
ATOM 6991 C C . LEU B 1 331 ? -27.891 53.344 37.562 1 47.5 331 LEU B C 1
ATOM 6993 O O . LEU B 1 331 ? -28.203 52.344 38.188 1 47.5 331 LEU B O 1
ATOM 6997 N N . GLY B 1 332 ? -26.797 53.281 36.812 1 54.34 332 GLY B N 1
ATOM 6998 C CA . GLY B 1 332 ? -25.922 52.125 36.75 1 54.34 332 GLY B CA 1
ATOM 6999 C C . GLY B 1 332 ? -24.453 52.469 36.625 1 54.34 332 GLY B C 1
ATOM 7000 O O . GLY B 1 332 ? -23.922 52.594 35.531 1 54.34 332 GLY B O 1
ATOM 7001 N N . PRO B 1 333 ? -23.844 52.719 37.75 1 64.31 333 PRO B N 1
ATOM 7002 C CA . PRO B 1 333 ? -22.453 53.219 37.781 1 64.31 333 PRO B CA 1
ATOM 7003 C C . PRO B 1 333 ? -21.484 52.25 37.094 1 64.31 333 PRO B C 1
ATOM 7005 O O . PRO B 1 333 ? -21.625 51.031 37.188 1 64.31 333 PRO B O 1
ATOM 7008 N N . VAL B 1 334 ? -20.828 52.781 36.031 1 76.56 334 VAL B N 1
ATOM 7009 C CA . VAL B 1 334 ? -19.797 52 35.375 1 76.56 334 VAL B CA 1
ATOM 7010 C C . VAL B 1 334 ? -18.469 52.156 36.125 1 76.56 334 VAL B C 1
ATOM 7012 O O . VAL B 1 334 ? -18.062 53.281 36.438 1 76.56 334 VAL B O 1
ATOM 7015 N N . LYS B 1 335 ? -17.922 51.062 36.562 1 83.62 335 LYS B N 1
ATOM 7016 C CA . LYS B 1 335 ? -16.594 51.094 37.188 1 83.62 335 LYS B CA 1
ATOM 7017 C C . LYS B 1 335 ? -15.539 51.656 36.25 1 83.62 335 LYS B C 1
ATOM 7019 O O . LYS B 1 335 ? -15.445 51.219 35.094 1 83.62 335 LYS B O 1
ATOM 7024 N N . THR B 1 336 ? -14.914 52.781 36.688 1 87.25 336 THR B N 1
ATOM 7025 C CA . THR B 1 336 ? -13.945 53.469 35.844 1 87.25 336 THR B CA 1
ATOM 7026 C C . THR B 1 336 ? -12.602 53.594 36.531 1 87.25 336 THR B C 1
ATOM 7028 O O . THR B 1 336 ? -12.555 53.75 37.781 1 87.25 336 THR B O 1
ATOM 7031 N N . GLU B 1 337 ? -11.539 53.406 35.812 1 86.06 337 GLU B N 1
ATOM 7032 C CA . GLU B 1 337 ? -10.18 53.594 36.281 1 86.06 337 GLU B CA 1
ATOM 7033 C C . GLU B 1 337 ? -9.43 54.625 35.406 1 86.06 337 GLU B C 1
ATOM 7035 O O . GLU B 1 337 ? -9.297 54.406 34.188 1 86.06 337 GLU B O 1
ATOM 7040 N N . VAL B 1 338 ? -9 55.75 36.031 1 86.12 338 VAL B N 1
ATOM 7041 C CA . VAL B 1 338 ? -8.203 56.719 35.281 1 86.12 338 VAL B CA 1
ATOM 7042 C C . VAL B 1 338 ? -6.723 56.344 35.344 1 86.12 338 VAL B C 1
ATOM 7044 O O . VAL B 1 338 ? -6.113 56.375 36.438 1 86.12 338 VAL B O 1
ATOM 7047 N N . LEU B 1 339 ? -6.18 55.969 34.312 1 86.62 339 LEU B N 1
ATOM 7048 C CA . LEU B 1 339 ? -4.816 55.469 34.25 1 86.62 339 LEU B CA 1
ATOM 7049 C C . LEU B 1 339 ? -3.816 56.594 34 1 86.62 339 LEU B C 1
ATOM 7051 O O . LEU B 1 339 ? -2.648 56.469 34.375 1 86.62 339 LEU B O 1
ATOM 7055 N N . SER B 1 340 ? -4.234 57.594 33.25 1 84.62 340 SER B N 1
ATOM 7056 C CA . SER B 1 340 ? -3.463 58.812 33.031 1 84.62 340 SER B CA 1
ATOM 7057 C C . SER B 1 340 ? -4.371 60.031 32.938 1 84.62 340 SER B C 1
ATOM 7059 O O . SER B 1 340 ? -5.395 60 32.25 1 84.62 340 SER B O 1
ATOM 7061 N N . ARG B 1 341 ? -4.098 61.219 33.531 1 78 341 ARG B N 1
ATOM 7062 C CA . ARG B 1 341 ? -4.996 62.375 33.562 1 78 341 ARG B CA 1
ATOM 7063 C C . ARG B 1 341 ? -4.645 63.375 32.5 1 78 341 ARG B C 1
ATOM 7065 O O . ARG B 1 341 ? -5.52 64.062 31.984 1 78 341 ARG B O 1
ATOM 7072 N N . LYS B 1 342 ? -3.459 63.594 32.219 1 71.88 342 LYS B N 1
ATOM 7073 C CA . LYS B 1 342 ? -3.24 64.75 31.328 1 71.88 342 LYS B CA 1
ATOM 7074 C C . LYS B 1 342 ? -2.426 64.312 30.109 1 71.88 342 LYS B C 1
ATOM 7076 O O . LYS B 1 342 ? -2.635 64.875 29.016 1 71.88 342 LYS B O 1
ATOM 7081 N N . LYS B 1 343 ? -1.46 63.562 30.109 1 78.62 343 LYS B N 1
ATOM 7082 C CA . LYS B 1 343 ? -0.581 63.344 28.953 1 78.62 343 LYS B CA 1
ATOM 7083 C C . LYS B 1 343 ? -0.303 61.875 28.75 1 78.62 343 LYS B C 1
ATOM 7085 O O . LYS B 1 343 ? 0.703 61.344 29.234 1 78.62 343 LYS B O 1
ATOM 7090 N N . PRO B 1 344 ? -1.154 61.281 27.969 1 85.62 344 PRO B N 1
ATOM 7091 C CA . PRO B 1 344 ? -2.525 61.594 27.562 1 85.62 344 PRO B CA 1
ATOM 7092 C C . PRO B 1 344 ? -3.562 61.156 28.594 1 85.62 344 PRO B C 1
ATOM 7094 O O . PRO B 1 344 ? -3.232 60.438 29.562 1 85.62 344 PRO B O 1
ATOM 7097 N N . GLU B 1 345 ? -4.742 61.719 28.453 1 87.5 345 GLU B N 1
ATOM 7098 C CA . GLU B 1 345 ? -5.824 61.219 29.297 1 87.5 345 GLU B CA 1
ATOM 7099 C C . GLU B 1 345 ? -6.215 59.781 28.906 1 87.5 345 GLU B C 1
ATOM 7101 O O . GLU B 1 345 ? -6.551 59.531 27.75 1 87.5 345 GLU B O 1
ATOM 7106 N N . ILE B 1 346 ? -6.039 58.875 29.812 1 91.5 346 ILE B N 1
ATOM 7107 C CA . ILE B 1 346 ? -6.367 57.469 29.594 1 91.5 346 ILE B CA 1
ATOM 7108 C C . ILE B 1 346 ? -7.316 56.969 30.688 1 91.5 346 ILE B C 1
ATOM 7110 O O . ILE B 1 346 ? -7.008 57.094 31.875 1 91.5 346 ILE B O 1
ATOM 7114 N N . THR B 1 347 ? -8.461 56.469 30.266 1 90.94 347 THR B N 1
ATOM 7115 C CA . THR B 1 347 ? -9.453 55.969 31.219 1 90.94 347 THR B CA 1
ATOM 7116 C C . THR B 1 347 ? -9.961 54.594 30.812 1 90.94 347 THR B C 1
ATOM 7118 O O . THR B 1 347 ? -10.281 54.375 29.641 1 90.94 347 THR B O 1
ATOM 7121 N N . LEU B 1 348 ? -10.008 53.688 31.734 1 92.69 348 LEU B N 1
ATOM 7122 C CA . LEU B 1 348 ? -10.531 52.344 31.516 1 92.69 348 LEU B CA 1
ATOM 7123 C C . LEU B 1 348 ? -11.914 52.188 32.125 1 92.69 348 LEU B C 1
ATOM 7125 O O . LEU B 1 348 ? -12.094 52.406 33.344 1 92.69 348 LEU B O 1
ATOM 7129 N N . PHE B 1 349 ? -12.914 51.875 31.297 1 92.38 349 PHE B N 1
ATOM 7130 C CA . PHE B 1 349 ? -14.273 51.594 31.75 1 92.38 349 PHE B CA 1
ATOM 7131 C C . PHE B 1 349 ? -14.516 50.094 31.812 1 92.38 349 PHE B C 1
ATOM 7133 O O . PHE B 1 349 ? -14.242 49.375 30.859 1 92.38 349 PHE B O 1
ATOM 7140 N N . TYR B 1 350 ? -15.008 49.594 32.906 1 92 350 TYR B N 1
ATOM 7141 C CA . TYR B 1 350 ? -15.266 48.156 33.031 1 92 350 TYR B CA 1
ATOM 7142 C C . TYR B 1 350 ? -16.703 47.844 32.688 1 92 350 TYR B C 1
ATOM 7144 O O . TYR B 1 350 ? -17.609 48.656 32.875 1 92 350 TYR B O 1
ATOM 7152 N N . ASP B 1 351 ? -16.938 46.719 32.062 1 92.69 351 ASP B N 1
ATOM 7153 C CA . ASP B 1 351 ? -18.25 46.125 31.75 1 92.69 351 ASP B CA 1
ATOM 7154 C C . ASP B 1 351 ? -19.062 47.062 30.859 1 92.69 351 ASP B C 1
ATOM 7156 O O . ASP B 1 351 ? -20.219 47.375 31.172 1 92.69 351 ASP B O 1
ATOM 7160 N N . VAL B 1 352 ? -18.359 47.531 29.859 1 94.25 352 VAL B N 1
ATOM 7161 C CA . VAL B 1 352 ? -18.984 48.469 28.922 1 94.25 352 VAL B CA 1
ATOM 7162 C C . VAL B 1 352 ? -19.906 47.719 27.984 1 94.25 352 VAL B C 1
ATOM 7164 O O . VAL B 1 352 ? -20.922 48.25 27.531 1 94.25 352 VAL B O 1
ATOM 7167 N N . ILE B 1 353 ? -19.578 46.469 27.609 1 95.62 353 ILE B N 1
ATOM 7168 C CA . ILE B 1 353 ? -20.406 45.656 26.75 1 95.62 353 ILE B CA 1
ATOM 7169 C C . ILE B 1 353 ? -20.641 44.281 27.406 1 95.62 353 ILE B C 1
ATOM 7171 O O . ILE B 1 353 ? -19.922 43.906 28.312 1 95.62 353 ILE B O 1
ATOM 7175 N N . THR B 1 354 ? -21.75 43.625 26.984 1 95.75 354 THR B N 1
ATOM 7176 C CA . THR B 1 354 ? -22.047 42.281 27.484 1 95.75 354 THR B CA 1
ATOM 7177 C C . THR B 1 354 ? -21.406 41.219 26.594 1 95.75 354 THR B C 1
ATOM 7179 O O . THR B 1 354 ? -21.016 41.5 25.469 1 95.75 354 THR B O 1
ATOM 7182 N N . ASP B 1 355 ? -21.359 40 27.172 1 96.19 355 ASP B N 1
ATOM 7183 C CA . ASP B 1 355 ? -20.844 38.875 26.391 1 96.19 355 ASP B CA 1
ATOM 7184 C C . ASP B 1 355 ? -21.656 38.656 25.125 1 96.19 355 ASP B C 1
ATOM 7186 O O . ASP B 1 355 ? -21.109 38.344 24.062 1 96.19 355 ASP B O 1
ATOM 7190 N N . GLU B 1 356 ? -22.953 38.844 25.203 1 96.38 356 GLU B N 1
ATOM 7191 C CA . GLU B 1 356 ? -23.828 38.656 24.047 1 96.38 356 GLU B CA 1
ATOM 7192 C C . GLU B 1 356 ? -23.578 39.719 22.984 1 96.38 356 GLU B C 1
ATOM 7194 O O . GLU B 1 356 ? -23.578 39.406 21.797 1 96.38 356 GLU B O 1
ATOM 7199 N N . GLU B 1 357 ? -23.375 40.938 23.484 1 96.81 357 GLU B N 1
ATOM 7200 C CA . GLU B 1 357 ? -23.094 42 22.531 1 96.81 357 GLU B CA 1
ATOM 7201 C C . GLU B 1 357 ? -21.75 41.781 21.828 1 96.81 357 GLU B C 1
ATOM 7203 O O . GLU B 1 357 ? -21.641 41.969 20.625 1 96.81 357 GLU B O 1
ATOM 7208 N N . ALA B 1 358 ? -20.781 41.375 22.641 1 97.12 358 ALA B N 1
ATOM 7209 C CA . ALA B 1 358 ? -19.469 41.094 22.078 1 97.12 358 ALA B CA 1
ATOM 7210 C C . ALA B 1 358 ? -19.562 39.969 21.031 1 97.12 358 ALA B C 1
ATOM 7212 O O . ALA B 1 358 ? -18.969 40.094 19.953 1 97.12 358 ALA B O 1
ATOM 7213 N N . GLN B 1 359 ? -20.297 38.969 21.344 1 95.69 359 GLN B N 1
ATOM 7214 C CA . GLN B 1 359 ? -20.453 37.844 20.422 1 95.69 359 GLN B CA 1
ATOM 7215 C C . GLN B 1 359 ? -21.156 38.25 19.141 1 95.69 359 GLN B C 1
ATOM 7217 O O . GLN B 1 359 ? -20.797 37.812 18.047 1 95.69 359 GLN B O 1
ATOM 7222 N N . THR B 1 360 ? -22.125 39.062 19.312 1 96.62 360 THR B N 1
ATOM 7223 C CA . THR B 1 360 ? -22.859 39.562 18.141 1 96.62 360 THR B CA 1
ATOM 7224 C C . THR B 1 360 ? -21.938 40.375 17.234 1 96.62 360 THR B C 1
ATOM 7226 O O . THR B 1 360 ? -21.969 40.188 16.016 1 96.62 360 THR B O 1
ATOM 7229 N N . ILE B 1 361 ? -21.109 41.188 17.797 1 96.69 361 ILE B N 1
ATOM 7230 C CA . ILE B 1 361 ? -20.188 42 17.016 1 96.69 361 ILE B CA 1
ATOM 7231 C C . ILE B 1 361 ? -19.172 41.094 16.297 1 96.69 361 ILE B C 1
ATOM 7233 O O . ILE B 1 361 ? -18.906 41.281 15.109 1 96.69 361 ILE B O 1
ATOM 7237 N N . LYS B 1 362 ? -18.672 40.125 17 1 92.94 362 LYS B N 1
ATOM 7238 C CA . LYS B 1 362 ? -17.75 39.188 16.391 1 92.94 362 LYS B CA 1
ATOM 7239 C C . LYS B 1 362 ? -18.391 38.438 15.211 1 92.94 362 LYS B C 1
ATOM 7241 O O . LYS B 1 362 ? -17.812 38.375 14.125 1 92.94 362 LYS B O 1
ATOM 7246 N N . ASN B 1 363 ? -19.594 37.969 15.422 1 92.31 363 ASN B N 1
ATOM 7247 C CA . ASN B 1 363 ? -20.281 37.219 14.398 1 92.31 363 ASN B CA 1
ATOM 7248 C C . ASN B 1 363 ? -20.547 38.031 13.148 1 92.31 363 ASN B C 1
ATOM 7250 O O . ASN B 1 363 ? -20.422 37.531 12.031 1 92.31 363 ASN B O 1
ATOM 7254 N N . ARG B 1 364 ? -20.891 39.281 13.367 1 94.25 364 ARG B N 1
ATOM 7255 C CA . ARG B 1 364 ? -21.188 40.156 12.242 1 94.25 364 ARG B CA 1
ATOM 7256 C C . ARG B 1 364 ? -19.906 40.531 11.484 1 94.25 364 ARG B C 1
ATOM 7258 O O . ARG B 1 364 ? -19.953 40.812 10.289 1 94.25 364 ARG B O 1
ATOM 7265 N N . SER B 1 365 ? -18.812 40.438 12.18 1 92.19 365 SER B N 1
ATOM 7266 C CA . SER B 1 365 ? -17.547 40.875 11.586 1 92.19 365 SER B CA 1
ATOM 7267 C C . SER B 1 365 ? -16.891 39.719 10.828 1 92.19 365 SER B C 1
ATOM 7269 O O . SER B 1 365 ? -16.141 39.938 9.867 1 92.19 365 SER B O 1
ATOM 7271 N N . LEU B 1 366 ? -17.094 38.531 11.203 1 86.06 366 LEU B N 1
ATOM 7272 C CA . LEU B 1 366 ? -16.391 37.344 10.727 1 86.06 366 LEU B CA 1
ATOM 7273 C C . LEU B 1 366 ? -16.453 37.25 9.211 1 86.06 366 LEU B C 1
ATOM 7275 O O . LEU B 1 366 ? -15.422 37.094 8.547 1 86.06 366 LEU B O 1
ATOM 7279 N N . PRO B 1 367 ? -17.609 37.375 8.555 1 82.88 367 PRO B N 1
ATOM 7280 C CA . PRO B 1 367 ? -17.672 37.25 7.098 1 82.88 367 PRO B CA 1
ATOM 7281 C C . PRO B 1 367 ? -16.984 38.375 6.359 1 82.88 367 PRO B C 1
ATOM 7283 O O . PRO B 1 367 ? -16.688 38.25 5.168 1 82.88 367 PRO B O 1
ATOM 7286 N N . LYS B 1 368 ? -16.719 39.469 7.074 1 87.31 368 LYS B N 1
ATOM 7287 C CA . LYS B 1 368 ? -16.188 40.688 6.426 1 87.31 368 LYS B CA 1
ATOM 7288 C C . LYS B 1 368 ? -14.703 40.875 6.719 1 87.31 368 LYS B C 1
ATOM 7290 O O . LYS B 1 368 ? -14.094 41.844 6.289 1 87.31 368 LYS B O 1
ATOM 7295 N N . MET B 1 369 ? -14.172 39.906 7.336 1 84.62 369 MET B N 1
ATOM 7296 C CA . MET B 1 369 ? -12.797 40.031 7.809 1 84.62 369 MET B CA 1
ATOM 7297 C C . MET B 1 369 ? -11.812 39.969 6.648 1 84.62 369 MET B C 1
ATOM 7299 O O . MET B 1 369 ? -11.984 39.188 5.727 1 84.62 369 MET B O 1
ATOM 7303 N N . PHE B 1 370 ? -10.797 40.844 6.676 1 77.81 370 PHE B N 1
ATOM 7304 C CA . PHE B 1 370 ? -9.68 40.844 5.742 1 77.81 370 PHE B CA 1
ATOM 7305 C C . PHE B 1 370 ? -8.391 41.25 6.441 1 77.81 370 PHE B C 1
ATOM 7307 O O . PHE B 1 370 ? -8.422 41.781 7.562 1 77.81 370 PHE B O 1
ATOM 7314 N N . ARG B 1 371 ? -7.25 41.062 5.91 1 74.94 371 ARG B N 1
ATOM 7315 C CA . ARG B 1 371 ? -5.969 41.375 6.527 1 74.94 371 ARG B CA 1
ATOM 7316 C C . ARG B 1 371 ? -5.816 42.906 6.723 1 74.94 371 ARG B C 1
ATOM 7318 O O . ARG B 1 371 ? -6.168 43.688 5.84 1 74.94 371 ARG B O 1
ATOM 7325 N N . SER B 1 372 ? -5.324 43.219 7.941 1 75.12 372 SER B N 1
ATOM 7326 C CA . SER B 1 372 ? -5.141 44.656 8.242 1 75.12 372 SER B CA 1
ATOM 7327 C C . SER B 1 372 ? -3.951 45.219 7.484 1 75.12 372 SER B C 1
ATOM 7329 O O . SER B 1 372 ? -2.943 44.531 7.285 1 75.12 372 SER B O 1
ATOM 7331 N N . ARG B 1 373 ? -4.059 46.375 6.914 1 62.81 373 ARG B N 1
ATOM 7332 C CA . ARG B 1 373 ? -2.982 47.125 6.25 1 62.81 373 ARG B CA 1
ATOM 7333 C C . ARG B 1 373 ? -2.777 48.5 6.879 1 62.81 373 ARG B C 1
ATOM 7335 O O . ARG B 1 373 ? -3.682 49.031 7.523 1 62.81 373 ARG B O 1
ATOM 7342 N N . ILE B 1 374 ? -1.491 48.812 6.934 1 55.62 374 ILE B N 1
ATOM 7343 C CA . ILE B 1 374 ? -1.222 50.188 7.363 1 55.62 374 ILE B CA 1
ATOM 7344 C C . ILE B 1 374 ? -1.312 51.125 6.168 1 55.62 374 ILE B C 1
ATOM 7346 O O . ILE B 1 374 ? -0.519 51.031 5.227 1 55.62 374 ILE B O 1
ATOM 7350 N N . GLY B 1 375 ? -2.18 51.969 6.266 1 56.94 375 GLY B N 1
ATOM 7351 C CA . GLY B 1 375 ? -2.311 52.906 5.164 1 56.94 375 GLY B CA 1
ATOM 7352 C C . GLY B 1 375 ? -2.256 52.25 3.803 1 56.94 375 GLY B C 1
ATOM 7353 O O . GLY B 1 375 ? -2.676 51.094 3.65 1 56.94 375 GLY B O 1
ATOM 7354 N N . ASN B 1 376 ? -1.899 52.906 2.678 1 46.94 376 ASN B N 1
ATOM 7355 C CA . ASN B 1 376 ? -1.874 52.438 1.29 1 46.94 376 ASN B CA 1
ATOM 7356 C C . ASN B 1 376 ? -0.607 51.656 0.982 1 46.94 376 ASN B C 1
ATOM 7358 O O . ASN B 1 376 ? -0.254 51.469 -0.184 1 46.94 376 ASN B O 1
ATOM 7362 N N . SER B 1 377 ? 0.072 51.281 1.989 1 47.75 377 SER B N 1
ATOM 7363 C CA . SER B 1 377 ? 1.376 50.719 1.635 1 47.75 377 SER B CA 1
ATOM 7364 C C . SER B 1 377 ? 1.285 49.25 1.341 1 47.75 377 SER B C 1
ATOM 7366 O O . SER B 1 377 ? 0.613 48.5 2.062 1 47.75 377 SER B O 1
ATOM 7368 N N . PHE B 1 378 ? 1.604 48.844 0.119 1 46.12 378 PHE B N 1
ATOM 7369 C CA . PHE B 1 378 ? 1.615 47.469 -0.386 1 46.12 378 PHE B CA 1
ATOM 7370 C C . PHE B 1 378 ? 2.916 46.781 -0.017 1 46.12 378 PHE B C 1
ATOM 7372 O O . PHE B 1 378 ? 3.109 45.594 -0.344 1 46.12 378 PHE B O 1
ATOM 7379 N N . SER B 1 379 ? 3.807 47.438 0.755 1 45.91 379 SER B N 1
ATOM 7380 C CA . SER B 1 379 ? 5.133 46.844 0.912 1 45.91 379 SER B CA 1
ATOM 7381 C C . SER B 1 379 ? 5.129 45.781 1.981 1 45.91 379 SER B C 1
ATOM 7383 O O . SER B 1 379 ? 4.328 45.812 2.92 1 45.91 379 SER B O 1
ATOM 7385 N N . GLU B 1 380 ? 5.875 44.75 1.773 1 49.75 380 GLU B N 1
ATOM 7386 C CA . GLU B 1 380 ? 6.121 43.594 2.637 1 49.75 380 GLU B CA 1
ATOM 7387 C C . GLU B 1 380 ? 6.484 44.031 4.051 1 49.75 380 GLU B C 1
ATOM 7389 O O . GLU B 1 380 ? 6.07 43.406 5.027 1 49.75 380 GLU B O 1
ATOM 7394 N N . VAL B 1 381 ? 7.391 45.125 4.211 1 46.25 381 VAL B N 1
ATOM 7395 C CA . VAL B 1 381 ? 7.883 45.625 5.484 1 46.25 381 VAL B CA 1
ATOM 7396 C C . VAL B 1 381 ? 6.707 46.062 6.359 1 46.25 381 VAL B C 1
ATOM 7398 O O . VAL B 1 381 ? 6.703 45.812 7.566 1 46.25 381 VAL B O 1
ATOM 7401 N N . GLU B 1 382 ? 5.75 46.562 5.75 1 50.72 382 GLU B N 1
ATOM 7402 C CA . GLU B 1 382 ? 4.594 47.094 6.461 1 50.72 382 GLU B CA 1
ATOM 7403 C C . GLU B 1 382 ? 3.721 46 7.02 1 50.72 382 GLU B C 1
ATOM 7405 O O . GLU B 1 382 ? 3.037 46.156 8.031 1 50.72 382 GLU B O 1
ATOM 7410 N N . SER B 1 383 ? 4.156 44.812 6.523 1 61.75 383 SER B N 1
ATOM 7411 C CA . SER B 1 383 ? 3.322 43.656 6.852 1 61.75 383 SER B CA 1
ATOM 7412 C C . SER B 1 383 ? 3.652 43.125 8.242 1 61.75 383 SER B C 1
ATOM 7414 O O . SER B 1 383 ? 2.799 42.531 8.898 1 61.75 383 SER B O 1
ATOM 7416 N N . HIS B 1 384 ? 4.789 43.656 8.867 1 67.94 384 HIS B N 1
ATOM 7417 C CA . HIS B 1 384 ? 5.141 43.094 10.172 1 67.94 384 HIS B CA 1
ATOM 7418 C C . HIS B 1 384 ? 4.758 44.062 11.297 1 67.94 384 HIS B C 1
ATOM 7420 O O . HIS B 1 384 ? 4.742 43.656 12.469 1 67.94 384 HIS B O 1
ATOM 7426 N N . ILE B 1 385 ? 4.387 45.25 10.875 1 68.5 385 ILE B N 1
ATOM 7427 C CA . ILE B 1 385 ? 4.062 46.281 11.859 1 68.5 385 ILE B CA 1
ATOM 7428 C C . ILE B 1 385 ? 2.682 46 12.453 1 68.5 385 ILE B C 1
ATOM 7430 O O . ILE B 1 385 ? 2.463 46.219 13.648 1 68.5 385 ILE B O 1
ATOM 7434 N N . ARG B 1 386 ? 1.911 45.594 11.562 1 70.19 386 ARG B N 1
ATOM 7435 C CA . ARG B 1 386 ? 0.546 45.281 11.977 1 70.19 386 ARG B CA 1
ATOM 7436 C C . ARG B 1 386 ? 0.106 43.906 11.469 1 70.19 386 ARG B C 1
ATOM 7438 O O . ARG B 1 386 ? 0.07 43.688 10.258 1 70.19 386 ARG B O 1
ATOM 7445 N N . ILE B 1 387 ? -0.066 43.031 12.383 1 75.44 387 ILE B N 1
ATOM 7446 C CA . ILE B 1 387 ? -0.498 41.688 12.047 1 75.44 387 ILE B CA 1
ATOM 7447 C C . ILE B 1 387 ? -1.849 41.406 12.703 1 75.44 387 ILE B C 1
ATOM 7449 O O . ILE B 1 387 ? -1.913 41.062 13.891 1 75.44 387 ILE B O 1
ATOM 7453 N N . SER B 1 388 ? -2.908 41.562 11.961 1 80.94 388 SER B N 1
ATOM 7454 C CA . SER B 1 388 ? -4.277 41.344 12.414 1 80.94 388 SER B CA 1
ATOM 7455 C C . SER B 1 388 ? -5.238 41.25 11.242 1 80.94 388 SER B C 1
ATOM 7457 O O . SER B 1 388 ? -4.855 41.469 10.094 1 80.94 388 SER B O 1
ATOM 7459 N N . GLN B 1 389 ? -6.391 40.781 11.5 1 83.19 389 GLN B N 1
ATOM 7460 C CA . GLN B 1 389 ? -7.523 40.875 10.586 1 83.19 389 GLN B CA 1
ATOM 7461 C C . GLN B 1 389 ? -8.531 41.906 11.062 1 83.19 389 GLN B C 1
ATOM 7463 O O . GLN B 1 389 ? -8.688 42.125 12.266 1 83.19 389 GLN B O 1
ATOM 7468 N N . GLN B 1 390 ? -9.141 42.469 10.094 1 88.94 390 GLN B N 1
ATOM 7469 C CA . GLN B 1 390 ? -10.062 43.531 10.516 1 88.94 390 GLN B CA 1
ATOM 7470 C C . GLN B 1 390 ? -11.344 43.531 9.688 1 88.94 390 GLN B C 1
ATOM 7472 O O . GLN B 1 390 ? -11.383 42.906 8.617 1 88.94 390 GLN B O 1
ATOM 7477 N N . ALA B 1 391 ? -12.367 44.062 10.188 1 92 391 ALA B N 1
ATOM 7478 C CA . ALA B 1 391 ? -13.656 44.281 9.555 1 92 391 ALA B CA 1
ATOM 7479 C C . ALA B 1 391 ? -14.258 45.625 10.008 1 92 391 ALA B C 1
ATOM 7481 O O . ALA B 1 391 ? -13.891 46.125 11.07 1 92 391 ALA B O 1
ATOM 7482 N N . TRP B 1 392 ? -15.094 46.219 9.18 1 95.31 392 TRP B N 1
ATOM 7483 C CA . TRP B 1 392 ? -15.766 47.469 9.492 1 95.31 392 TRP B CA 1
ATOM 7484 C C . TRP B 1 392 ? -17.266 47.25 9.586 1 95.31 392 TRP B C 1
ATOM 7486 O O . TRP B 1 392 ? -17.875 46.625 8.711 1 95.31 392 TRP B O 1
ATOM 7496 N N . LEU B 1 393 ? -17.812 47.75 10.656 1 96 393 LEU B N 1
ATOM 7497 C CA . LEU B 1 393 ? -19.25 47.625 10.844 1 96 393 LEU B CA 1
ATOM 7498 C C . LEU B 1 393 ? -19.906 49 10.93 1 96 393 LEU B C 1
ATOM 7500 O O . LEU B 1 393 ? -19.453 49.875 11.672 1 96 393 LEU B O 1
ATOM 7504 N N . HIS B 1 394 ? -21 49.188 10.172 1 94.19 394 HIS B N 1
ATOM 7505 C CA . HIS B 1 394 ? -21.828 50.375 10.25 1 94.19 394 HIS B CA 1
ATOM 7506 C C . HIS B 1 394 ? -22.844 50.281 11.391 1 94.19 394 HIS B C 1
ATOM 7508 O O . HIS B 1 394 ? -23.344 49.188 11.688 1 94.19 394 HIS B O 1
ATOM 7514 N N . ASP B 1 395 ? -23.109 51.531 11.961 1 92.12 395 ASP B N 1
ATOM 7515 C CA . ASP B 1 395 ? -24.109 51.562 13.016 1 92.12 395 ASP B CA 1
ATOM 7516 C C . ASP B 1 395 ? -25.438 50.969 12.523 1 92.12 395 ASP B C 1
ATOM 7518 O O . ASP B 1 395 ? -26.234 50.438 13.312 1 92.12 395 ASP B O 1
ATOM 7522 N N . LYS B 1 396 ? -25.672 50.969 11.273 1 91.12 396 LYS B N 1
ATOM 7523 C CA . LYS B 1 396 ? -26.922 50.5 10.695 1 91.12 396 LYS B CA 1
ATOM 7524 C C . LYS B 1 396 ? -26.875 49 10.445 1 91.12 396 LYS B C 1
ATOM 7526 O O . LYS B 1 396 ? -27.906 48.375 10.211 1 91.12 396 LYS B O 1
ATOM 7531 N N . ASP B 1 397 ? -25.734 48.438 10.453 1 91 397 ASP B N 1
ATOM 7532 C CA . ASP B 1 397 ? -25.578 47.031 10.148 1 91 397 ASP B CA 1
ATOM 7533 C C . ASP B 1 397 ? -26.297 46.156 11.188 1 91 397 ASP B C 1
ATOM 7535 O O . ASP B 1 397 ? -26.766 45.062 10.875 1 91 397 ASP B O 1
ATOM 7539 N N . ASP B 1 398 ? -26.328 46.625 12.453 1 93.81 398 ASP B N 1
ATOM 7540 C CA . ASP B 1 398 ? -26.938 45.875 13.539 1 93.81 398 ASP B CA 1
ATOM 7541 C C . ASP B 1 398 ? -27.344 46.781 14.688 1 93.81 398 ASP B C 1
ATOM 7543 O O . ASP B 1 398 ? -26.641 47.75 14.992 1 93.81 398 ASP B O 1
ATOM 7547 N N . GLU B 1 399 ? -28.422 46.438 15.359 1 95.75 399 GLU B N 1
ATOM 7548 C CA . GLU B 1 399 ? -28.906 47.219 16.469 1 95.75 399 GLU B CA 1
ATOM 7549 C C . GLU B 1 399 ? -27.906 47.25 17.625 1 95.75 399 GLU B C 1
ATOM 7551 O O . GLU B 1 399 ? -27.797 48.25 18.344 1 95.75 399 GLU B O 1
ATOM 7556 N N . VAL B 1 400 ? -27.219 46.188 17.75 1 96.56 400 VAL B N 1
ATOM 7557 C CA . VAL B 1 400 ? -26.234 46.094 18.828 1 96.56 400 VAL B CA 1
ATOM 7558 C C . VAL B 1 400 ? -25.109 47.094 18.578 1 96.56 400 VAL B 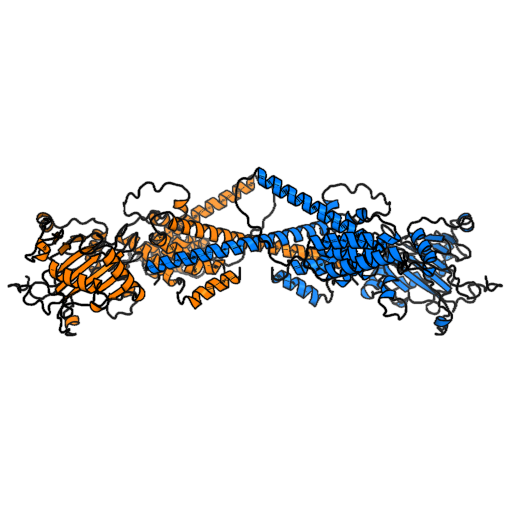C 1
ATOM 7560 O O . VAL B 1 400 ? -24.656 47.75 19.516 1 96.56 400 VAL B O 1
ATOM 7563 N N . VAL B 1 401 ? -24.656 47.281 17.328 1 96.5 401 VAL B N 1
ATOM 7564 C CA . VAL B 1 401 ? -23.609 48.219 16.984 1 96.5 401 VAL B CA 1
ATOM 7565 C C . VAL B 1 401 ? -24.078 49.656 17.281 1 96.5 401 VAL B C 1
ATOM 7567 O O . VAL B 1 401 ? -23.328 50.469 17.844 1 96.5 401 VAL B O 1
ATOM 7570 N N . SER B 1 402 ? -25.297 49.938 16.953 1 95.56 402 SER B N 1
ATOM 7571 C CA . SER B 1 402 ? -25.891 51.25 17.219 1 95.56 402 SER B CA 1
ATOM 7572 C C . SER B 1 402 ? -25.969 51.531 18.719 1 95.56 402 SER B C 1
ATOM 7574 O O . SER B 1 402 ? -25.641 52.625 19.172 1 95.56 402 SER B O 1
ATOM 7576 N N . ARG B 1 403 ? -26.422 50.594 19.438 1 95.81 403 ARG B N 1
ATOM 7577 C CA . ARG B 1 403 ? -26.562 50.75 20.875 1 95.81 403 ARG B CA 1
ATOM 7578 C C . ARG B 1 403 ? -25.219 50.969 21.547 1 95.81 403 ARG B C 1
ATOM 7580 O O . ARG B 1 403 ? -25.094 51.781 22.453 1 95.81 403 ARG B O 1
ATOM 7587 N N . VAL B 1 404 ? -24.266 50.25 21.109 1 95.75 404 VAL B N 1
ATOM 7588 C CA . VAL B 1 404 ? -22.938 50.344 21.688 1 95.75 404 VAL B CA 1
ATOM 7589 C C . VAL B 1 404 ? -22.359 51.75 21.375 1 95.75 404 VAL B C 1
ATOM 7591 O O . VAL B 1 404 ? -21.719 52.344 22.234 1 95.75 404 VAL B O 1
ATOM 7594 N N . SER B 1 405 ? -22.531 52.25 20.172 1 95 405 SER B N 1
ATOM 7595 C CA . SER B 1 405 ? -22.062 53.594 19.797 1 95 405 SER B CA 1
ATOM 7596 C C . SER B 1 405 ? -22.672 54.656 20.688 1 95 405 SER B C 1
ATOM 7598 O O . SER B 1 405 ? -21.984 55.562 21.141 1 95 405 SER B O 1
ATOM 7600 N N . LYS B 1 406 ? -23.953 54.531 20.922 1 93.69 406 LYS B N 1
ATOM 7601 C CA . LYS B 1 406 ? -24.641 55.469 21.797 1 93.69 406 LYS B CA 1
ATOM 7602 C C . LYS B 1 406 ? -24.109 55.406 23.219 1 93.69 406 LYS B C 1
ATOM 7604 O O . LYS B 1 406 ? -23.953 56.406 23.875 1 93.69 406 LYS B O 1
ATOM 7609 N N . ARG B 1 407 ? -23.859 54.219 23.625 1 94.19 407 ARG B N 1
ATOM 7610 C CA . ARG B 1 407 ? -23.328 54 24.969 1 94.19 407 ARG B CA 1
ATOM 7611 C C . ARG B 1 407 ? -21.953 54.656 25.109 1 94.19 407 ARG B C 1
ATOM 7613 O O . ARG B 1 407 ? -21.641 55.219 26.156 1 94.19 407 ARG B O 1
ATOM 7620 N N . ILE B 1 408 ? -21.141 54.531 24.094 1 94.69 408 ILE B N 1
ATOM 7621 C CA . ILE B 1 408 ? -19.828 55.188 24.109 1 94.69 408 ILE B CA 1
ATOM 7622 C C . ILE B 1 408 ? -20 56.688 24.297 1 94.69 408 ILE B C 1
ATOM 7624 O O . ILE B 1 408 ? -19.25 57.312 25.062 1 94.69 408 ILE B O 1
ATOM 7628 N N . GLY B 1 409 ? -20.953 57.25 23.625 1 92.31 409 GLY B N 1
ATOM 7629 C CA . GLY B 1 409 ? -21.234 58.656 23.781 1 92.31 409 GLY B CA 1
ATOM 7630 C C . GLY B 1 409 ? -21.625 59.031 25.203 1 92.31 409 GLY B C 1
ATOM 7631 O O . GLY B 1 409 ? -21.172 60.062 25.734 1 92.31 409 GLY B O 1
ATOM 7632 N N . LEU B 1 410 ? -22.406 58.25 25.781 1 88.62 410 LEU B N 1
ATOM 7633 C CA . LEU B 1 410 ? -22.844 58.5 27.141 1 88.62 410 LEU B CA 1
ATOM 7634 C C . LEU B 1 410 ? -21.688 58.406 28.125 1 88.62 410 LEU B C 1
ATOM 7636 O O . LEU B 1 410 ? -21.594 59.188 29.062 1 88.62 410 LEU B O 1
ATOM 7640 N N . LEU B 1 411 ? -20.812 57.469 27.906 1 88.94 411 LEU B N 1
ATOM 7641 C CA . LEU B 1 411 ? -19.688 57.25 28.812 1 88.94 411 LEU B CA 1
ATOM 7642 C C . LEU B 1 411 ? -18.656 58.344 28.672 1 88.94 411 LEU B C 1
ATOM 7644 O O . LEU B 1 411 ? -18.047 58.75 29.672 1 88.94 411 LEU B O 1
ATOM 7648 N N . THR B 1 412 ? -18.406 58.812 27.484 1 89.44 412 THR B N 1
ATOM 7649 C CA . THR B 1 412 ? -17.312 59.719 27.219 1 89.44 412 THR B CA 1
ATOM 7650 C C . THR B 1 412 ? -17.781 61.188 27.281 1 89.44 412 THR B C 1
ATOM 7652 O O . THR B 1 412 ? -16.969 62.094 27.422 1 89.44 412 THR B O 1
ATOM 7655 N N . GLY B 1 413 ? -19.078 61.375 27.109 1 87.94 413 GLY B N 1
ATOM 7656 C CA . GLY B 1 413 ? -19.625 62.719 27 1 87.94 413 GLY B CA 1
ATOM 7657 C C . GLY B 1 413 ? -19.391 63.344 25.641 1 87.94 413 GLY B C 1
ATOM 7658 O O . GLY B 1 413 ? -19.609 64.562 25.453 1 87.94 413 GLY B O 1
ATOM 7659 N N . LEU B 1 414 ? -18.953 62.594 24.688 1 90.62 414 LEU B N 1
ATOM 7660 C CA . LEU B 1 414 ? -18.641 63.094 23.359 1 90.62 414 LEU B CA 1
ATOM 7661 C C . LEU B 1 414 ? -19.75 62.719 22.375 1 90.62 414 LEU B C 1
ATOM 7663 O O . LEU B 1 414 ? -20.562 61.844 22.656 1 90.62 414 LEU B O 1
ATOM 7667 N N . ASN B 1 415 ? -19.734 63.406 21.281 1 90.62 415 ASN B N 1
ATOM 7668 C CA . ASN B 1 415 ? -20.688 63.094 20.219 1 90.62 415 ASN B CA 1
ATOM 7669 C C . ASN B 1 415 ? -20.266 61.875 19.422 1 90.62 415 ASN B C 1
ATOM 7671 O O . ASN B 1 415 ? -19.219 61.875 18.781 1 90.62 415 ASN B O 1
ATOM 7675 N N . THR B 1 416 ? -21.125 60.875 19.469 1 91.12 416 THR B N 1
ATOM 7676 C CA . THR B 1 416 ? -20.766 59.625 18.781 1 91.12 416 THR B CA 1
ATOM 7677 C C . THR B 1 416 ? -21.766 59.344 17.656 1 91.12 416 THR B C 1
ATOM 7679 O O . THR B 1 416 ? -21.969 58.188 17.281 1 91.12 416 THR B O 1
ATOM 7682 N N . THR B 1 417 ? -22.406 60.344 17.156 1 89.5 417 THR B N 1
ATOM 7683 C CA . THR B 1 417 ? -23.266 60.188 15.992 1 89.5 417 THR B CA 1
ATOM 7684 C C . THR B 1 417 ? -22.438 59.875 14.75 1 89.5 417 THR B C 1
ATOM 7686 O O . THR B 1 417 ? -21.234 60.156 14.711 1 89.5 417 THR B O 1
ATOM 7689 N N . PRO B 1 418 ? -23 59.344 13.711 1 88.12 418 PRO B N 1
ATOM 7690 C CA . PRO B 1 418 ? -22.266 58.938 12.516 1 88.12 418 PRO B CA 1
ATOM 7691 C C . PRO B 1 418 ? -21.578 60.094 11.82 1 88.12 418 PRO B C 1
ATOM 7693 O O . PRO B 1 418 ? -20.625 59.906 11.062 1 88.12 418 PRO B O 1
ATOM 7696 N N . THR B 1 419 ? -21.984 61.25 12.086 1 86.81 419 THR B N 1
ATOM 7697 C CA . THR B 1 419 ? -21.391 62.438 11.453 1 86.81 419 THR B CA 1
ATOM 7698 C C . THR B 1 419 ? -20.156 62.906 12.211 1 86.81 419 THR B C 1
ATOM 7700 O O . THR B 1 419 ? -19.438 63.781 11.758 1 86.81 419 THR B O 1
ATOM 7703 N N . SER B 1 420 ? -19.875 62.25 13.344 1 91.12 420 SER B N 1
ATOM 7704 C CA . SER B 1 420 ? -18.734 62.688 14.141 1 91.12 420 SER B CA 1
ATOM 7705 C C . SER B 1 420 ? -17.812 61.5 14.445 1 91.12 420 SER B C 1
ATOM 7707 O O . SER B 1 420 ? -16.875 61.625 15.227 1 91.12 420 SER B O 1
ATOM 7709 N N . THR B 1 421 ? -18.188 60.375 13.945 1 93.12 421 THR B N 1
ATOM 7710 C CA . THR B 1 421 ? -17.391 59.188 14.25 1 93.12 421 THR B CA 1
ATOM 7711 C C . THR B 1 421 ? -17.156 58.344 12.984 1 93.12 421 THR B C 1
ATOM 7713 O O . THR B 1 421 ? -17.859 58.531 11.984 1 93.12 421 THR B O 1
ATOM 7716 N N . GLU B 1 422 ? -16.125 57.5 13.031 1 92.81 422 GLU B N 1
ATOM 7717 C CA . GLU B 1 422 ? -15.891 56.5 11.992 1 92.81 422 GLU B CA 1
ATOM 7718 C C . GLU B 1 422 ? -16.656 55.188 12.281 1 92.81 422 GLU B C 1
ATOM 7720 O O . GLU B 1 422 ? -17.25 55.062 13.352 1 92.81 422 GLU B O 1
ATOM 7725 N N . LEU B 1 423 ? -16.672 54.344 11.258 1 94.81 423 LEU B N 1
ATOM 7726 C CA . LEU B 1 423 ? -17.266 53.031 11.438 1 94.81 423 LEU B CA 1
ATOM 7727 C C . LEU B 1 423 ? -16.562 52.25 12.562 1 94.81 423 LEU B C 1
ATOM 7729 O O . LEU B 1 423 ? -15.414 52.562 12.898 1 94.81 423 LEU B O 1
ATOM 7733 N N . LEU B 1 424 ? -17.297 51.344 13.164 1 96.38 424 LEU B N 1
ATOM 7734 C CA . LEU B 1 424 ? -16.688 50.5 14.172 1 96.38 424 LEU B CA 1
ATOM 7735 C C . LEU B 1 424 ? -15.672 49.531 13.531 1 96.38 424 LEU B C 1
ATOM 7737 O O . LEU B 1 424 ? -16.031 48.719 12.695 1 96.38 424 LEU B O 1
ATOM 7741 N N . GLN B 1 425 ? -14.422 49.656 13.859 1 95.75 425 GLN B N 1
ATOM 7742 C CA . GLN B 1 425 ? -13.383 48.75 13.375 1 95.75 425 GLN B CA 1
ATOM 7743 C C . GLN B 1 425 ? -13.219 47.562 14.297 1 95.75 425 GLN B C 1
ATOM 7745 O O . GLN B 1 425 ? -12.875 47.719 15.469 1 95.75 425 GLN B O 1
ATOM 7750 N N . VAL B 1 426 ? -13.492 46.406 13.812 1 95.12 426 VAL B N 1
ATOM 7751 C CA . VAL B 1 426 ? -13.32 45.156 14.586 1 95.12 426 VAL B CA 1
ATOM 7752 C C . VAL B 1 426 ? -12.023 44.469 14.164 1 95.12 426 VAL B C 1
ATOM 7754 O O . VAL B 1 426 ? -11.781 44.281 12.969 1 95.12 426 VAL B O 1
ATOM 7757 N N . LEU B 1 427 ? -11.211 44.125 15.156 1 92.88 427 LEU B N 1
ATOM 7758 C CA . LEU B 1 427 ? -9.914 43.531 14.883 1 92.88 427 LEU B CA 1
ATOM 7759 C C . LEU B 1 427 ? -9.781 42.156 15.586 1 92.88 427 LEU B C 1
ATOM 7761 O O . LEU B 1 427 ? -10.258 42 16.719 1 92.88 427 LEU B O 1
ATOM 7765 N N . ASN B 1 428 ? -9.172 41.25 14.945 1 89.12 428 ASN B N 1
ATOM 7766 C CA . ASN B 1 428 ? -8.789 40 15.531 1 89.12 428 ASN B CA 1
ATOM 7767 C C . ASN B 1 428 ? -7.281 39.75 15.445 1 89.12 428 ASN B C 1
ATOM 7769 O O . ASN B 1 428 ? -6.707 39.812 14.352 1 89.12 428 ASN B O 1
ATOM 7773 N N . TYR B 1 429 ? -6.688 39.688 16.562 1 86.75 429 TYR B N 1
ATOM 7774 C CA . TYR B 1 429 ? -5.27 39.375 16.656 1 86.75 429 TYR B CA 1
ATOM 7775 C C . TYR B 1 429 ? -5.078 37.906 17.047 1 86.75 429 TYR B C 1
ATOM 7777 O O . TYR B 1 429 ? -5.488 37.469 18.125 1 86.75 429 TYR B O 1
ATOM 7785 N N . GLY B 1 430 ? -4.496 37.188 16.078 1 77.88 430 GLY B N 1
ATOM 7786 C CA . GLY B 1 430 ? -4.188 35.812 16.328 1 77.88 430 GLY B CA 1
ATOM 7787 C C . GLY B 1 430 ? -2.781 35.594 16.859 1 77.88 430 GLY B C 1
ATOM 7788 O O . GLY B 1 430 ? -2.275 36.406 17.641 1 77.88 430 GLY B O 1
ATOM 7789 N N . LEU B 1 431 ? -2.158 34.562 16.469 1 76.12 431 LEU B N 1
ATOM 7790 C CA . LEU B 1 431 ? -0.836 34.188 16.938 1 76.12 431 LEU B CA 1
ATOM 7791 C C . LEU B 1 431 ? 0.201 35.25 16.609 1 76.12 431 LEU B C 1
ATOM 7793 O O . LEU B 1 431 ? 0.49 35.5 15.445 1 76.12 431 LEU B O 1
ATOM 7797 N N . GLY B 1 432 ? 0.709 35.781 17.719 1 81 432 GLY B N 1
ATOM 7798 C CA . GLY B 1 432 ? 1.762 36.75 17.531 1 81 432 GLY B CA 1
ATOM 7799 C C . GLY B 1 432 ? 1.261 38.062 16.938 1 81 432 GLY B C 1
ATOM 7800 O O . GLY B 1 432 ? 2.057 38.906 16.547 1 81 432 GLY B O 1
ATOM 7801 N N . GLY B 1 433 ? -0.014 38.219 16.828 1 87.31 433 GLY B N 1
ATOM 7802 C CA . GLY B 1 433 ? -0.568 39.469 16.312 1 87.31 433 GLY B CA 1
ATOM 7803 C C . GLY B 1 433 ? -0.217 40.656 17.156 1 87.31 433 GLY B C 1
ATOM 7804 O O . GLY B 1 433 ? -0.176 40.562 18.391 1 87.31 433 GLY B O 1
ATOM 7805 N N . GLN B 1 434 ? 0.145 41.719 16.469 1 88.06 434 GLN B N 1
ATOM 7806 C CA . GLN B 1 434 ? 0.584 42.938 17.172 1 88.06 434 GLN B CA 1
ATOM 7807 C C . GLN B 1 434 ? 0.339 44.188 16.328 1 88.06 434 GLN B C 1
ATOM 7809 O O . GLN B 1 434 ? -0.027 44.062 15.148 1 88.06 434 GLN B O 1
ATOM 7814 N N . TYR B 1 435 ? 0.377 45.25 16.891 1 90.56 435 TYR B N 1
ATOM 7815 C CA . TYR B 1 435 ? 0.456 46.531 16.219 1 90.56 435 TYR B CA 1
ATOM 7816 C C . TYR B 1 435 ? 1.509 47.438 16.875 1 90.56 435 TYR B C 1
ATOM 7818 O O . TYR B 1 435 ? 1.336 47.875 18 1 90.56 435 TYR B O 1
ATOM 7826 N N . GLU B 1 436 ? 2.572 47.656 16.234 1 90.12 436 GLU B N 1
ATOM 7827 C CA . GLU B 1 436 ? 3.695 48.406 16.766 1 90.12 436 GLU B CA 1
ATOM 7828 C C . GLU B 1 436 ? 3.283 49.844 17.109 1 90.12 436 GLU B C 1
ATOM 7830 O O . GLU B 1 436 ? 2.193 50.281 16.734 1 90.12 436 GLU B O 1
ATOM 7835 N N . PRO B 1 437 ? 4.102 50.562 17.906 1 92.25 437 PRO B N 1
ATOM 7836 C CA . PRO B 1 437 ? 3.73 51.906 18.391 1 92.25 437 PRO B CA 1
ATOM 7837 C C . PRO B 1 437 ? 3.291 52.844 17.266 1 92.25 437 PRO B C 1
ATOM 7839 O O . PRO B 1 437 ? 3.957 52.906 16.219 1 92.25 437 PRO B O 1
ATOM 7842 N N . HIS B 1 438 ? 2.162 53.469 17.484 1 91.38 438 HIS B N 1
ATOM 7843 C CA . HIS B 1 438 ? 1.582 54.375 16.484 1 91.38 438 HIS B CA 1
ATOM 7844 C C . HIS B 1 438 ? 0.646 55.406 17.141 1 91.38 438 HIS B C 1
ATOM 7846 O O . HIS B 1 438 ? 0.327 55.281 18.328 1 91.38 438 HIS B O 1
ATOM 7852 N N . HIS B 1 439 ? 0.364 56.406 16.375 1 93.31 439 HIS B N 1
ATOM 7853 C CA . HIS B 1 439 ? -0.666 57.344 16.766 1 93.31 439 HIS B CA 1
ATOM 7854 C C . HIS B 1 439 ? -1.943 57.156 15.953 1 93.31 439 HIS B C 1
ATOM 7856 O O . HIS B 1 439 ? -1.895 56.656 14.82 1 93.31 439 HIS B O 1
ATOM 7862 N N . ASP B 1 440 ? -3.023 57.469 16.547 1 93.31 440 ASP B N 1
ATOM 7863 C CA . ASP B 1 440 ? -4.289 57.344 15.828 1 93.31 440 ASP B CA 1
ATOM 7864 C C . ASP B 1 440 ? -4.66 58.625 15.109 1 93.31 440 ASP B C 1
ATOM 7866 O O . ASP B 1 440 ? -5.523 58.625 14.227 1 93.31 440 ASP B O 1
ATOM 7870 N N . TYR B 1 441 ? -4.137 59.75 15.562 1 91.75 441 TYR B N 1
ATOM 7871 C CA . TYR B 1 441 ? -4.5 61 14.914 1 91.75 441 TYR B CA 1
ATOM 7872 C C . TYR B 1 441 ? -3.791 61.156 13.57 1 91.75 441 TYR B C 1
ATOM 7874 O O . TYR B 1 441 ? -2.775 60.5 13.328 1 91.75 441 TYR B O 1
ATOM 7882 N N . MET B 1 442 ? -4.312 62 12.727 1 85.88 442 MET B N 1
ATOM 7883 C CA . MET B 1 442 ? -3.75 62.25 11.406 1 85.88 442 MET B CA 1
ATOM 7884 C C . MET B 1 442 ? -2.721 63.375 11.461 1 85.88 442 MET B C 1
ATOM 7886 O O . MET B 1 442 ? -2.902 64.375 12.195 1 85.88 442 MET B O 1
ATOM 7890 N N . THR B 1 443 ? -1.69 63.094 10.82 1 76.81 443 THR B N 1
ATOM 7891 C CA . THR B 1 443 ? -0.688 64.125 10.727 1 76.81 443 THR B CA 1
ATOM 7892 C C . THR B 1 443 ? -1.17 65.25 9.805 1 76.81 443 THR B C 1
ATOM 7894 O O . THR B 1 443 ? -2.172 65.125 9.109 1 76.81 443 THR B O 1
ATOM 7897 N N . ALA B 1 444 ? -0.506 66.375 9.906 1 63.25 444 ALA B N 1
ATOM 7898 C CA . ALA B 1 444 ? -0.85 67.562 9.109 1 63.25 444 ALA B CA 1
ATOM 7899 C C . ALA B 1 444 ? -0.932 67.188 7.625 1 63.25 444 ALA B C 1
ATOM 7901 O O . ALA B 1 444 ? -1.811 67.688 6.914 1 63.25 444 ALA B O 1
ATOM 7902 N N . GLU B 1 445 ? -0.069 66.375 7.234 1 58.78 445 GLU B N 1
ATOM 7903 C CA . GLU B 1 445 ? -0.042 66 5.824 1 58.78 445 GLU B CA 1
ATOM 7904 C C . GLU B 1 445 ? -1.251 65.125 5.457 1 58.78 445 GLU B C 1
ATOM 7906 O O . GLU B 1 445 ? -1.824 65.312 4.379 1 58.78 445 GLU B O 1
ATOM 7911 N N . GLU B 1 446 ? -1.691 64.312 6.434 1 60.72 446 GLU B N 1
ATOM 7912 C CA . GLU B 1 446 ? -2.803 63.406 6.18 1 60.72 446 GLU B CA 1
ATOM 7913 C C . GLU B 1 446 ? -4.145 64.125 6.266 1 60.72 446 GLU B C 1
ATOM 7915 O O . GLU B 1 446 ? -5.113 63.75 5.621 1 60.72 446 GLU B O 1
ATOM 7920 N N . LYS B 1 447 ? -4.152 65.188 7.137 1 58 447 LYS B N 1
ATOM 7921 C CA . LYS B 1 447 ? -5.348 66 7.352 1 58 447 LYS B CA 1
ATOM 7922 C C . LYS B 1 447 ? -5.797 66.625 6.059 1 58 447 LYS B C 1
ATOM 7924 O O . LYS B 1 447 ? -6.969 67 5.902 1 58 447 LYS B O 1
ATOM 7929 N N . MET B 1 448 ? -4.742 66.875 5.285 1 46.5 448 MET B N 1
ATOM 7930 C CA . MET B 1 448 ? -5.066 67.625 4.07 1 46.5 448 MET B CA 1
ATOM 7931 C C . MET B 1 448 ? -6.227 67 3.324 1 46.5 448 MET B C 1
ATOM 7933 O O . MET B 1 448 ? -6.875 67.625 2.498 1 46.5 448 MET B O 1
ATOM 7937 N N . TRP B 1 449 ? -6.211 65.688 3.52 1 47.03 449 TRP B N 1
ATOM 7938 C CA . TRP B 1 449 ? -7.336 65.188 2.768 1 47.03 449 TRP B CA 1
ATOM 7939 C C . TRP B 1 449 ? -8.648 65.375 3.523 1 47.03 449 TRP B C 1
ATOM 7941 O O . TRP B 1 449 ? -8.914 64.688 4.508 1 47.03 449 TRP B O 1
ATOM 7951 N N . GLY B 1 450 ? -9.031 66.562 3.912 1 49.38 450 GLY B N 1
ATOM 7952 C CA . GLY B 1 450 ? -10.133 67.375 4.418 1 49.38 450 GLY B CA 1
ATOM 7953 C C . GLY B 1 450 ? -11.336 66.562 4.824 1 49.38 450 GLY B C 1
ATOM 7954 O O . GLY B 1 450 ? -12.156 66.188 3.98 1 49.38 450 GLY B O 1
ATOM 7955 N N . THR B 1 451 ? -11.227 65.625 5.699 1 58.38 451 THR B N 1
ATOM 7956 C CA . THR B 1 451 ? -12.547 65.062 5.969 1 58.38 451 THR B CA 1
ATOM 7957 C C . THR B 1 451 ? -13.398 66.062 6.77 1 58.38 451 THR B C 1
ATOM 7959 O O . THR B 1 451 ? -12.875 66.875 7.531 1 58.38 451 THR B O 1
ATOM 7962 N N . ILE B 1 452 ? -14.578 66.312 6.355 1 62.44 452 ILE B N 1
ATOM 7963 C CA . ILE B 1 452 ? -15.625 67.125 6.969 1 62.44 452 ILE B CA 1
ATOM 7964 C C . ILE B 1 452 ? -15.664 66.875 8.469 1 62.44 452 ILE B C 1
ATOM 7966 O O . ILE B 1 452 ? -16 67.75 9.258 1 62.44 452 ILE B O 1
ATOM 7970 N N . LEU B 1 453 ? -15.008 65.75 8.906 1 74.56 453 LEU B N 1
ATOM 7971 C CA . LEU B 1 453 ? -15.172 65.375 10.305 1 74.56 453 LEU B CA 1
ATOM 7972 C C . LEU B 1 453 ? -14.008 65.875 11.148 1 74.56 453 LEU B C 1
ATOM 7974 O O . LEU B 1 453 ? -14.094 65.875 12.383 1 74.56 453 LEU B O 1
ATOM 7978 N N . GLY B 1 454 ? -12.883 66.438 10.531 1 82.31 454 GLY B N 1
ATOM 7979 C CA . GLY B 1 454 ? -11.711 66.812 11.281 1 82.31 454 GLY B CA 1
ATOM 7980 C C . GLY B 1 454 ? -10.836 65.688 11.703 1 82.31 454 GLY B C 1
ATOM 7981 O O . GLY B 1 454 ? -10.961 64.562 11.172 1 82.31 454 GLY B O 1
ATOM 7982 N N . ASN B 1 455 ? -9.883 65.875 12.609 1 89.75 455 ASN B N 1
ATOM 7983 C CA . ASN B 1 455 ? -8.945 64.875 13.102 1 89.75 455 ASN B CA 1
ATOM 7984 C C . ASN B 1 455 ? -9.578 64 14.18 1 89.75 455 ASN B C 1
ATOM 7986 O O . ASN B 1 455 ? -10.617 64.312 14.734 1 89.75 455 ASN B O 1
ATOM 7990 N N . ARG B 1 456 ? -9 62.812 14.43 1 92.56 456 ARG B N 1
ATOM 7991 C CA . ARG B 1 456 ? -9.438 61.938 15.492 1 92.56 456 ARG B CA 1
ATOM 7992 C C . ARG B 1 456 ? -9.117 62.5 16.875 1 92.56 456 ARG B C 1
ATOM 7994 O O . ARG B 1 456 ? -7.953 62.531 17.281 1 92.56 456 ARG B O 1
ATOM 8001 N N . MET B 1 457 ? -10.102 62.906 17.516 1 91.75 457 MET B N 1
ATOM 8002 C CA . MET B 1 457 ? -9.945 63.562 18.812 1 91.75 457 MET B CA 1
ATOM 8003 C C . MET B 1 457 ? -9.719 62.531 19.906 1 91.75 457 MET B C 1
ATOM 8005 O O . MET B 1 457 ? -8.914 62.719 20.828 1 91.75 457 MET B O 1
ATOM 8009 N N . ALA B 1 458 ? -10.391 61.438 19.828 1 94.62 458 ALA B N 1
ATOM 8010 C CA . ALA B 1 458 ? -10.32 60.375 20.859 1 94.62 458 ALA B CA 1
ATOM 8011 C C . ALA B 1 458 ? -10.523 59 20.266 1 94.62 458 ALA B C 1
ATOM 8013 O O . ALA B 1 458 ? -11.141 58.875 19.203 1 94.62 458 ALA B O 1
ATOM 8014 N N . THR B 1 459 ? -9.953 58.062 20.875 1 96.81 459 THR B N 1
ATOM 8015 C CA . THR B 1 459 ? -10.133 56.656 20.531 1 96.81 459 THR B CA 1
ATOM 8016 C C . THR B 1 459 ? -10.805 55.875 21.672 1 96.81 459 THR B C 1
ATOM 8018 O O . THR B 1 459 ? -10.406 56.031 22.828 1 96.81 459 THR B O 1
ATOM 8021 N N . PHE B 1 460 ? -11.805 55.219 21.391 1 97.56 460 PHE B N 1
ATOM 8022 C CA . PHE B 1 460 ? -12.43 54.281 22.328 1 97.56 460 PHE B CA 1
ATOM 8023 C C . PHE B 1 460 ? -12.227 52.844 21.875 1 97.56 460 PHE B C 1
ATOM 8025 O O . PHE B 1 460 ? -12.82 52.406 20.875 1 97.56 460 PHE B O 1
ATOM 8032 N N . LEU B 1 461 ? -11.414 52.062 22.594 1 98.12 461 LEU B N 1
ATOM 8033 C CA . LEU B 1 461 ? -11.078 50.688 22.281 1 98.12 461 LEU B CA 1
ATOM 8034 C C . LEU B 1 461 ? -11.812 49.719 23.219 1 98.12 461 LEU B C 1
ATOM 8036 O O . LEU B 1 461 ? -11.695 49.844 24.438 1 98.12 461 LEU B O 1
ATOM 8040 N N . MET B 1 462 ? -12.539 48.75 22.672 1 98.06 462 MET B N 1
ATOM 8041 C CA . MET B 1 462 ? -13.266 47.781 23.469 1 98.06 462 MET B CA 1
ATOM 8042 C C . MET B 1 462 ? -12.648 46.406 23.328 1 98.06 462 MET B C 1
ATOM 8044 O O . MET B 1 462 ? -12.328 45.969 22.219 1 98.06 462 MET B O 1
ATOM 8048 N N . TYR B 1 463 ? -12.516 45.75 24.406 1 97.75 463 TYR B N 1
ATOM 8049 C CA . TYR B 1 463 ? -12.055 44.375 24.406 1 97.75 463 TYR B CA 1
ATOM 8050 C C . TYR B 1 463 ? -13.234 43.406 24.312 1 97.75 463 TYR B C 1
ATOM 8052 O O . TYR B 1 463 ? -14.008 43.281 25.25 1 97.75 463 TYR B O 1
ATOM 8060 N N . LEU B 1 464 ? -13.305 42.688 23.188 1 96.81 464 LEU B N 1
ATOM 8061 C CA . LEU B 1 464 ? -14.445 41.812 22.953 1 96.81 464 LEU B CA 1
ATOM 8062 C C . LEU B 1 464 ? -14.172 40.406 23.5 1 96.81 464 LEU B C 1
ATOM 8064 O O . LEU B 1 464 ? -15.102 39.625 23.656 1 96.81 464 LEU B O 1
ATOM 8068 N N . SER B 1 465 ? -12.914 40.094 23.719 1 92.56 465 SER B N 1
ATOM 8069 C CA . SER B 1 465 ? -12.523 38.812 24.25 1 92.56 465 SER B CA 1
ATOM 8070 C C . SER B 1 465 ? -11.352 38.938 25.219 1 92.56 465 SER B C 1
ATOM 8072 O O . SER B 1 465 ? -10.766 40 25.344 1 92.56 465 SER B O 1
ATOM 8074 N N . ASP B 1 466 ? -11.172 37.844 25.922 1 90.69 466 ASP B N 1
ATOM 8075 C CA . ASP B 1 466 ? -9.992 37.75 26.781 1 90.69 466 ASP B CA 1
ATOM 8076 C C . ASP B 1 466 ? -8.906 36.906 26.109 1 90.69 466 ASP B C 1
ATOM 8078 O O . ASP B 1 466 ? -9.148 36.281 25.062 1 90.69 466 ASP B O 1
ATOM 8082 N N . VAL B 1 467 ? -7.672 37.062 26.609 1 87.06 467 VAL B N 1
ATOM 8083 C CA . VAL B 1 467 ? -6.562 36.219 26.172 1 87.06 467 VAL B CA 1
ATOM 8084 C C . VAL B 1 467 ? -5.902 35.562 27.375 1 87.06 467 VAL B C 1
ATOM 8086 O O . VAL B 1 467 ? -6.008 36.062 28.5 1 87.06 467 VAL B O 1
ATOM 8089 N N . THR B 1 468 ? -5.262 34.469 27.156 1 82.56 468 THR B N 1
ATOM 8090 C CA . THR B 1 468 ? -4.578 33.75 28.234 1 82.56 468 THR B CA 1
ATOM 8091 C C . THR B 1 468 ? -3.254 34.438 28.578 1 82.56 468 THR B C 1
ATOM 8093 O O . THR B 1 468 ? -2.875 34.5 29.75 1 82.56 468 THR B O 1
ATOM 8096 N N . ALA B 1 469 ? -2.59 34.844 27.562 1 85.69 469 ALA B N 1
ATOM 8097 C CA . ALA B 1 469 ? -1.3 35.5 27.797 1 85.69 469 ALA B CA 1
ATOM 8098 C C . ALA B 1 469 ? -0.981 36.5 26.688 1 85.69 469 ALA B C 1
ATOM 8100 O O . ALA B 1 469 ? -1.265 36.219 25.516 1 85.69 469 ALA B O 1
ATOM 8101 N N . GLY B 1 470 ? -0.407 37.625 27.172 1 89.06 470 GLY B N 1
ATOM 8102 C CA . GLY B 1 470 ? -0.016 38.656 26.203 1 89.06 470 GLY B CA 1
ATOM 8103 C C . GLY B 1 470 ? -1.175 39.531 25.75 1 89.06 470 GLY B C 1
ATOM 8104 O O . GLY B 1 470 ? -2.252 39.5 26.344 1 89.06 470 GLY B O 1
ATOM 8105 N N . GLY B 1 471 ? -0.9 40.469 24.797 1 93.06 471 GLY B N 1
ATOM 8106 C CA . GLY B 1 471 ? -1.929 41.188 24.078 1 93.06 471 GLY B CA 1
ATOM 8107 C C . GLY B 1 471 ? -2.248 42.531 24.703 1 93.06 471 GLY B C 1
ATOM 8108 O O . GLY B 1 471 ? -3.172 43.219 24.281 1 93.06 471 GLY B O 1
ATOM 8109 N N . ALA B 1 472 ? -1.508 42.938 25.641 1 94.75 472 ALA B N 1
ATOM 8110 C CA . ALA B 1 472 ? -1.797 44.188 26.344 1 94.75 472 ALA B CA 1
ATOM 8111 C C . ALA B 1 472 ? -1.725 45.375 25.391 1 94.75 472 ALA B C 1
ATOM 8113 O O . ALA B 1 472 ? -1.102 45.312 24.328 1 94.75 472 ALA B O 1
ATOM 8114 N N . THR B 1 473 ? -2.457 46.438 25.688 1 96.5 473 THR B N 1
ATOM 8115 C CA . THR B 1 473 ? -2.291 47.719 25.062 1 96.5 473 THR B CA 1
ATOM 8116 C C . THR B 1 473 ? -1.36 48.625 25.891 1 96.5 473 THR B C 1
ATOM 8118 O O . THR B 1 473 ? -1.581 48.812 27.094 1 96.5 473 THR B O 1
ATOM 8121 N N . VAL B 1 474 ? -0.353 49.188 25.25 1 95.56 474 VAL B N 1
ATOM 8122 C CA . VAL B 1 474 ? 0.644 49.906 26.047 1 95.56 474 VAL B CA 1
ATOM 8123 C C . VAL B 1 474 ? 0.819 51.312 25.484 1 95.56 474 VAL B C 1
ATOM 8125 O O . VAL B 1 474 ? 0.601 51.531 24.281 1 95.56 474 VAL B O 1
ATOM 8128 N N . PHE B 1 475 ? 1.15 52.25 26.359 1 94.12 475 PHE B N 1
ATOM 8129 C CA . PHE B 1 475 ? 1.464 53.625 26.031 1 94.12 475 PHE B CA 1
ATOM 8130 C C . PHE B 1 475 ? 2.895 53.969 26.438 1 94.12 475 PHE B C 1
ATOM 8132 O O . PHE B 1 475 ? 3.146 54.406 27.562 1 94.12 475 PHE B O 1
ATOM 8139 N N . PRO B 1 476 ? 3.785 53.844 25.484 1 91.94 476 PRO B N 1
ATOM 8140 C CA . PRO B 1 476 ? 5.211 53.938 25.812 1 91.94 476 PRO B CA 1
ATOM 8141 C C . PRO B 1 476 ? 5.594 55.281 26.406 1 91.94 476 PRO B C 1
ATOM 8143 O O . PRO B 1 476 ? 6.43 55.344 27.312 1 91.94 476 PRO B O 1
ATOM 8146 N N . VAL B 1 477 ? 5.016 56.312 25.922 1 88.62 477 VAL B N 1
ATOM 8147 C CA . VAL B 1 477 ? 5.402 57.656 26.406 1 88.62 477 VAL B CA 1
ATOM 8148 C C . VAL B 1 477 ? 4.836 57.844 27.812 1 88.62 477 VAL B C 1
ATOM 8150 O O . VAL B 1 477 ? 5.523 58.375 28.688 1 88.62 477 VAL B O 1
ATOM 8153 N N . ALA B 1 478 ? 3.637 57.375 28.062 1 85.31 478 ALA B N 1
ATOM 8154 C CA . ALA B 1 478 ? 2.975 57.562 29.359 1 85.31 478 ALA B CA 1
ATOM 8155 C C . ALA B 1 478 ? 3.389 56.438 30.328 1 85.31 478 ALA B C 1
ATOM 8157 O O . ALA B 1 478 ? 3.139 56.531 31.531 1 85.31 478 ALA B O 1
ATOM 8158 N N . ASN B 1 479 ? 4.059 55.438 29.891 1 89.5 479 ASN B N 1
ATOM 8159 C CA . ASN B 1 479 ? 4.445 54.281 30.672 1 89.5 479 ASN B CA 1
ATOM 8160 C C . ASN B 1 479 ? 3.232 53.594 31.312 1 89.5 479 ASN B C 1
ATOM 8162 O O . ASN B 1 479 ? 3.205 53.344 32.531 1 89.5 479 ASN B O 1
ATOM 8166 N N . VAL B 1 480 ? 2.266 53.312 30.516 1 90.31 480 VAL B N 1
ATOM 8167 C CA . VAL B 1 480 ? 1.037 52.656 30.984 1 90.31 480 VAL B CA 1
ATOM 8168 C C . VAL B 1 480 ? 0.816 51.344 30.234 1 90.31 480 VAL B C 1
ATOM 8170 O O . VAL B 1 480 ? 1.022 51.281 29.016 1 90.31 480 VAL B O 1
ATOM 8173 N N . THR B 1 481 ? 0.566 50.312 30.953 1 92.81 481 THR B N 1
ATOM 8174 C CA . THR B 1 481 ? 0.166 49.031 30.391 1 92.81 481 THR B CA 1
ATOM 8175 C C . THR B 1 481 ? -1.276 48.688 30.766 1 92.81 481 THR B C 1
ATOM 8177 O O . THR B 1 481 ? -1.629 48.688 31.938 1 92.81 481 THR B O 1
ATOM 8180 N N . VAL B 1 482 ? -2.072 48.469 29.797 1 93.31 482 VAL B N 1
ATOM 8181 C CA . VAL B 1 482 ? -3.457 48.062 30.016 1 93.31 482 VAL B CA 1
ATOM 8182 C C . VAL B 1 482 ? -3.639 46.625 29.625 1 93.31 482 VAL B C 1
ATOM 8184 O O . VAL B 1 482 ? -3.576 46.281 28.438 1 93.31 482 VAL B O 1
ATOM 8187 N N . PRO B 1 483 ? -3.875 45.781 30.578 1 91.94 483 PRO B N 1
ATOM 8188 C CA . PRO B 1 483 ? -4.129 44.375 30.203 1 91.94 483 PRO B CA 1
ATOM 8189 C C . PRO B 1 483 ? -5.418 44.219 29.406 1 91.94 483 PRO B C 1
ATOM 8191 O O . PRO B 1 483 ? -6.242 45.125 29.359 1 91.94 483 PRO B O 1
ATOM 8194 N N . VAL B 1 484 ? -5.496 43.031 28.766 1 94.31 484 VAL B N 1
ATOM 8195 C CA . VAL B 1 484 ? -6.734 42.719 28.062 1 94.31 484 VAL B CA 1
ATOM 8196 C C . VAL B 1 484 ? -7.836 42.406 29.078 1 94.31 484 VAL B C 1
ATOM 8198 O O . VAL B 1 484 ? -7.734 41.438 29.844 1 94.31 484 VAL B O 1
ATOM 8201 N N . VAL B 1 485 ? -8.82 43.25 29.125 1 93.56 485 VAL B N 1
ATOM 8202 C CA . VAL B 1 485 ? -9.938 43.062 30.031 1 93.56 485 VAL B CA 1
ATOM 8203 C C . VAL B 1 485 ? -11.234 42.906 29.234 1 93.56 485 VAL B C 1
ATOM 8205 O O . VAL B 1 485 ? -11.758 43.875 28.688 1 93.56 485 VAL B O 1
ATOM 8208 N N . LYS B 1 486 ? -11.734 41.688 29.266 1 95.75 486 LYS B N 1
ATOM 8209 C CA . LYS B 1 486 ? -12.938 41.406 28.5 1 95.75 486 LYS B CA 1
ATOM 8210 C C . LYS B 1 486 ? -14.07 42.375 28.875 1 95.75 486 LYS B C 1
ATOM 8212 O O . LYS B 1 486 ? -14.281 42.656 30.062 1 95.75 486 LYS B O 1
ATOM 8217 N N . ASN B 1 487 ? -14.758 42.875 27.859 1 96.75 487 ASN B N 1
ATOM 8218 C CA . ASN B 1 487 ? -15.961 43.688 27.969 1 96.75 487 ASN B CA 1
ATOM 8219 C C . ASN B 1 487 ? -15.633 45.094 28.469 1 96.75 487 ASN B C 1
ATOM 8221 O O . ASN B 1 487 ? -16.531 45.906 28.703 1 96.75 487 ASN B O 1
ATOM 8225 N N . ALA B 1 488 ? -14.359 45.406 28.641 1 95.94 488 ALA B N 1
ATOM 8226 C CA . ALA B 1 488 ? -13.953 46.75 29.062 1 95.94 488 ALA B CA 1
ATOM 8227 C C . ALA B 1 488 ? -13.766 47.688 27.859 1 95.94 488 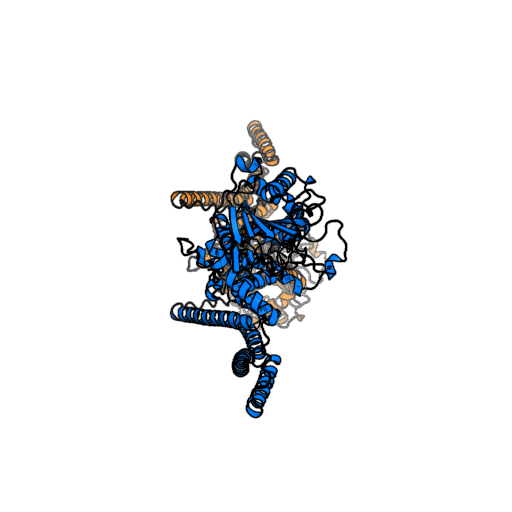ALA B C 1
ATOM 8229 O O . ALA B 1 488 ? -13.727 47.219 26.719 1 95.94 488 ALA B O 1
ATOM 8230 N N . GLY B 1 489 ? -13.797 48.969 28.125 1 96.81 489 GLY B N 1
ATOM 8231 C CA . GLY B 1 489 ? -13.516 50 27.141 1 96.81 489 GLY B CA 1
ATOM 8232 C C . GLY B 1 489 ? -12.406 50.938 27.562 1 96.81 489 GLY B C 1
ATOM 8233 O O . GLY B 1 489 ? -12.375 51.375 28.719 1 96.81 489 GLY B O 1
ATOM 8234 N N . LEU B 1 490 ? -11.5 51.156 26.734 1 96.69 490 LEU B N 1
ATOM 8235 C CA . LEU B 1 490 ? -10.359 52.031 26.969 1 96.69 490 LEU B CA 1
ATOM 8236 C C . LEU B 1 490 ? -10.508 53.312 26.172 1 96.69 490 LEU B C 1
ATOM 8238 O O . LEU B 1 490 ? -10.586 53.281 24.953 1 96.69 490 LEU B O 1
ATOM 8242 N N . LEU B 1 491 ? -10.562 54.469 26.859 1 96 491 LEU B N 1
ATOM 8243 C CA . LEU B 1 491 ? -10.633 55.781 26.234 1 96 491 LEU B CA 1
ATOM 8244 C C . LEU B 1 491 ? -9.305 56.531 26.375 1 96 491 LEU B C 1
ATOM 8246 O O . LEU B 1 491 ? -8.75 56.594 27.484 1 96 491 LEU B O 1
ATOM 8250 N N . PHE B 1 492 ? -8.828 57.031 25.328 1 95.31 492 PHE B N 1
ATOM 8251 C CA . PHE B 1 492 ? -7.699 57.969 25.422 1 95.31 492 PHE B CA 1
ATOM 8252 C C . PHE B 1 492 ? -7.816 59.062 24.391 1 95.31 492 PHE B C 1
ATOM 8254 O O . PHE B 1 492 ? -8.344 58.875 23.297 1 95.31 492 PHE B O 1
ATOM 8261 N N . MET B 1 493 ? -7.332 60.219 24.75 1 93.81 493 MET B N 1
ATOM 8262 C CA . MET B 1 493 ? -7.402 61.375 23.891 1 93.81 493 MET B CA 1
ATOM 8263 C C . MET B 1 493 ? -6.215 61.438 22.922 1 93.81 493 MET B C 1
ATOM 8265 O O . MET B 1 493 ? -5.07 61.25 23.344 1 93.81 493 MET B O 1
ATOM 8269 N N . ASP B 1 494 ? -6.504 61.656 21.688 1 93.81 494 ASP B N 1
ATOM 8270 C CA . ASP B 1 494 ? -5.477 61.688 20.641 1 93.81 494 ASP B CA 1
ATOM 8271 C C . ASP B 1 494 ? -4.977 63.094 20.406 1 93.81 494 ASP B C 1
ATOM 8273 O O . ASP B 1 494 ? -3.852 63.312 19.953 1 93.81 494 ASP B O 1
ATOM 8277 N N . LEU B 1 495 ? -5.855 64.062 20.672 1 89.88 495 LEU B N 1
ATOM 8278 C CA . LEU B 1 495 ? -5.52 65.438 20.438 1 89.88 495 LEU B CA 1
ATOM 8279 C C . LEU B 1 495 ? -5.457 66.188 21.766 1 89.88 495 LEU B C 1
ATOM 8281 O O . LEU B 1 495 ? -6.203 65.875 22.688 1 89.88 495 LEU B O 1
ATOM 8285 N N . LEU B 1 496 ? -4.594 67.188 21.781 1 87.31 496 LEU B N 1
ATOM 8286 C CA . LEU B 1 496 ? -4.625 68.188 22.844 1 87.31 496 LEU B CA 1
ATOM 8287 C C . LEU B 1 496 ? -5.852 69.062 22.719 1 87.31 496 LEU B C 1
ATOM 8289 O O . LEU B 1 496 ? -6.523 69.062 21.688 1 87.31 496 LEU B O 1
ATOM 8293 N N . ARG B 1 497 ? -6.113 69.812 23.812 1 83.06 497 ARG B N 1
ATOM 8294 C CA . ARG B 1 497 ? -7.258 70.688 23.766 1 83.06 497 ARG B CA 1
ATOM 8295 C C . ARG B 1 497 ? -7.086 71.75 22.672 1 83.06 497 ARG B C 1
ATOM 8297 O O . ARG B 1 497 ? -8.07 72.312 22.188 1 83.06 497 ARG B O 1
ATOM 8304 N N . SER B 1 498 ? -5.875 72 22.203 1 79.62 498 SER B N 1
ATOM 8305 C CA . SER B 1 498 ? -5.555 73 21.172 1 79.62 498 SER B CA 1
ATOM 8306 C C . SER B 1 498 ? -5.898 72.438 19.781 1 79.62 498 SER B C 1
ATOM 8308 O O . SER B 1 498 ? -5.953 73.188 18.812 1 79.62 498 SER B O 1
ATOM 8310 N N . GLY B 1 499 ? -6.137 71.125 19.734 1 82.69 499 GLY B N 1
ATOM 8311 C CA . GLY B 1 499 ? -6.406 70.5 18.438 1 82.69 499 GLY B CA 1
ATOM 8312 C C . GLY B 1 499 ? -5.188 69.875 17.828 1 82.69 499 GLY B C 1
ATOM 8313 O O . GLY B 1 499 ? -5.305 69.125 16.844 1 82.69 499 GLY B O 1
ATOM 8314 N N . ARG B 1 500 ? -4.078 70.125 18.422 1 86.19 500 ARG B N 1
ATOM 8315 C CA . ARG B 1 500 ? -2.854 69.5 17.922 1 86.19 500 ARG B CA 1
ATOM 8316 C C . ARG B 1 500 ? -2.746 68.062 18.406 1 86.19 500 ARG B C 1
ATOM 8318 O O . ARG B 1 500 ? -3.256 67.688 19.469 1 86.19 500 ARG B O 1
ATOM 8325 N N . GLY B 1 501 ? -2.158 67.188 17.625 1 90.19 501 GLY B N 1
ATOM 8326 C CA . GLY B 1 501 ? -1.947 65.812 18.016 1 90.19 501 GLY B CA 1
ATOM 8327 C C . GLY B 1 501 ? -1.15 65.688 19.297 1 90.19 501 GLY B C 1
ATOM 8328 O O . GLY B 1 501 ? -0.156 66.375 19.5 1 90.19 501 GLY B O 1
ATOM 8329 N N . ASP B 1 502 ? -1.594 64.875 20.234 1 91.31 502 ASP B N 1
ATOM 8330 C CA . ASP B 1 502 ? -0.865 64.562 21.469 1 91.31 502 ASP B CA 1
ATOM 8331 C C . ASP B 1 502 ? 0.175 63.469 21.234 1 91.31 502 ASP B C 1
ATOM 8333 O O . ASP B 1 502 ? -0.165 62.312 21.188 1 91.31 502 ASP B O 1
ATOM 8337 N N . VAL B 1 503 ? 1.406 63.812 21.234 1 90.62 503 VAL B N 1
ATOM 8338 C CA . VAL B 1 503 ? 2.488 62.844 20.969 1 90.62 503 VAL B CA 1
ATOM 8339 C C . VAL B 1 503 ? 2.537 61.812 22.078 1 90.62 503 VAL B C 1
ATOM 8341 O O . VAL B 1 503 ? 3.018 60.688 21.859 1 90.62 503 VAL B O 1
ATOM 8344 N N . ASN B 1 504 ? 1.975 62.156 23.25 1 91.31 504 ASN B N 1
ATOM 8345 C CA . ASN B 1 504 ? 1.982 61.219 24.375 1 91.31 504 ASN B CA 1
ATOM 8346 C C . ASN B 1 504 ? 0.943 60.125 24.188 1 91.31 504 ASN B C 1
ATOM 8348 O O . ASN B 1 504 ? 0.968 59.094 24.891 1 91.31 504 ASN B O 1
ATOM 8352 N N . SER B 1 505 ? 0.107 60.25 23.203 1 93.94 505 SER B N 1
ATOM 8353 C CA . SER B 1 505 ? -0.925 59.25 22.953 1 93.94 505 SER B CA 1
ATOM 8354 C C . SER B 1 505 ? -0.377 58.062 22.141 1 93.94 505 SER B C 1
ATOM 8356 O O . SER B 1 505 ? -1.133 57.188 21.734 1 93.94 505 SER B O 1
ATOM 8358 N N . LEU B 1 506 ? 0.948 58.062 21.953 1 94.56 506 LEU B N 1
ATOM 8359 C CA . LEU B 1 506 ? 1.572 56.906 21.297 1 94.56 506 LEU B CA 1
ATOM 8360 C C . LEU B 1 506 ? 1.204 55.625 22.016 1 94.56 506 LEU B C 1
ATOM 8362 O O . LEU B 1 506 ? 1.346 55.531 23.234 1 94.56 506 LEU B O 1
ATOM 8366 N N . HIS B 1 507 ? 0.685 54.656 21.281 1 95.38 507 HIS B N 1
ATOM 8367 C CA . HIS B 1 507 ? 0.285 53.375 21.906 1 95.38 507 HIS B CA 1
ATOM 8368 C C . HIS B 1 507 ? 0.565 52.219 20.969 1 95.38 507 HIS B C 1
ATOM 8370 O O . HIS B 1 507 ? 0.896 52.406 19.797 1 95.38 507 HIS B O 1
ATOM 8376 N N . ALA B 1 508 ? 0.514 51 21.5 1 95.5 508 ALA B N 1
ATOM 8377 C CA . ALA B 1 508 ? 0.805 49.781 20.75 1 95.5 508 ALA B CA 1
ATOM 8378 C C . ALA B 1 508 ? 0.016 48.594 21.312 1 95.5 508 ALA B C 1
ATOM 8380 O O . ALA B 1 508 ? -0.494 48.656 22.422 1 95.5 508 ALA B O 1
ATOM 8381 N N . GLY B 1 509 ? -0.214 47.688 20.438 1 95.31 509 GLY B N 1
ATOM 8382 C CA . GLY B 1 509 ? -0.747 46.406 20.844 1 95.31 509 GLY B CA 1
ATOM 8383 C C . GLY B 1 509 ? 0.313 45.312 20.938 1 95.31 509 GLY B C 1
ATOM 8384 O O . GLY B 1 509 ? 0.922 44.938 19.938 1 95.31 509 GLY B O 1
ATOM 8385 N N . CYS B 1 510 ? 0.521 44.812 22.156 1 94.38 510 CYS B N 1
ATOM 8386 C CA . CYS B 1 510 ? 1.499 43.75 22.375 1 94.38 510 CYS B CA 1
ATOM 8387 C C . CYS B 1 510 ? 1.075 42.469 21.688 1 94.38 510 CYS B C 1
ATOM 8389 O O . CYS B 1 510 ? -0.118 42.188 21.547 1 94.38 510 CYS B O 1
ATOM 8391 N N . PRO B 1 511 ? 2.061 41.656 21.234 1 92.25 511 PRO B N 1
ATOM 8392 C CA . PRO B 1 511 ? 1.705 40.406 20.594 1 92.25 511 PRO B CA 1
ATOM 8393 C C . PRO B 1 511 ? 0.973 39.438 21.531 1 92.25 511 PRO B C 1
ATOM 8395 O O . PRO B 1 511 ? 1.32 39.344 22.703 1 92.25 511 PRO B O 1
ATOM 8398 N N . VAL B 1 512 ? -0.041 38.812 20.969 1 89.88 512 VAL B N 1
ATOM 8399 C CA . VAL B 1 512 ? -0.78 37.812 21.734 1 89.88 512 VAL B CA 1
ATOM 8400 C C . VAL B 1 512 ? 0.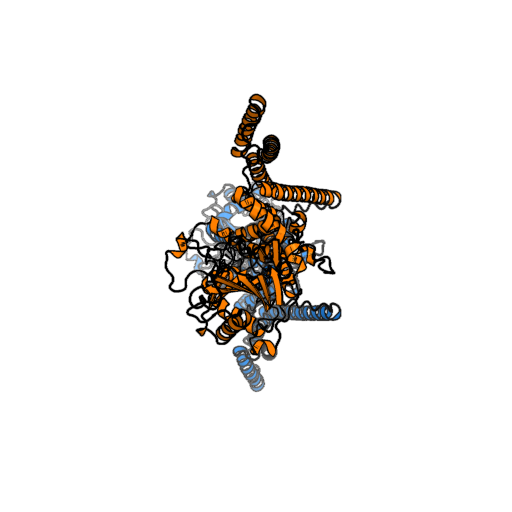041 36.531 21.828 1 89.88 512 VAL B C 1
ATOM 8402 O O . VAL B 1 512 ? 0.509 36 20.812 1 89.88 512 VAL B O 1
ATOM 8405 N N . VAL B 1 513 ? 0.279 36.031 23.016 1 86.56 513 VAL B N 1
ATOM 8406 C CA . VAL B 1 513 ? 1.062 34.812 23.203 1 86.56 513 VAL B CA 1
ATOM 8407 C C . VAL B 1 513 ? 0.145 33.594 23.156 1 86.56 513 VAL B C 1
ATOM 8409 O O . VAL B 1 513 ? 0.325 32.719 22.328 1 86.56 513 VAL B O 1
ATOM 8412 N N . ILE B 1 514 ? -0.814 33.531 24.031 1 82.06 514 ILE B N 1
ATOM 8413 C CA . ILE B 1 514 ? -1.77 32.438 24.062 1 82.06 514 ILE B CA 1
ATOM 8414 C C . ILE B 1 514 ? -3.193 33 24.047 1 82.06 514 ILE B C 1
ATOM 8416 O O . ILE B 1 514 ? -3.586 33.75 24.938 1 82.06 514 ILE B O 1
ATOM 8420 N N . GLY B 1 515 ? -3.912 32.594 22.953 1 81.38 515 GLY B N 1
ATOM 8421 C CA . GLY B 1 515 ? -5.293 33.031 22.875 1 81.38 515 GLY B CA 1
ATOM 8422 C C . GLY B 1 515 ? -5.598 33.812 21.594 1 81.38 515 GLY B C 1
ATOM 8423 O O . GLY B 1 515 ? -4.754 33.875 20.688 1 81.38 515 GLY B O 1
ATOM 8424 N N . SER B 1 516 ? -6.844 34.312 21.469 1 84.38 516 SER B N 1
ATOM 8425 C CA . SER B 1 516 ? -7.344 35.125 20.359 1 84.38 516 SER B CA 1
ATOM 8426 C C . SER B 1 516 ? -7.934 36.438 20.875 1 84.38 516 SER B C 1
ATOM 8428 O O . SER B 1 516 ? -8.945 36.438 21.578 1 84.38 516 SER B O 1
ATOM 8430 N N . LYS B 1 517 ? -7.27 37.438 20.516 1 90.06 517 LYS B N 1
ATOM 8431 C CA . LYS B 1 517 ? -7.688 38.75 20.984 1 90.06 517 LYS B CA 1
ATOM 8432 C C . LYS B 1 517 ? -8.617 39.438 19.984 1 90.06 517 LYS B C 1
ATOM 8434 O O . LYS B 1 517 ? -8.242 39.656 18.828 1 90.06 517 LYS B O 1
ATOM 8439 N N . TRP B 1 518 ? -9.844 39.719 20.406 1 93.25 518 TRP B N 1
ATOM 8440 C CA . TRP B 1 518 ? -10.812 40.5 19.641 1 93.25 518 TRP B CA 1
ATOM 8441 C C . TRP B 1 518 ? -11.031 41.875 20.266 1 93.25 518 TRP B C 1
ATOM 8443 O O . TRP B 1 518 ? -11.305 41.969 21.453 1 93.25 518 TRP B O 1
ATOM 8453 N N . ILE B 1 519 ? -10.852 42.875 19.438 1 96.5 519 ILE B N 1
ATOM 8454 C CA . ILE B 1 519 ? -11.094 44.219 19.922 1 96.5 519 ILE B CA 1
ATOM 8455 C C . ILE B 1 519 ? -11.914 45 18.906 1 96.5 519 ILE B C 1
ATOM 8457 O O . ILE B 1 519 ? -12.031 44.594 17.75 1 96.5 519 ILE B O 1
ATOM 8461 N N . ALA B 1 520 ? -12.516 46.094 19.297 1 97.75 520 ALA B N 1
ATOM 8462 C CA . ALA B 1 520 ? -13.227 47.031 18.422 1 97.75 520 ALA B CA 1
ATOM 8463 C C . ALA B 1 520 ? -12.852 48.469 18.734 1 97.75 520 ALA B C 1
ATOM 8465 O O . ALA B 1 520 ? -12.828 48.875 19.891 1 97.75 520 ALA B O 1
ATOM 8466 N N . ASN B 1 521 ? -12.5 49.219 17.75 1 97.25 521 ASN B N 1
ATOM 8467 C CA . ASN B 1 521 ? -12.148 50.625 17.891 1 97.25 521 ASN B CA 1
ATOM 8468 C C . ASN B 1 521 ? -13.258 51.531 17.359 1 97.25 521 ASN B C 1
ATOM 8470 O O . ASN B 1 521 ? -13.828 51.281 16.297 1 97.25 521 ASN B O 1
ATOM 8474 N N . LYS B 1 522 ? -13.609 52.531 18.062 1 96.75 522 LYS B N 1
ATOM 8475 C CA . LYS B 1 522 ? -14.438 53.656 17.609 1 96.75 522 LYS B CA 1
ATOM 8476 C C . LYS B 1 522 ? -13.68 54.969 17.703 1 96.75 522 LYS B C 1
ATOM 8478 O O . LYS B 1 522 ? -13.359 55.438 18.797 1 96.75 522 LYS B O 1
ATOM 8483 N N . TRP B 1 523 ? -13.414 55.562 16.562 1 95.94 523 TRP B N 1
ATOM 8484 C CA . TRP B 1 523 ? -12.711 56.844 16.531 1 95.94 523 TRP B CA 1
ATOM 8485 C C . TRP B 1 523 ? -13.703 58 16.531 1 95.94 523 TRP B C 1
ATOM 8487 O O . TRP B 1 523 ? -14.609 58.031 15.695 1 95.94 523 TRP B O 1
ATOM 8497 N N . ILE B 1 524 ? -13.5 58.906 17.453 1 93.81 524 ILE B N 1
ATOM 8498 C CA . ILE B 1 524 ? -14.344 60.094 17.609 1 93.81 524 ILE B CA 1
ATOM 8499 C C . ILE B 1 524 ? -13.609 61.344 17.078 1 93.81 524 ILE B C 1
ATOM 8501 O O . ILE B 1 524 ? -12.477 61.625 17.484 1 93.81 524 ILE B O 1
ATOM 8505 N N . HIS B 1 525 ? -14.25 62.062 16.219 1 92.5 525 HIS B N 1
ATOM 8506 C CA . HIS B 1 525 ? -13.602 63.156 15.531 1 92.5 525 HIS B CA 1
ATOM 8507 C C . HIS B 1 525 ? -13.906 64.5 16.219 1 92.5 525 HIS B C 1
ATOM 8509 O O . HIS B 1 525 ? -14.836 64.562 17.031 1 92.5 525 HIS B O 1
ATOM 8515 N N . GLU B 1 526 ? -13.133 65.438 15.789 1 88.31 526 GLU B N 1
ATOM 8516 C CA . GLU B 1 526 ? -13.32 66.812 16.312 1 88.31 526 GLU B CA 1
ATOM 8517 C C . GLU B 1 526 ? -14.648 67.375 15.836 1 88.31 526 GLU B C 1
ATOM 8519 O O . GLU B 1 526 ? -15.297 68.125 16.562 1 88.31 526 GLU B O 1
ATOM 8524 N N . GLY B 1 527 ? -15.016 67.062 14.641 1 82.75 527 GLY B N 1
ATOM 8525 C CA . GLY B 1 527 ? -16.266 67.562 14.102 1 82.75 527 GLY B CA 1
ATOM 8526 C C . GLY B 1 527 ? -17.469 67.188 14.922 1 82.75 527 GLY B C 1
ATOM 8527 O O . GLY B 1 527 ? -17.672 66 15.203 1 82.75 527 GLY B O 1
ATOM 8528 N N . GLY B 1 528 ? -18.297 68.125 15.281 1 80.81 528 GLY B N 1
ATOM 8529 C CA . GLY B 1 528 ? -19.469 67.875 16.109 1 80.81 528 GLY B CA 1
ATOM 8530 C C . GLY B 1 528 ? -19.172 67.875 17.594 1 80.81 528 GLY B C 1
ATOM 8531 O O . GLY B 1 528 ? -20.078 67.812 18.406 1 80.81 528 GLY B O 1
ATOM 8532 N N . ASN B 1 529 ? -17.859 68 17.922 1 82.88 529 ASN B N 1
ATOM 8533 C CA . ASN B 1 529 ? -17.469 67.938 19.328 1 82.88 529 ASN B CA 1
ATOM 8534 C C . ASN B 1 529 ? -16.766 69.25 19.719 1 82.88 529 ASN B C 1
ATOM 8536 O O . ASN B 1 529 ? -16.125 69.312 20.781 1 82.88 529 ASN B O 1
ATOM 8540 N N . GLU B 1 530 ? -16.844 70.188 19 1 71 530 GLU B N 1
ATOM 8541 C CA . GLU B 1 530 ? -16.156 71.5 19.203 1 71 530 GLU B CA 1
ATOM 8542 C C . GLU B 1 530 ? -16.578 72.125 20.516 1 71 530 GLU B C 1
ATOM 8544 O O . GLU B 1 530 ? -15.742 72.75 21.203 1 71 530 GLU B O 1
ATOM 8549 N N . PHE B 1 531 ? -17.781 71.875 20.797 1 62.25 531 PHE B N 1
ATOM 8550 C CA . PHE B 1 531 ? -18.281 72.625 21.969 1 62.25 531 PHE B CA 1
ATOM 8551 C C . PHE B 1 531 ? -18.359 71.688 23.172 1 62.25 531 PHE B C 1
ATOM 8553 O O . PHE B 1 531 ? -18.672 72.125 24.281 1 62.25 531 PHE B O 1
ATOM 8560 N N . ARG B 1 532 ? -18.125 70.5 22.953 1 64.69 532 ARG B N 1
ATOM 8561 C CA . ARG B 1 532 ? -18.234 69.562 24.062 1 64.69 532 ARG B CA 1
ATOM 8562 C C . ARG B 1 532 ? -16.906 69.438 24.812 1 64.69 532 ARG B C 1
ATOM 8564 O O . ARG B 1 532 ? -16.891 69.188 26.016 1 64.69 532 ARG B O 1
ATOM 8571 N N . ARG B 1 533 ? -15.805 69.688 24.141 1 57.28 533 ARG B N 1
ATOM 8572 C CA . ARG B 1 533 ? -14.492 69.812 24.766 1 57.28 533 ARG B CA 1
ATOM 8573 C C . ARG B 1 533 ? -13.914 71.188 24.672 1 57.28 533 ARG B C 1
ATOM 8575 O O . ARG B 1 533 ? -13.617 71.688 23.578 1 57.28 533 ARG B O 1
ATOM 8582 N N . LYS B 1 534 ? -14.016 71.875 25.812 1 56.84 534 LYS B N 1
ATOM 8583 C CA . LYS B 1 534 ? -13.602 73.25 25.812 1 56.84 534 LYS B CA 1
ATOM 8584 C C . LYS B 1 534 ? -12.148 73.438 25.391 1 56.84 534 LYS B C 1
ATOM 8586 O O . LYS B 1 534 ? -11.305 72.562 25.734 1 56.84 534 LYS B O 1
ATOM 8591 N N . CYS B 1 535 ? -11.875 74.188 24.344 1 54.06 535 CYS B N 1
ATOM 8592 C CA . CYS B 1 535 ? -10.539 74.438 23.812 1 54.06 535 CYS B CA 1
ATOM 8593 C C . CYS B 1 535 ? -9.609 74.938 24.922 1 54.06 535 CYS B C 1
ATOM 8595 O O . CYS B 1 535 ? -10.055 75.562 25.891 1 54.06 535 CYS B O 1
ATOM 8597 N N . GLY B 1 536 ? -8.477 74.375 24.953 1 50 536 GLY B N 1
ATOM 8598 C CA . GLY B 1 536 ? -7.484 74.812 25.922 1 50 536 GLY B CA 1
ATOM 8599 C C . GLY B 1 536 ? -7.023 76.25 25.656 1 50 536 GLY B C 1
ATOM 8600 O O . GLY B 1 536 ? -7.191 76.75 24.562 1 50 536 GLY B O 1
ATOM 8601 N N . LEU B 1 537 ? -6.758 76.938 26.703 1 50.28 537 LEU B N 1
ATOM 8602 C CA . LEU B 1 537 ? -6.312 78.312 26.625 1 50.28 537 LEU B CA 1
ATOM 8603 C C . LEU B 1 537 ? -4.875 78.438 26.125 1 50.28 537 LEU B C 1
ATOM 8605 O O . LEU B 1 537 ? -4.418 79.5 25.703 1 50.28 537 LEU B O 1
ATOM 8609 N N . SER B 1 538 ? -4.047 77.25 26.172 1 52.53 538 SER B N 1
ATOM 8610 C CA . SER B 1 538 ? -2.664 77.25 25.703 1 52.53 538 SER B CA 1
ATOM 8611 C C . SER B 1 538 ? -2.432 76.125 24.719 1 52.53 538 SER B C 1
ATOM 8613 O O . SER B 1 538 ? -3.145 75.125 24.75 1 52.53 538 SER B O 1
ATOM 8615 N N . PRO B 1 539 ? -1.64 76.438 23.75 1 52.09 539 PRO B N 1
ATOM 8616 C CA . PRO B 1 539 ? -1.367 75.438 22.719 1 52.09 539 PRO B CA 1
ATOM 8617 C C . PRO B 1 539 ? -0.968 74.062 23.281 1 52.09 539 PRO B C 1
ATOM 8619 O O . PRO B 1 539 ? -1.111 73.062 22.609 1 52.09 539 PRO B O 1
ATOM 8622 N N . ASN B 1 540 ? -0.367 74.125 24.469 1 50.59 540 ASN B N 1
ATOM 8623 C CA . ASN B 1 540 ? 0.142 72.875 25.047 1 50.59 540 ASN B CA 1
ATOM 8624 C C . ASN B 1 540 ? -0.899 72.25 25.938 1 50.59 540 ASN B C 1
ATOM 8626 O O . ASN B 1 540 ? -0.598 71.25 26.609 1 50.59 540 ASN B O 1
ATOM 8630 N N . GLU B 1 541 ? -2.062 72.875 26.047 1 51.19 541 GLU B N 1
ATOM 8631 C CA . GLU B 1 541 ? -3.17 72.312 26.797 1 51.19 541 GLU B CA 1
ATOM 8632 C C . GLU B 1 541 ? -4.066 71.438 25.891 1 51.19 541 GLU B C 1
ATOM 8634 O O . GLU B 1 541 ? -4.461 71.938 24.812 1 51.19 541 GLU B O 1
#

Sequence (1082 aa):
MYSSMSRLEKLVAVEEKLVEMSKEFLKEEKSRLHSLESFVETAEQQLQMSVNKSMSLVHHPVGAYLLVKRLSSDWLQHVKSVYQPLTDFVNRYNSEYHGQLPSAEDAEWSAHAILRLQEVYQLDIRNIISGQMELGLSTNNVPGSMEQNALRLKREDIFAIAKGAYRNNDYRNAVKWLNESIQLMEAEEVTENRENLEESEDAGDTSGALRYKGNVKKENLKFSALQYLGYSLYKQGDLEDALAIYKKASSLDPKHDEVRDSIKLLQRKIRSANMFGNVNNDEHPRPWASASNAKMIKYMALCRHELKPRPDVQARLKCRYQSNGNPYLLLGPVKTEVLSRKKPEITLFYDVITDEEAQTIKNRSLPKMFRSRIGNSFSEVESHIRISQQAWLHDKDDEVVSRVSKRIGLLTGLNTTPTSTELLQVLNYGLGGQYEPHHDYMTAEEKMWGTILGNRMATFLMYLSDVTAGGATVFPVANVTVPVVKNAGLLFMDLLRSGRGDVNSLHAGCPVVIGSKWIANKWIHEGGNEFRRKCGLSPNEMYSSMSRLEKLVAVEEKLVEMSKEFLKEEKSRLHSLESFVETAEQQLQMSVNKSMSLVHHPVGAYLLVKRLSSDWLQHVKSVYQPLTDFVNRYNSEYHGQLPSAEDAEWSAHAILRLQEVYQLDIRNIISGQMELGLSTNNVPGSMEQNALRLKREDIFAIAKGAYRNNDYRNAVKWLNESIQLMEAEEVTENRENLEESEDAGDTSGALRYKGNVKKENLKFSALQYLGYSLYKQGDLEDALAIYKKASSLDPKHDEVRDSIKLLQRKIRSANMFGNVNNDEHPRPWASASNAKMIKYMALCRHELKPRPDVQARLKCRYQSNGNPYLLLGPVKTEVLSRKKPEITLFYDVITDEEAQTIKNRSLPKMFRSRIGNSFSEVESHIRISQQAWLHDKDDEVVSRVSKRIGLLTGLNTTPTSTELLQVLNYGLGGQYEPHHDYMTAEEKMWGTILGNRMATFLMYLSDVTAGGATVFPVANVTVPVVKNAGLLFMDLLRSGRGDVNSLHAGCPVVIGSKWIANKWIHEGGNEFRRKCGLSPNE

Solvent-accessible surface area (backbone atoms only — not comparable to full-atom values): 56313 Å² total; per-residue (Å²): 120,76,45,40,49,71,58,42,53,53,48,51,56,51,49,51,50,50,44,52,51,48,51,53,49,50,52,54,50,50,52,52,49,48,54,47,49,53,49,45,50,52,53,48,49,36,51,49,51,19,70,78,40,99,56,43,35,58,28,34,53,58,36,31,33,52,51,37,37,36,58,32,45,49,50,56,67,62,39,58,94,67,44,68,69,62,47,47,49,55,50,43,43,43,57,71,53,70,48,66,59,44,41,66,64,30,33,46,50,39,37,48,21,52,53,47,46,30,63,50,63,65,50,58,64,70,36,47,38,53,44,51,71,63,81,81,54,74,67,74,81,74,76,72,82,74,65,56,64,52,35,44,60,48,52,69,50,35,38,51,39,15,48,48,28,42,76,68,63,33,30,70,57,15,36,57,34,28,51,52,21,50,51,50,50,54,54,48,52,51,50,52,52,46,51,55,51,54,48,60,67,70,53,76,73,70,77,71,73,73,73,79,69,70,75,64,83,64,71,54,64,62,50,55,45,29,51,53,33,18,51,24,28,42,59,65,56,39,50,68,63,15,41,56,34,33,50,57,33,34,71,78,42,72,83,42,62,70,49,54,51,49,43,55,51,43,52,52,50,50,51,46,29,72,71,74,45,77,65,83,63,57,64,67,58,57,85,68,47,63,89,64,21,62,59,43,49,42,40,29,37,39,67,59,65,67,59,70,56,49,65,86,41,55,74,68,48,48,76,45,69,57,35,84,82,40,67,72,30,62,79,54,64,43,54,29,39,45,68,27,81,71,66,26,33,27,37,38,34,43,66,68,48,49,72,66,53,32,50,51,53,50,60,68,30,60,87,57,50,43,75,48,68,62,77,90,59,85,52,72,76,54,50,72,43,37,36,37,32,29,20,77,42,50,55,83,76,36,71,64,52,36,51,50,39,53,48,51,18,66,74,70,65,47,52,51,48,77,77,12,31,56,58,38,36,37,36,37,28,6,55,37,11,28,29,58,77,42,66,84,40,61,49,77,79,58,46,66,67,66,50,91,28,60,52,36,34,29,40,40,39,31,24,55,31,50,52,80,32,60,39,27,41,32,21,52,73,45,36,45,67,41,71,62,44,54,24,18,31,38,36,35,35,25,32,34,44,51,65,46,72,33,78,37,37,29,28,27,36,31,43,21,50,28,34,48,39,31,35,36,39,37,41,27,24,39,26,83,26,65,81,70,50,72,62,39,96,40,80,90,50,120,76,45,40,49,72,57,42,54,53,47,51,56,50,48,51,50,51,42,52,53,47,51,54,48,50,54,54,51,50,50,52,49,50,55,45,48,55,50,43,50,52,53,49,50,35,51,49,52,19,70,77,39,97,56,41,34,59,28,35,54,57,36,30,33,52,52,36,37,36,58,32,44,48,50,56,67,62,38,59,95,67,43,66,68,62,46,45,48,56,48,42,43,45,58,69,54,69,48,67,59,42,42,68,63,32,33,48,51,40,36,48,22,51,52,47,46,30,62,51,61,65,50,57,65,70,37,47,38,53,43,52,71,64,81,81,53,74,66,74,81,73,75,70,81,75,63,57,64,53,35,44,61,47,51,68,51,35,38,52,38,16,48,47,28,42,75,66,65,32,30,70,58,14,36,56,33,28,53,53,21,50,51,50,50,53,53,50,52,52,50,51,53,47,53,54,52,56,47,60,68,70,54,75,73,71,78,71,73,73,73,78,69,68,77,64,84,64,71,52,64,63,50,54,44,30,50,54,33,17,52,27,28,42,61,64,55,39,50,69,63,15,40,54,34,33,51,57,33,31,72,77,42,72,82,41,63,71,49,55,53,48,42,53,51,43,52,51,51,51,52,46,29,72,71,71,46,75,67,85,61,58,65,68,58,57,86,70,43,72,83,65,19,59,60,44,49,41,40,30,36,38,67,60,64,71,58,68,57,47,66,87,41,54,73,69,49,49,76,43,69,57,34,82,82,40,65,71,32,62,78,53,64,42,53,29,38,43,66,27,80,72,66,27,33,28,34,38,34,44,68,69,47,50,72,67,53,33,49,49,52,49,61,68,30,59,87,57,50,43,77,50,68,62,76,91,58,84,51,72,76,56,49,72,43,36,36,37,32,29,22,76,44,48,54,81,76,34,70,63,51,36,51,50,38,52,48,50,17,66,74,70,65,48,50,50,50,77,76,12,29,58,60,39,36,37,38,37,28,7,57,36,12,28,28,58,78,42,66,82,40,62,49,77,78,58,46,65,66,65,50,92,29,57,51,37,34,30,41,40,38,30,24,56,31,51,51,80,32,61,40,26,40,32,22,52,72,45,37,44,68,42,70,64,44,54,24,18,31,38,36,36,35,24,32,34,43,51,65,47,73,34,77,36,38,28,27,27,36,30,43,19,50,28,35,49,40,31,35,35,39,37,41,27,24,40,26,85,28,64,80,68,50,71,64,36,96,41,81,89,50

Foldseek 3Di:
DCPDPVSVVVVVVVVVVVVVVVVVVCLVVVVLVVVLVVVVVLVVLLQVLQPPDPFHLQQFLLSVLVVLVCQAPVVCVSPPPPDVVSVVVNVCCVVVVVDHRRHPVNSLVSLVLVVLLCVLQVDDPVCQQQSNLQLPPPPPPPDDDSNSVSSHHALVRLLSSLVSCVVVVVLVVNLVSLVVSLVRVVVVVVVVVVVVVVCVPPDPPPPCPPPPPPPPVPPPSNLVSLQSNLVSCVLQLVLVVSLVSLVVSCVVPVPDDVSVVSNVVSVVVVVVCVVPNSPDSVNVDPVCPDPVNVLVVLQSCVLNVNFDFDPVQPPPFDQDLCQVPVVVCVVPGWGKTFRGPVLKTKMKTPQLDDLVLLVVVCVLFVVFKDFDFDPPDPDPVRCLQFGKIKGFADLVNDVSSVVSQVSVCSVVVFDSPPLFKGTKMKIKAGRSGKHGWDAQWDDPVRCVVPDVNAIQFKKKKAWSDAWPGTFWKAQSLRGDTHHRHHNMIMMITQADLQSHGRPSRTMMTITGNGGMTMMIMMTGGCHPGVPSRHRDPDNVD/DCPDPVSVVVVVVVVVVVVVVVVVVCLVVVVLVVVLVVVVVLVVLLQVLQPPDPFHLQQFLLSVLVVLVCQAPVLCVSPPPPDVVSVVVNVCCCVVVVDHRRHPVNSLVSLVLVVLLCVLQVDDPVCQQQSNLPLPPPPPPPDDDSNSVSSHHALVRLQSSLVSCVVLVVLVVNLVSLVVSLVRVVVVVVVVVVVVVVCVPPDPPPPCPPPPPPPPVPPPSNLVSLVSNLVSCVLQLVLVVSLVSLVVSCVVPVPDDVSVVSNVVSVVVVVVCVVPNSPDSVNVDPVCPDPVNVLVVLQSCVLNVNFDFDPVQPPPFDQDLCQVPVVVCVVPRWGKTFRGPVLKTKMKTPQLDDLVLLVVVCVLFVVFKDFDFDPPDPDPVRCLQFGKIKGFDDCVNDVSSVVSLVSVCSVVVFDSPPLFKGTKMKIKAGRSGKHGWDAQWDDPVRCVVPDVNAIQFKKKKAWSDAWPGTFWKAQSLRGDTHHRHHSMIMMITQAALQSHGRPSRTMMTITGNGGMTMMIMMTGGCHPGVPSRHRDPDNSD

Secondary structure (DSSP, 8-state):
-TTSHHHHHHHHHHHHHHHHHHHHHHHHHHHHHHHHHHHHHHHHHHHHHHHHSSS-GGGSHHHHHHHHHIIIIIHHHHHTTT-HHHHHHHHHHHHHT------HHHHHHHHHHHHHHHHHHT--HHHHHTT---SS--------TTTTTTT---HHHHHHHHHHHHHTT-HHHHHHHHHHHHHHHHHHHHHHHHHHHHHHHH------------------HHHHHHHHHHHHHHHTT-HHHHHHHHHHHHHH-TT-HHHHHHHHHHHHHHHHHHHH----------TT-STHHHHHHHHHHHHTT-PPPPHHHHTT--EEE--TT-HHHHHSPPEEEEEESSTT-EEEESS-S-HHHHHHHHHHHGGG-EE---TT---SGGGGTEE-EEEEE-TTT-HHHHHHHHHHHHHH-S--STTTBPPEEEEEE-TT-EEEEE-SSPPHHHHTS--TT-SEEEEEEEE-S-EEEE--EEETTTTEEE---TT-EEEEE-B-TTSSB-GGG-EEEPPEEEE-EEEEEEEEESTT-TTTSPPPSSTT-/-TTSHHHHHHHHHHHHHHHHHHHHHHHHHHHHHHHHHHHHHHHHHHHHHHHHSSS-GGGSHHHHHHHHHIIIIIHHHHHTTT-HHHHHHHHHHHHHT------HHHHHHHHHHHHHHHHHHT--HHHHHTT---SS--------TTTTTTT---HHHHHHHHHHHHHTT-HHHHHHHHHHHHHHHHHHHHHHHHHHHHHHHH------------------HHHHHHHHHHHHHHHTT-HHHHHHHHHHHHHH-TT-HHHHHHHHHHHHHHHHHHHH----------TT-SSHHHHHHHHHHHHTT-PPPPHHHHTT--EEE--TT-HHHHHSPPEEEEEESSTT-EEEESS-S-HHHHHHHHHHHGGG-EE---TT---SGGGGTEE-EEEEE-TTT-HHHHHHHHHHHHHH-S--STTTB--EEEEEE-TT-EEEEE-SSPPHHHHTS--TT-SEEEEEEEE-S-EEEE--EEETTTTEEE---TT-EEEEE-B-TTSSB-GGG-EEEPPEEEE-EEEEEEEEESTT-TTTSPPPSSTT-

pLDDT: mean 77.55, std 19.0, range [21.12, 98.12]

Radius of gyration: 48.53 Å; Cα contacts (8 Å, |Δi|>4): 1821; chains: 2; bounding box: 93×148×94 Å